Protein 4Z0G (pdb70)

Secondary structure (DSSP, 8-state):
-PPPGGGHHHHGGGSSS-SSB-HHHHH---S--GGGEEEPP----S-GGG-B--EESSSS-EESS-EEE---TTT-SHHHHHHHHHTTSEEEE--SS-HHHHHHHHHHHHH-----TT--B-TTT-PBP-EEEE-SSTHHHHHHHHHHHTT--EEEE--SS--SHHHHHHHHHHHHH-TTSEEEEEEE-SHHHHHHHHHHT-SEEEE-SS-STTB-HHHHHS----HHHHHHHHHHHHGGGT--EEEES---SHHHHHHHHHTT-SEEEESTTTTTBTTSSS--EE---EEEEEE-TTSHHHHT-----SB-EEEEE--B-HHHHHHHHHHHHHHHHHHHT-SBHHHHHHHHHTT-S-EEE--HHHHHHHS--S-S--------/--PPPGGGHHHHGGGSSS-SSB-HHHHH----S--GGGEEEPP----S-GGG-B--EESSSS-EESS-EEE---TTT-SHHHHHHHHHTTSEEEE--SS-HHHHHHHHHHHHT-----TT--B-TTT-PBP-EEEE-SSTHHHHHHHHHHHTT--EEEE--SS--SHHHHHHHHHHHHH-TTSEEEEEEE-SHHHHHHHHHHT-SEEEE-SS-STTB-HHHHH-----HHHHHHHHHHHHGGGT--EEEES---SHHHHHHHHHTT-SEEEESTTTTTBTTSSS--EE---EEEEEE-TTSHHHHTT--------SB-EEEEE--B-HHHHHHHHHHHHHHHHHHHT-SBHHHHHHHHHTT-S-EEE--HHHHHHHS--S-S--------

Organism: Eremothecium gossypii (strain ATCC 10895 / CBS 109.51 / FGSC 9923 / NRRL Y-1056) (NCBI:txid284811)

Foldseek 3Di:
DDDDPVCVVVVVVVDPDDPFAFPCRVCVVDQDALLFKAWAFDDFDDDLVLFFAWFDPFLPFIWRHQEEADQDQLFDFLLNQLVCQQLTHGYAHHDLDDLVRRLVRLLSQQPDDDHDPRGQADPPPRGGAYHYEDEQDPVVVVSVVSNVVSPHAEYEHDDLAQQDPSNLVSLLCCCVPPVRHAYETDADQAQVSLVSNVVSPHRAYEYWHQQAPFFQCCVPVVDTGHQLSSLLRNQVNCVVVVHAYEREHNDDDLSSQVSSLLSHHRHYYDQQNRRQEPSGDADWDCPVFTKGKGKDCQAPVNVVCVRDGGGHIDIDGHPYHVVPVVVLSVSVNSVVCSRRPHRYSVRSNVCSVVRNIHMHTADVVSSQVVDDDDDPDDDCDSDD/DDDDDPVCVVVVCVVDPADPFAFVCRVDVVVHQDALLFKAWAFDDFDDDLVLFFQWFDPFLPFIWRHQEEADQDQLFDFLLNQLVCQQLTHGYAHHDLDDLVRRLVRLLCQQPDDDHDPRGAADPPPRGGAYHYEDEQDPVVVVSVVSNVVSPHAEYEHDDLAQQDPSNLVSLLVCCVPPVRHAYETDDDQAQVSLVSNVVSPHRAYEYWHQQAPFFQCCVPVVDTGHQLNSLQRNQVRCVVVVHAYEREHNDDALSSQLSSLLSHHRHYYDQQNRRQEPSGQADWDDPVFTKAKGKDCQAPCNVVPHDRVVRDGGGHIDIDGHDYHVVPVVVLSVSVNSVVCSRNPHRYSVRSNVCSVVRNTHMHTADVVSSQVVDDDDDPDDDCDSDD

Solvent-accessible surface area: 36669 Å² total; per-residue (Å²): 186,218,173,95,91,92,61,60,150,94,46,118,92,97,138,112,103,117,128,18,43,15,3,91,78,1,26,104,96,69,46,7,47,5,72,46,0,78,26,47,105,49,150,85,110,17,76,18,92,83,3,77,1,32,7,103,1,0,87,165,20,75,2,46,0,0,0,0,0,4,2,16,13,13,0,0,58,7,68,0,0,14,33,1,0,34,44,0,1,0,0,0,0,0,50,35,22,71,17,113,95,0,2,78,23,0,75,87,0,10,142,74,156,94,95,42,134,73,13,6,62,16,42,92,81,81,61,4,15,0,0,0,0,0,13,27,105,121,74,12,93,115,35,0,34,33,0,46,146,9,30,14,31,0,0,0,0,39,38,61,77,0,52,42,103,132,1,41,64,7,0,99,53,0,55,143,63,37,87,136,9,10,0,0,0,0,14,0,7,43,110,114,16,0,35,31,0,22,166,13,22,0,7,0,0,17,0,4,17,18,28,22,72,24,36,50,4,78,150,60,82,98,61,32,64,52,5,0,16,0,0,36,33,0,2,94,39,0,56,125,108,30,1,4,1,0,0,17,13,26,9,96,68,25,32,14,0,5,18,0,4,0,3,3,4,28,0,0,1,3,12,12,4,0,0,0,0,74,10,7,21,60,85,46,63,136,185,106,65,102,20,4,51,10,40,1,58,22,2,64,68,2,75,124,145,186,89,86,25,54,5,66,65,31,60,34,110,46,59,31,26,0,123,76,14,3,45,45,0,39,77,17,0,16,102,25,0,30,79,18,20,3,120,22,11,96,16,0,52,103,72,0,83,85,14,44,9,21,0,78,75,40,87,105,81,35,53,131,128,55,39,76,91,141,108,192,86,129,95,147,194,98,74,164,200,142,171,174,93,90,94,61,60,149,95,44,119,93,99,137,111,103,119,130,18,42,19,9,64,79,1,25,119,131,66,59,47,8,47,5,72,45,0,80,25,47,104,51,152,85,91,13,66,16,89,99,4,78,1,36,7,101,1,0,85,171,20,87,3,44,0,0,0,0,0,4,2,16,14,0,0,0,28,1,61,0,0,8,30,1,0,34,45,0,1,0,0,0,0,4,48,52,31,71,17,115,96,0,3,78,20,0,82,125,0,8,132,76,142,92,100,36,138,70,11,5,83,10,94,124,75,140,62,6,11,0,0,0,0,0,14,26,102,105,75,13,97,113,38,0,32,36,0,46,149,9,29,14,26,0,0,0,0,40,38,63,80,0,50,42,101,134,2,34,81,9,0,87,57,0,54,140,61,38,91,142,8,8,0,0,0,0,14,0,7,43,110,113,15,0,35,35,0,21,151,7,22,0,7,1,0,17,0,4,16,18,27,22,72,24,35,51,4,77,147,58,84,98,60,32,64,52,5,0,16,0,0,25,34,0,2,93,39,0,52,126,107,29,1,3,0,0,0,19,13,27,9,97,68,26,32,14,0,5,18,0,5,0,3,4,4,25,1,0,1,2,11,12,5,0,0,0,0,76,10,7,14,16,111,43,60,140,182,109,61,104,20,4,30,8,7,1,57,22,2,65,50,2,77,112,71,54,116,25,136,189,93,88,26,57,5,66,64,31,61,31,106,45,60,30,27,0,122,75,17,4,48,44,0,40,76,16,0,16,102,26,0,30,80,18,23,4,90,19,11,72,35,0,51,27,63,1,94,70,17,41,10,22,0,79,80,40,86,106,81,36,52,132,126,55,40,76,94,143,109,192,84,129,94,151,194,101,77,161

Nearest PDB structures (foldseek):
  4z0g-assembly1_A  TM=1.003E+00  e=1.564E-85  Eremothecium gossypii ATCC 10895
  9dmu-assembly1_A  TM=9.846E-01  e=2.620E-64  Homo sapiens
  7rgl-assembly1_E  TM=9.554E-01  e=1.093E-62  Homo sapiens
  4r7j-assembly1_A  TM=9.693E-01  e=3.031E-46  Campylobacter jejuni subsp. jejuni NCTC 11168 = ATCC 700819
  6gjv-assembly1_D  TM=9.287E-01  e=3.054E-40  Pseudomonas aeruginosa PAO1

B-factor: mean 22.47, std 10.2, range [9.64, 72.27]

Radius of gyration: 30.36 Å; Cα contacts (8 Å, |Δi|>4): 1731; chains: 2; bounding box: 83×105×78 Å

Structure (mmCIF, N/CA/C/O backbone):
data_4Z0G
#
_entry.id   4Z0G
#
_cell.length_a   117.480
_cell.length_b   117.480
_cell.length_c   56.525
_cell.angle_alpha   90.00
_cell.angle_beta   90.00
_cell.angle_gamma   90.00
#
_symmetry.space_group_name_H-M   'P 4'
#
loop_
_entity.id
_entity.type
_entity.pdbx_description
1 polymer "Inosine-5'-monophosphate dehydrogenase,Inosine-5'-monophosphate dehydrogenase"
2 non-polymer "GUANOSINE-5'-MONOPHOSPHATE"
3 non-polymer 'POTASSIUM ION'
4 non-polymer GLYCEROL
5 water water
#
loop_
_atom_site.group_PDB
_atom_site.id
_atom_site.type_symbol
_atom_site.label_atom_id
_atom_site.label_alt_id
_atom_site.label_comp_id
_atom_site.label_asym_id
_atom_site.label_entity_id
_atom_site.label_seq_id
_atom_site.pdbx_PDB_ins_code
_atom_site.Cartn_x
_atom_site.Cartn_y
_atom_site.Cartn_z
_atom_site.occupancy
_atom_site.B_iso_or_equiv
_atom_site.auth_seq_id
_atom_site.auth_comp_id
_atom_site.auth_asym_id
_atom_site.auth_atom_id
_atom_site.pdbx_PDB_model_num
ATOM 1 N N . THR A 1 5 ? 27.277 39.979 -9.022 1.00 49.60 2 THR A N 1
ATOM 2 C CA . THR A 1 5 ? 26.074 40.757 -9.298 1.00 46.78 2 THR A CA 1
ATOM 3 C C . THR A 1 5 ? 26.466 42.103 -9.918 1.00 40.97 2 THR A C 1
ATOM 4 O O . THR A 1 5 ? 27.525 42.644 -9.616 1.00 43.58 2 THR A O 1
ATOM 14 N N . TYR A 1 6 ? 25.623 42.638 -10.790 1.00 34.67 3 TYR A N 1
ATOM 15 C CA . TYR A 1 6 ? 25.916 43.920 -11.416 1.00 31.00 3 TYR A CA 1
ATOM 16 C C . TYR A 1 6 ? 25.279 45.073 -10.648 1.00 28.88 3 TYR A C 1
ATOM 17 O O . TYR A 1 6 ? 24.287 44.903 -9.969 1.00 30.49 3 TYR A O 1
ATOM 35 N N . ARG A 1 7 ? 25.890 46.251 -10.729 1.00 27.72 4 ARG A N 1
ATOM 36 C CA . ARG A 1 7 ? 25.312 47.457 -10.138 1.00 26.72 4 ARG A CA 1
ATOM 37 C C . ARG A 1 7 ? 24.067 47.905 -10.900 1.00 25.40 4 ARG A C 1
ATOM 38 O O . ARG A 1 7 ? 23.972 47.742 -12.118 1.00 24.73 4 ARG A O 1
ATOM 59 N N . ASP A 1 8 ? 23.136 48.505 -10.165 1.00 27.59 5 ASP A N 1
ATOM 60 C CA . ASP A 1 8 ? 21.913 49.053 -10.733 1.00 27.19 5 ASP A CA 1
ATOM 61 C C . ASP A 1 8 ? 22.237 50.314 -11.536 1.00 23.00 5 ASP A C 1
ATOM 62 O O . ASP A 1 8 ? 22.925 51.209 -11.043 1.00 23.31 5 ASP A O 1
ATOM 71 N N . ALA A 1 9 ? 21.757 50.386 -12.775 1.00 23.19 6 ALA A N 1
ATOM 72 C CA . ALA A 1 9 ? 21.978 51.555 -13.644 1.00 20.94 6 ALA A CA 1
ATOM 73 C C . ALA A 1 9 ? 21.545 52.872 -12.969 1.00 22.17 6 ALA A C 1
ATOM 74 O O . ALA A 1 9 ? 22.122 53.939 -13.209 1.00 21.07 6 ALA A O 1
ATOM 81 N N . ALA A 1 10 ? 20.536 52.792 -12.112 1.00 22.11 7 ALA A N 1
ATOM 82 C CA . ALA A 1 10 ? 20.018 53.978 -11.433 1.00 23.57 7 ALA A CA 1
ATOM 83 C C . ALA A 1 10 ? 21.066 54.642 -10.543 1.00 24.34 7 ALA A C 1
ATOM 84 O O . ALA A 1 10 ? 20.934 55.819 -10.212 1.00 25.93 7 ALA A O 1
ATOM 91 N N . THR A 1 11 ? 22.094 53.880 -10.162 1.00 24.72 8 THR A N 1
ATOM 92 C CA . THR A 1 11 ? 23.162 54.368 -9.290 1.00 23.31 8 THR A CA 1
ATOM 93 C C . THR A 1 11 ? 24.386 54.885 -10.051 1.00 21.66 8 THR A C 1
ATOM 94 O O . THR A 1 11 ? 25.377 55.275 -9.435 1.00 22.99 8 THR A O 1
ATOM 105 N N . ALA A 1 12 ? 24.346 54.884 -11.374 1.00 19.05 9 ALA A N 1
ATOM 106 C CA . ALA A 1 12 ? 25.569 55.117 -12.156 1.00 18.33 9 ALA A CA 1
ATOM 107 C C . ALA A 1 12 ? 26.174 56.507 -11.934 1.00 19.77 9 ALA A C 1
ATOM 108 O O . ALA A 1 12 ? 27.391 56.644 -11.860 1.00 19.59 9 ALA A O 1
ATOM 115 N N . LEU A 1 13 ? 25.355 57.546 -11.847 1.00 20.72 10 LEU A N 1
ATOM 116 C CA . LEU A 1 13 ? 25.899 58.886 -11.628 1.00 20.64 10 LEU A CA 1
ATOM 117 C C . LEU A 1 13 ? 26.456 59.000 -10.213 1.00 22.54 10 LEU A C 1
ATOM 118 O O . LEU A 1 13 ? 27.532 59.555 -9.995 1.00 23.23 10 LEU A O 1
ATOM 134 N N . GLU A 1 14 ? 25.746 58.429 -9.253 1.00 22.61 11 GLU A N 1
ATOM 135 C CA . GLU A 1 14 ? 26.225 58.416 -7.879 1.00 24.70 11 GLU A CA 1
ATOM 136 C C . GLU A 1 14 ? 27.560 57.695 -7.750 1.00 24.35 11 GLU A C 1
ATOM 137 O O . GLU A 1 14 ? 28.421 58.102 -6.955 1.00 25.50 11 GLU A O 1
ATOM 144 N N . HIS A 1 15 ? 27.742 56.630 -8.529 1.00 23.49 12 HIS A N 1
ATOM 145 C CA . HIS A 1 15 ? 28.964 55.841 -8.451 1.00 23.19 12 HIS A CA 1
ATOM 146 C C . HIS A 1 15 ? 30.206 56.634 -8.885 1.00 23.26 12 HIS A C 1
ATOM 147 O O . HIS A 1 15 ? 31.333 56.299 -8.507 1.00 23.74 12 HIS A O 1
ATOM 161 N N . LEU A 1 16 ? 30.014 57.692 -9.662 1.00 22.72 13 LEU A N 1
ATOM 162 C CA . LEU A 1 16 ? 31.160 58.504 -10.071 1.00 23.76 13 LEU A CA 1
ATOM 163 C C . LEU A 1 16 ? 31.901 59.068 -8.862 1.00 25.90 13 LEU A C 1
ATOM 164 O O . LEU A 1 16 ? 33.111 59.270 -8.925 1.00 27.03 13 LEU A O 1
ATOM 180 N N . ALA A 1 17 ? 31.181 59.310 -7.766 1.00 28.09 14 ALA A N 1
ATOM 181 C CA . ALA A 1 17 ? 31.758 59.922 -6.573 1.00 30.18 14 ALA A CA 1
ATOM 182 C C . ALA A 1 17 ? 32.736 59.000 -5.845 1.00 29.95 14 ALA A C 1
ATOM 183 O O . ALA A 1 17 ? 33.432 59.441 -4.935 1.00 32.21 14 ALA A O 1
ATOM 190 N N . THR A 1 18 ? 32.790 57.729 -6.225 1.00 30.46 15 THR A N 1
ATOM 191 C CA . THR A 1 18 ? 33.700 56.790 -5.570 1.00 31.01 15 THR A CA 1
ATOM 192 C C . THR A 1 18 ? 35.121 56.911 -6.111 1.00 31.77 15 THR A C 1
ATOM 193 O O . THR A 1 18 ? 36.053 56.391 -5.503 1.00 33.17 15 THR A O 1
ATOM 204 N N . TYR A 1 19 ? 35.285 57.585 -7.252 1.00 28.60 16 TYR A N 1
ATOM 205 C CA . TYR A 1 19 ? 36.609 57.790 -7.829 1.00 26.13 16 TYR A CA 1
ATOM 206 C C . TYR A 1 19 ? 37.288 59.014 -7.228 1.00 26.67 16 TYR A C 1
ATOM 207 O O . TYR A 1 19 ? 36.642 59.992 -6.875 1.00 29.10 16 TYR A O 1
ATOM 225 N N . ALA A 1 20 ? 38.609 58.957 -7.137 1.00 27.78 17 ALA A N 1
ATOM 226 C CA . ALA A 1 20 ? 39.389 60.026 -6.526 1.00 29.39 17 ALA A CA 1
ATOM 227 C C . ALA A 1 20 ? 39.348 61.314 -7.358 1.00 28.22 17 ALA A C 1
ATOM 228 O O . ALA A 1 20 ? 39.398 62.424 -6.811 1.00 29.92 17 ALA A O 1
ATOM 235 N N . GLU A 1 21 ? 39.262 61.172 -8.676 1.00 25.23 18 GLU A N 1
ATOM 236 C CA . GLU A 1 21 ? 39.161 62.337 -9.567 1.00 24.97 18 GLU A CA 1
ATOM 237 C C . GLU A 1 21 ? 38.446 61.999 -10.854 1.00 20.78 18 GLU A C 1
ATOM 238 O O . GLU A 1 21 ? 38.177 60.816 -11.132 1.00 22.28 18 GLU A O 1
ATOM 250 N N . LYS A 1 22 ? 38.101 63.042 -11.605 1.00 20.77 19 LYS A N 1
ATOM 251 C CA . LYS A 1 22 ? 37.472 62.872 -12.909 1.00 18.44 19 LYS A CA 1
ATOM 252 C C . LYS A 1 22 ? 38.399 62.096 -13.816 1.00 16.35 19 LYS A C 1
ATOM 253 O O . LYS A 1 22 ? 39.630 62.139 -13.674 1.00 18.17 19 LYS A O 1
ATOM 272 N N . ASP A 1 23 ? 37.816 61.421 -14.791 1.00 15.71 20 ASP A N 1
ATOM 273 C CA . ASP A 1 23 ? 38.576 60.691 -15.792 1.00 15.03 20 ASP A CA 1
ATOM 274 C C . ASP A 1 23 ? 39.422 61.706 -16.584 1.00 13.78 20 ASP A C 1
ATOM 275 O O . ASP A 1 23 ? 39.037 62.867 -16.755 1.00 17.76 20 ASP A O 1
ATOM 284 N N . GLY A 1 24 ? 40.592 61.288 -17.035 1.00 15.13 21 GLY A N 1
ATOM 285 C CA . GLY A 1 24 ? 41.519 62.172 -17.714 1.00 14.22 21 GLY A CA 1
ATOM 286 C C . GLY A 1 24 ? 42.308 63.046 -16.772 1.00 14.43 21 GLY A C 1
ATOM 287 O O . GLY A 1 24 ? 42.262 62.883 -15.552 1.00 16.47 21 GLY A O 1
ATOM 291 N N . LEU A 1 25 ? 43.025 64.004 -17.349 1.00 15.59 22 LEU A N 1
ATOM 292 C CA . LEU A 1 25 ? 43.954 64.852 -16.619 1.00 15.58 22 LEU A CA 1
ATOM 293 C C . LEU A 1 25 ? 43.432 66.276 -16.522 1.00 14.80 22 LEU A C 1
ATOM 294 O O . LEU A 1 25 ? 42.839 66.771 -17.452 1.00 15.00 22 LEU A O 1
ATOM 310 N N . SER A 1 26 ? 43.703 66.950 -15.412 1.00 15.71 23 SER A N 1
ATOM 311 C CA . SER A 1 26 ? 43.563 68.400 -15.379 1.00 15.24 23 SER A CA 1
ATOM 312 C C . SER A 1 26 ? 44.656 69.044 -16.212 1.00 14.89 23 SER A C 1
ATOM 313 O O . SER A 1 26 ? 45.662 68.406 -16.519 1.00 15.77 23 SER A O 1
ATOM 321 N N . VAL A 1 27 ? 44.476 70.313 -16.556 1.00 14.97 24 VAL A N 1
ATOM 322 C CA . VAL A 1 27 ? 45.505 70.994 -17.327 1.00 16.52 24 VAL A CA 1
ATOM 323 C C . VAL A 1 27 ? 46.837 71.039 -16.565 1.00 15.91 24 VAL A C 1
ATOM 324 O O . VAL A 1 27 ? 47.903 70.933 -17.169 1.00 16.83 24 VAL A O 1
ATOM 337 N N . GLU A 1 28 ? 46.787 71.153 -15.246 1.00 18.42 25 GLU A N 1
ATOM 338 C CA . GLU A 1 28 ? 48.028 71.146 -14.457 1.00 20.31 25 GLU A CA 1
ATOM 339 C C . GLU A 1 28 ? 48.746 69.797 -14.512 1.00 19.47 25 GLU A C 1
ATOM 340 O O . GLU A 1 28 ? 49.977 69.738 -14.625 1.00 21.53 25 GLU A O 1
ATOM 352 N N . GLN A 1 29 ? 47.980 68.714 -14.437 1.00 18.51 26 GLN A N 1
ATOM 353 C CA . GLN A 1 29 ? 48.570 67.384 -14.572 1.00 21.04 26 GLN A CA 1
ATOM 354 C C . GLN A 1 29 ? 49.185 67.194 -15.961 1.00 19.92 26 GLN A C 1
ATOM 355 O O . GLN A 1 29 ? 50.271 66.622 -16.103 1.00 23.99 26 GLN A O 1
ATOM 369 N N . LEU A 1 30 ? 48.501 67.698 -16.979 1.00 17.35 27 LEU A N 1
ATOM 370 C CA . LEU A 1 30 ? 48.977 67.605 -18.350 1.00 17.72 27 LEU A CA 1
ATOM 371 C C . LEU A 1 30 ? 50.311 68.346 -18.527 1.00 19.03 27 LEU A C 1
ATOM 372 O O . LEU A 1 30 ? 51.259 67.833 -19.156 1.00 21.71 27 LEU A O 1
ATOM 388 N N . MET A 1 31 ? 50.388 69.551 -17.967 1.00 19.82 28 MET A N 1
ATOM 389 C CA . MET A 1 31 ? 51.489 70.464 -18.282 1.00 24.32 28 MET A CA 1
ATOM 390 C C . MET A 1 31 ? 52.644 70.388 -17.299 1.00 32.03 28 MET A C 1
ATOM 391 O O . MET A 1 31 ? 53.594 71.176 -17.385 1.00 36.26 28 MET A O 1
ATOM 405 N N . ASP A 1 32 ? 52.601 69.401 -16.409 1.00 34.83 29 ASP A N 1
ATOM 406 C CA . ASP A 1 32 ? 53.717 69.128 -15.506 1.00 40.88 29 ASP A CA 1
ATOM 407 C C . ASP A 1 32 ? 54.843 68.390 -16.235 1.00 45.12 29 ASP A C 1
ATOM 408 O O . ASP A 1 32 ? 55.969 68.882 -16.327 1.00 49.20 29 ASP A O 1
ATOM 412 N N . ARG A 1 36 ? 56.595 64.257 -19.348 1.00 49.30 33 ARG A N 1
ATOM 413 C CA . ARG A 1 36 ? 56.067 64.625 -20.655 1.00 48.48 33 ARG A CA 1
ATOM 414 C C . ARG A 1 36 ? 56.273 66.117 -20.932 1.00 46.24 33 ARG A C 1
ATOM 415 O O . ARG A 1 36 ? 55.390 66.793 -21.479 1.00 48.65 33 ARG A O 1
ATOM 418 N N . GLY A 1 37 ? 57.444 66.632 -20.569 1.00 40.58 34 GLY A N 1
ATOM 419 C CA . GLY A 1 37 ? 57.731 68.039 -20.766 1.00 35.49 34 GLY A CA 1
ATOM 420 C C . GLY A 1 37 ? 58.002 68.353 -22.224 1.00 30.86 34 GLY A C 1
ATOM 421 O O . GLY A 1 37 ? 58.249 67.456 -23.029 1.00 32.29 34 GLY A O 1
ATOM 425 N N . GLY A 1 38 ? 57.963 69.634 -22.555 1.00 24.74 35 GLY A N 1
ATOM 426 C CA . GLY A 1 38 ? 58.150 70.092 -23.923 1.00 21.85 35 GLY A CA 1
ATOM 427 C C . GLY A 1 38 ? 57.065 69.790 -24.933 1.00 16.87 35 GLY A C 1
ATOM 428 O O . GLY A 1 38 ? 57.341 69.660 -26.124 1.00 18.35 35 GLY A O 1
ATOM 432 N N . LEU A 1 39 ? 55.829 69.709 -24.480 1.00 17.29 36 LEU A N 1
ATOM 433 C CA . LEU A 1 39 ? 54.746 69.354 -25.377 1.00 16.55 36 LEU A CA 1
ATOM 434 C C . LEU A 1 39 ? 54.215 70.518 -26.207 1.00 13.27 36 LEU A C 1
ATOM 435 O O . LEU A 1 39 ? 54.366 71.706 -25.856 1.00 15.16 36 LEU A O 1
ATOM 451 N N . THR A 1 40 ? 53.582 70.167 -27.323 1.00 12.74 37 THR A N 1
ATOM 452 C CA . THR A 1 40 ? 52.807 71.134 -28.035 1.00 13.22 37 THR A CA 1
ATOM 453 C C . THR A 1 40 ? 51.465 70.535 -28.455 1.00 12.04 37 THR A C 1
ATOM 454 O O . THR A 1 40 ? 51.064 69.494 -27.948 1.00 12.43 37 THR A O 1
ATOM 465 N N . TYR A 1 41 ? 50.729 71.248 -29.306 1.00 11.65 38 TYR A N 1
ATOM 466 C CA . TYR A 1 41 ? 49.314 70.968 -29.497 1.00 12.15 38 TYR A CA 1
ATOM 467 C C . TYR A 1 41 ? 49.037 69.515 -29.896 1.00 12.25 38 TYR A C 1
ATOM 468 O O . TYR A 1 41 ? 48.090 68.888 -29.384 1.00 12.85 38 TYR A O 1
ATOM 486 N N . ASN A 1 42 ? 49.819 68.967 -30.834 1.00 12.17 39 ASN A N 1
ATOM 487 C CA . ASN A 1 42 ? 49.524 67.627 -31.336 1.00 12.68 39 ASN A CA 1
ATOM 488 C C . ASN A 1 42 ? 49.737 66.532 -30.296 1.00 12.01 39 ASN A C 1
ATOM 489 O O . ASN A 1 42 ? 49.286 65.428 -30.501 1.00 13.62 39 ASN A O 1
ATOM 500 N N . ASP A 1 43 ? 50.380 66.848 -29.171 1.00 12.61 40 ASP A N 1
ATOM 501 C CA . ASP A 1 43 ? 50.668 65.871 -28.120 1.00 13.46 40 ASP A CA 1
ATOM 502 C C . ASP A 1 43 ? 49.509 65.546 -27.190 1.00 13.05 40 ASP A C 1
ATOM 503 O O . ASP A 1 43 ? 49.645 64.664 -26.363 1.00 13.49 40 ASP A O 1
ATOM 512 N N . PHE A 1 44 ? 48.386 66.249 -27.297 1.00 12.15 41 PHE A N 1
ATOM 513 C CA . PHE A 1 44 ? 47.279 65.987 -26.386 1.00 11.79 41 PHE A CA 1
ATOM 514 C C . PHE A 1 44 ? 45.935 66.294 -27.022 1.00 11.55 41 PHE A C 1
ATOM 515 O O . PHE A 1 44 ? 45.863 66.872 -28.096 1.00 13.17 41 PHE A O 1
ATOM 532 N N . LEU A 1 45 ? 44.886 65.852 -26.340 1.00 12.11 42 LEU A N 1
ATOM 533 C CA . LEU A 1 45 ? 43.502 66.099 -26.738 1.00 14.37 42 LEU A CA 1
ATOM 534 C C . LEU A 1 45 ? 42.736 66.639 -25.545 1.00 11.89 42 LEU A C 1
ATOM 535 O O . LEU A 1 45 ? 43.111 66.428 -24.388 1.00 11.93 42 LEU A O 1
ATOM 551 N N . VAL A 1 46 ? 41.615 67.277 -25.834 1.00 11.96 43 VAL A N 1
ATOM 552 C CA . VAL A 1 46 ? 40.615 67.636 -24.843 1.00 11.73 43 VAL A CA 1
ATOM 553 C C . VAL A 1 46 ? 39.543 66.541 -24.852 1.00 12.18 43 VAL A C 1
ATOM 554 O O . VAL A 1 46 ? 39.066 66.125 -25.911 1.00 13.44 43 VAL A O 1
ATOM 567 N N . LEU A 1 47 ? 39.160 66.081 -23.667 1.00 11.00 44 LEU A N 1
ATOM 568 C CA . LEU A 1 47 ? 38.110 65.082 -23.564 1.00 11.32 44 LEU A CA 1
ATOM 569 C C . LEU A 1 47 ? 36.715 65.728 -23.685 1.00 11.25 44 LEU A C 1
ATOM 570 O O . LEU A 1 47 ? 36.483 66.850 -23.223 1.00 12.32 44 LEU A O 1
ATOM 586 N N . PRO A 1 48 ? 35.775 65.008 -24.305 1.00 11.68 45 PRO A N 1
ATOM 587 C CA . PRO A 1 48 ? 34.417 65.535 -24.421 1.00 12.02 45 PRO A CA 1
ATOM 588 C C . PRO A 1 48 ? 33.695 65.590 -23.082 1.00 12.44 45 PRO A C 1
ATOM 589 O O . PRO A 1 48 ? 34.000 64.824 -22.173 1.00 14.15 45 PRO A O 1
ATOM 600 N N . GLY A 1 49 ? 32.724 66.503 -23.002 1.00 12.00 46 GLY A N 1
ATOM 601 C CA . GLY A 1 49 ? 31.915 66.709 -21.811 1.00 13.37 46 GLY A CA 1
ATOM 602 C C . GLY A 1 49 ? 30.453 66.331 -22.017 1.00 13.74 46 GLY A C 1
ATOM 603 O O . GLY A 1 49 ? 30.135 65.302 -22.617 1.00 13.85 46 GLY A O 1
ATOM 607 N N . LYS A 1 50 ? 29.570 67.200 -21.534 1.00 13.68 47 LYS A N 1
ATOM 608 C CA . LYS A 1 50 ? 28.126 67.049 -21.650 1.00 14.21 47 LYS A CA 1
ATOM 609 C C . LYS A 1 50 ? 27.563 68.118 -22.568 1.00 13.50 47 LYS A C 1
ATOM 610 O O . LYS A 1 50 ? 27.774 69.328 -22.363 1.00 15.87 47 LYS A O 1
ATOM 629 N N . ILE A 1 51 ? 26.808 67.678 -23.566 1.00 13.68 48 ILE A N 1
ATOM 630 C CA . ILE A 1 51 ? 26.155 68.589 -24.496 1.00 13.52 48 ILE A CA 1
ATOM 631 C C . ILE A 1 51 ? 24.720 68.849 -24.043 1.00 14.11 48 ILE A C 1
ATOM 632 O O . ILE A 1 51 ? 23.914 67.933 -23.980 1.00 14.93 48 ILE A O 1
ATOM 648 N N . ASP A 1 52 ? 24.390 70.112 -23.783 1.00 15.44 49 ASP A N 1
ATOM 649 C CA . ASP A 1 52 ? 23.019 70.474 -23.411 1.00 16.69 49 ASP A CA 1
ATOM 650 C C . ASP A 1 52 ? 22.620 71.810 -24.000 1.00 16.56 49 ASP A C 1
ATOM 651 O O . ASP A 1 52 ? 21.789 72.534 -23.452 1.00 19.40 49 ASP A O 1
ATOM 660 N N . PHE A 1 53 ? 23.183 72.091 -25.164 1.00 15.93 50 PHE A N 1
ATOM 661 C CA . PHE A 1 53 ? 22.923 73.330 -25.881 1.00 15.86 50 PHE A CA 1
ATOM 662 C C . PHE A 1 53 ? 23.370 73.106 -27.315 1.00 15.33 50 PHE A C 1
ATOM 663 O O . PHE A 1 53 ? 24.225 72.247 -27.584 1.00 15.46 50 PHE A O 1
ATOM 680 N N . PRO A 1 54 ? 22.855 73.921 -28.247 1.00 15.71 51 PRO A N 1
ATOM 681 C CA . PRO A 1 54 ? 23.270 73.857 -29.651 1.00 16.07 51 PRO A CA 1
ATOM 682 C C . PRO A 1 54 ? 24.579 74.595 -29.889 1.00 15.77 51 PRO A C 1
ATOM 683 O O . PRO A 1 54 ? 24.905 75.518 -29.145 1.00 16.13 51 PRO A O 1
ATOM 694 N N . SER A 1 55 ? 25.330 74.212 -30.912 1.00 15.25 52 SER A N 1
ATOM 695 C CA . SER A 1 55 ? 26.606 74.888 -31.152 1.00 16.03 52 SER A CA 1
ATOM 696 C C . SER A 1 55 ? 26.417 76.358 -31.466 1.00 15.59 52 SER A C 1
ATOM 697 O O . SER A 1 55 ? 27.326 77.163 -31.222 1.00 15.58 52 SER A O 1
ATOM 705 N N . SER A 1 56 ? 25.260 76.725 -32.009 1.00 16.64 53 SER A N 1
ATOM 706 C CA . SER A 1 56 ? 25.002 78.124 -32.354 1.00 18.62 53 SER A CA 1
ATOM 707 C C . SER A 1 56 ? 24.951 79.049 -31.138 1.00 17.00 53 SER A C 1
ATOM 708 O O . SER A 1 56 ? 25.022 80.283 -31.267 1.00 19.57 53 SER A O 1
ATOM 716 N N . GLU A 1 57 ? 24.777 78.449 -29.967 1.00 16.26 54 GLU A N 1
ATOM 717 C CA . GLU A 1 57 ? 24.762 79.163 -28.705 1.00 16.06 54 GLU A CA 1
ATOM 718 C C . GLU A 1 57 ? 26.161 79.623 -28.284 1.00 15.49 54 GLU A C 1
ATOM 719 O O . GLU A 1 57 ? 26.308 80.506 -27.457 1.00 16.61 54 GLU A O 1
ATOM 731 N N . VAL A 1 58 ? 27.206 79.006 -28.833 1.00 13.95 55 VAL A N 1
ATOM 732 C CA . VAL A 1 58 ? 28.544 79.260 -28.326 1.00 13.30 55 VAL A CA 1
ATOM 733 C C . VAL A 1 58 ? 29.011 80.657 -28.729 1.00 13.82 55 VAL A C 1
ATOM 734 O O . VAL A 1 58 ? 28.978 81.014 -29.897 1.00 15.28 55 VAL A O 1
ATOM 747 N N . VAL A 1 59 ? 29.459 81.426 -27.744 1.00 13.93 56 VAL A N 1
ATOM 748 C CA . VAL A 1 59 ? 29.979 82.780 -27.936 1.00 13.52 56 VAL A CA 1
ATOM 749 C C . VAL A 1 59 ? 31.497 82.724 -27.966 1.00 12.92 56 VAL A C 1
ATOM 750 O O . VAL A 1 59 ? 32.127 82.098 -27.112 1.00 13.91 56 VAL A O 1
ATOM 763 N N . LEU A 1 60 ? 32.095 83.397 -28.948 1.00 11.75 57 LEU A N 1
ATOM 764 C CA . LEU A 1 60 ? 33.546 83.356 -29.158 1.00 11.67 57 LEU A CA 1
ATOM 765 C C . LEU A 1 60 ? 34.236 84.685 -28.892 1.00 12.42 57 LEU A C 1
ATOM 766 O O . LEU A 1 60 ? 35.364 84.910 -29.326 1.00 13.49 57 LEU A O 1
ATOM 782 N N . SER A 1 61 ? 33.582 85.545 -28.135 1.00 12.62 58 SER A N 1
ATOM 783 C CA A SER A 1 61 ? 34.169 86.811 -27.724 0.69 13.78 58 SER A CA 1
ATOM 784 C CA B SER A 1 61 ? 34.157 86.813 -27.728 0.31 13.73 58 SER A CA 1
ATOM 785 C C . SER A 1 61 ? 35.491 86.577 -27.021 1.00 13.09 58 SER A C 1
ATOM 786 O O . SER A 1 61 ? 35.593 85.694 -26.163 1.00 14.29 58 SER A O 1
ATOM 799 N N . SER A 1 62 ? 36.488 87.397 -27.369 1.00 12.97 59 SER A N 1
ATOM 800 C CA . SER A 1 62 ? 37.860 87.168 -26.974 1.00 16.25 59 SER A CA 1
ATOM 801 C C . SER A 1 62 ? 38.572 88.490 -26.754 1.00 14.54 59 SER A C 1
ATOM 802 O O . SER A 1 62 ? 38.441 89.401 -27.553 1.00 16.83 59 SER A O 1
ATOM 810 N N . ARG A 1 63 ? 39.359 88.555 -25.704 1.00 13.17 60 ARG A N 1
ATOM 811 C CA . ARG A 1 63 ? 40.153 89.751 -25.438 1.00 12.68 60 ARG A CA 1
ATOM 812 C C . ARG A 1 63 ? 41.431 89.796 -26.256 1.00 12.16 60 ARG A C 1
ATOM 813 O O . ARG A 1 63 ? 42.242 88.883 -26.173 1.00 13.55 60 ARG A O 1
ATOM 834 N N . LEU A 1 64 ? 41.597 90.857 -27.035 1.00 12.12 61 LEU A N 1
ATOM 835 C CA . LEU A 1 64 ? 42.835 91.089 -27.780 1.00 12.01 61 LEU A CA 1
ATOM 836 C C . LEU A 1 64 ? 43.885 91.763 -26.910 1.00 12.60 61 LEU A C 1
ATOM 837 O O . LEU A 1 64 ? 45.043 91.368 -26.901 1.00 13.62 61 LEU A O 1
ATOM 853 N N . THR A 1 65 ? 43.442 92.813 -26.212 1.00 12.67 62 THR A N 1
ATOM 854 C CA . THR A 1 65 ? 44.285 93.569 -25.306 1.00 12.23 62 THR A CA 1
ATOM 855 C C . THR A 1 65 ? 43.440 93.956 -24.105 1.00 12.64 62 THR A C 1
ATOM 856 O O . THR A 1 65 ? 42.243 93.659 -24.053 1.00 14.12 62 THR A O 1
ATOM 867 N N . LYS A 1 66 ? 44.038 94.638 -23.131 1.00 13.69 63 LYS A N 1
ATOM 868 C CA . LYS A 1 66 ? 43.313 95.076 -21.949 1.00 14.16 63 LYS A CA 1
ATOM 869 C C . LYS A 1 66 ? 41.990 95.764 -22.301 1.00 15.23 63 LYS A C 1
ATOM 870 O O . LYS A 1 66 ? 40.991 95.525 -21.638 1.00 17.22 63 LYS A O 1
ATOM 889 N N . LYS A 1 67 ? 41.984 96.623 -23.320 1.00 15.02 64 LYS A N 1
ATOM 890 C CA . LYS A 1 67 ? 40.789 97.405 -23.660 1.00 15.59 64 LYS A CA 1
ATOM 891 C C . LYS A 1 67 ? 40.084 97.039 -24.953 1.00 17.66 64 LYS A C 1
ATOM 892 O O . LYS A 1 67 ? 39.043 97.617 -25.240 1.00 22.07 64 LYS A O 1
ATOM 911 N N . ILE A 1 68 ? 40.609 96.083 -25.717 1.00 14.34 65 ILE A N 1
ATOM 912 C CA . ILE A 1 68 ? 39.981 95.682 -26.980 1.00 14.15 65 ILE A CA 1
ATOM 913 C C . ILE A 1 68 ? 39.511 94.234 -26.910 1.00 13.62 65 ILE A C 1
ATOM 914 O O . ILE A 1 68 ? 40.298 93.332 -26.651 1.00 14.72 65 ILE A O 1
ATOM 930 N N . THR A 1 69 ? 38.231 94.031 -27.192 1.00 13.80 66 THR A N 1
ATOM 931 C CA . THR A 1 69 ? 37.624 92.712 -27.291 1.00 14.24 66 THR A CA 1
ATOM 932 C C . THR A 1 69 ? 37.083 92.498 -28.691 1.00 14.65 66 THR A C 1
ATOM 933 O O . THR A 1 69 ? 36.528 93.410 -29.296 1.00 18.29 66 THR A O 1
ATOM 944 N N . LEU A 1 70 ? 37.278 91.289 -29.194 1.00 13.59 67 LEU A N 1
ATOM 945 C CA . LEU A 1 70 ? 36.825 90.888 -30.515 1.00 13.31 67 LEU A CA 1
ATOM 946 C C . LEU A 1 70 ? 35.698 89.869 -30.394 1.00 12.39 67 LEU A C 1
ATOM 947 O O . LEU A 1 70 ? 35.571 89.200 -29.375 1.00 14.63 67 LEU A O 1
ATOM 963 N N . ASN A 1 71 ? 34.919 89.721 -31.453 1.00 12.83 68 ASN A N 1
ATOM 964 C CA . ASN A 1 71 ? 33.882 88.699 -31.501 1.00 13.52 68 ASN A CA 1
ATOM 965 C C . ASN A 1 71 ? 34.388 87.315 -31.895 1.00 12.94 68 ASN A C 1
ATOM 966 O O . ASN A 1 71 ? 33.671 86.340 -31.750 1.00 14.08 68 ASN A O 1
ATOM 977 N N . ALA A 1 72 ? 35.618 87.235 -32.352 1.00 14.34 69 ALA A N 1
ATOM 978 C CA . ALA A 1 72 ? 36.232 85.973 -32.734 1.00 16.13 69 ALA A CA 1
ATOM 979 C C . ALA A 1 72 ? 37.714 86.043 -32.413 1.00 13.90 69 ALA A C 1
ATOM 980 O O . ALA A 1 72 ? 38.317 87.109 -32.529 1.00 17.84 69 ALA A O 1
ATOM 987 N N . PRO A 1 73 ? 38.332 84.925 -32.006 1.00 12.74 70 PRO A N 1
ATOM 988 C CA . PRO A 1 73 ? 39.718 84.966 -31.510 1.00 12.69 70 PRO A CA 1
ATOM 989 C C . PRO A 1 73 ? 40.757 84.880 -32.610 1.00 12.38 70 PRO A C 1
ATOM 990 O O . PRO A 1 73 ? 41.740 84.174 -32.410 1.00 17.40 70 PRO A O 1
ATOM 1001 N N . PHE A 1 74 ? 40.525 85.487 -33.760 1.00 12.48 71 PHE A N 1
ATOM 1002 C CA . PHE A 1 74 ? 41.340 85.321 -34.955 1.00 12.31 71 PHE A CA 1
ATOM 1003 C C . PHE A 1 74 ? 42.070 86.604 -35.326 1.00 11.90 71 PHE A C 1
ATOM 1004 O O . PHE A 1 74 ? 41.435 87.630 -35.571 1.00 12.79 71 PHE A O 1
ATOM 1021 N N . VAL A 1 75 ? 43.397 86.508 -35.397 1.00 11.27 72 VAL A N 1
ATOM 1022 C CA . VAL A 1 75 ? 44.268 87.632 -35.701 1.00 11.99 72 VAL A CA 1
ATOM 1023 C C . VAL A 1 75 ? 45.164 87.238 -36.877 1.00 11.67 72 VAL A C 1
ATOM 1024 O O . VAL A 1 75 ? 45.831 86.206 -36.828 1.00 13.14 72 VAL A O 1
ATOM 1037 N N . SER A 1 76 ? 45.181 88.024 -37.946 1.00 11.25 73 SER A N 1
ATOM 1038 C CA . SER A 1 76 ? 46.078 87.747 -39.065 1.00 11.97 73 SER A CA 1
ATOM 1039 C C . SER A 1 76 ? 47.474 88.323 -38.801 1.00 11.99 73 SER A C 1
ATOM 1040 O O . SER A 1 76 ? 47.633 89.414 -38.275 1.00 13.36 73 SER A O 1
ATOM 1048 N N . SER A 1 77 ? 48.485 87.547 -39.159 1.00 11.75 74 SER A N 1
ATOM 1049 C CA . SER A 1 77 ? 49.862 87.886 -38.832 1.00 11.81 74 SER A CA 1
ATOM 1050 C C . SER A 1 77 ? 50.400 89.074 -39.622 1.00 11.31 74 SER A C 1
ATOM 1051 O O . SER A 1 77 ? 50.127 89.197 -40.815 1.00 11.63 74 SER A O 1
ATOM 1059 N N . PRO A 1 78 ? 51.285 89.882 -39.009 1.00 11.76 75 PRO A N 1
ATOM 1060 C CA . PRO A 1 78 ? 51.927 90.997 -39.718 1.00 12.59 75 PRO A CA 1
ATOM 1061 C C . PRO A 1 78 ? 53.098 90.488 -40.546 1.00 13.32 75 PRO A C 1
ATOM 1062 O O . PRO A 1 78 ? 54.266 90.631 -40.179 1.00 16.78 75 PRO A O 1
ATOM 1073 N N . MET A 1 79 ? 52.748 89.908 -41.684 1.00 12.75 76 MET A N 1
ATOM 1074 C CA . MET A 1 79 ? 53.684 89.386 -42.652 1.00 12.22 76 MET A CA 1
ATOM 1075 C C . MET A 1 79 ? 53.330 89.899 -44.033 1.00 13.07 76 MET A C 1
ATOM 1076 O O . MET A 1 79 ? 52.129 90.115 -44.340 1.00 14.48 76 MET A O 1
ATOM 1090 N N . ASP A 1 80 ? 54.339 90.103 -44.882 1.00 13.73 77 ASP A N 1
ATOM 1091 C CA . ASP A 1 80 ? 54.126 90.728 -46.160 1.00 15.62 77 ASP A CA 1
ATOM 1092 C C . ASP A 1 80 ? 53.507 89.809 -47.197 1.00 14.90 77 ASP A C 1
ATOM 1093 O O . ASP A 1 80 ? 53.223 90.226 -48.303 1.00 16.49 77 ASP A O 1
ATOM 1102 N N . THR A 1 81 ? 53.250 88.560 -46.821 1.00 14.06 78 THR A N 1
ATOM 1103 C CA . THR A 1 81 ? 52.499 87.629 -47.653 1.00 14.43 78 THR A CA 1
ATOM 1104 C C . THR A 1 81 ? 51.170 87.223 -46.987 1.00 14.89 78 THR A C 1
ATOM 1105 O O . THR A 1 81 ? 50.481 86.301 -47.447 1.00 16.68 78 THR A O 1
ATOM 1116 N N . VAL A 1 82 ? 50.795 87.943 -45.922 1.00 14.08 79 VAL A N 1
ATOM 1117 C CA . VAL A 1 82 ? 49.561 87.673 -45.186 1.00 13.33 79 VAL A CA 1
ATOM 1118 C C . VAL A 1 82 ? 48.649 88.905 -45.063 1.00 13.03 79 VAL A C 1
ATOM 1119 O O . VAL A 1 82 ? 47.497 88.827 -45.464 1.00 14.77 79 VAL A O 1
ATOM 1132 N N . THR A 1 83 ? 49.132 90.016 -44.496 1.00 12.99 80 THR A N 1
ATOM 1133 C CA . THR A 1 83 ? 48.232 91.112 -44.115 1.00 13.68 80 THR A CA 1
ATOM 1134 C C . THR A 1 83 ? 48.645 92.471 -44.655 1.00 13.50 80 THR A C 1
ATOM 1135 O O . THR A 1 83 ? 49.566 93.121 -44.142 1.00 14.51 80 THR A O 1
ATOM 1146 N N . GLU A 1 84 ? 47.909 92.906 -45.670 1.00 14.88 81 GLU A N 1
ATOM 1147 C CA . GLU A 1 84 ? 47.832 94.320 -46.037 1.00 14.17 81 GLU A CA 1
ATOM 1148 C C . GLU A 1 84 ? 46.371 94.783 -45.835 1.00 15.15 81 GLU A C 1
ATOM 1149 O O . GLU A 1 84 ? 45.633 94.200 -45.036 1.00 15.38 81 GLU A O 1
ATOM 1161 N N . ALA A 1 85 ? 45.951 95.856 -46.491 1.00 15.59 82 ALA A N 1
ATOM 1162 C CA . ALA A 1 85 ? 44.656 96.429 -46.144 1.00 16.45 82 ALA A CA 1
ATOM 1163 C C . ALA A 1 85 ? 43.487 95.498 -46.438 1.00 15.57 82 ALA A C 1
ATOM 1164 O O . ALA A 1 85 ? 42.541 95.431 -45.659 1.00 15.98 82 ALA A O 1
ATOM 1171 N N . ASP A 1 86 ? 43.547 94.771 -47.550 1.00 16.01 83 ASP A N 1
ATOM 1172 C CA . ASP A 1 86 ? 42.435 93.867 -47.914 1.00 15.95 83 ASP A CA 1
ATOM 1173 C C . ASP A 1 86 ? 42.203 92.817 -46.826 1.00 14.78 83 ASP A C 1
ATOM 1174 O O . ASP A 1 86 ? 41.065 92.589 -46.381 1.00 15.67 83 ASP A O 1
ATOM 1183 N N . MET A 1 87 ? 43.288 92.203 -46.365 1.00 14.31 84 MET A N 1
ATOM 1184 C CA . MET A 1 87 ? 43.172 91.240 -45.287 1.00 14.28 84 MET A CA 1
ATOM 1185 C C . MET A 1 87 ? 42.636 91.885 -44.018 1.00 12.97 84 MET A C 1
ATOM 1186 O O . MET A 1 87 ? 41.774 91.329 -43.349 1.00 13.76 84 MET A O 1
ATOM 1200 N N . ALA A 1 88 ? 43.161 93.048 -43.654 1.00 13.31 85 ALA A N 1
ATOM 1201 C CA . ALA A 1 88 ? 42.754 93.651 -42.405 1.00 13.62 85 ALA A CA 1
ATOM 1202 C C . ALA A 1 88 ? 41.275 94.068 -42.440 1.00 13.98 85 ALA A C 1
ATOM 1203 O O . ALA A 1 88 ? 40.567 93.910 -41.442 1.00 14.45 85 ALA A O 1
ATOM 1210 N N . ILE A 1 89 ? 40.814 94.567 -43.579 1.00 13.50 86 ILE A N 1
ATOM 1211 C CA . ILE A 1 89 ? 39.414 94.956 -43.728 1.00 15.07 86 ILE A CA 1
ATOM 1212 C C . ILE A 1 89 ? 38.536 93.732 -43.529 1.00 14.66 86 ILE A C 1
ATOM 1213 O O . ILE A 1 89 ? 37.577 93.747 -42.749 1.00 15.16 86 ILE A O 1
ATOM 1229 N N . HIS A 1 90 ? 38.871 92.659 -44.232 1.00 14.91 87 HIS A N 1
ATOM 1230 C CA . HIS A 1 90 ? 38.005 91.501 -44.186 1.00 14.87 87 HIS A CA 1
ATOM 1231 C C . HIS A 1 90 ? 38.072 90.753 -42.865 1.00 14.61 87 HIS A C 1
ATOM 1232 O O . HIS A 1 90 ? 37.045 90.233 -42.417 1.00 16.44 87 HIS A O 1
ATOM 1246 N N . MET A 1 91 ? 39.239 90.714 -42.237 1.00 13.58 88 MET A N 1
ATOM 1247 C CA . MET A 1 91 ? 39.313 90.129 -40.912 1.00 13.75 88 MET A CA 1
ATOM 1248 C C . MET A 1 91 ? 38.407 90.886 -39.938 1.00 13.03 88 MET A C 1
ATOM 1249 O O . MET A 1 91 ? 37.704 90.277 -39.131 1.00 14.35 88 MET A O 1
ATOM 1263 N N . ALA A 1 92 ? 38.430 92.213 -39.992 1.00 13.83 89 ALA A N 1
ATOM 1264 C CA . ALA A 1 92 ? 37.610 92.991 -39.079 1.00 13.99 89 ALA A CA 1
ATOM 1265 C C . ALA A 1 92 ? 36.126 92.784 -39.392 1.00 14.40 89 ALA A C 1
ATOM 1266 O O . ALA A 1 92 ? 35.317 92.652 -38.481 1.00 14.70 89 ALA A O 1
ATOM 1273 N N . LEU A 1 93 ? 35.751 92.750 -40.667 1.00 14.08 90 LEU A N 1
ATOM 1274 C CA . LEU A 1 93 ? 34.332 92.533 -41.011 1.00 14.68 90 LEU A CA 1
ATOM 1275 C C . LEU A 1 93 ? 33.818 91.201 -40.461 1.00 15.75 90 LEU A C 1
ATOM 1276 O O . LEU A 1 93 ? 32.628 91.077 -40.170 1.00 17.92 90 LEU A O 1
ATOM 1292 N N . LEU A 1 94 ? 34.706 90.225 -40.346 1.00 14.25 91 LEU A N 1
ATOM 1293 C CA . LEU A 1 94 ? 34.346 88.876 -39.910 1.00 14.92 91 LEU A CA 1
ATOM 1294 C C . LEU A 1 94 ? 34.523 88.645 -38.407 1.00 15.98 91 LEU A C 1
ATOM 1295 O O . LEU A 1 94 ? 34.331 87.527 -37.920 1.00 19.78 91 LEU A O 1
ATOM 1311 N N . GLY A 1 95 ? 34.883 89.693 -37.667 1.00 14.15 92 GLY A N 1
ATOM 1312 C CA . GLY A 1 95 ? 34.916 89.610 -36.224 1.00 13.70 92 GLY A CA 1
ATOM 1313 C C . GLY A 1 95 ? 36.262 89.440 -35.570 1.00 12.00 92 GLY A C 1
ATOM 1314 O O . GLY A 1 95 ? 36.326 89.369 -34.347 1.00 13.86 92 GLY A O 1
ATOM 1318 N N . GLY A 1 96 ? 37.319 89.422 -36.365 1.00 12.67 93 GLY A N 1
ATOM 1319 C CA . GLY A 1 96 ? 38.676 89.349 -35.848 1.00 13.03 93 GLY A CA 1
ATOM 1320 C C . GLY A 1 96 ? 39.409 90.655 -36.120 1.00 11.89 93 GLY A C 1
ATOM 1321 O O . GLY A 1 96 ? 38.811 91.741 -36.086 1.00 13.06 93 GLY A O 1
ATOM 1325 N N . ILE A 1 97 ? 40.699 90.577 -36.405 1.00 12.17 94 ILE A N 1
ATOM 1326 C CA . ILE A 1 97 ? 41.488 91.765 -36.712 1.00 11.92 94 ILE A CA 1
ATOM 1327 C C . ILE A 1 97 ? 42.703 91.380 -37.539 1.00 10.85 94 ILE A C 1
ATOM 1328 O O . ILE A 1 97 ? 43.181 90.252 -37.449 1.00 12.72 94 ILE A O 1
ATOM 1344 N N . GLY A 1 98 ? 43.180 92.334 -38.330 1.00 12.00 95 GLY A N 1
ATOM 1345 C CA . GLY A 1 98 ? 44.443 92.197 -39.028 1.00 12.51 95 GLY A CA 1
ATOM 1346 C C . GLY A 1 98 ? 45.521 93.094 -38.476 1.00 11.66 95 GLY A C 1
ATOM 1347 O O . GLY A 1 98 ? 45.245 94.216 -38.049 1.00 13.35 95 GLY A O 1
ATOM 1351 N N . ILE A 1 99 ? 46.747 92.576 -38.463 1.00 12.42 96 ILE A N 1
ATOM 1352 C CA . ILE A 1 99 ? 47.921 93.384 -38.101 1.00 12.91 96 ILE A CA 1
ATOM 1353 C C . ILE A 1 99 ? 48.729 93.642 -39.375 1.00 12.75 96 ILE A C 1
ATOM 1354 O O . ILE A 1 99 ? 49.380 92.739 -39.904 1.00 12.82 96 ILE A O 1
ATOM 1370 N N . ILE A 1 100 ? 48.686 94.874 -39.881 1.00 13.66 97 ILE A N 1
ATOM 1371 C CA . ILE A 1 100 ? 49.411 95.236 -41.109 1.00 14.31 97 ILE A CA 1
ATOM 1372 C C . ILE A 1 100 ? 50.937 95.176 -40.914 1.00 12.83 97 ILE A C 1
ATOM 1373 O O . ILE A 1 100 ? 51.458 95.683 -39.919 1.00 14.07 97 ILE A O 1
ATOM 1389 N N . HIS A 1 101 ? 51.630 94.553 -41.869 1.00 14.05 98 HIS A N 1
ATOM 1390 C CA . HIS A 1 101 ? 53.088 94.391 -41.765 1.00 15.09 98 HIS A CA 1
ATOM 1391 C C . HIS A 1 101 ? 53.839 95.707 -41.963 1.00 14.41 98 HIS A C 1
ATOM 1392 O O . HIS A 1 101 ? 53.269 96.699 -42.443 1.00 15.75 98 HIS A O 1
ATOM 1406 N N . HIS A 1 102 ? 55.118 95.721 -41.586 1.00 16.08 99 HIS A N 1
ATOM 1407 C CA . HIS A 1 102 ? 55.948 96.921 -41.738 1.00 15.84 99 HIS A CA 1
ATOM 1408 C C . HIS A 1 102 ? 57.132 96.766 -42.695 1.00 16.90 99 HIS A C 1
ATOM 1409 O O . HIS A 1 102 ? 58.080 97.551 -42.632 1.00 18.20 99 HIS A O 1
ATOM 1423 N N . ASN A 1 103 ? 57.063 95.807 -43.608 1.00 17.09 100 ASN A N 1
ATOM 1424 C CA . ASN A 1 103 ? 58.108 95.669 -44.625 1.00 16.85 100 ASN A CA 1
ATOM 1425 C C . ASN A 1 103 ? 57.758 96.550 -45.807 1.00 18.36 100 ASN A C 1
ATOM 1426 O O . ASN A 1 103 ? 57.498 96.096 -46.911 1.00 21.40 100 ASN A O 1
ATOM 1437 N N . CYS A 1 104 ? 57.771 97.846 -45.535 1.00 18.95 101 CYS A N 1
ATOM 1438 C CA . CYS A 1 104 ? 57.304 98.853 -46.469 1.00 18.92 101 CYS A CA 1
ATOM 1439 C C . CYS A 1 104 ? 57.669 100.184 -45.839 1.00 18.58 101 CYS A C 1
ATOM 1440 O O . CYS A 1 104 ? 58.066 100.222 -44.670 1.00 20.60 101 CYS A O 1
ATOM 1448 N N . THR A 1 105 ? 57.570 101.280 -46.583 1.00 19.59 102 THR A N 1
ATOM 1449 C CA . THR A 1 105 ? 57.871 102.575 -45.985 1.00 20.47 102 THR A CA 1
ATOM 1450 C C . THR A 1 105 ? 56.780 102.966 -44.990 1.00 19.92 102 THR A C 1
ATOM 1451 O O . THR A 1 105 ? 55.656 102.446 -45.051 1.00 19.90 102 THR A O 1
ATOM 1462 N N . ALA A 1 106 ? 57.102 103.902 -44.097 1.00 20.62 103 ALA A N 1
ATOM 1463 C CA . ALA A 1 106 ? 56.119 104.401 -43.142 1.00 19.98 103 ALA A CA 1
ATOM 1464 C C . ALA A 1 106 ? 54.913 105.018 -43.853 1.00 18.62 103 ALA A C 1
ATOM 1465 O O . ALA A 1 106 ? 53.772 104.813 -43.433 1.00 19.40 103 ALA A O 1
ATOM 1472 N N . GLU A 1 107 ? 55.157 105.749 -44.928 1.00 20.29 104 GLU A N 1
ATOM 1473 C CA . GLU A 1 107 ? 54.064 106.330 -45.714 1.00 20.98 104 GLU A CA 1
ATOM 1474 C C . GLU A 1 107 ? 53.178 105.235 -46.324 1.00 20.18 104 GLU A C 1
ATOM 1475 O O . GLU A 1 107 ? 51.951 105.340 -46.319 1.00 20.61 104 GLU A O 1
ATOM 1487 N N . GLU A 1 108 ? 53.791 104.186 -46.864 1.00 19.62 105 GLU A N 1
ATOM 1488 C CA . GLU A 1 108 ? 53.004 103.082 -47.412 1.00 19.20 105 GLU A CA 1
ATOM 1489 C C . GLU A 1 108 ? 52.178 102.398 -46.323 1.00 17.66 105 GLU A C 1
ATOM 1490 O O . GLU A 1 108 ? 51.017 102.051 -46.522 1.00 19.10 105 GLU A O 1
ATOM 1502 N N . GLN A 1 109 ? 52.779 102.172 -45.167 1.00 17.28 106 GLN A N 1
ATOM 1503 C CA . GLN A 1 109 ? 52.069 101.494 -44.100 1.00 16.37 106 GLN A CA 1
ATOM 1504 C C . GLN A 1 109 ? 50.908 102.352 -43.585 1.00 16.37 106 GLN A C 1
ATOM 1505 O O . GLN A 1 109 ? 49.825 101.834 -43.287 1.00 16.89 106 GLN A O 1
ATOM 1519 N N . ALA A 1 110 ? 51.136 103.659 -43.441 1.00 16.42 107 ALA A N 1
ATOM 1520 C CA . ALA A 1 110 ? 50.088 104.551 -42.978 1.00 18.54 107 ALA A CA 1
ATOM 1521 C C . ALA A 1 110 ? 48.936 104.578 -43.977 1.00 17.54 107 ALA A C 1
ATOM 1522 O O . ALA A 1 110 ? 47.770 104.648 -43.568 1.00 18.58 107 ALA A O 1
ATOM 1529 N N . GLU A 1 111 ? 49.241 104.556 -45.278 1.00 17.31 108 GLU A N 1
ATOM 1530 C CA . GLU A 1 111 ? 48.184 104.490 -46.289 1.00 19.10 108 GLU A CA 1
ATOM 1531 C C . GLU A 1 111 ? 47.339 103.212 -46.150 1.00 18.14 108 GLU A C 1
ATOM 1532 O O . GLU A 1 111 ? 46.110 103.263 -46.272 1.00 19.74 108 GLU A O 1
ATOM 1544 N N . MET A 1 112 ? 47.970 102.081 -45.854 1.00 17.56 109 MET A N 1
ATOM 1545 C CA . MET A 1 112 ? 47.212 100.847 -45.627 1.00 16.49 109 MET A CA 1
ATOM 1546 C C . MET A 1 112 ? 46.283 100.970 -44.434 1.00 16.47 109 MET A C 1
ATOM 1547 O O . MET A 1 112 ? 45.129 100.568 -44.508 1.00 17.51 109 MET A O 1
ATOM 1561 N N . VAL A 1 113 ? 46.772 101.542 -43.344 1.00 15.76 110 VAL A N 1
ATOM 1562 C CA . VAL A 1 113 ? 45.947 101.733 -42.158 1.00 16.47 110 VAL A CA 1
ATOM 1563 C C . VAL A 1 113 ? 44.767 102.657 -42.491 1.00 16.41 110 VAL A C 1
ATOM 1564 O O . VAL A 1 113 ? 43.615 102.382 -42.148 1.00 17.15 110 VAL A O 1
ATOM 1577 N N . ARG A 1 114 ? 45.059 103.751 -43.175 1.00 17.58 111 ARG A N 1
ATOM 1578 C CA . ARG A 1 114 ? 44.015 104.682 -43.582 1.00 19.26 111 ARG A CA 1
ATOM 1579 C C . ARG A 1 114 ? 42.936 103.979 -44.401 1.00 18.64 111 ARG A C 1
ATOM 1580 O O . ARG A 1 114 ? 41.744 104.235 -44.214 1.00 19.95 111 ARG A O 1
ATOM 1601 N N . ARG A 1 115 ? 43.344 103.101 -45.320 1.00 18.29 112 ARG A N 1
ATOM 1602 C CA . ARG A 1 115 ? 42.368 102.387 -46.143 1.00 19.30 112 ARG A CA 1
ATOM 1603 C C . ARG A 1 115 ? 41.428 101.546 -45.294 1.00 17.38 112 ARG A C 1
ATOM 1604 O O . ARG A 1 115 ? 40.224 101.468 -45.566 1.00 20.03 112 ARG A O 1
ATOM 1617 N N . VAL A 1 116 ? 41.944 100.911 -44.258 1.00 16.15 113 VAL A N 1
ATOM 1618 C CA . VAL A 1 116 ? 41.090 100.116 -43.372 1.00 16.35 113 VAL A CA 1
ATOM 1619 C C . VAL A 1 116 ? 40.148 101.030 -42.600 1.00 16.63 113 VAL A C 1
ATOM 1620 O O . VAL A 1 116 ? 38.958 100.768 -42.504 1.00 17.42 113 VAL A O 1
ATOM 1633 N N . LYS A 1 117 ? 40.686 102.130 -42.085 1.00 16.82 114 LYS A N 1
ATOM 1634 C CA . LYS A 1 117 ? 39.912 103.011 -41.213 1.00 19.43 114 LYS A CA 1
ATOM 1635 C C . LYS A 1 117 ? 38.823 103.760 -41.980 1.00 22.20 114 LYS A C 1
ATOM 1636 O O . LYS A 1 117 ? 37.822 104.148 -41.392 1.00 26.42 114 LYS A O 1
ATOM 1655 N N . LYS A 1 118 ? 39.004 103.932 -43.285 1.00 20.32 115 LYS A N 1
ATOM 1656 C CA . LYS A 1 118 ? 38.028 104.662 -44.093 1.00 22.43 115 LYS A CA 1
ATOM 1657 C C . LYS A 1 118 ? 37.030 103.767 -44.812 1.00 23.48 115 LYS A C 1
ATOM 1658 O O . LYS A 1 118 ? 36.107 104.257 -45.459 1.00 26.45 115 LYS A O 1
ATOM 1677 N N . TYR A 1 119 ? 37.196 102.459 -44.680 1.00 21.44 116 TYR A N 1
ATOM 1678 C CA . TYR A 1 119 ? 36.339 101.539 -45.396 1.00 23.85 116 TYR A CA 1
ATOM 1679 C C . TYR A 1 119 ? 34.891 101.691 -44.946 1.00 30.36 116 TYR A C 1
ATOM 1680 O O . TYR A 1 119 ? 34.614 101.891 -43.766 1.00 30.83 116 TYR A O 1
ATOM 1698 N N . GLU A 1 120 ? 33.986 101.640 -45.919 1.00 34.47 117 GLU A N 1
ATOM 1699 C CA . GLU A 1 120 ? 32.549 101.585 -45.664 1.00 43.55 117 GLU A CA 1
ATOM 1700 C C . GLU A 1 120 ? 31.885 100.682 -46.704 1.00 47.74 117 GLU A C 1
ATOM 1701 O O . GLU A 1 120 ? 32.099 100.853 -47.903 1.00 47.78 117 GLU A O 1
ATOM 1713 N N . ASN A 1 121 ? 31.091 99.722 -46.242 1.00 51.27 118 ASN A N 1
ATOM 1714 C CA . ASN A 1 121 ? 30.331 98.848 -47.137 1.00 53.01 118 ASN A CA 1
ATOM 1715 C C . ASN A 1 121 ? 29.489 97.850 -46.354 1.00 52.62 118 ASN A C 1
ATOM 1716 O O . ASN A 1 121 ? 28.262 97.903 -46.393 1.00 53.49 118 ASN A O 1
ATOM 1720 N N . ASP A 1 125 ? 27.034 95.745 -42.929 1.00 48.12 234 ASP A N 1
ATOM 1721 C CA . ASP A 1 125 ? 28.029 94.851 -42.341 1.00 47.15 234 ASP A CA 1
ATOM 1722 C C . ASP A 1 125 ? 27.359 93.985 -41.292 1.00 45.14 234 ASP A C 1
ATOM 1723 O O . ASP A 1 125 ? 26.296 94.327 -40.791 1.00 46.83 234 ASP A O 1
ATOM 1731 N N . GLY A 1 126 ? 27.976 92.862 -40.958 1.00 42.81 235 GLY A N 1
ATOM 1732 C CA . GLY A 1 126 ? 27.400 91.960 -39.976 1.00 40.84 235 GLY A CA 1
ATOM 1733 C C . GLY A 1 126 ? 27.516 92.518 -38.572 1.00 36.95 235 GLY A C 1
ATOM 1734 O O . GLY A 1 126 ? 28.363 93.387 -38.309 1.00 35.37 235 GLY A O 1
ATOM 1738 N N . PRO A 1 127 ? 26.679 92.016 -37.649 1.00 35.97 236 PRO A N 1
ATOM 1739 C CA . PRO A 1 127 ? 26.695 92.550 -36.282 1.00 34.83 236 PRO A CA 1
ATOM 1740 C C . PRO A 1 127 ? 27.941 92.121 -35.492 1.00 31.92 236 PRO A C 1
ATOM 1741 O O . PRO A 1 127 ? 28.198 92.661 -34.413 1.00 33.42 236 PRO A O 1
ATOM 1752 N N . LEU A 1 128 ? 28.730 91.191 -36.024 1.00 28.18 237 LEU A N 1
ATOM 1753 C CA . LEU A 1 128 ? 29.961 90.791 -35.333 1.00 23.77 237 LEU A CA 1
ATOM 1754 C C . LEU A 1 128 ? 31.198 91.561 -35.779 1.00 20.28 237 LEU A C 1
ATOM 1755 O O . LEU A 1 128 ? 32.277 91.303 -35.278 1.00 19.48 237 LEU A O 1
ATOM 1771 N N . ALA A 1 129 ? 31.065 92.461 -36.735 1.00 17.80 238 ALA A N 1
ATOM 1772 C CA . ALA A 1 129 ? 32.214 93.225 -37.224 1.00 16.77 238 ALA A CA 1
ATOM 1773 C C . ALA A 1 129 ? 32.972 93.936 -36.102 1.00 15.18 238 ALA A C 1
ATOM 1774 O O . ALA A 1 129 ? 32.394 94.484 -35.171 1.00 18.03 238 ALA A O 1
ATOM 1781 N N . SER A 1 130 ? 34.299 93.914 -36.197 1.00 14.61 239 SER A N 1
ATOM 1782 C CA . SER A 1 130 ? 35.188 94.572 -35.242 1.00 14.85 239 SER A CA 1
ATOM 1783 C C . SER A 1 130 ? 35.303 96.053 -35.541 1.00 14.01 239 SER A C 1
ATOM 1784 O O . SER A 1 130 ? 35.977 96.437 -36.494 1.00 14.56 239 SER A O 1
ATOM 1792 N N . LYS A 1 131 ? 34.643 96.872 -34.720 1.00 14.97 240 LYS A N 1
ATOM 1793 C CA . LYS A 1 131 ? 34.554 98.299 -34.958 1.00 15.29 240 LYS A CA 1
ATOM 1794 C C . LYS A 1 131 ? 34.798 99.057 -33.686 1.00 17.30 240 LYS A C 1
ATOM 1795 O O . LYS A 1 131 ? 34.517 98.588 -32.578 1.00 18.30 240 LYS A O 1
ATOM 1814 N N . SER A 1 132 ? 35.299 100.270 -33.841 1.00 17.02 241 SER A N 1
ATOM 1815 C CA . SER A 1 132 ? 35.417 101.173 -32.700 1.00 18.30 241 SER A CA 1
ATOM 1816 C C . SER A 1 132 ? 34.050 101.557 -32.132 1.00 17.02 241 SER A C 1
ATOM 1817 O O . SER A 1 132 ? 33.052 101.636 -32.849 1.00 20.51 241 SER A O 1
ATOM 1825 N N . ALA A 1 133 ? 34.007 101.768 -30.826 1.00 17.88 242 ALA A N 1
ATOM 1826 C CA . ALA A 1 133 ? 32.756 102.070 -30.149 1.00 20.06 242 ALA A CA 1
ATOM 1827 C C . ALA A 1 133 ? 32.258 103.481 -30.411 1.00 18.77 242 ALA A C 1
ATOM 1828 O O . ALA A 1 133 ? 31.053 103.734 -30.314 1.00 21.12 242 ALA A O 1
ATOM 1835 N N . ASP A 1 134 ? 33.169 104.393 -30.750 1.00 20.37 243 ASP A N 1
ATOM 1836 C CA . ASP A 1 134 ? 32.798 105.796 -30.972 1.00 20.31 243 ASP A CA 1
ATOM 1837 C C . ASP A 1 134 ? 32.513 106.131 -32.434 1.00 20.85 243 ASP A C 1
ATOM 1838 O O . ASP A 1 134 ? 31.456 106.691 -32.742 1.00 24.55 243 ASP A O 1
ATOM 1847 N N . THR A 1 135 ? 33.435 105.776 -33.330 1.00 21.59 244 THR A N 1
ATOM 1848 C CA . THR A 1 135 ? 33.316 106.121 -34.745 1.00 22.62 244 THR A CA 1
ATOM 1849 C C . THR A 1 135 ? 32.686 105.002 -35.605 1.00 21.15 244 THR A C 1
ATOM 1850 O O . THR A 1 135 ? 32.288 105.252 -36.747 1.00 22.35 244 THR A O 1
ATOM 1861 N N . LYS A 1 136 ? 32.614 103.778 -35.069 1.00 19.94 245 LYS A N 1
ATOM 1862 C CA . LYS A 1 136 ? 32.141 102.611 -35.820 1.00 18.86 245 LYS A CA 1
ATOM 1863 C C . LYS A 1 136 ? 32.982 102.313 -37.066 1.00 18.30 245 LYS A C 1
ATOM 1864 O O . LYS A 1 136 ? 32.516 101.686 -38.006 1.00 21.51 245 LYS A O 1
ATOM 1883 N N . GLN A 1 137 ? 34.240 102.741 -37.059 1.00 17.03 246 GLN A N 1
ATOM 1884 C CA . GLN A 1 137 ? 35.198 102.366 -38.098 1.00 16.76 246 GLN A CA 1
ATOM 1885 C C . GLN A 1 137 ? 35.766 100.982 -37.781 1.00 15.65 246 GLN A C 1
ATOM 1886 O O . GLN A 1 137 ? 35.885 100.604 -36.616 1.00 15.95 246 GLN A O 1
ATOM 1900 N N . LEU A 1 138 ? 36.136 100.246 -38.817 1.00 15.18 247 LEU A N 1
ATOM 1901 C CA . LEU A 1 138 ? 36.803 98.956 -38.613 1.00 13.89 247 LEU A CA 1
ATOM 1902 C C . LEU A 1 138 ? 38.054 99.129 -37.793 1.00 14.98 247 LEU A C 1
ATOM 1903 O O . LEU A 1 138 ? 38.812 100.077 -37.997 1.00 16.06 247 LEU A O 1
ATOM 1919 N N . LEU A 1 139 ? 38.285 98.197 -36.869 1.00 13.54 248 LEU A N 1
ATOM 1920 C CA . LEU A 1 139 ? 39.523 98.190 -36.097 1.00 13.85 248 LEU A CA 1
ATOM 1921 C C . LEU A 1 139 ? 40.688 97.762 -36.981 1.00 13.72 248 LEU A C 1
ATOM 1922 O O . LEU A 1 139 ? 40.536 96.907 -37.853 1.00 15.34 248 LEU A O 1
ATOM 1938 N N . CYS A 1 140 ? 41.843 98.360 -36.720 1.00 14.77 249 CYS A N 1
ATOM 1939 C CA . CYS A 1 140 ? 43.055 98.051 -37.461 1.00 14.35 249 CYS A CA 1
ATOM 1940 C C . CYS A 1 140 ? 44.247 97.976 -36.528 1.00 13.67 249 CYS A C 1
ATOM 1941 O O . CYS A 1 140 ? 44.420 98.839 -35.652 1.00 15.38 249 CYS A O 1
ATOM 1949 N N . GLY A 1 141 ? 45.076 96.951 -36.726 1.00 12.62 250 GLY A N 1
ATOM 1950 C CA . GLY A 1 141 ? 46.371 96.867 -36.073 1.00 13.08 250 GLY A CA 1
ATOM 1951 C C . GLY A 1 141 ? 47.502 96.996 -37.065 1.00 11.63 250 GLY A C 1
ATOM 1952 O O . GLY A 1 141 ? 47.320 96.926 -38.283 1.00 12.98 250 GLY A O 1
ATOM 1956 N N . ALA A 1 142 ? 48.695 97.221 -36.524 1.00 12.62 251 ALA A N 1
ATOM 1957 C CA . ALA A 1 142 ? 49.902 97.341 -37.351 1.00 12.73 251 ALA A CA 1
ATOM 1958 C C . ALA A 1 142 ? 51.101 97.018 -36.515 1.00 12.57 251 ALA A C 1
ATOM 1959 O O . ALA A 1 142 ? 51.116 97.263 -35.306 1.00 13.67 251 ALA A O 1
ATOM 1966 N N . ALA A 1 143 ? 52.111 96.477 -37.177 1.00 13.00 252 ALA A N 1
ATOM 1967 C CA . ALA A 1 143 ? 53.371 96.125 -36.531 1.00 14.36 252 ALA A CA 1
ATOM 1968 C C . ALA A 1 143 ? 54.428 97.194 -36.774 1.00 13.89 252 ALA A C 1
ATOM 1969 O O . ALA A 1 143 ? 54.462 97.789 -37.851 1.00 16.06 252 ALA A O 1
ATOM 1976 N N . ILE A 1 144 ? 55.304 97.410 -35.807 1.00 13.15 253 ILE A N 1
ATOM 1977 C CA . ILE A 1 144 ? 56.496 98.235 -35.991 1.00 13.87 253 ILE A CA 1
ATOM 1978 C C . ILE A 1 144 ? 57.671 97.551 -35.313 1.00 14.96 253 ILE A C 1
ATOM 1979 O O . ILE A 1 144 ? 57.500 96.674 -34.484 1.00 14.70 253 ILE A O 1
ATOM 1995 N N . GLY A 1 145 ? 58.875 97.974 -35.671 1.00 16.64 254 GLY A N 1
ATOM 1996 C CA . GLY A 1 145 ? 60.063 97.620 -34.919 1.00 15.78 254 GLY A CA 1
ATOM 1997 C C . GLY A 1 145 ? 60.273 98.529 -33.713 1.00 15.70 254 GLY A C 1
ATOM 1998 O O . GLY A 1 145 ? 59.415 99.335 -33.379 1.00 17.57 254 GLY A O 1
ATOM 2002 N N . THR A 1 146 ? 61.429 98.418 -33.067 1.00 17.08 255 THR A N 1
ATOM 2003 C CA . THR A 1 146 ? 61.643 99.149 -31.833 1.00 18.94 255 THR A CA 1
ATOM 2004 C C . THR A 1 146 ? 62.920 99.970 -31.848 1.00 21.68 255 THR A C 1
ATOM 2005 O O . THR A 1 146 ? 63.526 100.194 -30.809 1.00 25.19 255 THR A O 1
ATOM 2016 N N . ILE A 1 147 ? 63.301 100.443 -33.026 1.00 21.85 256 ILE A N 1
ATOM 2017 C CA . ILE A 1 147 ? 64.401 101.396 -33.121 1.00 22.75 256 ILE A CA 1
ATOM 2018 C C . ILE A 1 147 ? 63.865 102.819 -33.237 1.00 23.35 256 ILE A C 1
ATOM 2019 O O . ILE A 1 147 ? 62.656 103.054 -33.330 1.00 21.47 256 ILE A O 1
ATOM 2035 N N . ASP A 1 148 ? 64.768 103.784 -33.198 1.00 26.10 257 ASP A N 1
ATOM 2036 C CA . ASP A 1 148 ? 64.340 105.162 -33.049 1.00 27.13 257 ASP A CA 1
ATOM 2037 C C . ASP A 1 148 ? 63.477 105.633 -34.210 1.00 24.63 257 ASP A C 1
ATOM 2038 O O . ASP A 1 148 ? 62.548 106.391 -33.990 1.00 23.85 257 ASP A O 1
ATOM 2047 N N . ALA A 1 149 ? 63.779 105.187 -35.429 1.00 24.91 258 ALA A N 1
ATOM 2048 C CA . ALA A 1 149 ? 63.007 105.581 -36.618 1.00 24.74 258 ALA A CA 1
ATOM 2049 C C . ALA A 1 149 ? 61.557 105.145 -36.517 1.00 22.48 258 ALA A C 1
ATOM 2050 O O . ALA A 1 149 ? 60.676 105.736 -37.147 1.00 23.32 258 ALA A O 1
ATOM 2057 N N . ASP A 1 150 ? 61.308 104.096 -35.743 1.00 21.18 259 ASP A N 1
ATOM 2058 C CA . ASP A 1 150 ? 59.942 103.612 -35.590 1.00 20.66 259 ASP A CA 1
ATOM 2059 C C . ASP A 1 150 ? 59.035 104.549 -34.804 1.00 19.87 259 ASP A C 1
ATOM 2060 O O . ASP A 1 150 ? 57.808 104.443 -34.882 1.00 19.81 259 ASP A O 1
ATOM 2069 N N . ARG A 1 151 ? 59.626 105.493 -34.074 1.00 20.31 260 ARG A N 1
ATOM 2070 C CA . ARG A 1 151 ? 58.808 106.487 -33.388 1.00 21.95 260 ARG A CA 1
ATOM 2071 C C . ARG A 1 151 ? 58.033 107.322 -34.390 1.00 21.54 260 ARG A C 1
ATOM 2072 O O . ARG A 1 151 ? 56.839 107.546 -34.215 1.00 21.70 260 ARG A O 1
ATOM 2093 N N . GLN A 1 152 ? 58.709 107.812 -35.428 1.00 21.63 261 GLN A N 1
ATOM 2094 C CA . GLN A 1 152 ? 58.030 108.610 -36.438 1.00 20.44 261 GLN A CA 1
ATOM 2095 C C . GLN A 1 152 ? 57.069 107.751 -37.253 1.00 21.10 261 GLN A C 1
ATOM 2096 O O . GLN A 1 152 ? 55.977 108.214 -37.597 1.00 21.59 261 GLN A O 1
ATOM 2110 N N . ARG A 1 153 ? 57.458 106.512 -37.556 1.00 20.04 262 ARG A N 1
ATOM 2111 C CA . ARG A 1 153 ? 56.543 105.602 -38.221 1.00 18.93 262 ARG A CA 1
ATOM 2112 C C . ARG A 1 153 ? 55.257 105.471 -37.403 1.00 17.85 262 ARG A C 1
ATOM 2113 O O . ARG A 1 153 ? 54.155 105.616 -37.944 1.00 18.27 262 ARG A O 1
ATOM 2134 N N . LEU A 1 154 ? 55.387 105.246 -36.104 1.00 17.02 263 LEU A N 1
ATOM 2135 C CA . LEU A 1 154 ? 54.194 105.063 -35.276 1.00 17.82 263 LEU A CA 1
ATOM 2136 C C . LEU A 1 154 ? 53.346 106.325 -35.262 1.00 19.15 263 LEU A C 1
ATOM 2137 O O . LEU A 1 154 ? 52.117 106.253 -35.330 1.00 17.86 263 LEU A O 1
ATOM 2153 N N . ALA A 1 155 ? 53.980 107.491 -35.179 1.00 20.53 264 ALA A N 1
ATOM 2154 C CA . ALA A 1 155 ? 53.194 108.722 -35.185 1.00 21.02 264 ALA A CA 1
ATOM 2155 C C . ALA A 1 155 ? 52.354 108.822 -36.462 1.00 19.59 264 ALA A C 1
ATOM 2156 O O . ALA A 1 155 ? 51.203 109.256 -36.428 1.00 21.20 264 ALA A O 1
ATOM 2163 N N . MET A 1 156 ? 52.917 108.414 -37.593 1.00 19.93 265 MET A N 1
ATOM 2164 C CA . MET A 1 156 ? 52.158 108.415 -38.850 1.00 20.42 265 MET A CA 1
ATOM 2165 C C . MET A 1 156 ? 50.999 107.415 -38.806 1.00 19.44 265 MET A C 1
ATOM 2166 O O . MET A 1 156 ? 49.919 107.704 -39.304 1.00 19.89 265 MET A O 1
ATOM 2180 N N . LEU A 1 157 ? 51.222 106.240 -38.221 1.00 18.19 266 LEU A N 1
ATOM 2181 C CA . LEU A 1 157 ? 50.147 105.263 -38.133 1.00 16.85 266 LEU A CA 1
ATOM 2182 C C . LEU A 1 157 ? 49.027 105.731 -37.221 1.00 16.62 266 LEU A C 1
ATOM 2183 O O . LEU A 1 157 ? 47.852 105.485 -37.488 1.00 16.49 266 LEU A O 1
ATOM 2199 N N . VAL A 1 158 ? 49.389 106.389 -36.132 1.00 17.02 267 VAL A N 1
ATOM 2200 C CA . VAL A 1 158 ? 48.409 106.924 -35.207 1.00 16.92 267 VAL A CA 1
ATOM 2201 C C . VAL A 1 158 ? 47.575 107.987 -35.915 1.00 18.63 267 VAL A C 1
ATOM 2202 O O . VAL A 1 158 ? 46.355 108.001 -35.787 1.00 19.23 267 VAL A O 1
ATOM 2215 N N . GLU A 1 159 ? 48.223 108.883 -36.664 1.00 19.44 268 GLU A N 1
ATOM 2216 C CA . GLU A 1 159 ? 47.495 109.882 -37.441 1.00 21.19 268 GLU A CA 1
ATOM 2217 C C . GLU A 1 159 ? 46.506 109.255 -38.433 1.00 20.82 268 GLU A C 1
ATOM 2218 O O . GLU A 1 159 ? 45.433 109.818 -38.707 1.00 23.06 268 GLU A O 1
ATOM 2230 N N . ALA A 1 160 ? 46.864 108.079 -38.944 1.00 19.17 269 ALA A N 1
ATOM 2231 C CA . ALA A 1 160 ? 46.014 107.334 -39.868 1.00 19.72 269 ALA A CA 1
ATOM 2232 C C . ALA A 1 160 ? 44.847 106.601 -39.179 1.00 18.96 269 ALA A C 1
ATOM 2233 O O . ALA A 1 160 ? 43.988 106.056 -39.855 1.00 20.43 269 ALA A O 1
ATOM 2240 N N . GLY A 1 161 ? 44.834 106.568 -37.847 1.00 18.39 270 GLY A N 1
ATOM 2241 C CA . GLY A 1 161 ? 43.737 106.001 -37.082 1.00 18.02 270 GLY A CA 1
ATOM 2242 C C . GLY A 1 161 ? 44.007 104.633 -36.463 1.00 16.40 270 GLY A C 1
ATOM 2243 O O . GLY A 1 161 ? 43.052 103.932 -36.092 1.00 17.82 270 GLY A O 1
ATOM 2247 N N . LEU A 1 162 ? 45.275 104.260 -36.322 1.00 15.53 271 LEU A N 1
ATOM 2248 C CA . LEU A 1 162 ? 45.621 102.962 -35.751 1.00 15.14 271 LEU A CA 1
ATOM 2249 C C . LEU A 1 162 ? 44.963 102.716 -34.387 1.00 14.65 271 LEU A C 1
ATOM 2250 O O . LEU A 1 162 ? 44.982 103.580 -33.522 1.00 16.95 271 LEU A O 1
ATOM 2266 N N . ASP A 1 163 ? 44.460 101.496 -34.165 1.00 15.16 272 ASP A N 1
ATOM 2267 C CA . ASP A 1 163 ? 43.861 101.121 -32.885 1.00 15.83 272 ASP A CA 1
ATOM 2268 C C . ASP A 1 163 ? 44.792 100.342 -31.968 1.00 15.47 272 ASP A C 1
ATOM 2269 O O . ASP A 1 163 ? 44.701 100.453 -30.754 1.00 17.72 272 ASP A O 1
ATOM 2278 N N . VAL A 1 164 ? 45.681 99.544 -32.542 1.00 14.00 273 VAL A N 1
ATOM 2279 C CA . VAL A 1 164 ? 46.579 98.711 -31.749 1.00 14.01 273 VAL A CA 1
ATOM 2280 C C . VAL A 1 164 ? 47.875 98.523 -32.508 1.00 13.01 273 VAL A C 1
ATOM 2281 O O . VAL A 1 164 ? 47.866 98.349 -33.719 1.00 13.69 273 VAL A O 1
ATOM 2294 N N . VAL A 1 165 ? 48.978 98.641 -31.778 1.00 13.72 274 VAL A N 1
ATOM 2295 C CA . VAL A 1 165 ? 50.306 98.442 -32.336 1.00 12.76 274 VAL A CA 1
ATOM 2296 C C . VAL A 1 165 ? 50.898 97.164 -31.760 1.00 12.20 274 VAL A C 1
ATOM 2297 O O . VAL A 1 165 ? 50.742 96.878 -30.567 1.00 13.31 274 VAL A O 1
ATOM 2310 N N . VAL A 1 166 ? 51.554 96.408 -32.626 1.00 11.93 275 VAL A N 1
ATOM 2311 C CA . VAL A 1 166 ? 52.299 95.219 -32.267 1.00 12.11 275 VAL A CA 1
ATOM 2312 C C . VAL A 1 166 ? 53.771 95.511 -32.422 1.00 12.75 275 VAL A C 1
ATOM 2313 O O . VAL A 1 166 ? 54.206 95.883 -33.510 1.00 14.00 275 VAL A O 1
ATOM 2326 N N . LEU A 1 167 ? 54.522 95.364 -31.342 1.00 12.31 276 LEU A N 1
ATOM 2327 C CA . LEU A 1 167 ? 55.976 95.519 -31.396 1.00 12.23 276 LEU A CA 1
ATOM 2328 C C . LEU A 1 167 ? 56.537 94.184 -31.867 1.00 13.54 276 LEU A C 1
ATOM 2329 O O . LEU A 1 167 ? 56.390 93.176 -31.184 1.00 15.50 276 LEU A O 1
ATOM 2345 N N . ASP A 1 168 ? 57.133 94.201 -33.047 1.00 14.12 277 ASP A N 1
ATOM 2346 C CA . ASP A 1 168 ? 57.425 93.014 -33.838 1.00 13.98 277 ASP A CA 1
ATOM 2347 C C . ASP A 1 168 ? 58.878 92.564 -33.638 1.00 13.68 277 ASP A C 1
ATOM 2348 O O . ASP A 1 168 ? 59.807 93.251 -34.071 1.00 16.41 277 ASP A O 1
ATOM 2357 N N . SER A 1 169 ? 59.057 91.423 -32.993 1.00 12.98 278 SER A N 1
ATOM 2358 C CA . SER A 1 169 ? 60.384 90.874 -32.722 1.00 12.80 278 SER A CA 1
ATOM 2359 C C . SER A 1 169 ? 60.287 89.391 -32.458 1.00 13.76 278 SER A C 1
ATOM 2360 O O . SER A 1 169 ? 59.312 88.922 -31.863 1.00 13.53 278 SER A O 1
ATOM 2368 N N . SER A 1 170 ? 61.313 88.644 -32.862 1.00 13.51 279 SER A N 1
ATOM 2369 C CA . SER A 1 170 ? 61.378 87.237 -32.487 1.00 14.40 279 SER A CA 1
ATOM 2370 C C . SER A 1 170 ? 61.719 87.061 -30.999 1.00 13.19 279 SER A C 1
ATOM 2371 O O . SER A 1 170 ? 61.524 85.976 -30.446 1.00 15.68 279 SER A O 1
ATOM 2379 N N . GLN A 1 171 ? 62.284 88.084 -30.360 1.00 12.25 280 GLN A N 1
ATOM 2380 C CA . GLN A 1 171 ? 62.718 88.000 -28.969 1.00 11.41 280 GLN A CA 1
ATOM 2381 C C . GLN A 1 171 ? 62.476 89.378 -28.349 1.00 11.91 280 GLN A C 1
ATOM 2382 O O . GLN A 1 171 ? 63.337 90.257 -28.373 1.00 13.09 280 GLN A O 1
ATOM 2396 N N . GLY A 1 172 ? 61.265 89.578 -27.854 1.00 12.12 281 GLY A N 1
ATOM 2397 C CA . GLY A 1 172 ? 60.831 90.899 -27.447 1.00 12.78 281 GLY A CA 1
ATOM 2398 C C . GLY A 1 172 ? 61.319 91.387 -26.104 1.00 11.92 281 GLY A C 1
ATOM 2399 O O . GLY A 1 172 ? 61.069 92.544 -25.757 1.00 12.89 281 GLY A O 1
ATOM 2403 N N . ASN A 1 173 ? 61.986 90.530 -25.329 1.00 11.46 282 ASN A N 1
ATOM 2404 C CA . ASN A 1 173 ? 62.487 90.927 -24.020 1.00 11.88 282 ASN A CA 1
ATOM 2405 C C . ASN A 1 173 ? 63.817 91.637 -24.144 1.00 11.97 282 ASN A C 1
ATOM 2406 O O . ASN A 1 173 ? 64.868 91.077 -23.827 1.00 12.91 282 ASN A O 1
ATOM 2417 N N . SER A 1 174 ? 63.750 92.861 -24.656 1.00 11.88 283 SER A N 1
ATOM 2418 C CA . SER A 1 174 ? 64.944 93.653 -24.892 1.00 12.47 283 SER A CA 1
ATOM 2419 C C . SER A 1 174 ? 64.756 95.042 -24.343 1.00 11.99 283 SER A C 1
ATOM 2420 O O . SER A 1 174 ? 63.634 95.548 -24.232 1.00 13.08 283 SER A O 1
ATOM 2428 N N . VAL A 1 175 ? 65.866 95.680 -24.038 1.00 13.73 284 VAL A N 1
ATOM 2429 C CA . VAL A 1 175 ? 65.823 97.061 -23.589 1.00 13.35 284 VAL A CA 1
ATOM 2430 C C . VAL A 1 175 ? 65.221 97.968 -24.645 1.00 13.73 284 VAL A C 1
ATOM 2431 O O . VAL A 1 175 ? 64.464 98.882 -24.311 1.00 14.71 284 VAL A O 1
ATOM 2444 N N . PHE A 1 176 ? 65.507 97.725 -25.917 1.00 14.29 285 PHE A N 1
ATOM 2445 C CA . PHE A 1 176 ? 64.916 98.559 -26.962 1.00 15.95 285 PHE A CA 1
ATOM 2446 C C . PHE A 1 176 ? 63.396 98.456 -26.931 1.00 14.59 285 PHE A C 1
ATOM 2447 O O . PHE A 1 176 ? 62.690 99.461 -27.042 1.00 15.84 285 PHE A O 1
ATOM 2464 N N . GLN A 1 177 ? 62.861 97.248 -26.784 1.00 13.66 286 GLN A N 1
ATOM 2465 C CA . GLN A 1 177 ? 61.416 97.091 -26.779 1.00 14.29 286 GLN A CA 1
ATOM 2466 C C . GLN A 1 177 ? 60.798 97.659 -25.507 1.00 13.47 286 GLN A C 1
ATOM 2467 O O . GLN A 1 177 ? 59.766 98.341 -25.557 1.00 13.92 286 GLN A O 1
ATOM 2481 N N . ILE A 1 178 ? 61.436 97.439 -24.367 1.00 13.54 287 ILE A N 1
ATOM 2482 C CA . ILE A 1 178 ? 60.975 98.033 -23.121 1.00 14.43 287 ILE A CA 1
ATOM 2483 C C . ILE A 1 178 ? 60.902 99.555 -23.242 1.00 14.90 287 ILE A C 1
ATOM 2484 O O . ILE A 1 178 ? 59.900 100.167 -22.859 1.00 15.45 287 ILE A O 1
ATOM 2500 N N . ASN A 1 179 ? 61.957 100.173 -23.774 1.00 14.74 288 ASN A N 1
ATOM 2501 C CA . ASN A 1 179 ? 61.963 101.627 -23.939 1.00 16.55 288 ASN A CA 1
ATOM 2502 C C . ASN A 1 179 ? 60.864 102.069 -24.887 1.00 15.98 288 ASN A C 1
ATOM 2503 O O . ASN A 1 179 ? 60.237 103.109 -24.666 1.00 16.97 288 ASN A O 1
ATOM 2514 N N . MET A 1 180 ? 60.619 101.299 -25.948 1.00 14.35 289 MET A N 1
ATOM 2515 C CA . MET A 1 180 ? 59.552 101.656 -26.884 1.00 15.14 289 MET A CA 1
ATOM 2516 C C . MET A 1 180 ? 58.165 101.570 -26.200 1.00 14.08 289 MET A C 1
ATOM 2517 O O . MET A 1 180 ? 57.346 102.458 -26.380 1.00 14.50 289 MET A O 1
ATOM 2531 N N . ILE A 1 181 ? 57.919 100.522 -25.414 1.00 14.06 290 ILE A N 1
ATOM 2532 C CA . ILE A 1 181 ? 56.640 100.417 -24.694 1.00 14.43 290 ILE A CA 1
ATOM 2533 C C . ILE A 1 181 ? 56.453 101.651 -23.802 1.00 15.20 290 ILE A C 1
ATOM 2534 O O . ILE A 1 181 ? 55.386 102.276 -23.804 1.00 16.40 290 ILE A O 1
ATOM 2550 N N . LYS A 1 182 ? 57.466 102.000 -23.028 1.00 16.74 291 LYS A N 1
ATOM 2551 C CA . LYS A 1 182 ? 57.355 103.125 -22.111 1.00 16.98 291 LYS A CA 1
ATOM 2552 C C . LYS A 1 182 ? 57.081 104.416 -22.875 1.00 17.82 291 LYS A C 1
ATOM 2553 O O . LYS A 1 182 ? 56.258 105.236 -22.459 1.00 19.45 291 LYS A O 1
ATOM 2572 N N . TRP A 1 183 ? 57.768 104.597 -24.000 1.00 17.21 292 TRP A N 1
ATOM 2573 C CA . TRP A 1 183 ? 57.588 105.806 -24.803 1.00 17.85 292 TRP A CA 1
ATOM 2574 C C . TRP A 1 183 ? 56.167 105.872 -25.370 1.00 16.35 292 TRP A C 1
ATOM 2575 O O . TRP A 1 183 ? 55.529 106.928 -25.336 1.00 18.60 292 TRP A O 1
ATOM 2596 N N . ILE A 1 184 ? 55.656 104.752 -25.866 1.00 16.06 293 ILE A N 1
ATOM 2597 C CA . ILE A 1 184 ? 54.315 104.753 -26.419 1.00 15.18 293 ILE A CA 1
ATOM 2598 C C . ILE A 1 184 ? 53.276 105.049 -25.329 1.00 16.89 293 ILE A C 1
ATOM 2599 O O . ILE A 1 184 ? 52.345 105.834 -25.538 1.00 18.35 293 ILE A O 1
ATOM 2615 N N . LYS A 1 185 ? 53.402 104.407 -24.168 1.00 17.75 294 LYS A N 1
ATOM 2616 C CA . LYS A 1 185 ? 52.393 104.598 -23.127 1.00 20.27 294 LYS A CA 1
ATOM 2617 C C . LYS A 1 185 ? 52.359 106.057 -22.655 1.00 21.80 294 LYS A C 1
ATOM 2618 O O . LYS A 1 185 ? 51.308 106.535 -22.252 1.00 23.74 294 LYS A O 1
ATOM 2637 N N . GLU A 1 186 ? 53.494 106.755 -22.720 1.00 22.18 295 GLU A N 1
ATOM 2638 C CA . GLU A 1 186 ? 53.593 108.167 -22.343 1.00 25.02 295 GLU A CA 1
ATOM 2639 C C . GLU A 1 186 ? 53.046 109.077 -23.430 1.00 24.52 295 GLU A C 1
ATOM 2640 O O . GLU A 1 186 ? 52.334 110.038 -23.135 1.00 28.58 295 GLU A O 1
ATOM 2652 N N . THR A 1 187 ? 53.378 108.759 -24.681 1.00 22.09 296 THR A N 1
ATOM 2653 C CA . THR A 1 187 ? 53.169 109.657 -25.824 1.00 21.84 296 THR A CA 1
ATOM 2654 C C . THR A 1 187 ? 51.794 109.505 -26.452 1.00 20.46 296 THR A C 1
ATOM 2655 O O . THR A 1 187 ? 51.157 110.496 -26.847 1.00 22.32 296 THR A O 1
ATOM 2666 N N . PHE A 1 188 ? 51.344 108.256 -26.544 1.00 20.69 297 PHE A N 1
ATOM 2667 C CA . PHE A 1 188 ? 50.037 107.924 -27.113 1.00 20.02 297 PHE A CA 1
ATOM 2668 C C . PHE A 1 188 ? 49.278 107.075 -26.105 1.00 21.01 297 PHE A C 1
ATOM 2669 O O . PHE A 1 188 ? 49.107 105.869 -26.301 1.00 20.77 297 PHE A O 1
ATOM 2686 N N . PRO A 1 189 ? 48.839 107.685 -25.004 1.00 23.87 298 PRO A N 1
ATOM 2687 C CA . PRO A 1 189 ? 48.256 106.877 -23.930 1.00 28.04 298 PRO A CA 1
ATOM 2688 C C . PRO A 1 189 ? 47.013 106.086 -24.315 1.00 30.16 298 PRO A C 1
ATOM 2689 O O . PRO A 1 189 ? 46.708 105.097 -23.638 1.00 33.50 298 PRO A O 1
ATOM 2700 N N . ASP A 1 190 ? 46.322 106.473 -25.384 1.00 29.02 299 ASP A N 1
ATOM 2701 C CA . ASP A 1 190 ? 45.110 105.751 -25.778 1.00 31.45 299 ASP A CA 1
ATOM 2702 C C . ASP A 1 190 ? 45.337 104.631 -26.777 1.00 28.19 299 ASP A C 1
ATOM 2703 O O . ASP A 1 190 ? 44.399 103.928 -27.155 1.00 31.31 299 ASP A O 1
ATOM 2712 N N . LEU A 1 191 ? 46.588 104.439 -27.177 1.00 22.83 300 LEU A N 1
ATOM 2713 C CA . LEU A 1 191 ? 46.925 103.388 -28.121 1.00 18.61 300 LEU A CA 1
ATOM 2714 C C . LEU A 1 191 ? 47.231 102.104 -27.364 1.00 17.23 300 LEU A C 1
ATOM 2715 O O . LEU A 1 191 ? 48.057 102.085 -26.459 1.00 20.87 300 LEU A O 1
ATOM 2731 N N . GLN A 1 192 ? 46.609 101.011 -27.764 1.00 16.39 301 GLN A N 1
ATOM 2732 C CA . GLN A 1 192 ? 46.891 99.732 -27.118 1.00 14.55 301 GLN A CA 1
ATOM 2733 C C . GLN A 1 192 ? 48.165 99.129 -27.704 1.00 13.60 301 GLN A C 1
ATOM 2734 O O . GLN A 1 192 ? 48.376 99.201 -28.928 1.00 15.61 301 GLN A O 1
ATOM 2748 N N . VAL A 1 193 ? 49.014 98.563 -26.841 1.00 14.22 302 VAL A N 1
ATOM 2749 C CA . VAL A 1 193 ? 50.307 98.033 -27.258 1.00 13.26 302 VAL A CA 1
ATOM 2750 C C . VAL A 1 193 ? 50.388 96.527 -26.965 1.00 12.91 302 VAL A C 1
ATOM 2751 O O . VAL A 1 193 ? 50.231 96.105 -25.827 1.00 14.06 302 VAL A O 1
ATOM 2764 N N . ILE A 1 194 ? 50.675 95.753 -28.000 1.00 11.85 303 ILE A N 1
ATOM 2765 C CA . ILE A 1 194 ? 50.959 94.333 -27.850 1.00 12.71 303 ILE A CA 1
ATOM 2766 C C . ILE A 1 194 ? 52.462 94.151 -27.995 1.00 12.01 303 ILE A C 1
ATOM 2767 O O . ILE A 1 194 ? 53.049 94.578 -28.992 1.00 12.99 303 ILE A O 1
ATOM 2783 N N . ALA A 1 195 ? 53.068 93.542 -26.981 1.00 11.76 304 ALA A N 1
ATOM 2784 C CA . ALA A 1 195 ? 54.508 93.351 -26.901 1.00 11.82 304 ALA A CA 1
ATOM 2785 C C . ALA A 1 195 ? 54.858 91.880 -27.141 1.00 11.71 304 ALA A C 1
ATOM 2786 O O . ALA A 1 195 ? 54.039 90.988 -26.907 1.00 13.13 304 ALA A O 1
ATOM 2793 N N . GLY A 1 196 ? 56.094 91.634 -27.554 1.00 12.49 305 GLY A N 1
ATOM 2794 C CA . GLY A 1 196 ? 56.572 90.289 -27.764 1.00 11.97 305 GLY A CA 1
ATOM 2795 C C . GLY A 1 196 ? 57.557 90.228 -28.907 1.00 11.58 305 GLY A C 1
ATOM 2796 O O . GLY A 1 196 ? 58.060 91.266 -29.350 1.00 12.00 305 GLY A O 1
ATOM 2800 N N . ASN A 1 197 ? 57.895 89.031 -29.387 1.00 10.97 306 ASN A N 1
ATOM 2801 C CA . ASN A 1 197 ? 57.334 87.765 -28.927 1.00 11.30 306 ASN A CA 1
ATOM 2802 C C . ASN A 1 197 ? 58.033 87.231 -27.688 1.00 10.97 306 ASN A C 1
ATOM 2803 O O . ASN A 1 197 ? 59.246 87.425 -27.519 1.00 12.41 306 ASN A O 1
ATOM 2814 N N . VAL A 1 198 ? 57.289 86.515 -26.860 1.00 10.42 307 VAL A N 1
ATOM 2815 C CA . VAL A 1 198 ? 57.802 85.909 -25.652 1.00 10.10 307 VAL A CA 1
ATOM 2816 C C . VAL A 1 198 ? 57.409 84.438 -25.572 1.00 10.88 307 VAL A C 1
ATOM 2817 O O . VAL A 1 198 ? 56.402 84.019 -26.156 1.00 11.14 307 VAL A O 1
ATOM 2830 N N . VAL A 1 199 ? 58.197 83.664 -24.819 1.00 10.38 308 VAL A N 1
ATOM 2831 C CA . VAL A 1 199 ? 57.857 82.273 -24.496 1.00 10.56 308 VAL A CA 1
ATOM 2832 C C . VAL A 1 199 ? 58.080 81.893 -23.037 1.00 10.50 308 VAL A C 1
ATOM 2833 O O . VAL A 1 199 ? 57.737 80.783 -22.675 1.00 11.10 308 VAL A O 1
ATOM 2846 N N . THR A 1 200 ? 58.682 82.752 -22.216 1.00 11.04 309 THR A N 1
ATOM 2847 C CA . THR A 1 200 ? 58.884 82.466 -20.798 1.00 11.03 309 THR A CA 1
ATOM 2848 C C . THR A 1 200 ? 58.165 83.440 -19.874 1.00 11.36 309 THR A C 1
ATOM 2849 O O . THR A 1 200 ? 57.863 84.594 -20.222 1.00 11.57 309 THR A O 1
ATOM 2860 N N . ARG A 1 201 ? 57.920 82.968 -18.662 1.00 12.60 310 ARG A N 1
ATOM 2861 C CA . ARG A 1 201 ? 57.356 83.781 -17.608 1.00 13.67 310 ARG A CA 1
ATOM 2862 C C . ARG A 1 201 ? 58.195 85.044 -17.345 1.00 12.79 310 ARG A C 1
ATOM 2863 O O . ARG A 1 201 ? 57.643 86.124 -17.109 1.00 14.43 310 ARG A O 1
ATOM 2884 N N . GLU A 1 202 ? 59.518 84.912 -17.372 1.00 13.62 311 GLU A N 1
ATOM 2885 C CA . GLU A 1 202 ? 60.379 86.044 -17.070 1.00 13.82 311 GLU A CA 1
ATOM 2886 C C . GLU A 1 202 ? 60.292 87.116 -18.149 1.00 12.75 311 GLU A C 1
ATOM 2887 O O . GLU A 1 202 ? 60.269 88.326 -17.845 1.00 13.18 311 GLU A O 1
ATOM 2899 N N . GLN A 1 203 ? 60.279 86.712 -19.405 1.00 11.32 312 GLN A N 1
ATOM 2900 C CA . GLN A 1 203 ? 60.065 87.646 -20.518 1.00 11.32 312 GLN A CA 1
ATOM 2901 C C . GLN A 1 203 ? 58.716 88.367 -20.366 1.00 11.82 312 GLN A C 1
ATOM 2902 O O . GLN A 1 203 ? 58.613 89.596 -20.537 1.00 12.98 312 GLN A O 1
ATOM 2916 N N . ALA A 1 204 ? 57.685 87.609 -20.038 1.00 12.12 313 ALA A N 1
ATOM 2917 C CA . ALA A 1 204 ? 56.357 88.180 -19.880 1.00 12.42 313 ALA A CA 1
ATOM 2918 C C . ALA A 1 204 ? 56.330 89.210 -18.754 1.00 12.65 313 ALA A C 1
ATOM 2919 O O . ALA A 1 204 ? 55.750 90.265 -18.896 1.00 13.53 313 ALA A O 1
ATOM 2926 N N . ALA A 1 205 ? 56.982 88.905 -17.643 1.00 12.80 314 ALA A N 1
ATOM 2927 C CA . ALA A 1 205 ? 56.993 89.822 -16.507 1.00 13.91 314 ALA A CA 1
ATOM 2928 C C . ALA A 1 205 ? 57.647 91.134 -16.885 1.00 14.92 314 ALA A C 1
ATOM 2929 O O . ALA A 1 205 ? 57.185 92.203 -16.515 1.00 14.74 314 ALA A O 1
ATOM 2936 N N . SER A 1 206 ? 58.731 91.037 -17.633 1.00 14.57 315 SER A N 1
ATOM 2937 C CA . SER A 1 206 ? 59.461 92.219 -18.046 1.00 15.22 315 SER A CA 1
ATOM 2938 C C . SER A 1 206 ? 58.611 93.146 -18.922 1.00 14.06 315 SER A C 1
ATOM 2939 O O . SER A 1 206 ? 58.572 94.347 -18.709 1.00 16.33 315 SER A O 1
ATOM 2947 N N . LEU A 1 207 ? 57.926 92.583 -19.909 1.00 12.92 316 LEU A N 1
ATOM 2948 C CA . LEU A 1 207 ? 57.072 93.363 -20.805 1.00 13.28 316 LEU A CA 1
ATOM 2949 C C . LEU A 1 207 ? 55.799 93.899 -20.133 1.00 13.89 316 LEU A C 1
ATOM 2950 O O . LEU A 1 207 ? 55.377 95.010 -20.410 1.00 14.13 316 LEU A O 1
ATOM 2966 N N . ILE A 1 208 ? 55.196 93.095 -19.263 1.00 13.65 317 ILE A N 1
ATOM 2967 C CA . ILE A 1 208 ? 54.035 93.542 -18.506 1.00 13.63 317 ILE A CA 1
ATOM 2968 C C . ILE A 1 208 ? 54.414 94.735 -17.611 1.00 14.43 317 ILE A C 1
ATOM 2969 O O . ILE A 1 208 ? 53.727 95.754 -17.566 1.00 15.49 317 ILE A O 1
ATOM 2985 N N . HIS A 1 209 ? 55.534 94.615 -16.928 1.00 14.40 318 HIS A N 1
ATOM 2986 C CA . HIS A 1 209 ? 56.012 95.673 -16.071 1.00 15.23 318 HIS A CA 1
ATOM 2987 C C . HIS A 1 209 ? 56.279 96.956 -16.854 1.00 16.18 318 HI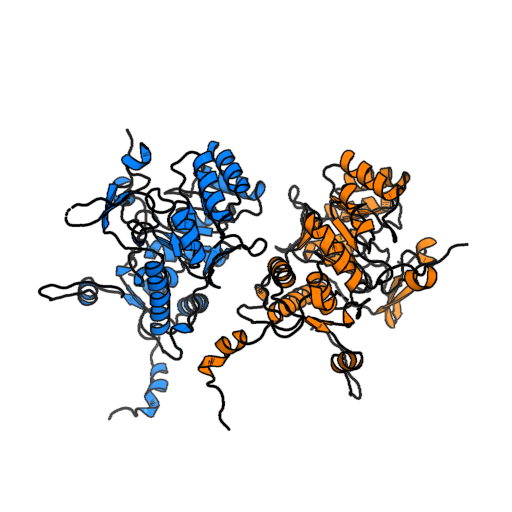S A C 1
ATOM 2988 O O . HIS A 1 209 ? 56.057 98.049 -16.333 1.00 17.32 318 HIS A O 1
ATOM 3002 N N . ALA A 1 210 ? 56.739 96.829 -18.100 1.00 15.88 319 ALA A N 1
ATOM 3003 C CA . ALA A 1 210 ? 56.985 97.989 -18.953 1.00 16.03 319 ALA A CA 1
ATOM 3004 C C . ALA A 1 210 ? 55.708 98.702 -19.373 1.00 15.89 319 ALA A C 1
ATOM 3005 O O . ALA A 1 210 ? 55.770 99.882 -19.762 1.00 17.91 319 ALA A O 1
ATOM 3012 N N . GLY A 1 211 ? 54.576 97.987 -19.329 1.00 16.06 320 GLY A N 1
ATOM 3013 C CA . GLY A 1 211 ? 53.286 98.564 -19.651 1.00 16.31 320 GLY A CA 1
ATOM 3014 C C . GLY A 1 211 ? 52.488 97.910 -20.779 1.00 15.13 320 GLY A C 1
ATOM 3015 O O . GLY A 1 211 ? 51.518 98.512 -21.252 1.00 17.09 320 GLY A O 1
ATOM 3019 N N . ALA A 1 212 ? 52.866 96.719 -21.237 1.00 13.84 321 ALA A N 1
ATOM 3020 C CA . ALA A 1 212 ? 52.167 96.078 -22.345 1.00 14.40 321 ALA A CA 1
ATOM 3021 C C . ALA A 1 212 ? 50.683 95.872 -22.036 1.00 12.78 321 ALA A C 1
ATOM 3022 O O . ALA A 1 212 ? 50.335 95.513 -20.916 1.00 14.14 321 ALA A O 1
ATOM 3029 N N . ASP A 1 213 ? 49.841 96.057 -23.048 1.00 13.34 322 ASP A N 1
ATOM 3030 C CA . ASP A 1 213 ? 48.412 95.786 -22.956 1.00 12.12 322 ASP A CA 1
ATOM 3031 C C . ASP A 1 213 ? 48.033 94.390 -23.440 1.00 13.13 322 ASP A C 1
ATOM 3032 O O . ASP A 1 213 ? 46.885 93.965 -23.284 1.00 13.65 322 ASP A O 1
ATOM 3041 N N . GLY A 1 214 ? 49.002 93.697 -24.019 1.00 12.09 323 GLY A N 1
ATOM 3042 C CA . GLY A 1 214 ? 48.824 92.337 -24.493 1.00 11.74 323 GLY A CA 1
ATOM 3043 C C . GLY A 1 214 ? 50.182 91.770 -24.805 1.00 11.12 323 GLY A C 1
ATOM 3044 O O . GLY A 1 214 ? 51.145 92.537 -24.976 1.00 11.92 323 GLY A O 1
ATOM 3048 N N . LEU A 1 215 ? 50.261 90.448 -24.924 1.00 11.66 324 LEU A N 1
ATOM 3049 C CA . LEU A 1 215 ? 51.503 89.762 -25.277 1.00 10.91 324 LEU A CA 1
ATOM 3050 C C . LEU A 1 215 ? 51.283 88.846 -26.453 1.00 10.98 324 LEU A C 1
ATOM 3051 O O . LEU A 1 215 ? 50.244 88.205 -26.562 1.00 13.43 324 LEU A O 1
ATOM 3067 N N . ARG A 1 216 ? 52.301 88.755 -27.286 1.00 10.63 325 ARG A N 1
ATOM 3068 C CA . ARG A 1 216 ? 52.361 87.848 -28.424 1.00 10.69 325 ARG A CA 1
ATOM 3069 C C . ARG A 1 216 ? 53.312 86.711 -28.062 1.00 10.69 325 ARG A C 1
ATOM 3070 O O . ARG A 1 216 ? 54.483 86.951 -27.800 1.00 11.19 325 ARG A O 1
ATOM 3091 N N . ILE A 1 217 ? 52.787 85.483 -28.029 1.00 10.12 326 ILE A N 1
ATOM 3092 C CA . ILE A 1 217 ? 53.542 84.309 -27.575 1.00 9.89 326 ILE A CA 1
ATOM 3093 C C . ILE A 1 217 ? 53.974 83.445 -28.740 1.00 9.79 326 ILE A C 1
ATOM 3094 O O . ILE A 1 217 ? 53.134 82.995 -29.541 1.00 10.85 326 ILE A O 1
ATOM 3110 N N . GLY A 1 218 ? 55.264 83.117 -28.776 1.00 10.51 327 GLY A N 1
ATOM 3111 C CA . GLY A 1 218 ? 55.753 82.118 -29.708 1.00 10.72 327 GLY A CA 1
ATOM 3112 C C . GLY A 1 218 ? 57.175 82.395 -30.136 1.00 11.18 327 GLY A C 1
ATOM 3113 O O . GLY A 1 218 ? 57.534 83.542 -30.386 1.00 12.59 327 GLY A O 1
ATOM 3117 N N . MET A 1 219 ? 57.969 81.343 -30.258 1.00 11.27 328 MET A N 1
ATOM 3118 C CA . MET A 1 219 ? 59.334 81.480 -30.765 1.00 11.29 328 MET A CA 1
ATOM 3119 C C . MET A 1 219 ? 59.744 80.163 -31.397 1.00 11.46 328 MET A C 1
ATOM 3120 O O . MET A 1 219 ? 60.030 79.170 -30.718 1.00 12.83 328 MET A O 1
ATOM 3134 N N . GLY A 1 220 ? 59.726 80.186 -32.717 1.00 13.08 329 GLY A N 1
ATOM 3135 C CA . GLY A 1 220 ? 60.170 79.091 -33.534 1.00 14.35 329 GLY A CA 1
ATOM 3136 C C . GLY A 1 220 ? 59.086 78.173 -34.041 1.00 14.06 329 GLY A C 1
ATOM 3137 O O . GLY A 1 220 ? 59.385 77.293 -34.819 1.00 15.88 329 GLY A O 1
ATOM 3141 N N . SER A 1 221 ? 57.835 78.379 -33.643 1.00 12.25 330 SER A N 1
ATOM 3142 C CA . SER A 1 221 ? 56.756 77.480 -34.019 1.00 12.00 330 SER A CA 1
ATOM 3143 C C . SER A 1 221 ? 56.191 77.752 -35.405 1.00 12.14 330 SER A C 1
ATOM 3144 O O . SER A 1 221 ? 55.462 76.921 -35.956 1.00 13.61 330 SER A O 1
ATOM 3152 N N . GLY A 1 222 ? 56.454 78.931 -35.973 1.00 11.98 331 GLY A N 1
ATOM 3153 C CA . GLY A 1 222 ? 55.885 79.287 -37.255 1.00 12.32 331 GLY A CA 1
ATOM 3154 C C . GLY A 1 222 ? 56.229 78.306 -38.353 1.00 12.66 331 GLY A C 1
ATOM 3155 O O . GLY A 1 222 ? 57.350 77.781 -38.420 1.00 13.64 331 GLY A O 1
ATOM 3159 N N . SER A 1 223 ? 55.282 78.084 -39.247 1.00 12.28 332 SER A N 1
ATOM 3160 C CA . SER A 1 223 ? 55.445 77.124 -40.330 1.00 13.25 332 SER A CA 1
ATOM 3161 C C . SER A 1 223 ? 56.675 77.415 -41.231 1.00 13.11 332 SER A C 1
ATOM 3162 O O . SER A 1 223 ? 57.288 76.487 -41.736 1.00 14.80 332 SER A O 1
ATOM 3170 N N . ILE A 1 224 ? 57.006 78.693 -41.403 1.00 12.94 333 ILE A N 1
ATOM 3171 C CA . ILE A 1 224 ? 58.121 79.161 -42.224 1.00 13.81 333 ILE A CA 1
ATOM 3172 C C . ILE A 1 224 ? 59.377 79.520 -41.417 1.00 13.77 333 ILE A C 1
ATOM 3173 O O . ILE A 1 224 ? 60.326 80.040 -41.987 1.00 15.37 333 ILE A O 1
ATOM 3189 N N . CYS A 1 225 ? 59.373 79.230 -40.115 1.00 13.56 334 CYS A N 1
ATOM 3190 C CA . CYS A 1 225 ? 60.413 79.698 -39.182 1.00 14.51 334 CYS A CA 1
ATOM 3191 C C . CYS A 1 225 ? 61.463 78.622 -38.903 1.00 14.30 334 CYS A C 1
ATOM 3192 O O . CYS A 1 225 ? 61.112 77.463 -38.641 1.00 15.58 334 CYS A O 1
ATOM 3200 N N . ILE A 1 226 ? 62.727 79.029 -38.939 1.00 13.77 335 ILE A N 1
ATOM 3201 C CA . ILE A 1 226 ? 63.838 78.127 -38.606 1.00 15.07 335 ILE A CA 1
ATOM 3202 C C . ILE A 1 226 ? 64.673 78.624 -37.421 1.00 14.13 335 ILE A C 1
ATOM 3203 O O . ILE A 1 226 ? 65.786 78.141 -37.205 1.00 13.47 335 ILE A O 1
ATOM 3219 N N . THR A 1 227 ? 64.129 79.561 -36.655 1.00 14.00 336 THR A N 1
ATOM 3220 C CA . THR A 1 227 ? 64.805 80.099 -35.475 1.00 13.77 336 THR A CA 1
ATOM 3221 C C . THR A 1 227 ? 65.304 79.018 -34.511 1.00 12.95 336 THR A C 1
ATOM 3222 O O . THR A 1 227 ? 66.400 79.111 -33.988 1.00 14.64 336 THR A O 1
ATOM 3233 N N . GLN A 1 228 ? 64.520 77.979 -34.247 1.00 14.02 337 GLN A N 1
ATOM 3234 C CA . GLN A 1 228 ? 64.973 76.953 -33.316 1.00 15.19 337 GLN A CA 1
ATOM 3235 C C . GLN A 1 228 ? 66.216 76.251 -33.845 1.00 14.30 337 GLN A C 1
ATOM 3236 O O . GLN A 1 228 ? 67.137 75.999 -33.066 1.00 16.56 337 GLN A O 1
ATOM 3250 N N . GLU A 1 229 ? 66.252 75.957 -35.147 1.00 14.55 338 GLU A N 1
ATOM 3251 C CA . GLU A 1 229 ? 67.413 75.297 -35.774 1.00 16.10 338 GLU A CA 1
ATOM 3252 C C . GLU A 1 229 ? 68.652 76.177 -35.753 1.00 16.35 338 GLU A C 1
ATOM 3253 O O . GLU A 1 229 ? 69.745 75.709 -35.455 1.00 18.65 338 GLU A O 1
ATOM 3265 N N . VAL A 1 230 ? 68.493 77.445 -36.111 1.00 14.57 339 VAL A N 1
ATOM 3266 C CA . VAL A 1 230 ? 69.650 78.299 -36.287 1.00 16.04 339 VAL A CA 1
ATOM 3267 C C . VAL A 1 230 ? 70.082 78.998 -35.010 1.00 15.26 339 VAL A C 1
ATOM 3268 O O . VAL A 1 230 ? 71.265 79.315 -34.877 1.00 19.76 339 VAL A O 1
ATOM 3281 N N . MET A 1 231 ? 69.159 79.262 -34.096 1.00 14.86 340 MET A N 1
ATOM 3282 C CA . MET A 1 231 ? 69.495 79.964 -32.860 1.00 13.93 340 MET A CA 1
ATOM 3283 C C . MET A 1 231 ? 69.514 79.046 -31.647 1.00 12.36 340 MET A C 1
ATOM 3284 O O . MET A 1 231 ? 69.959 79.476 -30.579 1.00 14.09 340 MET A O 1
ATOM 3298 N N . ALA A 1 232 ? 69.005 77.809 -31.775 1.00 13.64 341 ALA A N 1
ATOM 3299 C CA . ALA A 1 232 ? 68.872 76.893 -30.641 1.00 12.80 341 ALA A CA 1
ATOM 3300 C C . ALA A 1 232 ? 67.934 77.406 -29.578 1.00 11.50 341 ALA A C 1
ATOM 3301 O O . ALA A 1 232 ? 67.913 76.874 -28.469 1.00 14.41 341 ALA A O 1
ATOM 3308 N N . CYS A 1 233 ? 67.136 78.418 -29.905 1.00 12.57 342 CYS A N 1
ATOM 3309 C CA . CYS A 1 233 ? 66.387 79.175 -28.910 1.00 12.29 342 CYS A CA 1
ATOM 3310 C C . CYS A 1 233 ? 64.928 79.283 -29.300 1.00 12.46 342 CYS A C 1
ATOM 3311 O O . CYS A 1 233 ? 64.615 79.632 -30.431 1.00 14.79 342 CYS A O 1
ATOM 3319 N N . GLY A 1 234 ? 64.057 78.931 -28.365 1.00 12.70 343 GLY A N 1
ATOM 3320 C CA . GLY A 1 234 ? 62.629 79.007 -28.593 1.00 12.48 343 GLY A CA 1
ATOM 3321 C C . GLY A 1 234 ? 61.949 78.129 -27.582 1.00 12.63 343 GLY A C 1
ATOM 3322 O O . GLY A 1 234 ? 62.510 77.816 -26.557 1.00 13.62 343 GLY A O 1
ATOM 3326 N N . ARG A 1 235 ? 60.712 77.754 -27.858 1.00 12.23 344 ARG A N 1
ATOM 3327 C CA . ARG A 1 235 ? 59.995 76.858 -26.962 1.00 11.86 344 ARG A CA 1
ATOM 3328 C C . ARG A 1 235 ? 58.881 76.167 -27.708 1.00 12.15 344 ARG A C 1
ATOM 3329 O O . ARG A 1 235 ? 58.278 76.760 -28.580 1.00 13.14 344 ARG A O 1
ATOM 3350 N N . PRO A 1 236 ? 58.548 74.914 -27.337 1.00 12.97 345 PRO A N 1
ATOM 3351 C CA . PRO A 1 236 ? 57.344 74.297 -27.902 1.00 12.40 345 PRO A CA 1
ATOM 3352 C C . PRO A 1 236 ? 56.112 75.143 -27.622 1.00 11.45 345 PRO A C 1
ATOM 3353 O O . PRO A 1 236 ? 55.973 75.652 -26.515 1.00 12.22 345 PRO A O 1
ATOM 3364 N N . GLN A 1 237 ? 55.243 75.267 -28.606 1.00 11.79 346 GLN A N 1
ATOM 3365 C CA . GLN A 1 237 ? 54.225 76.310 -28.535 1.00 11.54 346 GLN A CA 1
ATOM 3366 C C . GLN A 1 237 ? 53.222 76.097 -27.414 1.00 11.88 346 GLN A C 1
ATOM 3367 O O . GLN A 1 237 ? 52.896 77.017 -26.678 1.00 12.28 346 GLN A O 1
ATOM 3381 N N . GLY A 1 238 ? 52.724 74.876 -27.252 1.00 11.73 347 GLY A N 1
ATOM 3382 C CA . GLY A 1 238 ? 51.742 74.641 -26.192 1.00 13.06 347 GLY A CA 1
ATOM 3383 C C . GLY A 1 238 ? 52.315 74.944 -24.814 1.00 12.70 347 GLY A C 1
ATOM 3384 O O . GLY A 1 238 ? 51.678 75.573 -23.982 1.00 12.81 347 GLY A O 1
ATOM 3388 N N . THR A 1 239 ? 53.555 74.508 -24.585 1.00 11.85 348 THR A N 1
ATOM 3389 C CA . THR A 1 239 ? 54.214 74.786 -23.336 1.00 11.93 348 THR A CA 1
ATOM 3390 C C . THR A 1 239 ? 54.427 76.292 -23.118 1.00 11.83 348 THR A C 1
ATOM 3391 O O . THR A 1 239 ? 54.239 76.789 -22.014 1.00 12.83 348 THR A O 1
ATOM 3402 N N . ALA A 1 240 ? 54.827 76.992 -24.167 1.00 11.68 349 ALA A N 1
ATOM 3403 C CA . ALA A 1 240 ? 54.979 78.453 -24.067 1.00 11.83 349 ALA A CA 1
ATOM 3404 C C . ALA A 1 240 ? 53.666 79.127 -23.717 1.00 10.96 349 ALA A C 1
ATOM 3405 O O . ALA A 1 240 ? 53.609 79.978 -22.842 1.00 11.66 349 ALA A O 1
ATOM 3412 N N . VAL A 1 241 ? 52.581 78.719 -24.376 1.00 10.86 350 VAL A N 1
ATOM 3413 C CA . VAL A 1 241 ? 51.293 79.343 -24.102 1.00 10.12 350 VAL A CA 1
ATOM 3414 C C . VAL A 1 241 ? 50.901 79.131 -22.646 1.00 10.34 350 VAL A C 1
ATOM 3415 O O . VAL A 1 241 ? 50.483 80.069 -21.955 1.00 11.79 350 VAL A O 1
ATOM 3428 N N . TYR A 1 242 ? 50.974 77.884 -22.189 1.00 10.89 351 TYR A N 1
ATOM 3429 C CA . TYR A 1 242 ? 50.611 77.608 -20.814 1.00 11.75 351 TYR A CA 1
ATOM 3430 C C . TYR A 1 242 ? 51.425 78.423 -19.818 1.00 11.89 351 TYR A C 1
ATOM 3431 O O . TYR A 1 242 ? 50.879 79.070 -18.927 1.00 12.82 351 TYR A O 1
ATOM 3449 N N . ASN A 1 243 ? 52.743 78.372 -19.946 1.00 11.73 352 ASN A N 1
ATOM 3450 C CA . ASN A 1 243 ? 53.561 78.984 -18.928 1.00 12.91 352 ASN A CA 1
ATOM 3451 C C . ASN A 1 243 ? 53.515 80.506 -18.956 1.00 12.36 352 ASN A C 1
ATOM 3452 O O . ASN A 1 243 ? 53.538 81.145 -17.891 1.00 15.24 352 ASN A O 1
ATOM 3463 N N . VAL A 1 244 ? 53.429 81.096 -20.139 1.00 12.37 353 VAL A N 1
ATOM 3464 C CA . VAL A 1 244 ? 53.298 82.551 -20.193 1.00 12.66 353 VAL A CA 1
ATOM 3465 C C . VAL A 1 244 ? 51.945 82.992 -19.650 1.00 12.99 353 VAL A C 1
ATOM 3466 O O . VAL A 1 244 ? 51.873 83.915 -18.833 1.00 13.16 353 VAL A O 1
ATOM 3479 N N . THR A 1 245 ? 50.870 82.342 -20.089 1.00 12.19 354 THR A N 1
ATOM 3480 C CA . THR A 1 245 ? 49.563 82.818 -19.716 1.00 12.45 354 THR A CA 1
ATOM 3481 C C . THR A 1 245 ? 49.221 82.544 -18.260 1.00 13.13 354 THR A C 1
ATOM 3482 O O . THR A 1 245 ? 48.466 83.295 -17.662 1.00 14.15 354 THR A O 1
ATOM 3493 N N . GLN A 1 246 ? 49.751 81.468 -17.689 1.00 13.37 355 GLN A N 1
ATOM 3494 C CA . GLN A 1 246 ? 49.554 81.218 -16.275 1.00 14.21 355 GLN A CA 1
ATOM 3495 C C . GLN A 1 246 ? 49.975 82.440 -15.446 1.00 14.94 355 GLN A C 1
ATOM 3496 O O . GLN A 1 246 ? 49.369 82.754 -14.414 1.00 16.89 355 GLN A O 1
ATOM 3510 N N . PHE A 1 247 ? 51.037 83.110 -15.893 1.00 14.41 356 PHE A N 1
ATOM 3511 C CA . PHE A 1 247 ? 51.522 84.336 -15.281 1.00 14.77 356 PHE A CA 1
ATOM 3512 C C . PHE A 1 247 ? 50.700 85.561 -15.764 1.00 13.27 356 PHE A C 1
ATOM 3513 O O . PHE A 1 247 ? 50.128 86.298 -14.953 1.00 15.14 356 PHE A O 1
ATOM 3530 N N . ALA A 1 248 ? 50.645 85.756 -17.073 1.00 13.43 357 ALA A N 1
ATOM 3531 C CA . ALA A 1 248 ? 50.057 86.981 -17.651 1.00 12.99 357 ALA A CA 1
ATOM 3532 C C . ALA A 1 248 ? 48.587 87.156 -17.287 1.00 13.97 357 ALA A C 1
ATOM 3533 O O . ALA A 1 248 ? 48.120 88.295 -17.076 1.00 14.70 357 ALA A O 1
ATOM 3540 N N . ASN A 1 249 ? 47.851 86.048 -17.233 1.00 15.01 358 ASN A N 1
ATOM 3541 C CA . ASN A 1 249 ? 46.415 86.128 -16.999 1.00 18.45 358 ASN A CA 1
ATOM 3542 C C . ASN A 1 249 ? 46.144 86.694 -15.594 1.00 20.23 358 ASN A C 1
ATOM 3543 O O . ASN A 1 249 ? 45.115 87.320 -15.371 1.00 21.62 358 ASN A O 1
ATOM 3554 N N . GLN A 1 250 ? 47.103 86.564 -14.677 1.00 17.89 359 GLN A N 1
ATOM 3555 C CA . GLN A 1 250 ? 46.966 87.083 -13.320 1.00 18.85 359 GLN A CA 1
ATOM 3556 C C . GLN A 1 250 ? 46.963 88.608 -13.291 1.00 17.61 359 GLN A C 1
ATOM 3557 O O . GLN A 1 250 ? 46.450 89.201 -12.344 1.00 21.82 359 GLN A O 1
ATOM 3571 N N . PHE A 1 251 ? 47.531 89.200 -14.335 1.00 16.56 360 PHE A N 1
ATOM 3572 C CA . PHE A 1 251 ? 47.649 90.660 -14.512 1.00 17.81 360 PHE A CA 1
ATOM 3573 C C . PHE A 1 251 ? 46.583 91.207 -15.456 1.00 18.21 360 PHE A C 1
ATOM 3574 O O . PHE A 1 251 ? 46.585 92.394 -15.779 1.00 18.73 360 PHE A O 1
ATOM 3591 N N . GLY A 1 252 ? 45.680 90.338 -15.907 1.00 18.04 361 GLY A N 1
ATOM 3592 C CA . GLY A 1 252 ? 44.666 90.718 -16.869 1.00 18.21 361 GLY A CA 1
ATOM 3593 C C . GLY A 1 252 ? 45.237 91.134 -18.209 1.00 15.16 361 GLY A C 1
ATOM 3594 O O . GLY A 1 252 ? 44.675 91.974 -18.907 1.00 17.57 361 GLY A O 1
ATOM 3598 N N . VAL A 1 253 ? 46.376 90.548 -18.572 1.00 13.90 362 VAL A N 1
ATOM 3599 C CA . VAL A 1 253 ? 47.043 90.840 -19.849 1.00 12.45 362 VAL A CA 1
ATOM 3600 C C . VAL A 1 253 ? 46.756 89.713 -20.841 1.00 12.78 362 VAL A C 1
ATOM 3601 O O . VAL A 1 253 ? 47.297 88.615 -20.699 1.00 14.24 362 VAL A O 1
ATOM 3614 N N . PRO A 1 254 ? 45.887 89.967 -21.831 1.00 11.69 363 PRO A N 1
ATOM 3615 C CA . PRO A 1 254 ? 45.557 88.903 -22.776 1.00 11.86 363 PRO A CA 1
ATOM 3616 C C . PRO A 1 254 ? 46.735 88.555 -23.669 1.00 11.58 363 PRO A C 1
ATOM 3617 O O . PRO A 1 254 ? 47.542 89.435 -24.027 1.00 12.35 363 PRO A O 1
ATOM 3628 N N . CYS A 1 255 ? 46.806 87.283 -24.056 1.00 11.69 364 CYS A N 1
ATOM 3629 C CA . CYS A 1 255 ? 47.886 86.798 -24.870 1.00 10.96 364 CYS A CA 1
ATOM 3630 C C . CYS A 1 255 ? 47.409 86.187 -26.170 1.00 10.47 364 CYS A C 1
ATOM 3631 O O . CYS A 1 255 ? 46.461 85.394 -26.198 1.00 12.14 364 CYS A O 1
ATOM 3639 N N . ILE A 1 256 ? 48.153 86.478 -27.222 1.00 11.08 365 ILE A N 1
ATOM 3640 C CA . ILE A 1 256 ? 47.971 85.918 -28.547 1.00 10.66 365 ILE A CA 1
ATOM 3641 C C . ILE A 1 256 ? 48.885 84.688 -28.687 1.00 10.90 365 ILE A C 1
ATOM 3642 O O . ILE A 1 256 ? 50.087 84.802 -28.530 1.00 12.29 365 ILE A O 1
ATOM 3658 N N . ALA A 1 257 ? 48.310 83.532 -29.033 1.00 10.62 366 ALA A N 1
ATOM 3659 C CA . ALA A 1 257 ? 49.104 82.337 -29.339 1.00 10.39 366 ALA A CA 1
ATOM 3660 C C . ALA A 1 257 ? 49.476 82.399 -30.807 1.00 10.10 366 ALA A C 1
ATOM 3661 O O . ALA A 1 257 ? 48.652 82.170 -31.689 1.00 11.87 366 ALA A O 1
ATOM 3668 N N . ASP A 1 258 ? 50.741 82.722 -31.058 1.00 10.41 367 ASP A N 1
ATOM 3669 C CA . ASP A 1 258 ? 51.225 83.029 -32.394 1.00 10.81 367 ASP A CA 1
ATOM 3670 C C . ASP A 1 258 ? 52.195 81.971 -32.911 1.00 11.32 367 ASP A C 1
ATOM 3671 O O . ASP A 1 258 ? 53.297 81.833 -32.389 1.00 12.66 367 ASP A O 1
ATOM 3680 N N . GLY A 1 259 ? 51.780 81.248 -33.947 1.00 12.67 368 GLY A N 1
ATOM 3681 C CA . GLY A 1 259 ? 52.639 80.313 -34.646 1.00 12.65 368 GLY A CA 1
ATOM 3682 C C . GLY A 1 259 ? 52.201 78.875 -34.398 1.00 11.54 368 GLY A C 1
ATOM 3683 O O . GLY A 1 259 ? 51.758 78.510 -33.303 1.00 13.57 368 GLY A O 1
ATOM 3687 N N . GLY A 1 260 ? 52.364 78.045 -35.411 1.00 12.89 369 GLY A N 1
ATOM 3688 C CA . GLY A 1 260 ? 52.098 76.635 -35.222 1.00 13.21 369 GLY A CA 1
ATOM 3689 C C . GLY A 1 260 ? 50.644 76.228 -35.304 1.00 13.49 369 GLY A C 1
ATOM 3690 O O . GLY A 1 260 ? 50.339 75.063 -35.061 1.00 16.94 369 GLY A O 1
ATOM 3694 N N . VAL A 1 261 ? 49.743 77.155 -35.636 1.00 13.90 370 VAL A N 1
ATOM 3695 C CA . VAL A 1 261 ? 48.318 76.841 -35.788 1.00 12.71 370 VAL A CA 1
ATOM 3696 C C . VAL A 1 261 ? 48.044 76.439 -37.230 1.00 12.56 370 VAL A C 1
ATOM 3697 O O . VAL A 1 261 ? 48.430 77.143 -38.154 1.00 14.40 370 VAL A O 1
ATOM 3710 N N . GLN A 1 262 ? 47.437 75.271 -37.433 1.00 13.89 371 GLN A N 1
ATOM 3711 C CA . GLN A 1 262 ? 47.131 74.775 -38.767 1.00 14.91 371 GLN A CA 1
ATOM 3712 C C . GLN A 1 262 ? 45.672 74.382 -38.967 1.00 14.72 371 GLN A C 1
ATOM 3713 O O . GLN A 1 262 ? 45.248 74.188 -40.101 1.00 17.69 371 GLN A O 1
ATOM 3727 N N . ASN A 1 263 ? 44.916 74.271 -37.886 1.00 12.94 372 ASN A N 1
ATOM 3728 C CA . ASN A 1 263 ? 43.563 73.760 -37.968 1.00 12.96 372 ASN A CA 1
ATOM 3729 C C . ASN A 1 263 ? 42.764 74.224 -36.761 1.00 11.76 372 ASN A C 1
ATOM 3730 O O . ASN A 1 263 ? 43.281 74.835 -35.829 1.00 12.92 372 ASN A O 1
ATOM 3741 N N . ILE A 1 264 ? 41.468 73.943 -36.797 1.00 12.63 373 ILE A N 1
ATOM 3742 C CA . ILE A 1 264 ? 40.587 74.382 -35.719 1.00 13.08 373 ILE A CA 1
ATOM 3743 C C . ILE A 1 264 ? 41.026 73.809 -34.374 1.00 12.94 373 ILE A C 1
ATOM 3744 O O . ILE A 1 264 ? 40.963 74.496 -33.363 1.00 14.23 373 ILE A O 1
ATOM 3760 N N . GLY A 1 265 ? 41.483 72.555 -34.347 1.00 12.90 374 GLY A N 1
ATOM 3761 C CA . GLY A 1 265 ? 41.830 71.946 -33.084 1.00 13.86 374 GLY A CA 1
ATOM 3762 C C . GLY A 1 265 ? 43.012 72.637 -32.420 1.00 11.87 374 GLY A C 1
ATOM 3763 O O . GLY A 1 265 ? 43.064 72.715 -31.193 1.00 13.10 374 GLY A O 1
ATOM 3767 N N . HIS A 1 266 ? 43.949 73.173 -33.203 1.00 12.16 375 HIS A N 1
ATOM 3768 C CA . HIS A 1 266 ? 45.031 73.952 -32.615 1.00 12.06 375 HIS A CA 1
ATOM 3769 C C . HIS A 1 266 ? 44.517 75.220 -31.947 1.00 12.09 375 HIS A C 1
ATOM 3770 O O . HIS A 1 266 ? 45.054 75.648 -30.941 1.00 12.71 375 HIS A O 1
ATOM 3784 N N . ILE A 1 267 ? 43.471 75.814 -32.519 1.00 12.42 376 ILE A N 1
ATOM 3785 C CA . ILE A 1 267 ? 42.864 77.004 -31.945 1.00 13.47 376 ILE A CA 1
ATOM 3786 C C . ILE A 1 267 ? 42.233 76.661 -30.614 1.00 12.63 376 ILE A C 1
ATOM 3787 O O . ILE A 1 267 ? 42.469 77.326 -29.620 1.00 12.64 376 ILE A O 1
ATOM 3803 N N . THR A 1 268 ? 41.440 75.588 -30.593 1.00 12.22 377 THR A N 1
ATOM 3804 C CA . THR A 1 268 ? 40.838 75.129 -29.345 1.00 12.18 377 THR A CA 1
ATOM 3805 C C . THR A 1 268 ? 41.898 74.887 -28.283 1.00 11.33 377 THR A C 1
ATOM 3806 O O . THR A 1 268 ? 41.744 75.282 -27.143 1.00 12.30 377 THR A O 1
ATOM 3817 N N . LYS A 1 269 ? 42.952 74.174 -28.661 1.00 11.18 378 LYS A N 1
ATOM 3818 C CA . LYS A 1 269 ? 44.006 73.828 -27.710 1.00 11.00 378 LYS A CA 1
ATOM 3819 C C . LYS A 1 269 ? 44.777 75.038 -27.199 1.00 10.82 378 LYS A C 1
ATOM 3820 O O . LYS A 1 269 ? 45.115 75.105 -26.023 1.00 11.33 378 LYS A O 1
ATOM 3839 N N . ALA A 1 270 ? 45.026 75.998 -28.075 1.00 11.14 379 ALA A N 1
ATOM 3840 C CA . ALA A 1 270 ? 45.705 77.212 -27.665 1.00 11.10 379 ALA A CA 1
ATOM 3841 C C . ALA A 1 270 ? 44.905 77.949 -26.608 1.00 11.16 379 ALA A C 1
ATOM 3842 O O . ALA A 1 270 ? 45.433 78.410 -25.593 1.00 11.71 379 ALA A O 1
ATOM 3849 N N . ILE A 1 271 ? 43.599 78.047 -26.829 1.00 11.21 380 ILE A N 1
ATOM 3850 C CA . ILE A 1 271 ? 42.713 78.709 -25.861 1.00 12.18 380 ILE A CA 1
ATOM 3851 C C . ILE A 1 271 ? 42.622 77.896 -24.562 1.00 12.13 380 ILE A C 1
ATOM 3852 O O . ILE A 1 271 ? 42.698 78.457 -23.470 1.00 12.60 380 ILE A O 1
ATOM 3868 N N . ALA A 1 272 ? 42.518 76.572 -24.659 1.00 11.67 381 ALA A N 1
ATOM 3869 C CA . ALA A 1 272 ? 42.494 75.746 -23.477 1.00 11.47 381 ALA A CA 1
ATOM 3870 C C . ALA A 1 272 ? 43.707 76.009 -22.602 1.00 11.67 381 ALA A C 1
ATOM 3871 O O . ALA A 1 272 ? 43.593 76.028 -21.374 1.00 13.76 381 ALA A O 1
ATOM 3878 N N . LEU A 1 273 ? 44.867 76.157 -23.241 1.00 11.33 382 LEU A N 1
ATOM 3879 C CA . LEU A 1 273 ? 46.109 76.347 -22.500 1.00 12.03 382 LEU A CA 1
ATOM 3880 C C . LEU A 1 273 ? 46.306 77.771 -21.983 1.00 12.27 382 LEU A C 1
ATOM 3881 O O . LEU A 1 273 ? 47.306 78.041 -21.329 1.00 14.75 382 LEU A O 1
ATOM 3897 N N . GLY A 1 274 ? 45.384 78.677 -22.294 1.00 11.93 383 GLY A N 1
ATOM 3898 C CA . GLY A 1 274 ? 45.379 80.009 -21.698 1.00 11.72 383 GLY A CA 1
ATOM 3899 C C . GLY A 1 274 ? 45.361 81.181 -22.656 1.00 11.67 383 GLY A C 1
ATOM 3900 O O . GLY A 1 274 ? 45.197 82.316 -22.199 1.00 12.76 383 GLY A O 1
ATOM 3904 N N . ALA A 1 275 ? 45.553 80.945 -23.954 1.00 11.30 384 ALA A N 1
ATOM 3905 C CA . ALA A 1 275 ? 45.536 82.037 -24.919 1.00 11.79 384 ALA A CA 1
ATOM 3906 C C . ALA A 1 275 ? 44.174 82.690 -24.955 1.00 12.32 384 ALA A C 1
ATOM 3907 O O . ALA A 1 275 ? 43.146 82.041 -24.767 1.00 13.49 384 ALA A O 1
ATOM 3914 N N . SER A 1 276 ? 44.185 83.980 -25.236 1.00 10.99 385 SER A N 1
ATOM 3915 C CA . SER A 1 276 ? 42.955 84.736 -25.460 1.00 11.75 385 SER A CA 1
ATOM 3916 C C . SER A 1 276 ? 42.566 84.820 -26.940 1.00 11.96 385 SER A C 1
ATOM 3917 O O . SER A 1 276 ? 41.388 84.846 -27.262 1.00 14.03 385 SER A O 1
ATOM 3925 N N . THR A 1 277 ? 43.565 84.947 -27.810 1.00 11.67 386 THR A N 1
ATOM 3926 C CA . THR A 1 277 ? 43.385 84.933 -29.255 1.00 11.82 386 THR A CA 1
ATOM 3927 C C . THR A 1 277 ? 44.481 84.074 -29.889 1.00 10.42 386 THR A C 1
ATOM 3928 O O . THR A 1 277 ? 45.438 83.704 -29.203 1.00 11.72 386 THR A O 1
ATOM 3939 N N . VAL A 1 278 ? 44.341 83.805 -31.181 1.00 10.75 387 VAL A N 1
ATOM 3940 C CA . VAL A 1 278 ? 45.316 83.043 -31.935 1.00 11.83 387 VAL A CA 1
ATOM 3941 C C . VAL A 1 278 ? 45.684 83.853 -33.172 1.00 12.33 387 VAL A C 1
ATOM 3942 O O . VAL A 1 278 ? 44.850 84.529 -33.774 1.00 15.82 387 VAL A O 1
ATOM 3955 N N . MET A 1 279 ? 46.956 83.815 -33.512 1.00 11.00 388 MET A N 1
ATOM 3956 C CA . MET A 1 279 ? 47.459 84.473 -34.702 1.00 10.90 388 MET A CA 1
ATOM 3957 C C . MET A 1 279 ? 47.847 83.446 -35.741 1.00 11.63 388 MET A C 1
ATOM 3958 O O . MET A 1 279 ? 48.482 82.443 -35.388 1.00 13.22 388 MET A O 1
ATOM 3972 N N . MET A 1 280 ? 47.483 83.723 -36.986 1.00 11.97 389 MET A N 1
ATOM 3973 C CA . MET A 1 280 ? 47.726 82.846 -38.122 1.00 11.94 389 MET A CA 1
ATOM 3974 C C . MET A 1 280 ? 48.430 83.558 -39.251 1.00 12.23 389 MET A C 1
ATOM 3975 O O . MET A 1 280 ? 48.021 84.642 -39.659 1.00 12.88 389 MET A O 1
ATOM 3989 N N . GLY A 1 281 ? 49.503 82.939 -39.735 1.00 12.23 390 GLY A N 1
ATOM 3990 C CA . GLY A 1 281 ? 50.164 83.315 -40.964 1.00 12.90 390 GLY A CA 1
ATOM 3991 C C . GLY A 1 281 ? 49.835 82.312 -42.048 1.00 13.13 390 GLY A C 1
ATOM 3992 O O . GLY A 1 281 ? 49.059 82.604 -42.958 1.00 13.73 390 GLY A O 1
ATOM 3996 N N . GLY A 1 282 ? 50.402 81.113 -41.947 1.00 12.95 391 GLY A N 1
ATOM 3997 C CA . GLY A 1 282 ? 50.266 80.113 -42.989 1.00 14.17 391 GLY A CA 1
ATOM 3998 C C . GLY A 1 282 ? 48.827 79.771 -43.335 1.00 14.69 391 GLY A C 1
ATOM 3999 O O . GLY A 1 282 ? 48.514 79.592 -44.499 1.00 16.53 391 GLY A O 1
ATOM 4003 N N . MET A 1 283 ? 47.931 79.696 -42.347 1.00 14.37 392 MET A N 1
ATOM 4004 C CA . MET A 1 283 ? 46.544 79.353 -42.637 1.00 15.28 392 MET A CA 1
ATOM 4005 C C . MET A 1 283 ? 45.852 80.394 -43.502 1.00 16.18 392 MET A C 1
ATOM 4006 O O . MET A 1 283 ? 44.874 80.085 -44.186 1.00 19.08 392 MET A O 1
ATOM 4020 N N . LEU A 1 284 ? 46.337 81.631 -43.455 1.00 14.85 393 LEU A N 1
ATOM 4021 C CA . LEU A 1 284 ? 45.703 82.737 -44.175 1.00 15.01 393 LEU A CA 1
ATOM 4022 C C . LEU A 1 284 ? 46.462 83.134 -45.420 1.00 15.68 393 LEU A C 1
ATOM 4023 O O . LEU A 1 284 ? 45.943 83.866 -46.277 1.00 18.11 393 LEU A O 1
ATOM 4039 N N . ALA A 1 285 ? 47.689 82.667 -45.539 1.00 15.90 394 ALA A N 1
ATOM 4040 C CA . ALA A 1 285 ? 48.446 82.882 -46.751 1.00 18.42 394 ALA A CA 1
ATOM 4041 C C . ALA A 1 285 ? 47.750 82.066 -47.845 1.00 22.62 394 ALA A C 1
ATOM 4042 O O . ALA A 1 285 ? 47.103 81.052 -47.586 1.00 27.09 394 ALA A O 1
ATOM 4049 N N . GLY A 1 286 ? 47.847 82.494 -49.070 1.00 24.72 395 GLY A N 1
ATOM 4050 C CA . GLY A 1 286 ? 47.161 81.727 -50.097 1.00 24.13 395 GLY A CA 1
ATOM 4051 C C . GLY A 1 286 ? 45.658 81.984 -50.211 1.00 21.22 395 GLY A C 1
ATOM 4052 O O . GLY A 1 286 ? 45.010 81.410 -51.075 1.00 21.30 395 GLY A O 1
ATOM 4056 N N . THR A 1 287 ? 45.091 82.845 -49.359 1.00 21.04 396 THR A N 1
ATOM 4057 C CA . THR A 1 287 ? 43.697 83.269 -49.516 1.00 18.94 396 THR A CA 1
ATOM 4058 C C . THR A 1 287 ? 43.631 84.445 -50.461 1.00 17.07 396 THR A C 1
ATOM 4059 O O . THR A 1 287 ? 44.621 85.132 -50.712 1.00 19.75 396 THR A O 1
ATOM 4070 N N . THR A 1 288 ? 42.433 84.700 -50.975 1.00 17.53 397 THR A N 1
ATOM 4071 C CA . THR A 1 288 ? 42.230 85.757 -51.941 1.00 18.85 397 THR A CA 1
ATOM 4072 C C . THR A 1 288 ? 42.657 87.118 -51.407 1.00 18.26 397 THR A C 1
ATOM 4073 O O . THR A 1 288 ? 43.206 87.936 -52.147 1.00 21.11 397 THR A O 1
ATOM 4084 N N . GLU A 1 289 ? 42.415 87.340 -50.125 1.00 17.49 398 GLU A N 1
ATOM 4085 C CA . GLU A 1 289 ? 42.649 88.643 -49.525 1.00 17.20 398 GLU A CA 1
ATOM 4086 C C . GLU A 1 289 ? 44.085 88.884 -49.075 1.00 17.95 398 GLU A C 1
ATOM 4087 O O . GLU A 1 289 ? 44.425 89.989 -48.662 1.00 19.46 398 GLU A O 1
ATOM 4099 N N . SER A 1 290 ? 44.932 87.858 -49.135 1.00 16.26 399 SER A N 1
ATOM 4100 C CA . SER A 1 290 ? 46.340 88.050 -48.792 1.00 16.75 399 SER A CA 1
ATOM 4101 C C . SER A 1 290 ? 47.008 88.803 -49.944 1.00 15.76 399 SER A C 1
ATOM 4102 O O . SER A 1 290 ? 46.532 88.796 -51.094 1.00 18.86 399 SER A O 1
ATOM 4110 N N . PRO A 1 291 ? 48.139 89.461 -49.660 1.00 16.41 400 PRO A N 1
ATOM 4111 C CA . PRO A 1 291 ? 48.887 90.119 -50.729 1.00 20.94 400 PRO A CA 1
ATOM 4112 C C . PRO A 1 291 ? 49.512 89.107 -51.693 1.00 26.20 400 PRO A C 1
ATOM 4113 O O . PRO A 1 291 ? 49.511 87.898 -51.450 1.00 31.49 400 PRO A O 1
ATOM 4124 N N . GLY A 1 292 ? 50.062 89.593 -52.777 1.00 28.11 401 GLY A N 1
ATOM 4125 C CA . GLY A 1 292 ? 50.769 88.707 -53.670 1.00 27.93 401 GLY A CA 1
ATOM 4126 C C . GLY A 1 292 ? 49.820 88.045 -54.649 1.00 27.88 401 GLY A C 1
ATOM 4127 O O . GLY A 1 292 ? 48.625 87.857 -54.378 1.00 30.66 401 GLY A O 1
ATOM 4131 N N . GLU A 1 293 ? 50.361 87.698 -55.804 1.00 26.69 402 GLU A N 1
ATOM 4132 C CA . GLU A 1 293 ? 49.561 87.149 -56.883 1.00 27.92 402 GLU A CA 1
ATOM 4133 C C . GLU A 1 293 ? 49.656 85.632 -56.856 1.00 25.02 402 GLU A C 1
ATOM 4134 O O . GLU A 1 293 ? 50.621 85.054 -56.347 1.00 26.02 402 GLU A O 1
ATOM 4138 N N . TYR A 1 294 ? 48.614 84.994 -57.371 1.00 25.33 403 TYR A N 1
ATOM 4139 C CA . TYR A 1 294 ? 48.643 83.564 -57.597 1.00 24.83 403 TYR A CA 1
ATOM 4140 C C . TYR A 1 294 ? 49.527 83.222 -58.803 1.00 25.78 403 TYR A C 1
ATOM 4141 O O . TYR A 1 294 ? 49.612 83.980 -59.761 1.00 27.46 403 TYR A O 1
ATOM 4159 N N . PHE A 1 295 ? 50.185 82.069 -58.734 1.00 24.37 404 PHE A N 1
ATOM 4160 C CA . PHE A 1 295 ? 50.952 81.525 -59.851 1.00 24.72 404 PHE A CA 1
ATOM 4161 C C . PHE A 1 295 ? 50.737 80.010 -59.867 1.00 27.25 404 PHE A C 1
ATOM 4162 O O . PHE A 1 29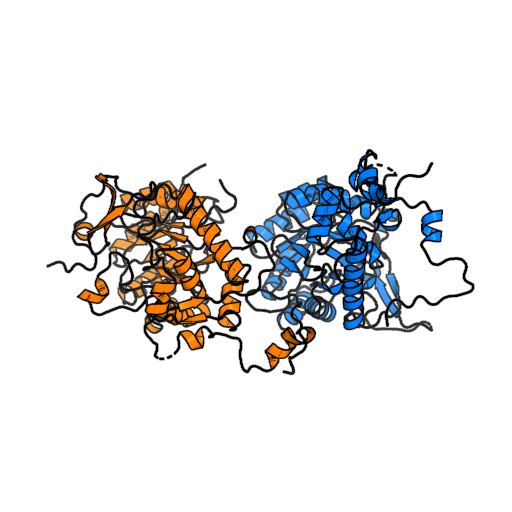5 ? 50.190 79.457 -58.919 1.00 27.54 404 PHE A O 1
ATOM 4179 N N . PHE A 1 296 ? 51.142 79.339 -60.943 1.00 30.32 405 PHE A N 1
ATOM 4180 C CA . PHE A 1 296 ? 50.814 77.918 -61.114 1.00 32.22 405 PHE A CA 1
ATOM 4181 C C . PHE A 1 296 ? 52.015 76.987 -61.147 1.00 35.22 405 PHE A C 1
ATOM 4182 O O . PHE A 1 296 ? 53.040 77.349 -61.741 1.00 38.44 405 PHE A O 1
ATOM 4199 N N . ARG A 1 297 ? 51.858 75.789 -60.555 1.00 37.42 406 ARG A N 1
ATOM 4200 C CA . ARG A 1 297 ? 52.851 74.688 -60.647 1.00 41.24 406 ARG A CA 1
ATOM 4201 C C . ARG A 1 297 ? 52.416 73.201 -60.380 1.00 47.07 406 ARG A C 1
ATOM 4202 O O . ARG A 1 297 ? 52.946 72.629 -59.436 1.00 51.83 406 ARG A O 1
ATOM 4223 N N . GLY A 1 299 ? 50.648 71.144 -61.261 1.00 51.08 408 GLY A N 1
ATOM 4224 C CA . GLY A 1 299 ? 49.613 71.969 -61.868 1.00 51.09 408 GLY A CA 1
ATOM 4225 C C . GLY A 1 299 ? 48.677 72.590 -60.814 1.00 49.08 408 GLY A C 1
ATOM 4226 O O . GLY A 1 299 ? 47.495 72.619 -60.962 1.00 49.67 408 GLY A O 1
ATOM 4230 N N . LYS A 1 300 ? 49.251 73.081 -59.730 1.00 44.98 409 LYS A N 1
ATOM 4231 C CA . LYS A 1 300 ? 48.516 73.695 -58.626 1.00 38.87 409 LYS A CA 1
ATOM 4232 C C . LYS A 1 300 ? 48.606 75.227 -58.623 1.00 32.18 409 LYS A C 1
ATOM 4233 O O . LYS A 1 300 ? 49.588 75.803 -59.039 1.00 31.14 409 LYS A O 1
ATOM 4241 N N . ARG A 1 301 ? 47.555 75.871 -58.135 1.00 29.49 410 ARG A N 1
ATOM 4242 C CA . ARG A 1 301 ? 47.538 77.318 -57.992 1.00 26.32 410 ARG A CA 1
ATOM 4243 C C . ARG A 1 301 ? 48.080 77.652 -56.611 1.00 24.04 410 ARG A C 1
ATOM 4244 O O . ARG A 1 301 ? 47.580 77.150 -55.602 1.00 24.11 410 ARG A O 1
ATOM 4265 N N . LEU A 1 302 ? 49.101 78.505 -56.581 1.00 22.14 411 LEU A N 1
ATOM 4266 C CA . LEU A 1 302 ? 49.906 78.745 -55.397 1.00 21.25 411 LEU A CA 1
ATOM 4267 C C . LEU A 1 302 ? 50.047 80.229 -55.105 1.00 19.73 411 LEU A C 1
ATOM 4268 O O . LEU A 1 302 ? 49.876 81.045 -56.010 1.00 20.50 411 LEU A O 1
ATOM 4284 N N . LYS A 1 303 ? 50.417 80.543 -53.861 1.00 19.92 412 LYS A N 1
ATOM 4285 C CA . LYS A 1 303 ? 50.983 81.843 -53.518 1.00 18.28 412 LYS A CA 1
ATOM 4286 C C . LYS A 1 303 ? 52.267 81.652 -52.753 1.00 17.52 412 LYS A C 1
ATOM 4287 O O . LYS A 1 303 ? 52.469 80.653 -52.047 1.00 18.68 412 LYS A O 1
ATOM 4306 N N . THR A 1 304 ? 53.133 82.646 -52.864 1.00 18.43 413 THR A N 1
ATOM 4307 C CA . THR A 1 304 ? 54.303 82.691 -52.011 1.00 17.23 413 THR A CA 1
ATOM 4308 C C . THR A 1 304 ? 53.899 82.968 -50.561 1.00 16.13 413 THR A C 1
ATOM 4309 O O . THR A 1 304 ? 53.022 83.799 -50.294 1.00 17.45 413 THR A O 1
ATOM 4320 N N . TYR A 1 305 ? 54.538 82.267 -49.632 1.00 15.59 414 TYR A N 1
ATOM 4321 C CA . TYR A 1 305 ? 54.421 82.512 -48.201 1.00 14.47 414 TYR A CA 1
ATOM 4322 C C . TYR A 1 305 ? 55.845 82.436 -47.670 1.00 14.84 414 TYR A C 1
ATOM 4323 O O . TYR A 1 305 ? 56.543 81.458 -47.937 1.00 16.97 414 TYR A O 1
ATOM 4341 N N . ARG A 1 306 ? 56.299 83.485 -46.990 1.00 15.05 415 ARG A N 1
ATOM 4342 C CA . ARG A 1 306 ? 57.709 83.570 -46.592 1.00 14.64 415 ARG A CA 1
ATOM 4343 C C . ARG A 1 306 ? 57.866 84.158 -45.203 1.00 13.73 415 ARG A C 1
ATOM 4344 O O . ARG A 1 306 ? 57.107 85.023 -44.780 1.00 14.88 415 ARG A O 1
ATOM 4365 N N . GLY A 1 307 ? 58.846 83.667 -44.478 1.00 14.29 416 GLY A N 1
ATOM 4366 C CA . GLY A 1 307 ? 59.187 84.247 -43.200 1.00 13.68 416 GLY A CA 1
ATOM 4367 C C . GLY A 1 307 ? 59.695 85.662 -43.353 1.00 15.10 416 GLY A C 1
ATOM 4368 O O . GLY A 1 307 ? 60.344 86.013 -44.365 1.00 16.28 416 GLY A O 1
ATOM 4372 N N . MET A 1 308 ? 59.410 86.488 -42.354 1.00 14.18 417 MET A N 1
ATOM 4373 C CA . MET A 1 308 ? 59.919 87.857 -42.352 1.00 14.72 417 MET A CA 1
ATOM 4374 C C . MET A 1 308 ? 61.421 87.925 -42.106 1.00 15.93 417 MET A C 1
ATOM 4375 O O . MET A 1 308 ? 62.047 88.956 -42.374 1.00 18.78 417 MET A O 1
ATOM 4389 N N . GLY A 1 309 ? 61.995 86.817 -41.629 1.00 15.33 418 GLY A N 1
ATOM 4390 C CA . GLY A 1 309 ? 63.426 86.643 -41.493 1.00 16.63 418 GLY A CA 1
ATOM 4391 C C . GLY A 1 309 ? 64.042 85.825 -42.606 1.00 16.33 418 GLY A C 1
ATOM 4392 O O . GLY A 1 309 ? 65.202 85.405 -42.499 1.00 17.48 418 GLY A O 1
ATOM 4396 N N . SER A 1 310 ? 63.305 85.604 -43.692 1.00 16.15 419 SER A N 1
ATOM 4397 C CA . SER A 1 310 ? 63.888 85.004 -44.890 1.00 16.48 419 SER A CA 1
ATOM 4398 C C . SER A 1 310 ? 64.789 86.005 -45.580 1.00 17.51 419 SER A C 1
ATOM 4399 O O . SER A 1 310 ? 64.619 87.226 -45.453 1.00 17.94 419 SER A O 1
ATOM 4407 N N . ILE A 1 311 ? 65.758 85.495 -46.324 1.00 18.39 420 ILE A N 1
ATOM 4408 C CA . ILE A 1 311 ? 66.605 86.378 -47.103 1.00 19.23 420 ILE A CA 1
ATOM 4409 C C . ILE A 1 311 ? 65.760 87.258 -48.036 1.00 19.35 420 ILE A C 1
ATOM 4410 O O . ILE A 1 311 ? 65.983 88.479 -48.121 1.00 20.76 420 ILE A O 1
ATOM 4426 N N . ASP A 1 312 ? 64.768 86.670 -48.708 1.00 19.24 421 ASP A N 1
ATOM 4427 C CA . ASP A 1 312 ? 63.932 87.441 -49.631 1.00 20.61 421 ASP A CA 1
ATOM 4428 C C . ASP A 1 312 ? 63.220 88.603 -48.931 1.00 19.48 421 ASP A C 1
ATOM 4429 O O . ASP A 1 312 ? 63.194 89.726 -49.456 1.00 21.18 421 ASP A O 1
ATOM 4438 N N . ALA A 1 313 ? 62.610 88.345 -47.774 1.00 18.75 422 ALA A N 1
ATOM 4439 C CA . ALA A 1 313 ? 61.894 89.417 -47.080 1.00 18.87 422 ALA A CA 1
ATOM 4440 C C . ALA A 1 313 ? 62.878 90.481 -46.590 1.00 19.08 422 ALA A C 1
ATOM 4441 O O . ALA A 1 313 ? 62.583 91.671 -46.649 1.00 20.81 422 ALA A O 1
ATOM 4448 N N . MET A 1 314 ? 64.036 90.070 -46.087 1.00 20.31 423 MET A N 1
ATOM 4449 C CA . MET A 1 314 ? 65.010 91.023 -45.531 1.00 22.30 423 MET A CA 1
ATOM 4450 C C . MET A 1 314 ? 65.612 91.897 -46.622 1.00 25.50 423 MET A C 1
ATOM 4451 O O . MET A 1 314 ? 65.971 93.056 -46.376 1.00 29.48 423 MET A O 1
ATOM 4465 N N . GLN A 1 315 ? 65.678 91.363 -47.838 1.00 25.60 424 GLN A N 1
ATOM 4466 C CA . GLN A 1 315 ? 66.291 92.074 -48.957 1.00 28.35 424 GLN A CA 1
ATOM 4467 C C . GLN A 1 315 ? 65.296 92.904 -49.745 1.00 31.52 424 GLN A C 1
ATOM 4468 O O . GLN A 1 315 ? 65.669 93.533 -50.734 1.00 34.19 424 GLN A O 1
ATOM 4482 N N . LYS A 1 316 ? 64.035 92.926 -49.334 1.00 31.72 425 LYS A N 1
ATOM 4483 C CA . LYS A 1 316 ? 63.065 93.714 -50.089 1.00 37.50 425 LYS A CA 1
ATOM 4484 C C . LYS A 1 316 ? 63.431 95.202 -50.087 1.00 42.40 425 LYS A C 1
ATOM 4485 O O . LYS A 1 316 ? 64.008 95.716 -49.123 1.00 43.31 425 LYS A O 1
ATOM 4504 N N . VAL A 1 335 ? 77.343 89.119 -43.116 1.00 34.75 444 VAL A N 1
ATOM 4505 C CA . VAL A 1 335 ? 76.424 88.269 -43.842 1.00 33.70 444 VAL A CA 1
ATOM 4506 C C . VAL A 1 335 ? 75.068 88.282 -43.126 1.00 30.02 444 VAL A C 1
ATOM 4507 O O . VAL A 1 335 ? 74.999 88.473 -41.914 1.00 31.97 444 VAL A O 1
ATOM 4519 N N . LEU A 1 336 ? 73.990 88.113 -43.883 1.00 26.61 445 LEU A N 1
ATOM 4520 C CA . LEU A 1 336 ? 72.644 88.018 -43.315 1.00 26.57 445 LEU A CA 1
ATOM 4521 C C . LEU A 1 336 ? 72.398 86.600 -42.862 1.00 24.38 445 LEU A C 1
ATOM 4522 O O . LEU A 1 336 ? 72.614 85.685 -43.634 1.00 28.05 445 LEU A O 1
ATOM 4538 N N . VAL A 1 337 ? 71.932 86.419 -41.626 1.00 20.86 446 VAL A N 1
ATOM 4539 C CA . VAL A 1 337 ? 71.574 85.109 -41.079 1.00 20.31 446 VAL A CA 1
ATOM 4540 C C . VAL A 1 337 ? 70.057 84.932 -41.153 1.00 19.53 446 VAL A C 1
ATOM 4541 O O . VAL A 1 337 ? 69.306 85.567 -40.411 1.00 21.05 446 VAL A O 1
ATOM 4554 N N . ALA A 1 338 ? 69.583 84.070 -42.044 1.00 16.51 447 ALA A N 1
ATOM 4555 C CA . ALA A 1 338 ? 68.147 83.866 -42.186 1.00 16.66 447 ALA A CA 1
ATOM 4556 C C . ALA A 1 338 ? 67.569 83.160 -40.963 1.00 15.04 447 ALA A C 1
ATOM 4557 O O . ALA A 1 338 ? 68.188 82.252 -40.401 1.00 16.72 447 ALA A O 1
ATOM 4564 N N . GLN A 1 339 ? 66.363 83.569 -40.578 1.00 15.60 448 GLN A N 1
ATOM 4565 C CA . GLN A 1 339 ? 65.608 82.874 -39.541 1.00 15.20 448 GLN A CA 1
ATOM 4566 C C . GLN A 1 339 ? 64.261 82.378 -40.040 1.00 13.68 448 GLN A C 1
ATOM 4567 O O . GLN A 1 339 ? 63.457 81.881 -39.266 1.00 14.54 448 GLN A O 1
ATOM 4581 N N . GLY A 1 340 ? 64.064 82.456 -41.347 1.00 14.08 449 GLY A N 1
ATOM 4582 C CA . GLY A 1 340 ? 62.862 81.946 -41.979 1.00 13.57 449 GLY A CA 1
ATOM 4583 C C . GLY A 1 340 ? 63.150 81.581 -43.423 1.00 14.13 449 GLY A C 1
ATOM 4584 O O . GLY A 1 340 ? 64.226 81.894 -43.945 1.00 16.16 449 GLY A O 1
ATOM 4588 N N . VAL A 1 341 ? 62.198 80.908 -44.054 1.00 14.03 450 VAL A N 1
ATOM 4589 C CA . VAL A 1 341 ? 62.344 80.469 -45.432 1.00 14.86 450 VAL A CA 1
ATOM 4590 C C . VAL A 1 341 ? 61.302 81.101 -46.353 1.00 15.45 450 VAL A C 1
ATOM 4591 O O . VAL A 1 341 ? 60.277 81.617 -45.909 1.00 16.70 450 VAL A O 1
ATOM 4604 N N . THR A 1 342 ? 61.553 81.030 -47.658 1.00 17.88 451 THR A N 1
ATOM 4605 C CA . THR A 1 342 ? 60.554 81.374 -48.661 1.00 17.66 451 THR A CA 1
ATOM 4606 C C . THR A 1 342 ? 59.960 80.073 -49.174 1.00 18.14 451 THR A C 1
ATOM 4607 O O . THR A 1 342 ? 60.683 79.147 -49.538 1.00 19.49 451 THR A O 1
ATOM 4618 N N . GLY A 1 343 ? 58.641 79.994 -49.201 1.00 19.40 452 GLY A N 1
ATOM 4619 C CA . GLY A 1 343 ? 57.965 78.828 -49.732 1.00 19.91 452 GLY A CA 1
ATOM 4620 C C . GLY A 1 343 ? 56.699 79.186 -50.459 1.00 18.50 452 GLY A C 1
ATOM 4621 O O . GLY A 1 343 ? 56.483 80.329 -50.863 1.00 18.29 452 GLY A O 1
ATOM 4625 N N . SER A 1 344 ? 55.860 78.184 -50.640 1.00 18.96 453 SER A N 1
ATOM 4626 C CA . SER A 1 344 ? 54.581 78.369 -51.304 1.00 18.72 453 SER A CA 1
ATOM 4627 C C . SER A 1 344 ? 53.530 77.576 -50.556 1.00 17.93 453 SER A C 1
ATOM 4628 O O . SER A 1 344 ? 53.832 76.594 -49.876 1.00 18.70 453 SER A O 1
ATOM 4636 N N . VAL A 1 345 ? 52.299 78.045 -50.688 1.00 17.68 454 VAL A N 1
ATOM 4637 C CA . VAL A 1 345 ? 51.122 77.376 -50.182 1.00 17.56 454 VAL A CA 1
ATOM 4638 C C . VAL A 1 345 ? 50.052 77.345 -51.271 1.00 18.48 454 VAL A C 1
ATOM 4639 O O . VAL A 1 345 ? 50.026 78.189 -52.178 1.00 18.59 454 VAL A O 1
ATOM 4652 N N . ILE A 1 346 ? 49.186 76.344 -51.204 1.00 20.08 455 ILE A N 1
ATOM 4653 C CA . ILE A 1 346 ? 48.118 76.202 -52.182 1.00 21.18 455 ILE A CA 1
ATOM 4654 C C . ILE A 1 346 ? 47.006 77.218 -51.926 1.00 21.07 455 ILE A C 1
ATOM 4655 O O . ILE A 1 346 ? 46.761 77.645 -50.795 1.00 21.73 455 ILE A O 1
ATOM 4671 N N . ASP A 1 347 ? 46.359 77.620 -53.009 1.00 20.58 456 ASP A N 1
ATOM 4672 C CA . ASP A 1 347 ? 45.193 78.495 -52.959 1.00 21.30 456 ASP A CA 1
ATOM 4673 C C . ASP A 1 347 ? 44.148 77.949 -51.991 1.00 21.17 456 ASP A C 1
ATOM 4674 O O . ASP A 1 347 ? 43.721 76.797 -52.114 1.00 25.50 456 ASP A O 1
ATOM 4683 N N . LYS A 1 348 ? 43.731 78.796 -51.054 1.00 22.25 457 LYS A N 1
ATOM 4684 C CA . LYS A 1 348 ? 42.742 78.457 -50.032 1.00 22.79 457 LYS A CA 1
ATOM 4685 C C . LYS A 1 348 ? 41.369 79.090 -50.277 1.00 21.95 457 LYS A C 1
ATOM 4686 O O . LYS A 1 348 ? 40.453 78.891 -49.482 1.00 23.10 457 LYS A O 1
ATOM 4705 N N . GLY A 1 349 ? 41.226 79.871 -51.347 1.00 20.21 458 GLY A N 1
ATOM 4706 C CA . GLY A 1 349 ? 39.998 80.618 -51.576 1.00 18.83 458 GLY A CA 1
ATOM 4707 C C . GLY A 1 349 ? 39.885 81.862 -50.671 1.00 18.12 458 GLY A C 1
ATOM 4708 O O . GLY A 1 349 ? 40.867 82.336 -50.100 1.00 20.33 458 GLY A O 1
ATOM 4712 N N . SER A 1 350 ? 38.674 82.393 -50.534 1.00 17.82 459 SER A N 1
ATOM 4713 C CA . SER A 1 350 ? 38.448 83.641 -49.793 1.00 18.27 459 SER A CA 1
ATOM 4714 C C . SER A 1 350 ? 38.280 83.438 -48.295 1.00 17.11 459 SER A C 1
ATOM 4715 O O . SER A 1 350 ? 37.665 82.454 -47.851 1.00 17.03 459 SER A O 1
ATOM 4723 N N . ILE A 1 351 ? 38.770 84.395 -47.508 1.00 16.28 460 ILE A N 1
ATOM 4724 C CA . ILE A 1 351 ? 38.536 84.316 -46.073 1.00 17.02 460 ILE A CA 1
ATOM 4725 C C . ILE A 1 351 ? 37.066 84.543 -45.754 1.00 15.73 460 ILE A C 1
ATOM 4726 O O . ILE A 1 351 ? 36.652 84.231 -44.657 1.00 16.33 460 ILE A O 1
ATOM 4742 N N . LYS A 1 352 ? 36.272 85.023 -46.706 1.00 16.16 461 LYS A N 1
ATOM 4743 C CA . LYS A 1 352 ? 34.839 85.150 -46.498 1.00 16.68 461 LYS A CA 1
ATOM 4744 C C . LYS A 1 352 ? 34.155 83.799 -46.300 1.00 18.18 461 LYS A C 1
ATOM 4745 O O . LYS A 1 352 ? 33.045 83.743 -45.780 1.00 18.96 461 LYS A O 1
ATOM 4764 N N . LYS A 1 353 ? 34.807 82.724 -46.754 1.00 16.84 462 LYS A N 1
ATOM 4765 C CA . LYS A 1 353 ? 34.376 81.359 -46.449 1.00 17.73 462 LYS A CA 1
ATOM 4766 C C . LYS A 1 353 ? 35.228 80.719 -45.350 1.00 16.56 462 LYS A C 1
ATOM 4767 O O . LYS A 1 353 ? 34.713 80.003 -44.483 1.00 17.48 462 LYS A O 1
ATOM 4774 N N . TYR A 1 354 ? 36.526 80.996 -45.370 1.00 16.27 463 TYR A N 1
ATOM 4775 C CA . TYR A 1 354 ? 37.446 80.310 -44.463 1.00 16.12 463 TYR A CA 1
ATOM 4776 C C . TYR A 1 354 ? 37.263 80.725 -42.996 1.00 15.01 463 TYR A C 1
ATOM 4777 O O . TYR A 1 354 ? 37.261 79.893 -42.098 1.00 15.32 463 TYR A O 1
ATOM 4795 N N . ILE A 1 355 ? 37.087 82.016 -42.738 1.00 15.00 464 ILE A N 1
ATOM 4796 C CA . ILE A 1 355 ? 36.916 82.450 -41.371 1.00 15.27 464 ILE A CA 1
ATOM 4797 C C . ILE A 1 355 ? 35.585 81.919 -40.795 1.00 13.55 464 ILE A C 1
ATOM 4798 O O . ILE A 1 355 ? 35.579 81.448 -39.675 1.00 14.00 464 ILE A O 1
ATOM 4814 N N . PRO A 1 356 ? 34.465 81.993 -41.541 1.00 15.07 465 PRO A N 1
ATOM 4815 C CA . PRO A 1 356 ? 33.245 81.363 -41.020 1.00 15.95 465 PRO A CA 1
ATOM 4816 C C . PRO A 1 356 ? 33.405 79.865 -40.764 1.00 14.49 465 PRO A C 1
ATOM 4817 O O . PRO A 1 356 ? 32.832 79.386 -39.803 1.00 14.87 465 PRO A O 1
ATOM 4828 N N . TYR A 1 357 ? 34.200 79.160 -41.561 1.00 13.99 466 TYR A N 1
ATOM 4829 C CA . TYR A 1 357 ? 34.530 77.764 -41.266 1.00 14.18 466 TYR A CA 1
ATOM 4830 C C . TYR A 1 357 ? 35.216 77.630 -39.899 1.00 13.26 466 TYR A C 1
ATOM 4831 O O . TYR A 1 357 ? 34.825 76.796 -39.070 1.00 13.85 466 TYR A O 1
ATOM 4849 N N . LEU A 1 358 ? 36.236 78.452 -39.656 1.00 12.75 467 LEU A N 1
ATOM 4850 C CA . LEU A 1 358 ? 36.922 78.406 -38.373 1.00 12.35 467 LEU A CA 1
ATOM 4851 C C . LEU A 1 358 ? 35.982 78.730 -37.225 1.00 11.81 467 LEU A C 1
ATOM 4852 O O . LEU A 1 358 ? 36.031 78.118 -36.162 1.00 12.67 467 LEU A O 1
ATOM 4868 N N . TYR A 1 359 ? 35.140 79.751 -37.417 1.00 12.54 468 TYR A N 1
ATOM 4869 C CA . TYR A 1 359 ? 34.222 80.179 -36.368 1.00 11.92 468 TYR A CA 1
ATOM 4870 C C . TYR A 1 359 ? 33.215 79.061 -36.040 1.00 11.91 468 TYR A C 1
ATOM 4871 O O . TYR A 1 359 ? 33.013 78.702 -34.870 1.00 13.38 468 TYR A O 1
ATOM 4889 N N . ASN A 1 360 ? 32.572 78.533 -37.066 1.00 12.99 469 ASN A N 1
ATOM 4890 C CA . ASN A 1 360 ? 31.607 77.464 -36.856 1.00 13.50 469 ASN A CA 1
ATOM 4891 C C . ASN A 1 360 ? 32.277 76.230 -36.278 1.00 13.39 469 ASN A C 1
ATOM 4892 O O . ASN A 1 360 ? 31.716 75.551 -35.408 1.00 13.48 469 ASN A O 1
ATOM 4903 N N . GLY A 1 361 ? 33.478 75.931 -36.754 1.00 13.19 470 GLY A N 1
ATOM 4904 C CA . GLY A 1 361 ? 34.201 74.781 -36.243 1.00 13.83 470 GLY A CA 1
ATOM 4905 C C . GLY A 1 361 ? 34.521 74.927 -34.766 1.00 11.32 470 GLY A C 1
ATOM 4906 O O . GLY A 1 361 ? 34.380 73.990 -33.977 1.00 12.72 470 GLY A O 1
ATOM 4910 N N . LEU A 1 362 ? 34.962 76.127 -34.377 1.00 12.04 471 LEU A N 1
ATOM 4911 C CA . LEU A 1 362 ? 35.277 76.367 -32.978 1.00 12.06 471 LEU A CA 1
ATOM 4912 C C . LEU A 1 362 ? 34.019 76.285 -32.107 1.00 10.86 471 LEU A C 1
ATOM 4913 O O . LEU A 1 362 ? 34.070 75.812 -30.961 1.00 12.27 471 LEU A O 1
ATOM 4929 N N . GLN A 1 363 ? 32.871 76.744 -32.640 1.00 11.23 472 GLN A N 1
ATOM 4930 C CA . GLN A 1 363 ? 31.624 76.561 -31.909 1.00 12.20 472 GLN A CA 1
ATOM 4931 C C . GLN A 1 363 ? 31.335 75.075 -31.668 1.00 11.18 472 GLN A C 1
ATOM 4932 O O . GLN A 1 363 ? 30.933 74.676 -30.584 1.00 12.39 472 GLN A O 1
ATOM 4946 N N . HIS A 1 364 ? 31.513 74.262 -32.708 1.00 11.87 473 HIS A N 1
ATOM 4947 C CA . HIS A 1 364 ? 31.303 72.830 -32.563 1.00 12.68 473 HIS A CA 1
ATOM 4948 C C . HIS A 1 364 ? 32.270 72.158 -31.600 1.00 11.81 473 HIS A C 1
ATOM 4949 O O . HIS A 1 364 ? 31.894 71.262 -30.850 1.00 13.20 473 HIS A O 1
ATOM 4963 N N . SER A 1 365 ? 33.512 72.630 -31.599 1.00 12.03 474 SER A N 1
ATOM 4964 C CA . SER A 1 365 ? 34.502 72.107 -30.687 1.00 12.13 474 SER A CA 1
ATOM 4965 C C . SER A 1 365 ? 34.123 72.401 -29.229 1.00 11.36 474 SER A C 1
ATOM 4966 O O . SER A 1 365 ? 34.131 71.523 -28.356 1.00 12.33 474 SER A O 1
ATOM 4974 N N . CYS A 1 366 ? 33.733 73.648 -28.964 1.00 11.52 475 CYS A N 1
ATOM 4975 C CA . CYS A 1 366 ? 33.267 74.028 -27.637 1.00 12.13 475 CYS A CA 1
ATOM 4976 C C . CYS A 1 366 ? 32.047 73.214 -27.222 1.00 11.83 475 CYS A C 1
ATOM 4977 O O . CYS A 1 366 ? 31.930 72.811 -26.064 1.00 12.37 475 CYS A O 1
ATOM 4985 N N . GLN A 1 367 ? 31.129 72.993 -28.151 1.00 12.28 476 GLN A N 1
ATOM 4986 C CA . GLN A 1 367 ? 29.947 72.180 -27.858 1.00 11.64 476 GLN A CA 1
ATOM 4987 C C . GLN A 1 367 ? 30.358 70.770 -27.423 1.00 12.08 476 GLN A C 1
ATOM 4988 O O . GLN A 1 367 ? 29.884 70.282 -26.401 1.00 12.30 476 GLN A O 1
ATOM 5002 N N . ASP A 1 368 ? 31.269 70.134 -28.164 1.00 11.74 477 ASP A N 1
ATOM 5003 C CA . ASP A 1 368 ? 31.708 68.791 -27.803 1.00 11.06 477 ASP A CA 1
ATOM 5004 C C . ASP A 1 368 ? 32.310 68.753 -26.390 1.00 10.70 477 ASP A C 1
ATOM 5005 O O . ASP A 1 368 ? 32.141 67.768 -25.654 1.00 11.56 477 ASP A O 1
ATOM 5014 N N . ILE A 1 369 ? 33.060 69.801 -26.043 1.00 11.11 478 ILE A N 1
ATOM 5015 C CA . ILE A 1 369 ? 33.704 69.892 -24.758 1.00 12.03 478 ILE A CA 1
ATOM 5016 C C . ILE A 1 369 ? 32.712 70.234 -23.657 1.00 12.32 478 ILE A C 1
ATOM 5017 O O . ILE A 1 369 ? 32.950 69.936 -22.491 1.00 14.41 478 ILE A O 1
ATOM 5033 N N . GLY A 1 370 ? 31.601 70.850 -24.034 1.00 12.46 479 GLY A N 1
ATOM 5034 C CA . GLY A 1 370 ? 30.560 71.191 -23.088 1.00 13.50 479 GLY A CA 1
ATOM 5035 C C . GLY A 1 370 ? 30.570 72.598 -22.540 1.00 13.19 479 GLY A C 1
ATOM 5036 O O . GLY A 1 370 ? 30.072 72.821 -21.429 1.00 15.38 479 GLY A O 1
ATOM 5040 N N . VAL A 1 371 ? 31.140 73.542 -23.292 1.00 12.27 480 VAL A N 1
ATOM 5041 C CA . VAL A 1 371 ? 31.238 74.923 -22.831 1.00 13.24 480 VAL A CA 1
ATOM 5042 C C . VAL A 1 371 ? 30.577 75.865 -23.837 1.00 12.09 480 VAL A C 1
ATOM 5043 O O . VAL A 1 371 ? 30.614 75.652 -25.050 1.00 13.07 480 VAL A O 1
ATOM 5056 N N . ARG A 1 372 ? 29.952 76.917 -23.299 1.00 12.51 481 ARG A N 1
ATOM 5057 C CA . ARG A 1 372 ? 29.068 77.793 -24.068 1.00 12.91 481 ARG A CA 1
ATOM 5058 C C . ARG A 1 372 ? 29.723 79.100 -24.479 1.00 12.12 481 ARG A C 1
ATOM 5059 O O . ARG A 1 372 ? 29.112 79.912 -25.173 1.00 13.91 481 ARG A O 1
ATOM 5080 N N . SER A 1 373 ? 30.972 79.308 -24.074 1.00 13.06 482 SER A N 1
ATOM 5081 C CA . SER A 1 373 ? 31.708 80.524 -24.442 1.00 13.09 482 SER A CA 1
ATOM 5082 C C . SER A 1 373 ? 33.181 80.265 -24.183 1.00 13.18 482 SER A C 1
ATOM 5083 O O . SER A 1 373 ? 33.541 79.318 -23.468 1.00 12.79 482 SER A O 1
ATOM 5091 N N . LEU A 1 374 ? 34.042 81.114 -24.743 1.00 13.50 483 LEU A N 1
ATOM 5092 C CA . LEU A 1 374 ? 35.464 80.999 -24.483 1.00 13.33 483 LEU A CA 1
ATOM 5093 C C . LEU A 1 374 ? 35.791 81.414 -23.043 1.00 14.62 483 LEU A C 1
ATOM 5094 O O . LEU A 1 374 ? 36.718 80.872 -22.433 1.00 14.37 483 LEU A O 1
ATOM 5110 N N . VAL A 1 375 ? 35.044 82.371 -22.500 1.00 14.34 484 VAL A N 1
ATOM 5111 C CA . VAL A 1 375 ? 35.162 82.719 -21.090 1.00 15.78 484 VAL A CA 1
ATOM 5112 C C . VAL A 1 375 ? 34.877 81.492 -20.214 1.00 14.93 484 VAL A C 1
ATOM 5113 O O . VAL A 1 375 ? 35.619 81.197 -19.278 1.00 16.55 484 VAL A O 1
ATOM 5126 N N . GLU A 1 376 ? 33.785 80.790 -20.499 1.00 14.43 485 GLU A N 1
ATOM 5127 C CA . GLU A 1 376 ? 33.464 79.598 -19.737 1.00 14.52 485 GLU A CA 1
ATOM 5128 C C . GLU A 1 376 ? 34.548 78.523 -19.925 1.00 13.89 485 GLU A C 1
ATOM 5129 O O . GLU A 1 376 ? 34.903 77.818 -18.977 1.00 15.05 485 GLU A O 1
ATOM 5141 N N . PHE A 1 377 ? 35.059 78.378 -21.143 1.00 12.47 486 PHE A N 1
ATOM 5142 C CA . PHE A 1 377 ? 36.107 77.395 -21.419 1.00 13.04 486 PHE A CA 1
ATOM 5143 C C . PHE A 1 377 ? 37.314 77.651 -20.503 1.00 13.51 486 PHE A C 1
ATOM 5144 O O . PHE A 1 377 ? 37.830 76.733 -19.843 1.00 14.58 486 PHE A O 1
ATOM 5161 N N . ARG A 1 378 ? 37.728 78.909 -20.400 1.00 14.53 487 ARG A N 1
ATOM 5162 C CA . ARG A 1 378 ? 38.828 79.286 -19.522 1.00 15.51 487 ARG A CA 1
ATOM 5163 C C . ARG A 1 378 ? 38.528 78.913 -18.072 1.00 16.02 487 ARG A C 1
ATOM 5164 O O . ARG A 1 378 ? 39.373 78.328 -17.387 1.00 17.28 487 ARG A O 1
ATOM 5185 N N . GLU A 1 379 ? 37.342 79.300 -17.600 1.00 15.56 488 GLU A N 1
ATOM 5186 C CA . GLU A 1 379 ? 36.955 79.034 -16.222 1.00 16.68 488 GLU A CA 1
ATOM 5187 C C . GLU A 1 379 ? 36.960 77.530 -15.923 1.00 16.29 488 GLU A C 1
ATOM 5188 O O . GLU A 1 379 ? 37.455 77.107 -14.880 1.00 18.53 488 GLU A O 1
ATOM 5200 N N . LYS A 1 380 ? 36.437 76.730 -16.845 1.00 15.30 489 LYS A N 1
ATOM 5201 C CA . LYS A 1 380 ? 36.290 75.296 -16.595 1.00 13.94 489 LYS A CA 1
ATOM 5202 C C . LYS A 1 380 ? 37.590 74.515 -16.776 1.00 13.50 489 LYS A C 1
ATOM 5203 O O . LYS A 1 380 ? 37.771 73.474 -16.151 1.00 15.03 489 LYS A O 1
ATOM 5222 N N . VAL A 1 381 ? 38.505 75.030 -17.596 1.00 12.64 490 VAL A N 1
ATOM 5223 C CA . VAL A 1 381 ? 39.842 74.475 -17.621 1.00 13.79 490 VAL A CA 1
ATOM 5224 C C . VAL A 1 381 ? 40.520 74.764 -16.279 1.00 15.65 490 VAL A C 1
ATOM 5225 O O . VAL A 1 381 ? 41.114 73.874 -15.668 1.00 16.20 490 VAL A O 1
ATOM 5238 N N . ASP A 1 382 ? 40.433 76.007 -15.818 1.00 17.35 491 ASP A N 1
ATOM 5239 C CA . ASP A 1 382 ? 41.166 76.389 -14.613 1.00 19.43 491 ASP A CA 1
ATOM 5240 C C . ASP A 1 382 ? 40.631 75.687 -13.368 1.00 21.41 491 ASP A C 1
ATOM 5241 O O . ASP A 1 382 ? 41.371 75.452 -12.418 1.00 23.59 491 ASP A O 1
ATOM 5250 N N . SER A 1 383 ? 39.351 75.339 -13.370 1.00 19.91 492 SER A N 1
ATOM 5251 C CA . SER A 1 383 ? 38.772 74.659 -12.209 1.00 20.58 492 SER A CA 1
ATOM 5252 C C . SER A 1 383 ? 39.008 73.148 -12.219 1.00 19.05 492 SER A C 1
ATOM 5253 O O . SER A 1 383 ? 38.647 72.463 -11.258 1.00 22.07 492 SER A O 1
ATOM 5261 N N . GLY A 1 384 ? 39.548 72.632 -13.318 1.00 18.24 493 GLY A N 1
ATOM 5262 C CA . GLY A 1 384 ? 39.747 71.208 -13.476 1.00 17.66 493 GLY A CA 1
ATOM 5263 C C . GLY A 1 384 ? 38.531 70.446 -13.978 1.00 16.59 493 GLY A C 1
ATOM 5264 O O . GLY A 1 384 ? 38.550 69.215 -14.005 1.00 18.14 493 GLY A O 1
ATOM 5268 N N . SER A 1 385 ? 37.484 71.148 -14.404 1.00 16.32 494 SER A N 1
ATOM 5269 C CA . SER A 1 385 ? 36.314 70.464 -14.955 1.00 16.53 494 SER A CA 1
ATOM 5270 C C . SER A 1 385 ? 36.610 69.904 -16.366 1.00 15.18 494 SER A C 1
ATOM 5271 O O . SER A 1 385 ? 36.229 68.770 -16.699 1.00 16.88 494 SER A O 1
ATOM 5279 N N . VAL A 1 386 ? 37.231 70.714 -17.212 1.00 13.96 495 VAL A N 1
ATOM 5280 C CA . VAL A 1 386 ? 37.682 70.259 -18.513 1.00 12.34 495 VAL A CA 1
ATOM 5281 C C . VAL A 1 386 ? 38.905 69.361 -18.315 1.00 13.90 495 VAL A C 1
ATOM 5282 O O . VAL A 1 386 ? 39.833 69.708 -17.574 1.00 14.73 495 VAL A O 1
ATOM 5295 N N . ARG A 1 387 ? 38.882 68.212 -18.975 1.00 13.18 496 ARG A N 1
ATOM 5296 C CA . ARG A 1 387 ? 39.915 67.194 -18.811 1.00 12.61 496 ARG A CA 1
ATOM 5297 C C . ARG A 1 387 ? 40.634 66.959 -20.132 1.00 11.75 496 ARG A C 1
ATOM 5298 O O . ARG A 1 387 ? 40.098 67.205 -21.204 1.00 12.21 496 ARG A O 1
ATOM 5319 N N . PHE A 1 388 ? 41.848 66.411 -20.035 1.00 12.83 497 PHE A N 1
ATOM 5320 C CA . PHE A 1 388 ? 42.762 66.251 -21.160 1.00 12.16 497 PHE A CA 1
ATOM 5321 C C . PHE A 1 388 ? 43.355 64.851 -21.161 1.00 13.19 497 PHE A C 1
ATOM 5322 O O . PHE A 1 388 ? 43.288 64.140 -20.169 1.00 14.38 497 PHE A O 1
ATOM 5339 N N . GLU A 1 389 ? 43.950 64.472 -22.278 1.00 14.32 498 GLU A N 1
ATOM 5340 C CA . GLU A 1 389 ? 44.674 63.212 -22.386 1.00 14.11 498 GLU A CA 1
ATOM 5341 C C . GLU A 1 389 ? 45.877 63.402 -23.284 1.00 13.47 498 GLU A C 1
ATOM 5342 O O . GLU A 1 389 ? 45.796 64.091 -24.285 1.00 14.17 498 GLU A O 1
ATOM 5354 N N . PHE A 1 390 ? 46.969 62.733 -22.961 1.00 13.90 499 PHE A N 1
ATOM 5355 C CA . PHE A 1 390 ? 48.149 62.744 -23.801 1.00 14.95 499 PHE A CA 1
ATOM 5356 C C . PHE A 1 390 ? 47.879 61.831 -24.990 1.00 14.43 499 PHE A C 1
ATOM 5357 O O . PHE A 1 390 ? 46.957 61.023 -24.967 1.00 16.31 499 PHE A O 1
ATOM 5374 N N . ARG A 1 391 ? 48.679 61.976 -26.033 1.00 14.66 500 ARG A N 1
ATOM 5375 C CA . ARG A 1 391 ? 48.604 61.098 -27.186 1.00 15.12 500 ARG A CA 1
ATOM 5376 C C . ARG A 1 391 ? 49.994 60.567 -27.497 1.00 15.00 500 ARG A C 1
ATOM 5377 O O . ARG A 1 391 ? 50.907 61.337 -27.740 1.00 17.81 500 ARG A O 1
ATOM 5398 N N . THR A 1 392 ? 50.144 59.255 -27.532 1.00 15.14 501 THR A N 1
ATOM 5399 C CA . THR A 1 392 ? 51.407 58.653 -27.915 1.00 15.83 501 THR A CA 1
ATOM 5400 C C . THR A 1 392 ? 51.515 58.824 -29.422 1.00 16.01 501 THR A C 1
ATOM 5401 O O . THR A 1 392 ? 50.530 59.125 -30.084 1.00 15.21 501 THR A O 1
ATOM 5412 N N . PRO A 1 393 ? 52.700 58.650 -29.985 1.00 17.20 502 PRO A N 1
ATOM 5413 C CA . PRO A 1 393 ? 52.783 58.722 -31.451 1.00 17.32 502 PRO A CA 1
ATOM 5414 C C . PRO A 1 393 ? 51.791 57.805 -32.164 1.00 16.44 502 PRO A C 1
ATOM 5415 O O . PRO A 1 393 ? 51.183 58.217 -33.154 1.00 16.60 502 PRO A O 1
ATOM 5426 N N . SER A 1 394 ? 51.577 56.597 -31.649 1.00 16.88 503 SER A N 1
ATOM 5427 C CA . SER A 1 394 ? 50.583 55.709 -32.240 1.00 16.07 503 SER A CA 1
ATOM 5428 C C . SER A 1 394 ? 49.191 56.284 -32.148 1.00 15.79 503 SER A C 1
ATOM 5429 O O . SER A 1 394 ? 48.400 56.131 -33.079 1.00 15.47 503 SER A O 1
ATOM 5437 N N . ALA A 1 395 ? 48.880 56.918 -31.020 1.00 13.54 504 ALA A N 1
ATOM 5438 C CA . ALA A 1 395 ? 47.573 57.567 -30.865 1.00 13.54 504 ALA A CA 1
ATOM 5439 C C . ALA A 1 395 ? 47.416 58.734 -31.844 1.00 13.61 504 ALA A C 1
ATOM 5440 O O . ALA A 1 395 ? 46.312 58.979 -32.352 1.00 14.01 504 ALA A O 1
ATOM 5447 N N . GLN A 1 396 ? 48.497 59.457 -32.118 1.00 14.16 505 GLN A N 1
ATOM 5448 C CA . GLN A 1 396 ? 48.413 60.511 -33.125 1.00 14.13 505 GLN A CA 1
ATOM 5449 C C . GLN A 1 396 ? 48.148 59.945 -34.517 1.00 13.86 505 GLN A C 1
ATOM 5450 O O . GLN A 1 396 ? 47.355 60.485 -35.280 1.00 15.04 505 GLN A O 1
ATOM 5464 N N . LEU A 1 397 ? 48.777 58.825 -34.856 1.00 14.39 506 LEU A N 1
ATOM 5465 C CA . LEU A 1 397 ? 48.529 58.220 -36.158 1.00 14.33 506 LEU A CA 1
ATOM 5466 C C . LEU A 1 397 ? 47.102 57.708 -36.264 1.00 15.29 506 LEU A C 1
ATOM 5467 O O . LEU A 1 397 ? 46.447 57.891 -37.277 1.00 16.26 506 LEU A O 1
ATOM 5483 N N . GLU A 1 398 ? 46.604 57.107 -35.193 1.00 13.25 507 GLU A N 1
ATOM 5484 C CA . GLU A 1 398 ? 45.219 56.621 -35.148 1.00 13.28 507 GLU A CA 1
ATOM 5485 C C . GLU A 1 398 ? 44.227 57.790 -35.263 1.00 12.98 507 GLU A C 1
ATOM 5486 O O . GLU A 1 398 ? 43.159 57.657 -35.863 1.00 13.39 507 GLU A O 1
ATOM 5498 N N . GLY A 1 399 ? 44.591 58.925 -34.684 1.00 13.66 508 GLY A N 1
ATOM 5499 C CA . GLY A 1 399 ? 43.729 60.093 -34.690 1.00 13.73 508 GLY A CA 1
ATOM 5500 C C . GLY A 1 399 ? 43.662 60.762 -36.038 1.00 14.06 508 GLY A C 1
ATOM 5501 O O . GLY A 1 399 ? 42.638 61.329 -36.392 1.00 16.66 508 GLY A O 1
ATOM 5505 N N . GLY A 1 400 ? 44.734 60.664 -36.811 1.00 13.39 509 GLY A N 1
ATOM 5506 C CA . GLY A 1 400 ? 44.718 61.142 -38.171 1.00 14.45 509 GLY A CA 1
ATOM 5507 C C . GLY A 1 400 ? 44.003 60.188 -39.114 1.00 14.15 509 GLY A C 1
ATOM 5508 O O . GLY A 1 400 ? 43.496 59.140 -38.700 1.00 14.88 509 GLY A O 1
ATOM 5512 N N . VAL A 1 401 ? 43.958 60.554 -40.388 1.00 15.39 510 VAL A N 1
ATOM 5513 C CA . VAL A 1 401 ? 43.482 59.655 -41.422 1.00 14.87 510 VAL A CA 1
ATOM 5514 C C . VAL A 1 401 ? 44.498 58.528 -41.540 1.00 14.66 510 VAL A C 1
ATOM 5515 O O . VAL A 1 401 ? 45.708 58.781 -41.536 1.00 16.55 510 VAL A O 1
ATOM 5528 N N . HIS A 1 402 ? 44.041 57.285 -41.625 1.00 14.84 511 HIS A N 1
ATOM 5529 C CA . HIS A 1 402 ? 44.979 56.157 -41.702 1.00 14.54 511 HIS A CA 1
ATOM 5530 C C . HIS A 1 402 ? 44.404 55.002 -42.497 1.00 14.43 511 HIS A C 1
ATOM 5531 O O . HIS A 1 402 ? 43.189 54.821 -42.563 1.00 16.91 511 HIS A O 1
ATOM 5545 N N . ASN A 1 403 ? 45.285 54.235 -43.112 1.00 15.63 512 ASN A N 1
ATOM 5546 C CA . ASN A 1 403 ? 44.940 52.977 -43.780 1.00 16.14 512 ASN A CA 1
ATOM 5547 C C . ASN A 1 403 ? 43.893 53.094 -44.878 1.00 18.54 512 ASN A C 1
ATOM 5548 O O . ASN A 1 403 ? 42.948 52.301 -44.961 1.00 19.64 512 ASN A O 1
ATOM 5559 N N . LEU A 1 404 ? 44.076 54.083 -45.731 1.00 17.69 513 LEU A N 1
ATOM 5560 C CA . LEU A 1 404 ? 43.282 54.223 -46.940 1.00 16.90 513 LEU A CA 1
ATOM 5561 C C . LEU A 1 404 ? 44.204 54.131 -48.160 1.00 18.80 513 LEU A C 1
ATOM 5562 O O . LEU A 1 404 ? 45.372 54.509 -48.100 1.00 20.30 513 LEU A O 1
ATOM 5578 N N . HIS A 1 405 ? 43.671 53.663 -49.273 1.00 18.27 514 HIS A N 1
ATOM 5579 C CA . HIS A 1 405 ? 44.416 53.674 -50.521 1.00 19.71 514 HIS A CA 1
ATOM 5580 C C . HIS A 1 405 ? 44.685 55.112 -50.977 1.00 20.86 514 HIS A C 1
ATOM 5581 O O . HIS A 1 405 ? 45.795 55.443 -51.423 1.00 22.25 514 HIS A O 1
ATOM 5595 N N . SER A 1 406 ? 43.662 55.960 -50.870 1.00 19.22 515 SER A N 1
ATOM 5596 C CA . SER A 1 406 ? 43.754 57.366 -51.226 1.00 20.82 515 SER A CA 1
ATOM 5597 C C . SER A 1 406 ? 42.654 58.095 -50.487 1.00 18.92 515 SER A C 1
ATOM 5598 O O . SER A 1 406 ? 41.701 57.472 -50.011 1.00 19.51 515 SER A O 1
ATOM 5606 N N . TYR A 1 407 ? 42.774 59.411 -50.378 1.00 20.16 516 TYR A N 1
ATOM 5607 C CA . TYR A 1 407 ? 41.679 60.216 -49.857 1.00 19.46 516 TYR A CA 1
ATOM 5608 C C . TYR A 1 407 ? 41.809 61.659 -50.270 1.00 21.40 516 TYR A C 1
ATOM 5609 O O . TYR A 1 407 ? 42.892 62.114 -50.682 1.00 22.63 516 TYR A O 1
ATOM 5627 N N . GLU A 1 408 ? 40.681 62.357 -50.157 1.00 21.88 517 GLU A N 1
ATOM 5628 C CA . GLU A 1 408 ? 40.583 63.797 -50.345 1.00 26.26 517 GLU A CA 1
ATOM 5629 C C . GLU A 1 408 ? 40.190 64.431 -49.008 1.00 28.78 517 GLU A C 1
ATOM 5630 O O . GLU A 1 408 ? 39.252 63.980 -48.358 1.00 31.06 517 GLU A O 1
ATOM 5634 N N . LYS A 1 409 ? 40.895 65.472 -48.588 1.00 30.81 518 LYS A N 1
ATOM 5635 C CA . LYS A 1 409 ? 40.602 66.090 -47.294 1.00 31.65 518 LYS A CA 1
ATOM 5636 C C . LYS A 1 409 ? 39.874 67.411 -47.488 1.00 28.29 518 LYS A C 1
ATOM 5637 O O . LYS A 1 409 ? 40.444 68.493 -47.352 1.00 30.78 518 LYS A O 1
ATOM 5656 N N . ARG A 1 410 ? 38.596 67.310 -47.802 1.00 23.88 519 ARG A N 1
ATOM 5657 C CA . ARG A 1 410 ? 37.761 68.472 -48.030 1.00 24.33 519 ARG A CA 1
ATOM 5658 C C . ARG A 1 410 ? 37.194 68.915 -46.693 1.00 21.26 519 ARG A C 1
ATOM 5659 O O . ARG A 1 410 ? 36.407 68.194 -46.081 1.00 22.31 519 ARG A O 1
ATOM 5680 N N . LEU A 1 411 ? 37.600 70.099 -46.239 1.00 20.21 520 LEU A N 1
ATOM 5681 C CA . LEU A 1 411 ? 37.329 70.521 -44.876 1.00 18.97 520 LEU A CA 1
ATOM 5682 C C . LEU A 1 411 ? 35.953 71.146 -44.693 1.00 18.14 520 LEU A C 1
ATOM 5683 O O . LEU A 1 411 ? 35.391 71.092 -43.609 1.00 19.14 520 LEU A O 1
ATOM 5699 N N . PHE A 1 412 ? 35.428 71.769 -45.736 1.00 20.77 521 PHE A N 1
ATOM 5700 C CA . PHE A 1 412 ? 34.140 72.450 -45.650 1.00 22.74 521 PHE A CA 1
ATOM 5701 C C . PHE A 1 412 ? 33.540 72.557 -47.045 1.00 26.62 521 PHE A C 1
ATOM 5702 O O . PHE A 1 412 ? 34.219 72.312 -48.024 1.00 27.99 521 PHE A O 1
ATOM 5719 N N . ASP A 1 413 ? 32.264 72.897 -47.137 1.00 30.94 522 ASP A N 1
ATOM 5720 C CA . ASP A 1 413 ? 31.586 72.856 -48.450 1.00 37.69 522 ASP A CA 1
ATOM 5721 C C . ASP A 1 413 ? 31.748 74.121 -49.286 1.00 42.30 522 ASP A C 1
ATOM 5722 O O . ASP A 1 413 ? 31.175 74.228 -50.383 1.00 45.59 522 ASP A O 1
ATOM 5731 N N . MET B 1 4 ? -7.123 79.525 -33.616 1.00 46.22 1 MET B N 1
ATOM 5732 C CA . MET B 1 4 ? -6.220 80.672 -33.932 1.00 45.98 1 MET B CA 1
ATOM 5733 C C . MET B 1 4 ? -4.906 80.174 -34.528 1.00 44.23 1 MET B C 1
A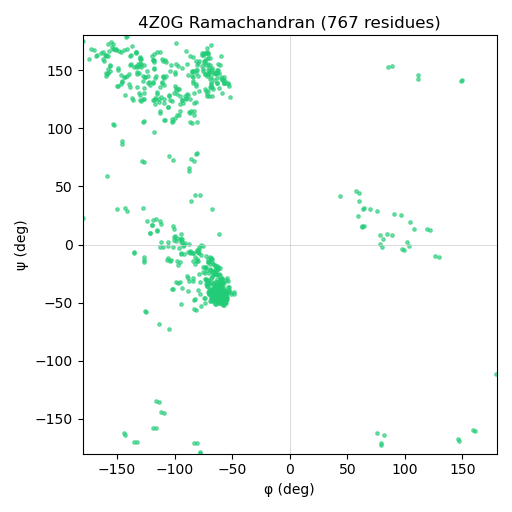TOM 5734 O O . MET B 1 4 ? -4.307 79.233 -34.020 1.00 45.38 1 MET B O 1
ATOM 5750 N N . THR B 1 5 ? -4.463 80.818 -35.603 1.00 42.16 2 THR B N 1
ATOM 5751 C CA . THR B 1 5 ? -3.187 80.487 -36.234 1.00 40.88 2 THR B CA 1
ATOM 5752 C C . THR B 1 5 ? -2.123 81.424 -35.686 1.00 36.39 2 THR B C 1
ATOM 5753 O O . THR B 1 5 ? -2.192 82.632 -35.907 1.00 40.00 2 THR B O 1
ATOM 5764 N N . TYR B 1 6 ? -1.143 80.886 -34.965 1.00 29.01 3 TYR B N 1
ATOM 5765 C CA . TYR B 1 6 ? -0.094 81.718 -34.392 1.00 26.59 3 TYR B CA 1
ATOM 5766 C C . TYR B 1 6 ? 1.198 81.605 -35.197 1.00 24.61 3 TYR B C 1
ATOM 5767 O O . TYR B 1 6 ? 1.427 80.634 -35.889 1.00 26.44 3 TYR B O 1
ATOM 5785 N N . ARG B 1 7 ? 2.021 82.641 -35.132 1.00 23.45 4 ARG B N 1
ATOM 5786 C CA . ARG B 1 7 ? 3.324 82.619 -35.787 1.00 22.49 4 ARG B CA 1
ATOM 5787 C C . ARG B 1 7 ? 4.262 81.675 -35.063 1.00 20.95 4 ARG B C 1
ATOM 5788 O O . ARG B 1 7 ? 4.170 81.515 -33.853 1.00 21.07 4 ARG B O 1
ATOM 5809 N N . ASP B 1 8 ? 5.187 81.093 -35.818 1.00 23.60 5 ASP B N 1
ATOM 5810 C CA . ASP B 1 8 ? 6.211 80.207 -35.278 1.00 24.55 5 ASP B CA 1
ATOM 5811 C C . ASP B 1 8 ? 7.220 81.006 -34.449 1.00 21.29 5 ASP B C 1
ATOM 5812 O O . ASP B 1 8 ? 7.775 82.001 -34.915 1.00 22.45 5 ASP B O 1
ATOM 5821 N N . ALA B 1 9 ? 7.467 80.569 -33.218 1.00 20.33 6 ALA B N 1
ATOM 5822 C CA . ALA B 1 9 ? 8.450 81.220 -32.340 1.00 19.96 6 ALA B CA 1
ATOM 5823 C C . ALA B 1 9 ? 9.835 81.318 -32.976 1.00 19.58 6 ALA B C 1
ATOM 5824 O O . ALA B 1 9 ? 10.584 82.251 -32.699 1.00 20.68 6 ALA B O 1
ATOM 5831 N N . ALA B 1 10 ? 10.182 80.363 -33.836 1.00 20.89 7 ALA B N 1
ATOM 5832 C CA . ALA B 1 10 ? 11.486 80.386 -34.476 1.00 21.70 7 ALA B CA 1
ATOM 5833 C C . ALA B 1 10 ? 11.694 81.609 -35.371 1.00 22.64 7 ALA B C 1
ATOM 5834 O O . ALA B 1 10 ? 12.845 81.964 -35.679 1.00 24.38 7 ALA B O 1
ATOM 5841 N N . THR B 1 11 ? 10.596 82.262 -35.752 1.00 21.17 8 THR B N 1
ATOM 5842 C CA . THR B 1 11 ? 10.634 83.449 -36.603 1.00 22.77 8 THR B CA 1
ATOM 5843 C C . THR B 1 11 ? 10.548 84.769 -35.835 1.00 19.58 8 THR B C 1
ATOM 5844 O O . THR B 1 11 ? 10.437 85.824 -36.460 1.00 20.79 8 THR B O 1
ATOM 5855 N N . ALA B 1 12 ? 10.569 84.731 -34.508 1.00 17.45 9 ALA B N 1
ATOM 5856 C CA . ALA B 1 12 ? 10.250 85.948 -33.745 1.00 17.68 9 ALA B CA 1
ATOM 5857 C C . ALA B 1 12 ? 11.257 87.076 -33.956 1.00 18.46 9 ALA B C 1
ATOM 5858 O O . ALA B 1 12 ? 10.876 88.256 -34.022 1.00 19.35 9 ALA B O 1
ATOM 5865 N N . LEU B 1 13 ? 12.539 86.748 -34.050 1.00 18.50 10 LEU B N 1
ATOM 5866 C CA . LEU B 1 13 ? 13.522 87.790 -34.295 1.00 20.00 10 LEU B CA 1
ATOM 5867 C C . LEU B 1 13 ? 13.404 88.359 -35.703 1.00 21.15 10 LEU B C 1
ATOM 5868 O O . LEU B 1 13 ? 13.486 89.579 -35.898 1.00 22.64 10 LEU B O 1
ATOM 5884 N N . GLU B 1 14 ? 13.181 87.487 -36.680 1.00 22.55 11 GLU B N 1
ATOM 5885 C CA . GLU B 1 14 ? 12.949 87.944 -38.042 1.00 24.28 11 GLU B CA 1
ATOM 5886 C C . GLU B 1 14 ? 11.741 88.870 -38.130 1.00 24.95 11 GLU B C 1
ATOM 5887 O O . GLU B 1 14 ? 11.751 89.838 -38.908 1.00 24.67 11 GLU B O 1
ATOM 5896 N N . HIS B 1 15 ? 10.720 88.594 -37.328 1.00 23.29 12 HIS B N 1
ATOM 5897 C CA . HIS B 1 15 ? 9.497 89.371 -37.404 1.00 23.63 12 HIS B CA 1
ATOM 5898 C C . HIS B 1 15 ? 9.687 90.828 -36.969 1.00 22.67 12 HIS B C 1
ATOM 5899 O O . HIS B 1 15 ? 8.909 91.686 -37.360 1.00 23.84 12 HIS B O 1
ATOM 5913 N N . LEU B 1 16 ? 10.704 91.112 -36.160 1.00 21.02 13 LEU B N 1
ATOM 5914 C CA . LEU B 1 16 ? 10.994 92.507 -35.796 1.00 21.97 13 LEU B CA 1
ATOM 5915 C C . LEU B 1 16 ? 11.186 93.407 -37.018 1.00 23.24 13 LEU B C 1
ATOM 5916 O O . LEU B 1 16 ? 10.902 94.606 -36.952 1.00 24.95 13 LEU B O 1
ATOM 5932 N N . ALA B 1 17 ? 11.647 92.831 -38.127 1.00 26.02 14 ALA B N 1
ATOM 5933 C CA . ALA B 1 17 ? 11.934 93.583 -39.342 1.00 29.43 14 ALA B CA 1
ATOM 5934 C C . ALA B 1 17 ? 10.675 94.087 -40.043 1.00 29.32 14 ALA B C 1
ATOM 5935 O O . ALA B 1 17 ? 10.766 94.929 -40.932 1.00 32.10 14 ALA B O 1
ATOM 5942 N N . THR B 1 18 ? 9.503 93.600 -39.650 1.00 29.14 15 THR B N 1
ATOM 5943 C CA . THR B 1 18 ? 8.268 94.059 -40.282 1.00 30.28 15 THR B CA 1
ATOM 5944 C C . THR B 1 18 ? 7.829 95.411 -39.735 1.00 28.87 15 THR B C 1
ATOM 5945 O O . THR B 1 18 ? 6.956 96.057 -40.319 1.00 31.28 15 THR B O 1
ATOM 5956 N N . TYR B 1 19 ? 8.419 95.830 -38.619 1.00 25.57 16 TYR B N 1
ATOM 5957 C CA . TYR B 1 19 ? 8.071 97.110 -38.006 1.00 24.83 16 TYR B CA 1
ATOM 5958 C C . TYR B 1 19 ? 8.919 98.237 -38.583 1.00 25.82 16 TYR B C 1
ATOM 5959 O O . TYR B 1 19 ? 10.083 98.038 -38.903 1.00 27.43 16 TYR B O 1
ATOM 5977 N N . ALA B 1 20 ? 8.330 99.423 -38.701 1.00 26.50 17 ALA B N 1
ATOM 5978 C CA . ALA B 1 20 ? 9.018 100.570 -39.306 1.00 27.23 17 ALA B CA 1
ATOM 5979 C C . ALA B 1 20 ? 10.194 101.055 -38.463 1.00 27.10 17 ALA B C 1
ATOM 5980 O O . ALA B 1 20 ? 11.200 101.533 -39.001 1.00 29.26 17 ALA B O 1
ATOM 5987 N N . GLU B 1 21 ? 10.057 100.959 -37.145 1.00 25.30 18 GLU B N 1
ATOM 5988 C CA . GLU B 1 21 ? 11.143 101.376 -36.249 1.00 25.65 18 GLU B CA 1
ATOM 5989 C C . GLU B 1 21 ? 11.163 100.554 -34.975 1.00 20.51 18 GLU B C 1
ATOM 5990 O O . GLU B 1 21 ? 10.218 99.801 -34.694 1.00 21.53 18 GLU B O 1
ATOM 6002 N N . LYS B 1 22 ? 12.259 100.660 -34.227 1.00 20.56 19 LYS B N 1
ATOM 6003 C CA . LYS B 1 22 ? 12.369 99.973 -32.955 1.00 19.54 19 LYS B CA 1
ATOM 6004 C C . LYS B 1 22 ? 11.303 100.500 -32.009 1.00 16.62 19 LYS B C 1
ATOM 6005 O O . LYS B 1 22 ? 10.815 101.622 -32.148 1.00 18.40 19 LYS B O 1
ATOM 6024 N N . ASP B 1 23 ? 10.935 99.676 -31.043 1.00 15.00 20 ASP B N 1
ATOM 6025 C CA . ASP B 1 23 ? 9.969 100.062 -30.034 1.00 14.43 20 ASP B CA 1
ATOM 6026 C C . ASP B 1 23 ? 10.527 101.260 -29.238 1.00 13.87 20 ASP B C 1
ATOM 6027 O O . ASP B 1 23 ? 11.744 101.422 -29.095 1.00 15.62 20 ASP B O 1
ATOM 6036 N N . GLY B 1 24 ? 9.647 102.132 -28.783 1.00 14.84 21 GLY B N 1
ATOM 6037 C CA . GLY B 1 24 ? 10.076 103.325 -28.091 1.00 14.26 21 GLY B CA 1
ATOM 6038 C C . GLY B 1 24 ? 10.548 104.423 -29.020 1.00 13.84 21 GLY B C 1
ATOM 6039 O O . GLY B 1 24 ? 10.433 104.324 -30.245 1.00 16.82 21 GLY B O 1
ATOM 6043 N N . LEU B 1 25 ? 11.090 105.473 -28.433 1.00 14.53 22 LEU B N 1
ATOM 6044 C CA . LEU B 1 25 ? 11.485 106.683 -29.137 1.00 14.80 22 LEU B CA 1
ATOM 6045 C C . LEU B 1 25 ? 12.996 106.808 -29.251 1.00 14.29 22 LEU B C 1
ATOM 6046 O O . LEU B 1 25 ? 13.715 106.436 -28.341 1.00 14.43 22 LEU B O 1
ATOM 6062 N N . SER B 1 26 ? 13.465 107.364 -30.363 1.00 14.19 23 SER B N 1
ATOM 6063 C CA . SER B 1 26 ? 14.857 107.797 -30.416 1.00 15.57 23 SER B CA 1
ATOM 6064 C C . SER B 1 26 ? 14.988 109.043 -29.554 1.00 14.00 23 SER B C 1
ATOM 6065 O O . SER B 1 26 ? 13.995 109.718 -29.226 1.00 15.33 23 SER B O 1
ATOM 6073 N N . VAL B 1 27 ? 16.219 109.416 -29.227 1.00 15.72 24 VAL B N 1
ATOM 6074 C CA . VAL B 1 27 ? 16.416 110.622 -28.437 1.00 15.47 24 VAL B CA 1
ATOM 6075 C C . VAL B 1 27 ? 15.900 111.860 -29.184 1.00 16.11 24 VAL B C 1
ATOM 6076 O O . VAL B 1 27 ? 15.395 112.788 -28.563 1.00 16.44 24 VAL B O 1
ATOM 6089 N N . GLU B 1 28 ? 16.006 111.888 -30.509 1.00 17.93 25 GLU B N 1
ATOM 6090 C CA . GLU B 1 28 ? 15.504 113.041 -31.273 1.00 19.64 25 GLU B CA 1
ATOM 6091 C C . GLU B 1 28 ? 13.981 113.123 -31.197 1.00 18.71 25 GLU B C 1
ATOM 6092 O O . GLU B 1 28 ? 13.412 114.215 -31.057 1.00 21.22 25 GLU B O 1
ATOM 6101 N N . GLN B 1 29 ? 13.309 111.979 -31.295 1.00 18.56 26 GLN B N 1
ATOM 6102 C CA . GLN B 1 29 ? 11.854 111.958 -31.138 1.00 19.58 26 GLN B CA 1
ATOM 6103 C C . GLN B 1 29 ? 11.449 112.412 -29.731 1.00 18.54 26 GLN B C 1
ATOM 6104 O O . GLN B 1 29 ? 10.487 113.163 -29.554 1.00 20.89 26 GLN B O 1
ATOM 6118 N N . LEU B 1 30 ? 12.193 111.974 -28.727 1.00 16.92 27 LEU B N 1
ATOM 6119 C CA . LEU B 1 30 ? 11.910 112.353 -27.357 1.00 16.84 27 LEU B CA 1
ATOM 6120 C C . LEU B 1 30 ? 12.055 113.864 -27.144 1.00 18.19 27 LEU B C 1
ATOM 6121 O O . LEU B 1 30 ? 11.208 114.503 -26.488 1.00 20.72 27 LEU B O 1
ATOM 6137 N N . MET B 1 31 ? 13.147 114.425 -27.639 1.00 19.04 28 MET B N 1
ATOM 6138 C CA . MET B 1 31 ? 13.454 115.829 -27.409 1.00 23.89 28 MET B CA 1
ATOM 6139 C C . MET B 1 31 ? 13.000 116.833 -28.466 1.00 31.73 28 MET B C 1
ATOM 6140 O O . MET B 1 31 ? 13.315 118.009 -28.348 1.00 34.70 28 MET B O 1
ATOM 6154 N N . ASP B 1 32 ? 12.269 116.395 -29.482 1.00 35.10 29 ASP B N 1
ATOM 6155 C CA . ASP B 1 32 ? 11.814 117.315 -30.524 1.00 43.01 29 ASP B CA 1
ATOM 6156 C C . ASP B 1 32 ? 10.302 117.395 -30.595 1.00 46.02 29 ASP B C 1
ATOM 6157 O O . ASP B 1 32 ? 9.759 118.140 -31.411 1.00 48.65 29 ASP B O 1
ATOM 6166 N N . THR B 1 35 ? 6.303 120.274 -28.970 1.00 56.22 32 THR B N 1
ATOM 6167 C CA . THR B 1 35 ? 5.966 119.555 -27.752 1.00 55.96 32 THR B CA 1
ATOM 6168 C C . THR B 1 35 ? 5.595 118.108 -28.044 1.00 55.81 32 THR B C 1
ATOM 6169 O O . THR B 1 35 ? 5.290 117.747 -29.180 1.00 56.82 32 THR B O 1
ATOM 6173 N N . ARG B 1 36 ? 5.638 117.284 -27.002 1.00 53.56 33 ARG B N 1
ATOM 6174 C CA . ARG B 1 36 ? 5.998 117.774 -25.669 1.00 51.19 33 ARG B CA 1
ATOM 6175 C C . ARG B 1 36 ? 7.400 118.360 -25.624 1.00 48.04 33 ARG B C 1
ATOM 6176 O O . ARG B 1 36 ? 8.350 117.784 -26.141 1.00 51.09 33 ARG B O 1
ATOM 6180 N N . GLY B 1 37 ? 7.508 119.514 -24.984 1.00 39.85 34 GLY B N 1
ATOM 6181 C CA . GLY B 1 37 ? 8.756 120.235 -24.866 1.00 34.08 34 GLY B CA 1
ATOM 6182 C C . GLY B 1 37 ? 8.957 120.690 -23.442 1.00 29.47 34 GLY B C 1
ATOM 6183 O O . GLY B 1 37 ? 8.037 120.636 -22.644 1.00 31.73 34 GLY B O 1
ATOM 6187 N N . GLY B 1 38 ? 10.170 121.104 -23.117 1.00 22.92 35 GLY B N 1
ATOM 6188 C CA . GLY B 1 38 ? 10.477 121.571 -21.780 1.00 20.23 35 GLY B CA 1
ATOM 6189 C C . GLY B 1 38 ? 10.615 120.462 -20.761 1.00 16.29 35 GLY B C 1
ATOM 6190 O O . GLY B 1 38 ? 10.363 120.657 -19.583 1.00 17.35 35 GLY B O 1
ATOM 6194 N N . LEU B 1 39 ? 11.026 119.293 -21.222 1.00 16.31 36 LEU B N 1
ATOM 6195 C CA . LEU B 1 39 ? 11.195 118.159 -20.319 1.00 16.11 36 LEU B CA 1
ATOM 6196 C C . LEU B 1 39 ? 12.492 118.188 -19.519 1.00 13.78 36 LEU B C 1
ATOM 6197 O O . LEU B 1 39 ? 13.508 118.790 -19.924 1.00 15.45 36 LEU B O 1
ATOM 6213 N N . THR B 1 40 ? 12.457 117.499 -18.387 1.00 13.04 37 THR B N 1
ATOM 6214 C CA . THR B 1 40 ? 13.658 117.182 -17.682 1.00 13.85 37 THR B CA 1
ATOM 6215 C C . THR B 1 40 ? 13.699 115.712 -17.267 1.00 12.53 37 THR B C 1
ATOM 6216 O O . THR B 1 40 ? 12.897 114.930 -17.746 1.00 12.69 37 THR B O 1
ATOM 6227 N N . TYR B 1 41 ? 14.667 115.344 -16.434 1.00 12.11 38 TYR B N 1
ATOM 6228 C CA . TYR B 1 41 ? 14.991 113.941 -16.214 1.00 11.83 38 TYR B CA 1
ATOM 6229 C C . TYR B 1 41 ? 13.805 113.090 -15.794 1.00 12.28 38 TYR B C 1
ATOM 6230 O O . TYR B 1 41 ? 13.601 111.986 -16.340 1.00 13.24 38 TYR B O 1
ATOM 6248 N N . ASN B 1 42 ? 12.989 113.572 -14.857 1.00 12.46 39 ASN B N 1
ATOM 6249 C CA . ASN B 1 42 ? 11.886 112.747 -14.373 1.00 11.99 39 ASN B CA 1
ATOM 6250 C C . ASN B 1 42 ? 10.784 112.507 -15.396 1.00 12.71 39 ASN B C 1
ATOM 6251 O O . ASN B 1 42 ? 9.977 111.623 -15.187 1.00 13.24 39 ASN B O 1
ATOM 6262 N N . ASP B 1 43 ? 10.788 113.224 -16.509 1.00 11.88 40 ASP B N 1
ATOM 6263 C CA . ASP B 1 43 ? 9.774 113.075 -17.533 1.00 11.77 40 ASP B CA 1
ATOM 6264 C C . ASP B 1 43 ? 9.967 111.901 -18.486 1.00 11.12 40 ASP B C 1
ATOM 6265 O O . ASP B 1 43 ? 9.129 111.704 -19.369 1.00 13.14 40 ASP B O 1
ATOM 6274 N N . PHE B 1 44 ? 11.071 111.163 -18.389 1.00 11.98 41 PHE B N 1
ATOM 6275 C CA . PHE B 1 44 ? 11.297 110.081 -19.331 1.00 12.11 41 PHE B CA 1
ATOM 6276 C C . PHE B 1 44 ? 12.123 108.958 -18.714 1.00 12.00 41 PHE B C 1
ATOM 6277 O O . PHE B 1 44 ? 12.685 109.104 -17.639 1.00 13.35 41 PHE B O 1
ATOM 6294 N N . LEU B 1 45 ? 12.153 107.827 -19.411 1.00 11.89 42 LEU B N 1
ATOM 6295 C CA . LEU B 1 45 ? 12.931 106.659 -19.040 1.00 13.19 42 LEU B CA 1
ATOM 6296 C C . LEU B 1 45 ? 13.733 106.207 -20.239 1.00 10.19 42 LEU B C 1
ATOM 6297 O O . LEU B 1 45 ? 13.377 106.470 -21.409 1.00 11.62 42 LEU B O 1
ATOM 6313 N N . VAL B 1 46 ? 14.786 105.437 -19.951 1.00 11.29 43 VAL B N 1
ATOM 6314 C CA . VAL B 1 46 ? 15.538 104.710 -20.976 1.00 12.52 43 VAL B CA 1
ATOM 6315 C C . VAL B 1 46 ? 14.997 103.286 -20.989 1.00 12.17 43 VAL B C 1
ATOM 6316 O O . VAL B 1 46 ? 14.825 102.657 -19.933 1.00 13.64 43 VAL B O 1
ATOM 6329 N N . LEU B 1 47 ? 14.734 102.762 -22.175 1.00 11.00 44 LEU B N 1
ATOM 6330 C CA . LEU B 1 47 ? 14.241 101.393 -22.270 1.00 11.67 44 LEU B CA 1
ATOM 6331 C C . LEU B 1 47 ? 15.401 100.394 -22.180 1.00 10.80 44 LEU B C 1
ATOM 6332 O O . LEU B 1 47 ? 16.509 100.652 -22.661 1.00 13.01 44 LEU B O 1
ATOM 6348 N N . PRO B 1 48 ? 15.134 99.210 -21.592 1.00 10.88 45 PRO B N 1
ATOM 6349 C CA . PRO B 1 48 ? 16.192 98.206 -21.453 1.00 11.19 45 PRO B CA 1
ATOM 6350 C C . PRO B 1 48 ? 16.555 97.600 -22.803 1.00 12.40 45 PRO B C 1
ATOM 6351 O O . PRO B 1 48 ? 15.739 97.565 -23.725 1.00 14.80 45 PRO B O 1
ATOM 6362 N N . GLY B 1 49 ? 17.781 97.089 -22.891 1.00 11.56 46 GLY B N 1
ATOM 6363 C CA . GLY B 1 49 ? 18.269 96.453 -24.101 1.00 13.13 46 GLY B CA 1
ATOM 6364 C C . GLY B 1 49 ? 18.577 94.978 -23.886 1.00 13.04 46 GLY B C 1
ATOM 6365 O O . GLY B 1 49 ? 17.780 94.256 -23.300 1.00 13.33 46 GLY B O 1
ATOM 6369 N N . LYS B 1 50 ? 19.723 94.551 -24.387 1.00 14.51 47 LYS B N 1
ATOM 6370 C CA . LYS B 1 50 ? 20.187 93.157 -24.301 1.00 14.83 47 LYS B CA 1
ATOM 6371 C C . LYS B 1 50 ? 21.429 93.072 -23.424 1.00 13.35 47 LYS B C 1
ATOM 6372 O O . LYS B 1 50 ? 22.414 93.794 -23.634 1.00 15.84 47 LYS B O 1
ATOM 6391 N N . ILE B 1 51 ? 21.361 92.214 -22.409 1.00 12.79 48 ILE B N 1
ATOM 6392 C CA . ILE B 1 51 ? 22.482 91.996 -21.499 1.00 13.68 48 ILE B CA 1
ATOM 6393 C C . ILE B 1 51 ? 23.328 90.824 -21.988 1.00 13.58 48 ILE B C 1
ATOM 6394 O O . ILE B 1 51 ? 22.845 89.706 -22.083 1.00 14.48 48 ILE B O 1
ATOM 6410 N N . ASP B 1 52 ? 24.613 91.075 -22.246 1.00 14.14 49 ASP B N 1
ATOM 6411 C CA . ASP B 1 52 ? 25.529 90.011 -22.651 1.00 15.47 49 ASP B CA 1
ATOM 6412 C C . ASP B 1 52 ? 26.908 90.191 -22.024 1.00 17.66 49 ASP B C 1
ATOM 6413 O O . ASP B 1 52 ? 27.909 89.715 -22.536 1.00 20.40 49 ASP B O 1
ATOM 6422 N N . PHE B 1 53 ? 26.919 90.806 -20.850 1.00 16.30 50 PHE B N 1
ATOM 6423 C CA . PHE B 1 53 ? 28.155 91.074 -20.113 1.00 16.17 50 PHE B CA 1
ATOM 6424 C C . PHE B 1 53 ? 27.776 91.350 -18.660 1.00 16.22 50 PHE B C 1
ATOM 6425 O O . PHE B 1 53 ? 26.642 91.749 -18.377 1.00 15.44 50 PHE B O 1
ATOM 6442 N N . PRO B 1 54 ? 28.733 91.179 -17.740 1.00 17.67 51 PRO B N 1
ATOM 6443 C CA . PRO B 1 54 ? 28.496 91.509 -16.330 1.00 17.82 51 PRO B CA 1
ATOM 6444 C C . PRO B 1 54 ? 28.637 93.006 -16.064 1.00 16.53 51 PRO B C 1
ATOM 6445 O O . PRO B 1 54 ? 29.391 93.694 -16.770 1.00 16.37 51 PRO B O 1
ATOM 6456 N N . SER B 1 55 ? 27.908 93.523 -15.081 1.00 16.53 52 SER B N 1
ATOM 6457 C CA . SER B 1 55 ? 27.969 94.948 -14.787 1.00 16.08 52 SER B CA 1
ATOM 6458 C C . SER B 1 55 ? 29.388 95.375 -14.407 1.00 16.25 52 SER B C 1
ATOM 6459 O O . SER B 1 55 ? 29.764 96.501 -14.657 1.00 16.55 52 SER B O 1
ATOM 6467 N N . SER B 1 56 ? 30.178 94.476 -13.821 1.00 17.56 53 SER B N 1
ATOM 6468 C CA . SER B 1 56 ? 31.502 94.846 -13.363 1.00 19.38 53 SER B CA 1
ATOM 6469 C C . SER B 1 56 ? 32.444 95.189 -14.518 1.00 20.51 53 SER B C 1
ATOM 6470 O O . SER B 1 56 ? 33.491 95.820 -14.306 1.00 22.54 53 SER B O 1
ATOM 6478 N N . GLU B 1 57 ? 32.085 94.796 -15.737 1.00 19.16 54 GLU B N 1
ATOM 6479 C CA . GLU B 1 57 ? 32.909 95.117 -16.908 1.00 20.15 54 GLU B CA 1
ATOM 6480 C C . GLU B 1 57 ? 32.581 96.481 -17.507 1.00 16.84 54 GLU B C 1
ATOM 6481 O O . GLU B 1 57 ? 33.279 96.941 -18.432 1.00 19.03 54 GLU B O 1
ATOM 6493 N N . VAL B 1 58 ? 31.530 97.136 -17.017 1.00 14.59 55 VAL B N 1
ATOM 6494 C CA . VAL B 1 58 ? 31.162 98.429 -17.595 1.00 14.70 55 VAL B CA 1
ATOM 6495 C C . VAL B 1 58 ? 32.231 99.481 -17.280 1.00 14.78 55 VAL B C 1
ATOM 6496 O O . VAL B 1 58 ? 32.605 99.685 -16.121 1.00 17.28 55 VAL B O 1
ATOM 6509 N N . VAL B 1 59 ? 32.701 100.155 -18.320 1.00 14.21 56 VAL B N 1
ATOM 6510 C CA . VAL B 1 59 ? 33.711 101.199 -18.207 1.00 15.40 56 VAL B CA 1
ATOM 6511 C C . VAL B 1 59 ? 33.039 102.562 -18.130 1.00 13.76 56 VAL B C 1
ATOM 6512 O O . VAL B 1 59 ? 32.209 102.905 -18.989 1.00 14.82 56 VAL B O 1
ATOM 6525 N N . LEU B 1 60 ? 33.407 103.350 -17.111 1.00 13.62 57 LEU B N 1
ATOM 6526 C CA . LEU B 1 60 ? 32.773 104.635 -16.848 1.00 12.98 57 LEU B CA 1
ATOM 6527 C C . LEU B 1 60 ? 33.720 105.799 -17.097 1.00 13.40 57 LEU B C 1
ATOM 6528 O O . LEU B 1 60 ? 33.445 106.912 -16.665 1.00 15.14 57 LEU B O 1
ATOM 6544 N N . SER B 1 61 ? 34.798 105.542 -17.841 1.00 14.27 58 SER B N 1
ATOM 6545 C CA A SER B 1 61 ? 35.702 106.611 -18.254 0.69 15.31 58 SER B CA 1
ATOM 6546 C CA B SER B 1 61 ? 35.708 106.594 -18.252 0.31 14.75 58 SER B CA 1
ATOM 6547 C C . SER B 1 61 ? 34.949 107.705 -18.968 1.00 14.65 58 SER B C 1
ATOM 6548 O O . SER B 1 61 ? 34.142 107.443 -19.849 1.00 15.54 58 SER B O 1
ATOM 6561 N N . SER B 1 62 ? 35.253 108.950 -18.602 1.00 14.71 59 SER B N 1
ATOM 6562 C CA . SER B 1 62 ? 34.487 110.104 -19.023 1.00 17.99 59 SER B CA 1
ATOM 6563 C C . SER B 1 62 ? 35.390 111.318 -19.230 1.00 16.02 59 SER B C 1
ATOM 6564 O O . SER B 1 62 ? 36.262 111.576 -18.443 1.00 16.74 59 SER B O 1
ATOM 6572 N N . ARG B 1 63 ? 35.113 112.094 -20.257 1.00 14.46 60 ARG B N 1
ATOM 6573 C CA . ARG B 1 63 ? 35.888 113.300 -20.527 1.00 14.60 60 ARG B CA 1
ATOM 6574 C C . ARG B 1 63 ? 35.386 114.460 -19.681 1.00 12.82 60 ARG B C 1
ATOM 6575 O O . ARG B 1 63 ? 34.227 114.830 -19.768 1.00 14.02 60 ARG B O 1
ATOM 6596 N N . LEU B 1 64 ? 36.273 115.025 -18.872 1.00 13.78 61 LEU B N 1
ATOM 6597 C CA . LEU B 1 64 ? 35.963 116.251 -18.139 1.00 12.57 61 LEU B CA 1
ATOM 6598 C C . LEU B 1 64 ? 36.160 117.473 -19.021 1.00 12.97 61 LEU B C 1
ATOM 6599 O O . LEU B 1 64 ? 35.331 118.388 -19.042 1.00 14.46 61 LEU B O 1
ATOM 6615 N N . THR B 1 65 ? 37.289 117.508 -19.707 1.00 13.08 62 THR B N 1
ATOM 6616 C CA . THR B 1 65 ? 37.622 118.585 -20.616 1.00 13.51 62 THR B CA 1
ATOM 6617 C C . THR B 1 65 ? 38.306 117.978 -21.825 1.00 13.66 62 THR B C 1
ATOM 6618 O O . THR B 1 65 ? 38.573 116.773 -21.845 1.00 15.78 62 THR B O 1
ATOM 6629 N N . LYS B 1 66 ? 38.682 118.803 -22.803 1.00 13.90 63 LYS B N 1
ATOM 6630 C CA . LYS B 1 66 ? 39.390 118.305 -23.980 1.00 15.26 63 LYS B CA 1
ATOM 6631 C C . LYS B 1 66 ? 40.561 117.387 -23.638 1.00 17.01 63 LYS B C 1
ATOM 6632 O O . LYS B 1 66 ? 40.744 116.390 -24.308 1.00 18.84 63 LYS B O 1
ATOM 6651 N N . LYS B 1 67 ? 41.333 117.723 -22.605 1.00 15.31 64 LYS B N 1
ATOM 6652 C CA . LYS B 1 67 ? 42.560 116.989 -22.305 1.00 15.67 64 LYS B CA 1
ATOM 6653 C C . LYS B 1 67 ? 42.525 116.197 -21.008 1.00 17.19 64 LYS B C 1
ATOM 6654 O O . LYS B 1 67 ? 43.468 115.479 -20.726 1.00 22.47 64 LYS B O 1
ATOM 6673 N N . ILE B 1 68 ? 41.440 116.263 -20.249 1.00 16.38 65 ILE B N 1
ATOM 6674 C CA . ILE B 1 68 ? 41.346 115.535 -18.990 1.00 15.91 65 ILE B CA 1
ATOM 6675 C C . ILE B 1 68 ? 40.218 114.503 -19.050 1.00 15.58 65 ILE B C 1
ATOM 6676 O O . ILE B 1 68 ? 39.063 114.844 -19.331 1.00 15.83 65 ILE B O 1
ATOM 6692 N N . THR B 1 69 ? 40.555 113.257 -18.749 1.00 16.37 66 THR B N 1
ATOM 6693 C CA . THR B 1 69 ? 39.599 112.165 -18.671 1.00 15.57 66 THR B CA 1
ATOM 6694 C C . THR B 1 69 ? 39.619 111.609 -17.264 1.00 15.95 66 THR B C 1
ATOM 6695 O O . THR B 1 69 ? 40.694 111.445 -16.678 1.00 20.19 66 THR B O 1
ATOM 6706 N N . LEU B 1 70 ? 38.438 111.303 -16.737 1.00 15.27 67 LEU B N 1
ATOM 6707 C CA . LEU B 1 70 ? 38.256 110.739 -15.407 1.00 15.66 67 LEU B CA 1
ATOM 6708 C C . LEU B 1 70 ? 37.800 109.300 -15.539 1.00 15.72 67 LEU B C 1
ATOM 6709 O O . LEU B 1 70 ? 37.192 108.914 -16.553 1.00 16.62 67 LEU B O 1
ATOM 6725 N N . ASN B 1 71 ? 38.027 108.518 -14.492 1.00 14.07 68 ASN B N 1
ATOM 6726 C CA . ASN B 1 71 ? 37.515 107.142 -14.449 1.00 15.01 68 ASN B CA 1
ATOM 6727 C C . ASN B 1 71 ? 36.064 107.021 -14.050 1.00 15.27 68 ASN B C 1
ATOM 6728 O O . ASN B 1 71 ? 35.463 105.977 -14.202 1.00 15.89 68 ASN B O 1
ATOM 6739 N N . ALA B 1 72 ? 35.502 108.104 -13.546 1.00 16.66 69 ALA B N 1
ATOM 6740 C CA . ALA B 1 72 ? 34.102 108.128 -13.117 1.00 18.77 69 ALA B CA 1
ATOM 6741 C C . ALA B 1 72 ? 33.552 109.517 -13.422 1.00 16.68 69 ALA B C 1
ATOM 6742 O O . ALA B 1 72 ? 34.261 110.504 -13.232 1.00 19.83 69 ALA B O 1
ATOM 6749 N N . PRO B 1 73 ? 32.301 109.601 -13.907 1.00 14.88 70 PRO B N 1
ATOM 6750 C CA . PRO B 1 73 ? 31.787 110.888 -14.392 1.00 14.40 70 PRO B CA 1
ATOM 6751 C C . PRO B 1 73 ? 31.259 111.805 -13.300 1.00 12.98 70 PRO B C 1
ATOM 6752 O O . PRO B 1 73 ? 30.187 112.372 -13.499 1.00 16.04 70 PRO B O 1
ATOM 6763 N N . PHE B 1 74 ? 31.951 111.903 -12.173 1.00 12.69 71 PHE B N 1
ATOM 6764 C CA . PHE B 1 74 ? 31.430 112.559 -10.988 1.00 12.80 71 PHE B CA 1
ATOM 6765 C C . PHE B 1 74 ? 32.291 113.758 -10.605 1.00 13.86 71 PHE B C 1
ATOM 6766 O O . PHE B 1 74 ? 33.500 113.607 -10.388 1.00 13.74 71 PHE B O 1
ATOM 6783 N N . VAL B 1 75 ? 31.650 114.924 -10.504 1.00 12.13 72 VAL B N 1
ATOM 6784 C CA . VAL B 1 75 ? 32.325 116.199 -10.205 1.00 11.71 72 VAL B CA 1
ATOM 6785 C C . VAL B 1 75 ? 31.622 116.841 -9.021 1.00 12.91 72 VAL B C 1
ATOM 6786 O O . VAL B 1 75 ? 30.395 117.022 -9.059 1.00 13.28 72 VAL B O 1
ATOM 6799 N N . SER B 1 76 ? 32.351 117.179 -7.969 1.00 12.42 73 SER B N 1
ATOM 6800 C CA . SER B 1 76 ? 31.724 117.891 -6.862 1.00 12.76 73 SER B CA 1
ATOM 6801 C C . SER B 1 76 ? 31.667 119.401 -7.125 1.00 11.85 73 SER B C 1
ATOM 6802 O O . SER B 1 76 ? 32.595 120.001 -7.665 1.00 13.85 73 SER B O 1
ATOM 6810 N N . SER B 1 77 ? 30.557 120.006 -6.735 1.00 11.53 74 SER B N 1
ATOM 6811 C CA . SER B 1 77 ? 30.276 121.390 -7.089 1.00 11.96 74 SER B CA 1
ATOM 6812 C C . SER B 1 77 ? 31.145 122.369 -6.300 1.00 11.32 74 SER B C 1
ATOM 6813 O O . SER B 1 77 ? 31.393 122.163 -5.106 1.00 12.48 74 SER B O 1
ATOM 6821 N N . PRO B 1 78 ? 31.517 123.510 -6.926 1.00 11.53 75 PRO B N 1
ATOM 6822 C CA . PRO B 1 78 ? 32.263 124.555 -6.216 1.00 12.26 75 PRO B CA 1
ATOM 6823 C C . PRO B 1 78 ? 31.328 125.418 -5.369 1.00 12.83 75 PRO B C 1
ATOM 6824 O O . PRO B 1 78 ? 30.944 126.531 -5.721 1.00 16.20 75 PRO B O 1
ATOM 6835 N N . MET B 1 79 ? 30.970 124.866 -4.221 1.00 12.00 76 MET B N 1
ATOM 6836 C CA . MET B 1 79 ? 30.101 125.511 -3.260 1.00 13.53 76 MET B CA 1
ATOM 6837 C C . MET B 1 79 ? 30.708 125.400 -1.876 1.00 14.89 76 MET B C 1
ATOM 6838 O O . MET B 1 79 ? 31.390 124.407 -1.560 1.00 14.51 76 MET B O 1
ATOM 6852 N N . ASP B 1 80 ? 30.484 126.416 -1.049 1.00 14.08 77 ASP B N 1
ATOM 6853 C CA . ASP B 1 80 ? 31.147 126.481 0.250 1.00 14.94 77 ASP B CA 1
ATOM 6854 C C . ASP B 1 80 ? 30.577 125.531 1.299 1.00 14.69 77 ASP B C 1
ATOM 6855 O O . ASP B 1 80 ? 31.098 125.454 2.398 1.00 17.12 77 ASP B O 1
ATOM 6864 N N . THR B 1 81 ? 29.533 124.776 0.934 1.00 15.06 78 THR B N 1
ATOM 6865 C CA . THR B 1 81 ? 29.016 123.711 1.769 1.00 15.27 78 THR B CA 1
ATOM 6866 C C . THR B 1 81 ? 29.199 122.358 1.089 1.00 15.11 78 THR B C 1
ATOM 6867 O O . THR B 1 81 ? 28.642 121.359 1.553 1.00 16.50 78 THR B O 1
ATOM 6878 N N . VAL B 1 82 ? 29.999 122.317 0.018 1.00 13.88 79 VAL B N 1
ATOM 6879 C CA . VAL B 1 82 ? 30.249 121.076 -0.719 1.00 13.88 79 VAL B CA 1
ATOM 6880 C C . VAL B 1 82 ? 31.744 120.737 -0.845 1.00 13.94 79 VAL B C 1
ATOM 6881 O O . VAL B 1 82 ? 32.149 119.649 -0.423 1.00 14.50 79 VAL B O 1
ATOM 6894 N N . THR B 1 83 ? 32.541 121.639 -1.433 1.00 13.58 80 THR B N 1
ATOM 6895 C CA . THR B 1 83 ? 33.904 121.274 -1.811 1.00 13.51 80 THR B CA 1
ATOM 6896 C C . THR B 1 83 ? 35.001 122.204 -1.282 1.00 13.92 80 THR B C 1
ATOM 6897 O O . THR B 1 83 ? 35.208 123.317 -1.784 1.00 15.14 80 THR B O 1
ATOM 6908 N N . GLU B 1 84 ? 35.732 121.713 -0.286 1.00 15.42 81 GLU B N 1
ATOM 6909 C CA . GLU B 1 84 ? 37.056 122.224 0.066 1.00 15.83 81 GLU B CA 1
ATOM 6910 C C . GLU B 1 84 ? 38.067 121.075 -0.113 1.00 15.22 81 GLU B C 1
ATOM 6911 O O . GLU B 1 84 ? 37.821 120.159 -0.900 1.00 16.02 81 GLU B O 1
ATOM 6923 N N . ALA B 1 85 ? 39.233 121.116 0.532 1.00 16.83 82 ALA B N 1
ATOM 6924 C CA . ALA B 1 85 ? 40.291 120.158 0.200 1.00 17.10 82 ALA B CA 1
ATOM 6925 C C . ALA B 1 85 ? 39.892 118.702 0.484 1.00 16.66 82 ALA B C 1
ATOM 6926 O O . ALA B 1 85 ? 40.227 117.804 -0.297 1.00 17.42 82 ALA B O 1
ATOM 6933 N N . ASP B 1 86 ? 39.197 118.455 1.596 1.00 16.71 83 ASP B N 1
ATOM 6934 C CA . ASP B 1 86 ? 38.851 117.081 1.993 1.00 17.32 83 ASP B CA 1
ATOM 6935 C C . ASP B 1 86 ? 37.986 116.452 0.895 1.00 16.20 83 ASP B C 1
ATOM 6936 O O . ASP B 1 86 ? 38.232 115.313 0.462 1.00 17.48 83 ASP B O 1
ATOM 6945 N N . MET B 1 87 ? 36.986 117.193 0.424 1.00 15.76 84 MET B N 1
ATOM 6946 C CA . MET B 1 87 ? 36.140 116.683 -0.643 1.00 16.04 84 MET B CA 1
ATOM 6947 C C . MET B 1 87 ? 36.924 116.466 -1.938 1.00 15.42 84 MET B C 1
ATOM 6948 O O . MET B 1 87 ? 36.798 115.437 -2.578 1.00 16.35 84 MET B O 1
ATOM 6962 N N . ALA B 1 88 ? 37.762 117.417 -2.320 1.00 15.44 85 ALA B N 1
ATOM 6963 C CA . ALA B 1 88 ? 38.494 117.284 -3.564 1.00 14.78 85 ALA B CA 1
ATOM 6964 C C . ALA B 1 88 ? 39.488 116.123 -3.533 1.00 15.78 85 ALA B C 1
ATOM 6965 O O . ALA B 1 88 ? 39.616 115.384 -4.513 1.00 15.91 85 ALA B O 1
ATOM 6972 N N . ILE B 1 89 ? 40.173 115.950 -2.412 1.00 16.03 86 ILE B N 1
ATOM 6973 C CA . ILE B 1 89 ? 41.077 114.810 -2.255 1.00 16.69 86 ILE B CA 1
ATOM 6974 C C . ILE B 1 89 ? 40.305 113.494 -2.432 1.00 16.01 86 ILE B C 1
ATOM 6975 O O . ILE B 1 89 ? 40.690 112.635 -3.217 1.00 16.63 86 ILE B O 1
ATOM 6991 N N . HIS B 1 90 ? 39.201 113.340 -1.721 1.00 16.20 87 HIS B N 1
ATOM 6992 C CA . HIS B 1 90 ? 38.486 112.083 -1.756 1.00 16.09 87 HIS B CA 1
ATOM 6993 C C . HIS B 1 90 ? 37.776 111.822 -3.066 1.00 15.24 87 HIS B C 1
ATOM 6994 O O . HIS B 1 90 ? 37.717 110.675 -3.503 1.00 18.02 87 HIS B O 1
ATOM 7008 N N . MET B 1 91 ? 37.272 112.866 -3.711 1.00 14.97 88 MET B N 1
ATOM 7009 C CA . MET B 1 91 ? 36.689 112.693 -5.046 1.00 15.11 88 MET B CA 1
ATOM 7010 C C . MET B 1 91 ? 37.739 112.177 -6.030 1.00 15.62 88 MET B C 1
ATOM 7011 O O . MET B 1 91 ? 37.469 111.260 -6.819 1.00 15.66 88 MET B O 1
ATOM 7025 N N . ALA B 1 92 ? 38.948 112.750 -5.980 1.00 15.15 89 ALA B N 1
ATOM 7026 C CA . ALA B 1 92 ? 39.998 112.316 -6.887 1.00 14.71 89 ALA B CA 1
ATOM 7027 C C . ALA B 1 92 ? 40.427 110.873 -6.585 1.00 15.04 89 ALA B C 1
ATOM 7028 O O . ALA B 1 92 ? 40.617 110.076 -7.509 1.00 16.22 89 ALA B O 1
ATOM 7035 N N . LEU B 1 93 ? 40.564 110.520 -5.308 1.00 15.60 90 LEU B N 1
ATOM 7036 C CA . LEU B 1 93 ? 40.948 109.154 -4.949 1.00 17.05 90 LEU B CA 1
ATOM 7037 C C . LEU B 1 93 ? 39.946 108.130 -5.477 1.00 17.00 90 LEU B C 1
ATOM 7038 O O . LEU B 1 93 ? 40.321 107.006 -5.766 1.00 19.82 90 LEU B O 1
ATOM 7054 N N . LEU B 1 94 ? 38.685 108.536 -5.612 1.00 16.42 91 LEU B N 1
ATOM 7055 C CA . LEU B 1 94 ? 37.616 107.654 -6.029 1.00 18.44 91 LEU B CA 1
ATOM 7056 C C . LEU B 1 94 ? 37.320 107.697 -7.533 1.00 17.97 91 LEU B C 1
ATOM 7057 O O . LEU B 1 94 ? 36.381 107.051 -7.990 1.00 20.91 91 LEU B O 1
ATOM 7073 N N . GLY B 1 95 ? 38.111 108.450 -8.301 1.00 15.71 92 GLY B N 1
ATOM 7074 C CA . GLY B 1 95 ? 37.999 108.451 -9.736 1.00 15.53 92 GLY B CA 1
ATOM 7075 C C . GLY B 1 95 ? 37.309 109.637 -10.385 1.00 14.92 92 GLY B C 1
ATOM 7076 O O . GLY B 1 95 ? 37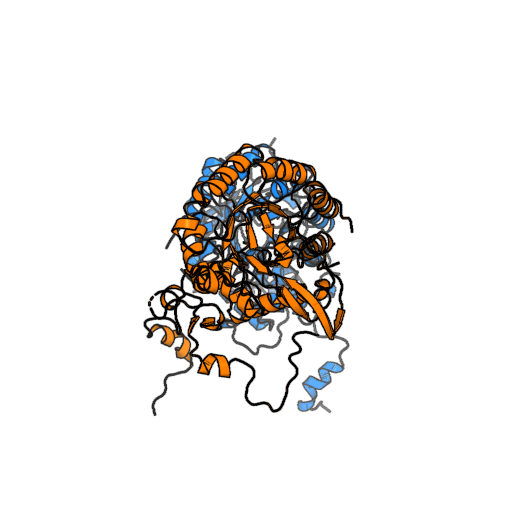.219 109.673 -11.611 1.00 15.73 92 GLY B O 1
ATOM 7080 N N . GLY B 1 96 ? 36.833 110.584 -9.574 1.00 14.49 93 GLY B N 1
ATOM 7081 C CA . GLY B 1 96 ? 36.213 111.808 -10.060 1.00 14.03 93 GLY B CA 1
ATOM 7082 C C . GLY B 1 96 ? 37.108 113.006 -9.814 1.00 13.83 93 GLY B C 1
ATOM 7083 O O . GLY B 1 96 ? 38.343 112.909 -9.854 1.00 14.66 93 GLY B O 1
ATOM 7087 N N . ILE B 1 97 ? 36.494 114.149 -9.523 1.00 13.18 94 ILE B N 1
ATOM 7088 C CA . ILE B 1 97 ? 37.265 115.355 -9.232 1.00 13.27 94 ILE B CA 1
ATOM 7089 C C . ILE B 1 97 ? 36.416 116.279 -8.388 1.00 12.41 94 ILE B C 1
ATOM 7090 O O . ILE B 1 97 ? 35.182 116.266 -8.481 1.00 12.81 94 ILE B O 1
ATOM 7106 N N . GLY B 1 98 ? 37.095 117.124 -7.612 1.00 13.65 95 GLY B N 1
ATOM 7107 C CA . GLY B 1 98 ? 36.445 118.215 -6.909 1.00 12.91 95 GLY B CA 1
ATOM 7108 C C . GLY B 1 98 ? 36.821 119.560 -7.472 1.00 12.74 95 GLY B C 1
ATOM 7109 O O . GLY B 1 98 ? 37.964 119.773 -7.911 1.00 14.60 95 GLY B O 1
ATOM 7113 N N . ILE B 1 99 ? 35.851 120.473 -7.468 1.00 13.15 96 ILE B N 1
ATOM 7114 C CA . ILE B 1 99 ? 36.089 121.870 -7.842 1.00 12.87 96 ILE B CA 1
ATOM 7115 C C . ILE B 1 99 ? 35.990 122.726 -6.580 1.00 13.20 96 ILE B C 1
ATOM 7116 O O . ILE B 1 99 ? 34.905 122.939 -6.048 1.00 13.46 96 ILE B O 1
ATOM 7132 N N . ILE B 1 100 ? 37.132 123.213 -6.090 1.00 13.07 97 ILE B N 1
ATOM 7133 C CA . ILE B 1 100 ? 37.143 123.993 -4.870 1.00 13.65 97 ILE B CA 1
ATOM 7134 C C . ILE B 1 100 ? 36.473 125.368 -5.076 1.00 12.28 97 ILE B C 1
ATOM 7135 O O . ILE B 1 100 ? 36.744 126.063 -6.067 1.00 13.88 97 ILE B O 1
ATOM 7151 N N . HIS B 1 101 ? 35.638 125.762 -4.120 1.00 13.82 98 HIS B N 1
ATOM 7152 C CA . HIS B 1 101 ? 34.906 127.022 -4.205 1.00 14.25 98 HIS B CA 1
ATOM 7153 C C . HIS B 1 101 ? 35.798 128.233 -3.999 1.00 14.38 98 HIS B C 1
ATOM 7154 O O . HIS B 1 101 ? 36.929 128.118 -3.521 1.00 15.04 98 HIS B O 1
ATOM 7168 N N . HIS B 1 102 ? 35.271 129.406 -4.345 1.00 15.22 99 HIS B N 1
ATOM 7169 C CA . HIS B 1 102 ? 36.030 130.651 -4.222 1.00 15.14 99 HIS B CA 1
ATOM 7170 C C . HIS B 1 102 ? 35.402 131.667 -3.270 1.00 15.78 99 HIS B C 1
ATOM 7171 O O . HIS B 1 102 ? 35.719 132.840 -3.353 1.00 18.09 99 HIS B O 1
ATOM 7185 N N . ASN B 1 103 ? 34.549 131.228 -2.358 1.00 16.18 100 ASN B N 1
ATOM 7186 C CA . ASN B 1 103 ? 33.981 132.121 -1.352 1.00 17.21 100 ASN B CA 1
ATOM 7187 C C . ASN B 1 103 ? 34.941 132.166 -0.165 1.00 17.60 100 ASN B C 1
ATOM 7188 O O . ASN B 1 103 ? 34.633 131.763 0.961 1.00 21.21 100 ASN B O 1
ATOM 7199 N N . CYS B 1 104 ? 36.133 132.667 -0.463 1.00 17.77 101 CYS B N 1
ATOM 7200 C CA . CYS B 1 104 ? 37.260 132.676 0.453 1.00 19.06 101 CYS B CA 1
ATOM 7201 C C . CYS B 1 104 ? 38.333 133.543 -0.186 1.00 18.57 101 CYS B C 1
ATOM 7202 O O . CYS B 1 104 ? 38.228 133.909 -1.355 1.00 19.86 101 CYS B O 1
ATOM 7210 N N . THR B 1 105 ? 39.355 133.911 0.572 1.00 20.09 102 THR B N 1
ATOM 7211 C CA . THR B 1 105 ? 40.431 134.692 -0.030 1.00 20.39 102 THR B CA 1
ATOM 7212 C C . THR B 1 105 ? 41.232 133.863 -1.011 1.00 20.35 102 THR B C 1
ATOM 7213 O O . THR B 1 105 ? 41.205 132.637 -0.975 1.00 18.94 102 THR B O 1
ATOM 7224 N N . ALA B 1 106 ? 41.956 134.536 -1.896 1.00 20.28 103 ALA B N 1
ATOM 7225 C CA . ALA B 1 106 ? 42.786 133.845 -2.860 1.00 19.74 103 ALA B CA 1
ATOM 7226 C C . ALA B 1 106 ? 43.850 133.006 -2.151 1.00 18.26 103 ALA B C 1
ATOM 7227 O O . ALA B 1 106 ? 44.143 131.872 -2.563 1.00 19.05 103 ALA B O 1
ATOM 7234 N N . GLU B 1 107 ? 44.398 133.535 -1.061 1.00 18.74 104 GLU B N 1
ATOM 7235 C CA . GLU B 1 107 ? 45.373 132.779 -0.292 1.00 20.61 104 GLU B CA 1
ATOM 7236 C C . GLU B 1 107 ? 44.777 131.501 0.323 1.00 20.22 104 GLU B C 1
ATOM 7237 O O . GLU B 1 107 ? 45.406 130.423 0.287 1.00 20.93 104 GLU B O 1
ATOM 7249 N N . GLU B 1 108 ? 43.574 131.607 0.879 1.00 19.38 105 GLU B N 1
ATOM 7250 C CA . GLU B 1 108 ? 42.896 130.444 1.440 1.00 18.76 105 GLU B CA 1
ATOM 7251 C C . GLU B 1 108 ? 42.607 129.427 0.339 1.00 18.28 105 GLU B C 1
ATOM 7252 O O . GLU B 1 108 ? 42.810 128.221 0.524 1.00 19.02 105 GLU B O 1
ATOM 7264 N N . GLN B 1 109 ? 42.129 129.882 -0.810 1.00 16.97 106 GLN B N 1
ATOM 7265 C CA . GLN B 1 109 ? 41.830 128.956 -1.901 1.00 16.52 106 GLN B CA 1
ATOM 7266 C C . GLN B 1 109 ? 43.082 128.245 -2.414 1.00 16.51 106 GLN B C 1
ATOM 7267 O O . GLN B 1 109 ? 43.062 127.054 -2.701 1.00 16.68 106 GLN B O 1
ATOM 7281 N N . ALA B 1 110 ? 44.173 128.989 -2.530 1.00 16.85 107 ALA B N 1
ATOM 7282 C CA . ALA B 1 110 ? 45.434 128.430 -2.998 1.00 17.86 107 ALA B CA 1
ATOM 7283 C C . ALA B 1 110 ? 45.939 127.366 -2.026 1.00 18.88 107 ALA B C 1
ATOM 7284 O O . ALA B 1 110 ? 46.479 126.357 -2.440 1.00 20.04 107 ALA B O 1
ATOM 7291 N N . GLU B 1 111 ? 45.768 127.610 -0.734 1.00 18.07 108 GLU B N 1
ATOM 7292 C CA . GLU B 1 111 ? 46.187 126.644 0.276 1.00 19.10 108 GLU B CA 1
ATOM 7293 C C . GLU B 1 111 ? 45.371 125.363 0.126 1.00 18.62 108 GLU B C 1
ATOM 7294 O O . GLU B 1 111 ? 45.900 124.273 0.272 1.00 19.77 108 GLU B O 1
ATOM 7306 N N . MET B 1 112 ? 44.081 125.496 -0.168 1.00 18.30 109 MET B N 1
ATOM 7307 C CA . MET B 1 112 ? 43.252 124.312 -0.368 1.00 19.13 109 MET B CA 1
ATOM 7308 C C . MET B 1 112 ? 43.731 123.511 -1.567 1.00 17.18 109 MET B C 1
ATOM 7309 O O . MET B 1 112 ? 43.816 122.296 -1.499 1.00 17.62 109 MET B O 1
ATOM 7323 N N . VAL B 1 113 ? 44.056 124.181 -2.663 1.00 16.58 110 VAL B N 1
ATOM 7324 C CA . VAL B 1 113 ? 44.549 123.491 -3.842 1.00 17.95 110 VAL B CA 1
ATOM 7325 C C . VAL B 1 113 ? 45.871 122.791 -3.528 1.00 18.10 110 VAL B C 1
ATOM 7326 O O . VAL B 1 113 ? 46.100 121.661 -3.927 1.00 18.53 110 VAL B O 1
ATOM 7339 N N . ARG B 1 114 ? 46.728 123.477 -2.787 1.00 19.12 111 ARG B N 1
ATOM 7340 C CA . ARG B 1 114 ? 48.032 122.934 -2.433 1.00 21.69 111 ARG B CA 1
ATOM 7341 C C . ARG B 1 114 ? 47.874 121.653 -1.623 1.00 20.05 111 ARG B C 1
ATOM 7342 O O . ARG B 1 114 ? 48.597 120.695 -1.831 1.00 21.46 111 ARG B O 1
ATOM 7363 N N . ARG B 1 115 ? 46.911 121.643 -0.714 1.00 19.11 112 ARG B N 1
ATOM 7364 C CA . ARG B 1 115 ? 46.654 120.469 0.117 1.00 20.63 112 ARG B CA 1
ATOM 7365 C C . ARG B 1 115 ? 46.261 119.269 -0.738 1.00 19.56 112 ARG B C 1
ATOM 7366 O O . ARG B 1 115 ? 46.668 118.154 -0.458 1.00 22.50 112 ARG B O 1
ATOM 7387 N N . VAL B 1 116 ? 45.462 119.495 -1.776 1.00 18.38 113 VAL B N 1
ATOM 7388 C CA . VAL B 1 116 ? 45.068 118.405 -2.663 1.00 18.98 113 VAL B CA 1
ATOM 7389 C C . VAL B 1 116 ? 46.279 117.931 -3.450 1.00 18.84 113 VAL B C 1
ATOM 7390 O O . VAL B 1 116 ? 46.541 116.725 -3.572 1.00 20.81 113 VAL B O 1
ATOM 7403 N N . LYS B 1 117 ? 47.040 118.889 -3.967 1.00 19.07 114 LYS B N 1
ATOM 7404 C CA . LYS B 1 117 ? 48.130 118.563 -4.880 1.00 21.33 114 LYS B CA 1
ATOM 7405 C C . LYS B 1 117 ? 49.304 117.892 -4.169 1.00 24.34 114 LYS B C 1
ATOM 7406 O O . LYS B 1 117 ? 50.091 117.194 -4.799 1.00 28.09 114 LYS B O 1
ATOM 7425 N N . LYS B 1 118 ? 49.410 118.089 -2.862 1.00 24.55 115 LYS B N 1
ATOM 7426 C CA . LYS B 1 118 ? 50.528 117.534 -2.107 1.00 28.22 115 LYS B CA 1
ATOM 7427 C C . LYS B 1 118 ? 50.103 116.335 -1.267 1.00 28.30 115 LYS B C 1
ATOM 7428 O O . LYS B 1 118 ? 50.919 115.747 -0.564 1.00 30.59 115 LYS B O 1
ATOM 7447 N N . TYR B 1 119 ? 48.835 115.944 -1.376 1.00 27.22 116 TYR B N 1
ATOM 7448 C CA . TYR B 1 119 ? 48.324 114.825 -0.602 1.00 28.55 116 TYR B CA 1
ATOM 7449 C C . TYR B 1 119 ? 49.041 113.542 -0.990 1.00 33.38 116 TYR B C 1
ATOM 7450 O O . TYR B 1 119 ? 49.302 113.302 -2.168 1.00 33.00 116 TYR B O 1
ATOM 7468 N N . GLU B 1 120 ? 49.353 112.730 0.014 1.00 38.78 117 GLU B N 1
ATOM 7469 C CA . GLU B 1 120 ? 50.028 111.448 -0.185 1.00 46.07 117 GLU B CA 1
ATOM 7470 C C . GLU B 1 120 ? 49.360 110.316 0.597 1.00 48.84 117 GLU B C 1
ATOM 7471 O O . GLU B 1 120 ? 49.026 110.472 1.775 1.00 47.82 117 GLU B O 1
ATOM 7483 N N . ASN B 1 121 ? 49.192 109.175 -0.068 1.00 51.49 118 ASN B N 1
ATOM 7484 C CA . ASN B 1 121 ? 48.668 107.958 0.556 1.00 53.33 118 ASN B CA 1
ATOM 7485 C C . ASN B 1 121 ? 48.568 106.823 -0.459 1.00 55.72 118 ASN B C 1
ATOM 7486 O O . ASN B 1 121 ? 49.573 106.402 -1.037 1.00 57.74 118 ASN B O 1
ATOM 7490 N N . ASP B 1 125 ? 46.993 103.903 -3.050 1.00 57.48 234 ASP B N 1
ATOM 7491 C CA . ASP B 1 125 ? 45.785 104.435 -3.672 1.00 57.02 234 ASP B CA 1
ATOM 7492 C C . ASP B 1 125 ? 45.169 103.403 -4.606 1.00 54.70 234 ASP B C 1
ATOM 7493 O O . ASP B 1 125 ? 45.735 102.334 -4.832 1.00 55.44 234 ASP B O 1
ATOM 7501 N N . GLY B 1 126 ? 44.003 103.731 -5.149 1.00 51.92 235 GLY B N 1
ATOM 7502 C CA . GLY B 1 126 ? 43.299 102.829 -6.039 1.00 48.60 235 GLY B CA 1
ATOM 7503 C C . GLY B 1 126 ? 43.731 103.046 -7.473 1.00 44.20 235 GLY B C 1
ATOM 7504 O O . GLY B 1 126 ? 44.172 104.149 -7.833 1.00 43.23 235 GLY B O 1
ATOM 7508 N N . PRO B 1 127 ? 43.582 102.012 -8.312 1.00 39.72 236 PRO B N 1
ATOM 7509 C CA . PRO B 1 127 ? 43.981 102.156 -9.714 1.00 38.04 236 PRO B CA 1
ATOM 7510 C C . PRO B 1 127 ? 43.132 103.186 -10.455 1.00 34.93 236 PRO B C 1
ATOM 7511 O O . PRO B 1 127 ? 43.559 103.682 -11.497 1.00 36.26 236 PRO B O 1
ATOM 7522 N N . LEU B 1 128 ? 41.962 103.535 -9.925 1.00 31.48 237 LEU B N 1
ATOM 7523 C CA . LEU B 1 128 ? 41.111 104.496 -10.625 1.00 26.85 237 LEU B CA 1
ATOM 7524 C C . LEU B 1 128 ? 41.315 105.942 -10.176 1.00 23.99 237 LEU B C 1
ATOM 7525 O O . LEU B 1 128 ? 40.637 106.829 -10.676 1.00 24.40 237 LEU B O 1
ATOM 7541 N N . ALA B 1 129 ? 42.241 106.184 -9.259 1.00 21.37 238 ALA B N 1
ATOM 7542 C CA . ALA B 1 129 ? 42.464 107.554 -8.772 1.00 19.87 238 ALA B CA 1
ATOM 7543 C C . ALA B 1 129 ? 42.782 108.523 -9.903 1.00 19.60 238 ALA B C 1
ATOM 7544 O O . ALA B 1 129 ? 43.527 108.215 -10.827 1.00 21.73 238 ALA B O 1
ATOM 7551 N N . SER B 1 130 ? 42.228 109.717 -9.793 1.00 17.32 239 SER B N 1
ATOM 7552 C CA . SER B 1 130 ? 42.425 110.781 -10.774 1.00 16.49 239 SER B CA 1
ATOM 7553 C C . SER B 1 130 ? 43.716 111.527 -10.501 1.00 17.17 239 SER B C 1
ATOM 7554 O O . SER B 1 130 ? 43.813 112.248 -9.519 1.00 17.34 239 SER B O 1
ATOM 7562 N N . LYS B 1 131 ? 44.680 111.366 -11.396 1.00 19.02 240 LYS B N 1
ATOM 7563 C CA . LYS B 1 131 ? 46.017 111.910 -11.197 1.00 20.80 240 LYS B CA 1
ATOM 7564 C C . LYS B 1 131 ? 46.509 112.643 -12.432 1.00 22.64 240 LYS B C 1
ATOM 7565 O O . LYS B 1 131 ? 46.163 112.294 -13.550 1.00 23.66 240 LYS B O 1
ATOM 7584 N N . SER B 1 132 ? 47.314 113.673 -12.217 1.00 24.78 241 SER B N 1
ATOM 7585 C CA . SER B 1 132 ? 47.958 114.382 -13.309 1.00 29.16 241 SER B CA 1
ATOM 7586 C C . SER B 1 132 ? 48.905 113.448 -14.046 1.00 33.97 241 SER B C 1
ATOM 7587 O O . SER B 1 132 ? 49.580 112.604 -13.443 1.00 33.18 241 SER B O 1
ATOM 7595 N N . ALA B 1 133 ? 48.969 113.618 -15.359 1.00 38.68 242 ALA B N 1
ATOM 7596 C CA . ALA B 1 133 ? 49.766 112.740 -16.190 1.00 43.48 242 ALA B CA 1
ATOM 7597 C C . ALA B 1 133 ? 51.245 112.862 -15.834 1.00 45.01 242 ALA B C 1
ATOM 7598 O O . ALA B 1 133 ? 51.942 111.859 -15.651 1.00 46.01 242 ALA B O 1
ATOM 7605 N N . ASP B 1 134 ? 51.710 114.098 -15.708 1.00 44.39 243 ASP B N 1
ATOM 7606 C CA . ASP B 1 134 ? 53.138 114.342 -15.501 1.00 45.18 243 ASP B CA 1
ATOM 7607 C C . ASP B 1 134 ? 53.627 113.994 -14.091 1.00 43.45 243 ASP B C 1
ATOM 7608 O O . ASP B 1 134 ? 54.601 113.264 -13.933 1.00 45.08 243 ASP B O 1
ATOM 7617 N N . THR B 1 135 ? 52.936 114.490 -13.073 1.00 39.76 244 THR B N 1
ATOM 7618 C CA . THR B 1 135 ? 53.434 114.419 -11.699 1.00 36.34 244 THR B CA 1
ATOM 7619 C C . THR B 1 135 ? 52.899 113.255 -10.862 1.00 34.25 244 THR B C 1
ATOM 7620 O O . THR B 1 135 ? 53.448 112.944 -9.811 1.00 34.69 244 THR B O 1
ATOM 7631 N N . LYS B 1 136 ? 51.796 112.660 -11.306 1.00 31.11 245 LYS B N 1
ATOM 7632 C CA . LYS B 1 136 ? 51.077 111.628 -10.541 1.00 31.92 245 LYS B CA 1
ATOM 7633 C C . LYS B 1 136 ? 50.461 112.121 -9.227 1.00 29.71 245 LYS B C 1
ATOM 7634 O O . LYS B 1 136 ? 50.083 111.314 -8.370 1.00 30.70 245 LYS B O 1
ATOM 7653 N N . GLN B 1 137 ? 50.351 113.436 -9.071 1.00 25.09 246 GLN B N 1
ATOM 7654 C CA . GLN B 1 137 ? 49.602 114.002 -7.953 1.00 21.91 246 GLN B CA 1
ATOM 7655 C C . GLN B 1 137 ? 48.104 113.943 -8.266 1.00 19.80 246 GLN B C 1
ATOM 7656 O O . GLN B 1 137 ? 47.722 113.880 -9.418 1.00 21.16 246 GLN B O 1
ATOM 7670 N N . LEU B 1 138 ? 47.261 113.983 -7.243 1.00 18.92 247 LEU B N 1
ATOM 7671 C CA . LEU B 1 138 ? 45.820 114.012 -7.457 1.00 17.04 247 LEU B CA 1
ATOM 7672 C C . LEU B 1 138 ? 45.421 115.233 -8.283 1.00 16.13 247 LEU B C 1
ATOM 7673 O O . LEU B 1 138 ? 45.980 116.317 -8.139 1.00 18.70 247 LEU B O 1
ATOM 7689 N N . LEU B 1 139 ? 44.444 115.050 -9.168 1.00 15.20 248 LEU B N 1
ATOM 7690 C CA . LEU B 1 139 ? 43.907 116.167 -9.917 1.00 16.94 248 LEU B CA 1
ATOM 7691 C C . LEU B 1 139 ? 43.091 117.064 -9.009 1.00 16.30 248 LEU B C 1
ATOM 7692 O O . LEU B 1 139 ? 42.410 116.590 -8.095 1.00 17.28 248 LEU B O 1
ATOM 7708 N N . CYS B 1 140 ? 43.128 118.363 -9.299 1.00 16.68 249 CYS B N 1
ATOM 7709 C CA . CYS B 1 140 ? 42.359 119.345 -8.553 1.00 15.84 249 CYS B CA 1
ATOM 7710 C C . CYS B 1 140 ? 41.780 120.375 -9.492 1.00 14.13 249 CYS B C 1
ATOM 7711 O O . CYS B 1 140 ? 42.476 120.873 -10.386 1.00 15.44 249 CYS B O 1
ATOM 7719 N N . GLY B 1 141 ? 40.517 120.734 -9.240 1.00 14.03 250 GLY B N 1
ATOM 7720 C CA . GLY B 1 141 ? 39.896 121.871 -9.894 1.00 13.62 250 GLY B CA 1
ATOM 7721 C C . GLY B 1 141 ? 39.544 122.964 -8.919 1.00 13.15 250 GLY B C 1
ATOM 7722 O O . GLY B 1 141 ? 39.563 122.747 -7.699 1.00 14.34 250 GLY B O 1
ATOM 7726 N N . ALA B 1 142 ? 39.245 124.149 -9.453 1.00 13.41 251 ALA B N 1
ATOM 7727 C CA . ALA B 1 142 ? 38.861 125.273 -8.611 1.00 12.93 251 ALA B CA 1
ATOM 7728 C C . ALA B 1 142 ? 38.078 126.242 -9.451 1.00 12.25 251 ALA B C 1
ATOM 7729 O O . ALA B 1 142 ? 38.310 126.351 -10.663 1.00 12.96 251 ALA B O 1
ATOM 7736 N N . ALA B 1 143 ? 37.168 126.961 -8.789 1.00 12.16 252 ALA B N 1
ATOM 7737 C CA . ALA B 1 143 ? 36.352 127.978 -9.438 1.00 11.93 252 ALA B CA 1
ATOM 7738 C C . ALA B 1 143 ? 36.897 129.380 -9.198 1.00 11.79 252 ALA B C 1
ATOM 7739 O O . ALA B 1 143 ? 37.443 129.655 -8.131 1.00 13.68 252 ALA B O 1
ATOM 7746 N N . ILE B 1 144 ? 36.702 130.260 -10.176 1.00 12.58 253 ILE B N 1
ATOM 7747 C CA . ILE B 1 144 ? 37.001 131.682 -10.005 1.00 13.05 253 ILE B CA 1
ATOM 7748 C C . ILE B 1 144 ? 35.875 132.472 -10.674 1.00 13.17 253 ILE B C 1
ATOM 7749 O O . ILE B 1 144 ? 35.127 131.940 -11.486 1.00 13.38 253 ILE B O 1
ATOM 7765 N N . GLY B 1 145 ? 35.755 133.746 -10.324 1.00 14.49 254 GLY B N 1
ATOM 7766 C CA . GLY B 1 145 ? 34.939 134.676 -11.085 1.00 14.27 254 GLY B CA 1
ATOM 7767 C C . GLY B 1 145 ? 35.673 135.182 -12.319 1.00 14.82 254 GLY B C 1
ATOM 7768 O O . GLY B 1 145 ? 36.777 134.725 -12.645 1.00 16.44 254 GLY B O 1
ATOM 7772 N N . THR B 1 146 ? 35.102 136.180 -12.991 1.00 15.80 255 THR B N 1
ATOM 7773 C CA . THR B 1 146 ? 35.660 136.626 -14.258 1.00 16.51 255 THR B CA 1
ATOM 7774 C C . THR B 1 146 ? 36.000 138.100 -14.279 1.00 19.01 255 THR B C 1
ATOM 7775 O O . THR B 1 146 ? 36.169 138.665 -15.338 1.00 24.88 255 THR B O 1
ATOM 7786 N N . ILE B 1 147 ? 36.155 138.709 -13.122 1.00 17.18 256 ILE B N 1
ATOM 7787 C CA . ILE B 1 147 ? 36.652 140.077 -13.098 1.00 18.08 256 ILE B CA 1
ATOM 7788 C C . ILE B 1 147 ? 38.189 140.107 -13.015 1.00 17.74 256 ILE B C 1
ATOM 7789 O O . ILE B 1 147 ? 38.840 139.098 -12.789 1.00 16.59 256 ILE B O 1
ATOM 7805 N N . ASP B 1 148 ? 38.773 141.270 -13.255 1.00 18.17 257 ASP B N 1
ATOM 7806 C CA . ASP B 1 148 ? 40.223 141.340 -13.369 1.00 18.53 257 ASP B CA 1
ATOM 7807 C C . ASP B 1 148 ? 40.953 140.883 -12.101 1.00 18.25 257 ASP B C 1
ATOM 7808 O O . ASP B 1 148 ? 42.019 140.298 -12.184 1.00 18.61 257 ASP B O 1
ATOM 7817 N N . ALA B 1 149 ? 40.375 141.109 -10.927 1.00 18.96 258 ALA B N 1
ATOM 7818 C CA . ALA B 1 149 ? 40.997 140.661 -9.683 1.00 19.63 258 ALA B CA 1
ATOM 7819 C C . ALA B 1 149 ? 41.185 139.139 -9.645 1.00 18.89 258 ALA B C 1
ATOM 7820 O O . ALA B 1 149 ? 42.078 138.620 -8.956 1.00 20.22 258 ALA B O 1
ATOM 7827 N N . ASP B 1 150 ? 40.353 138.410 -10.383 1.00 16.49 259 ASP B N 1
ATOM 7828 C CA . ASP B 1 150 ? 40.500 136.958 -10.450 1.00 17.37 259 ASP B CA 1
ATOM 7829 C C . ASP B 1 150 ? 41.740 136.503 -11.210 1.00 16.81 259 ASP B C 1
ATOM 7830 O O . ASP B 1 150 ? 42.108 135.346 -11.101 1.00 18.03 259 ASP B O 1
ATOM 7839 N N . ARG B 1 151 ? 42.388 137.388 -11.969 1.00 17.04 260 ARG B N 1
ATOM 7840 C CA . ARG B 1 151 ? 43.642 137.034 -12.619 1.00 17.40 260 ARG B CA 1
ATOM 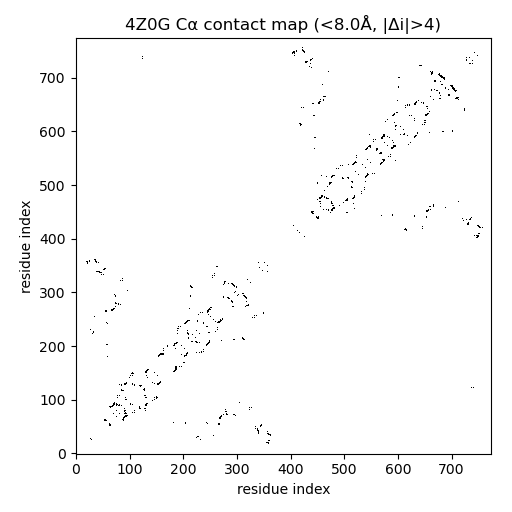7841 C C . ARG B 1 151 ? 44.709 136.666 -11.603 1.00 17.31 260 ARG B C 1
ATOM 7842 O O . ARG B 1 151 ? 45.402 135.666 -11.756 1.00 18.46 260 ARG B O 1
ATOM 7863 N N . GLN B 1 152 ? 44.873 137.503 -10.581 1.00 17.72 261 GLN B N 1
ATOM 7864 C CA . GLN B 1 152 ? 45.863 137.253 -9.532 1.00 20.99 261 GLN B CA 1
ATOM 7865 C C . GLN B 1 152 ? 45.484 136.010 -8.745 1.00 18.85 261 GLN B C 1
ATOM 7866 O O . GLN B 1 152 ? 46.339 135.201 -8.420 1.00 19.73 261 GLN B O 1
ATOM 7880 N N . ARG B 1 153 ? 44.195 135.864 -8.451 1.00 17.45 262 ARG B N 1
ATOM 7881 C CA . ARG B 1 153 ? 43.734 134.662 -7.776 1.00 17.91 262 ARG B CA 1
ATOM 7882 C C . ARG B 1 153 ? 44.141 133.432 -8.583 1.00 16.67 262 ARG B C 1
ATOM 7883 O O . ARG B 1 153 ? 44.727 132.472 -8.044 1.00 16.84 262 ARG B O 1
ATOM 7904 N N . LEU B 1 154 ? 43.851 133.457 -9.877 1.00 15.91 263 LEU B N 1
ATOM 7905 C CA . LEU B 1 154 ? 44.169 132.301 -10.714 1.00 15.75 263 LEU B CA 1
ATOM 7906 C C . LEU B 1 154 ? 45.672 132.016 -10.729 1.00 15.56 263 LEU B C 1
ATOM 7907 O O . LEU B 1 154 ? 46.090 130.860 -10.637 1.00 16.63 263 LEU B O 1
ATOM 7923 N N . ALA B 1 155 ? 46.492 133.057 -10.840 1.00 16.93 264 ALA B N 1
ATOM 7924 C CA . ALA B 1 155 ? 47.926 132.875 -10.827 1.00 18.10 264 ALA B CA 1
ATOM 7925 C C . ALA B 1 155 ? 48.365 132.119 -9.569 1.00 17.76 264 ALA B C 1
ATOM 7926 O O . ALA B 1 155 ? 49.232 131.252 -9.616 1.00 19.41 264 ALA B O 1
ATOM 7933 N N . MET B 1 156 ? 47.787 132.471 -8.432 1.00 18.02 265 MET B N 1
ATOM 7934 C CA . MET B 1 156 ? 48.102 131.789 -7.183 1.00 19.47 265 MET B CA 1
ATOM 7935 C C . MET B 1 156 ? 47.661 130.322 -7.209 1.00 17.52 265 MET B C 1
ATOM 7936 O O . MET B 1 156 ? 48.380 129.448 -6.727 1.00 18.95 265 MET B O 1
ATOM 7950 N N . LEU B 1 157 ? 46.494 130.052 -7.789 1.00 16.42 266 LEU B N 1
ATOM 7951 C CA . LEU B 1 157 ? 46.010 128.679 -7.871 1.00 16.35 266 LEU B CA 1
ATOM 7952 C C . LEU B 1 157 ? 46.893 127.851 -8.803 1.00 16.05 266 LEU B C 1
ATOM 7953 O O . LEU B 1 157 ? 47.174 126.672 -8.544 1.00 16.66 266 LEU B O 1
ATOM 7969 N N . VAL B 1 158 ? 47.326 128.463 -9.897 1.00 16.70 267 VAL B N 1
ATOM 7970 C CA . VAL B 1 158 ? 48.208 127.783 -10.846 1.00 17.30 267 VAL B CA 1
ATOM 7971 C C . VAL B 1 158 ? 49.550 127.427 -10.200 1.00 17.45 267 VAL B C 1
ATOM 7972 O O . VAL B 1 158 ? 50.064 126.306 -10.387 1.00 19.55 267 VAL B O 1
ATOM 7985 N N . GLU B 1 159 ? 50.108 128.369 -9.445 1.00 18.92 268 GLU B N 1
ATOM 7986 C CA . GLU B 1 159 ? 51.355 128.115 -8.735 1.00 21.39 268 GLU B CA 1
ATOM 7987 C C . GLU B 1 159 ? 51.203 126.968 -7.738 1.00 20.66 268 GLU B C 1
ATOM 7988 O O . GLU B 1 159 ? 52.150 126.238 -7.483 1.00 23.60 268 GLU B O 1
ATOM 8000 N N . ALA B 1 160 ? 50.000 126.785 -7.202 1.00 19.72 269 ALA B N 1
ATOM 8001 C CA . ALA B 1 160 ? 49.711 125.708 -6.262 1.00 19.95 269 ALA B CA 1
ATOM 8002 C C . ALA B 1 160 ? 49.471 124.358 -6.940 1.00 20.42 269 ALA B C 1
ATOM 8003 O O . ALA B 1 160 ? 49.319 123.365 -6.250 1.00 21.99 269 ALA B O 1
ATOM 8010 N N . GLY B 1 161 ? 49.427 124.332 -8.273 1.00 18.15 270 GLY B N 1
ATOM 8011 C CA . GLY B 1 161 ? 49.327 123.095 -9.029 1.00 19.23 270 GLY B CA 1
ATOM 8012 C C . GLY B 1 161 ? 47.985 122.833 -9.698 1.00 17.48 270 GLY B C 1
ATOM 8013 O O . GLY B 1 161 ? 47.733 121.718 -10.145 1.00 19.32 270 GLY B O 1
ATOM 8017 N N . LEU B 1 162 ? 47.123 123.838 -9.774 1.00 17.38 271 LEU B N 1
ATOM 8018 C CA . LEU B 1 162 ? 45.772 123.651 -10.312 1.00 16.21 271 LEU B CA 1
ATOM 8019 C C . LEU B 1 162 ? 45.790 122.986 -11.700 1.00 15.51 271 LEU B C 1
ATOM 8020 O O . LEU B 1 162 ? 46.552 123.383 -12.573 1.00 18.24 271 LEU B O 1
ATOM 8036 N N . ASP B 1 163 ? 44.895 122.018 -11.912 1.00 14.56 272 ASP B N 1
ATOM 8037 C CA . ASP B 1 163 ? 44.776 121.344 -13.205 1.00 15.51 272 ASP B CA 1
ATOM 8038 C C . ASP B 1 163 ? 43.675 121.900 -14.105 1.00 15.51 272 ASP B C 1
ATOM 8039 O O . ASP B 1 163 ? 43.798 121.868 -15.340 1.00 16.37 272 ASP B O 1
ATOM 8048 N N . VAL B 1 164 ? 42.584 122.371 -13.502 1.00 14.34 273 VAL B N 1
ATOM 8049 C CA . VAL B 1 164 ? 41.448 122.829 -14.279 1.00 13.42 273 VAL B CA 1
ATOM 8050 C C . VAL B 1 164 ? 40.759 123.937 -13.510 1.00 11.78 273 VAL B C 1
ATOM 8051 O O . VAL B 1 164 ? 40.611 123.858 -12.293 1.00 13.25 273 VAL B O 1
ATOM 8064 N N . VAL B 1 165 ? 40.395 124.994 -14.236 1.00 12.87 274 VAL B N 1
ATOM 8065 C CA . VAL B 1 165 ? 39.657 126.106 -13.646 1.00 12.40 274 VAL B CA 1
ATOM 8066 C C . VAL B 1 165 ? 38.243 126.114 -14.197 1.00 12.77 274 VAL B C 1
ATOM 8067 O O . VAL B 1 165 ? 38.033 125.880 -15.393 1.00 13.30 274 VAL B O 1
ATOM 8080 N N . VAL B 1 166 ? 37.283 126.390 -13.321 1.00 12.18 275 VAL B N 1
ATOM 8081 C CA . VAL B 1 166 ? 35.898 126.592 -13.696 1.00 12.13 275 VAL B CA 1
ATOM 8082 C C . VAL B 1 166 ? 35.562 128.074 -13.532 1.00 10.93 275 VAL B C 1
ATOM 8083 O O . VAL B 1 166 ? 35.770 128.638 -12.460 1.00 13.44 275 VAL B O 1
ATOM 8096 N N . LEU B 1 167 ? 35.069 128.685 -14.594 1.00 11.98 276 LEU B N 1
ATOM 8097 C CA . LEU B 1 167 ? 34.611 130.079 -14.539 1.00 12.22 276 LEU B CA 1
ATOM 8098 C C . LEU B 1 167 ? 33.166 130.050 -14.052 1.00 12.84 276 LEU B C 1
ATOM 8099 O O . LEU B 1 167 ? 32.302 129.501 -14.713 1.00 15.22 276 LEU B O 1
ATOM 8115 N N . ASP B 1 168 ? 32.954 130.608 -12.867 1.00 12.35 277 ASP B N 1
ATOM 8116 C CA . ASP B 1 168 ? 31.753 130.417 -12.081 1.00 13.38 277 ASP B CA 1
ATOM 8117 C C . ASP B 1 168 ? 30.755 131.543 -12.293 1.00 12.88 277 ASP B C 1
ATOM 8118 O O . ASP B 1 168 ? 31.000 132.672 -11.869 1.00 15.98 277 ASP B O 1
ATOM 8127 N N . SER B 1 169 ? 29.637 131.230 -12.932 1.00 12.59 278 SER B N 1
ATOM 8128 C CA . SER B 1 169 ? 28.600 132.218 -13.204 1.00 13.28 278 SER B CA 1
ATOM 8129 C C . SER B 1 169 ? 27.281 131.528 -13.467 1.00 13.09 278 SER B C 1
ATOM 8130 O O . SER B 1 169 ? 27.246 130.451 -14.026 1.00 13.02 278 SER B O 1
ATOM 8138 N N . SER B 1 170 ? 26.190 132.166 -13.082 1.00 13.15 279 SER B N 1
ATOM 8139 C CA . SER B 1 170 ? 24.886 131.650 -13.455 1.00 14.12 279 SER B CA 1
ATOM 8140 C C . SER B 1 170 ? 24.557 131.876 -14.929 1.00 12.48 279 SER B C 1
ATOM 8141 O O . SER B 1 170 ? 23.651 131.239 -15.461 1.00 15.00 279 SER B O 1
ATOM 8149 N N . GLN B 1 171 ? 25.250 132.807 -15.584 1.00 11.79 280 GLN B N 1
ATOM 8150 C CA . GLN B 1 171 ? 24.985 133.150 -16.965 1.00 10.73 280 GLN B CA 1
ATOM 8151 C C . GLN B 1 171 ? 26.325 133.492 -17.605 1.00 11.52 280 GLN B C 1
ATOM 8152 O O . GLN B 1 171 ? 26.769 134.643 -17.595 1.00 12.85 280 GLN B O 1
ATOM 8166 N N . GLY B 1 172 ? 26.990 132.474 -18.142 1.00 12.06 281 GLY B N 1
ATOM 8167 C CA . GLY B 1 172 ? 28.369 132.627 -18.566 1.00 12.55 281 GLY B CA 1
ATOM 8168 C C . GLY B 1 172 ? 28.594 133.288 -19.898 1.00 12.27 281 GLY B C 1
ATOM 8169 O O . GLY B 1 172 ? 29.749 133.538 -20.252 1.00 12.59 281 GLY B O 1
ATOM 8173 N N . ASN B 1 173 ? 27.524 133.566 -20.648 1.00 10.84 282 ASN B N 1
ATOM 8174 C CA . ASN B 1 173 ? 27.670 134.182 -21.952 1.00 11.09 282 ASN B CA 1
ATOM 8175 C C . ASN B 1 173 ? 27.739 135.702 -21.821 1.00 11.69 282 ASN B C 1
ATOM 8176 O O . ASN B 1 173 ? 26.795 136.399 -22.149 1.00 12.94 282 ASN B O 1
ATOM 8187 N N . SER B 1 174 ? 28.871 136.175 -21.332 1.00 12.56 283 SER B N 1
ATOM 8188 C CA . SER B 1 174 ? 29.098 137.582 -21.095 1.00 11.54 283 SER B CA 1
ATOM 8189 C C . SER B 1 174 ? 30.432 137.977 -21.697 1.00 12.09 283 SER B C 1
ATOM 8190 O O . SER B 1 174 ? 31.352 137.168 -21.822 1.00 12.85 283 SER B O 1
ATOM 8198 N N . VAL B 1 175 ? 30.541 139.242 -22.056 1.00 13.01 284 VAL B N 1
ATOM 8199 C CA . VAL B 1 175 ? 31.813 139.774 -22.512 1.00 14.18 284 VAL B CA 1
ATOM 8200 C C . VAL B 1 175 ? 32.921 139.529 -21.477 1.00 13.48 284 VAL B C 1
ATOM 8201 O O . VAL B 1 175 ? 34.047 139.154 -21.847 1.00 14.68 284 VAL B O 1
ATOM 8214 N N . PHE B 1 176 ? 32.631 139.716 -20.190 1.00 13.69 285 PHE B N 1
ATOM 8215 C CA . PHE B 1 176 ? 33.678 139.527 -19.186 1.00 14.56 285 PHE B CA 1
ATOM 8216 C C . PHE B 1 176 ? 34.154 138.073 -19.191 1.00 13.62 285 PHE B C 1
ATOM 8217 O O . PHE B 1 176 ? 35.363 137.812 -19.097 1.00 14.30 285 PHE B O 1
ATOM 8234 N N . GLN B 1 177 ? 33.245 137.112 -19.277 1.00 12.55 286 GLN B N 1
ATOM 8235 C CA . GLN B 1 177 ? 33.679 135.725 -19.258 1.00 12.23 286 GLN B CA 1
ATOM 8236 C C . GLN B 1 177 ? 34.420 135.331 -20.542 1.00 12.03 286 GLN B C 1
ATOM 8237 O O . GLN B 1 177 ? 35.459 134.656 -20.495 1.00 12.72 286 GLN B O 1
ATOM 8251 N N . ILE B 1 178 ? 33.909 135.753 -21.691 1.00 12.63 287 ILE B N 1
ATOM 8252 C CA . ILE B 1 178 ? 34.565 135.516 -22.969 1.00 12.88 287 ILE B CA 1
ATOM 8253 C C . ILE B 1 178 ? 35.998 136.039 -22.930 1.00 14.28 287 ILE B C 1
ATOM 8254 O O . ILE B 1 178 ? 36.945 135.344 -23.296 1.00 14.94 287 ILE B O 1
ATOM 8270 N N . ASN B 1 179 ? 36.174 137.257 -22.439 1.00 14.06 288 ASN B N 1
ATOM 8271 C CA . ASN B 1 179 ? 37.509 137.826 -22.406 1.00 16.01 288 ASN B CA 1
ATOM 8272 C C . ASN B 1 179 ? 38.401 137.113 -21.397 1.00 14.32 288 ASN B C 1
ATOM 8273 O O . ASN B 1 179 ? 39.601 136.971 -21.636 1.00 15.46 288 ASN B O 1
ATOM 8284 N N . MET B 1 180 ? 37.832 136.646 -20.282 1.00 13.21 289 MET B N 1
ATOM 8285 C CA . MET B 1 180 ? 38.598 135.887 -19.317 1.00 12.75 289 MET B CA 1
ATOM 8286 C C . MET B 1 180 ? 39.053 134.549 -19.926 1.00 12.92 289 MET B C 1
ATOM 8287 O O . MET B 1 180 ? 40.202 134.144 -19.721 1.00 13.54 289 MET B O 1
ATOM 8301 N N . ILE B 1 181 ? 38.184 133.868 -20.669 1.00 12.01 290 ILE B N 1
ATOM 8302 C CA . ILE B 1 181 ? 38.607 132.609 -21.284 1.00 13.08 290 ILE B CA 1
ATOM 8303 C C . ILE B 1 181 ? 39.816 132.872 -22.193 1.00 13.94 290 ILE B C 1
ATOM 8304 O O . ILE B 1 181 ? 40.823 132.156 -22.156 1.00 14.27 290 ILE B O 1
ATOM 8320 N N . LYS B 1 182 ? 39.715 133.890 -23.034 1.00 14.58 291 LYS B N 1
ATOM 8321 C CA . LYS B 1 182 ? 40.790 134.195 -23.980 1.00 15.07 291 LYS B CA 1
ATOM 8322 C C . LYS B 1 182 ? 42.094 134.538 -23.234 1.00 14.84 291 LYS B C 1
ATOM 8323 O O . LYS B 1 182 ? 43.180 134.083 -23.602 1.00 16.28 291 LYS B O 1
ATOM 8342 N N . TRP B 1 183 ? 41.968 135.269 -22.135 1.00 13.73 292 TRP B N 1
ATOM 8343 C CA . TRP B 1 183 ? 43.135 135.671 -21.346 1.00 15.08 292 TRP B CA 1
ATOM 8344 C C . TRP B 1 183 ? 43.820 134.449 -20.734 1.00 13.51 292 TRP B C 1
ATOM 8345 O O . TRP B 1 183 ? 45.052 134.340 -20.735 1.00 14.64 292 TRP B O 1
ATOM 8366 N N . ILE B 1 184 ? 43.022 133.520 -20.224 1.00 14.12 293 ILE B N 1
ATOM 8367 C CA . ILE B 1 184 ? 43.583 132.321 -19.624 1.00 13.54 293 ILE B CA 1
ATOM 8368 C C . ILE B 1 184 ? 44.274 131.462 -20.682 1.00 13.40 293 ILE B C 1
ATOM 8369 O O . ILE B 1 184 ? 45.364 130.948 -20.445 1.00 15.37 293 ILE B O 1
ATOM 8385 N N . LYS B 1 185 ? 43.633 131.283 -21.834 1.00 14.81 294 LYS B N 1
ATOM 8386 C CA . LYS B 1 185 ? 44.189 130.397 -22.855 1.00 15.88 294 LYS B CA 1
ATOM 8387 C C . LYS B 1 185 ? 45.542 130.893 -23.323 1.00 17.63 294 LYS B C 1
ATOM 8388 O O . LYS B 1 185 ? 46.424 130.102 -23.672 1.00 20.25 294 LYS B O 1
ATOM 8407 N N . GLU B 1 186 ? 45.740 132.204 -23.350 1.00 15.99 295 GLU B N 1
ATOM 8408 C CA . GLU B 1 186 ? 47.074 132.680 -23.732 1.00 18.06 295 GLU B CA 1
ATOM 8409 C C . GLU B 1 186 ? 48.069 132.801 -22.571 1.00 16.02 295 GLU B C 1
ATOM 8410 O O . GLU B 1 186 ? 49.247 132.561 -22.764 1.00 19.24 295 GLU B O 1
ATOM 8422 N N . THR B 1 187 ? 47.601 133.110 -21.369 1.00 15.75 296 THR B N 1
ATOM 8423 C CA . THR B 1 187 ? 48.498 133.310 -20.233 1.00 15.93 296 THR B CA 1
ATOM 8424 C C . THR B 1 187 ? 48.958 131.986 -19.613 1.00 15.64 296 THR B C 1
ATOM 8425 O O . THR B 1 187 ? 50.124 131.830 -19.204 1.00 18.81 296 THR B O 1
ATOM 8436 N N . PHE B 1 188 ? 48.026 131.031 -19.544 1.00 15.64 297 PHE B N 1
ATOM 8437 C CA . PHE B 1 188 ? 48.288 129.727 -18.944 1.00 17.32 297 PHE B CA 1
ATOM 8438 C C . PHE B 1 188 ? 47.874 128.636 -19.918 1.00 18.95 297 PHE B C 1
ATOM 8439 O O . PHE B 1 188 ? 46.869 127.948 -19.709 1.00 18.97 297 PHE B O 1
ATOM 8456 N N . PRO B 1 189 ? 48.640 128.455 -20.995 1.00 21.26 298 PRO B N 1
ATOM 8457 C CA . PRO B 1 189 ? 48.164 127.529 -22.022 1.00 25.86 298 PRO B CA 1
ATOM 8458 C C . PRO B 1 189 ? 48.002 126.074 -21.570 1.00 26.14 298 PRO B C 1
ATOM 8459 O O . PRO B 1 189 ? 47.258 125.337 -22.212 1.00 30.70 298 PRO B O 1
ATOM 8470 N N . ASP B 1 190 ? 48.645 125.660 -20.479 1.00 26.88 299 ASP B N 1
ATOM 8471 C CA . ASP B 1 190 ? 48.520 124.258 -20.037 1.00 29.79 299 ASP B CA 1
ATOM 8472 C C . ASP B 1 190 ? 47.315 124.044 -19.136 1.00 27.06 299 ASP B C 1
ATOM 8473 O O . ASP B 1 190 ? 47.013 122.902 -18.769 1.00 29.50 299 ASP B O 1
ATOM 8482 N N . LEU B 1 191 ? 46.626 125.123 -18.781 1.00 22.67 300 LEU B N 1
ATOM 8483 C CA . LEU B 1 191 ? 45.486 125.029 -17.884 1.00 19.87 300 LEU B CA 1
ATOM 8484 C C . LEU B 1 191 ? 44.191 124.767 -18.664 1.00 17.59 300 LEU B C 1
ATOM 8485 O O . LEU B 1 191 ? 43.871 125.468 -19.609 1.00 19.85 300 LEU B O 1
ATOM 8501 N N . GLN B 1 192 ? 43.441 123.762 -18.255 1.00 15.95 301 GLN B N 1
ATOM 8502 C CA . GLN B 1 192 ? 42.152 123.473 -18.869 1.00 13.18 301 GLN B CA 1
ATOM 8503 C C . GLN B 1 192 ? 41.094 124.399 -18.269 1.00 12.94 301 GLN B C 1
ATOM 8504 O O . GLN B 1 192 ? 41.071 124.622 -17.058 1.00 14.66 301 GLN B O 1
ATOM 8518 N N . VAL B 1 193 ? 40.247 124.946 -19.130 1.00 12.55 302 VAL B N 1
ATOM 8519 C CA . VAL B 1 193 ? 39.203 125.911 -18.757 1.00 12.12 302 VAL B CA 1
ATOM 8520 C C . VAL B 1 193 ? 37.802 125.379 -19.025 1.00 11.30 302 VAL B C 1
ATOM 8521 O O . VAL B 1 193 ? 37.463 125.063 -20.161 1.00 13.47 302 VAL B O 1
ATOM 8534 N N . ILE B 1 194 ? 37.006 125.309 -17.968 1.00 12.05 303 ILE B N 1
ATOM 8535 C CA . ILE B 1 194 ? 35.570 124.990 -18.081 1.00 12.73 303 ILE B CA 1
ATOM 8536 C C . ILE B 1 194 ? 34.798 126.305 -17.934 1.00 11.43 303 ILE B C 1
ATOM 8537 O O . ILE B 1 194 ? 34.968 127.012 -16.933 1.00 13.80 303 ILE B O 1
ATOM 8553 N N . ALA B 1 195 ? 33.990 126.616 -18.944 1.00 11.39 304 ALA B N 1
ATOM 8554 C CA . ALA B 1 195 ? 33.228 127.851 -18.998 1.00 11.11 304 ALA B CA 1
ATOM 8555 C C . ALA B 1 195 ? 31.744 127.566 -18.774 1.00 11.34 304 ALA B C 1
ATOM 8556 O O . ALA B 1 195 ? 31.267 126.460 -18.988 1.00 12.78 304 ALA B O 1
ATOM 8563 N N . GLY B 1 196 ? 31.012 128.590 -18.374 1.00 11.60 305 GLY B N 1
ATOM 8564 C CA . GLY B 1 196 ? 29.591 128.449 -18.126 1.00 12.03 305 GLY B CA 1
ATOM 8565 C C . GLY B 1 196 ? 29.129 129.364 -17.007 1.00 10.86 305 GLY B C 1
ATOM 8566 O O . GLY B 1 196 ? 29.868 130.261 -16.573 1.00 11.47 305 GLY B O 1
ATOM 8570 N N . ASN B 1 197 ? 27.905 129.183 -16.531 1.00 10.63 306 ASN B N 1
ATOM 8571 C CA . ASN B 1 197 ? 26.963 128.147 -16.986 1.00 10.56 306 ASN B CA 1
ATOM 8572 C C . ASN B 1 197 ? 26.182 128.575 -18.208 1.00 11.09 306 ASN B C 1
ATOM 8573 O O . ASN B 1 197 ? 25.892 129.760 -18.391 1.00 11.43 306 ASN B O 1
ATOM 8584 N N . VAL B 1 198 ? 25.834 127.589 -19.030 1.00 10.50 307 VAL B N 1
ATOM 8585 C CA . VAL B 1 198 ? 25.060 127.796 -20.233 1.00 10.74 307 VAL B CA 1
ATOM 8586 C C . VAL B 1 198 ? 23.882 126.838 -20.289 1.00 11.58 307 VAL B C 1
ATOM 8587 O O . VAL B 1 198 ? 23.927 125.737 -19.693 1.00 11.34 307 VAL B O 1
ATOM 8600 N N . VAL B 1 199 ? 22.848 127.238 -21.033 1.00 10.34 308 VAL B N 1
ATOM 8601 C CA . VAL B 1 199 ? 21.723 126.354 -21.334 1.00 10.42 308 VAL B CA 1
ATOM 8602 C C . VAL B 1 199 ? 21.266 126.392 -22.790 1.00 10.65 308 VAL B C 1
ATOM 8603 O O . VAL B 1 199 ? 20.383 125.601 -23.143 1.00 11.69 308 VAL B O 1
ATOM 8616 N N . THR B 1 200 ? 21.807 127.282 -23.635 1.00 10.45 309 THR B N 1
ATOM 8617 C CA . THR B 1 200 ? 21.431 127.344 -25.031 1.00 11.28 309 THR B CA 1
ATOM 8618 C C . THR B 1 200 ? 22.596 127.076 -25.966 1.00 11.39 309 THR B C 1
ATOM 8619 O O . THR B 1 200 ? 23.774 127.283 -25.637 1.00 11.67 309 THR B O 1
ATOM 8630 N N . ARG B 1 201 ? 22.248 126.682 -27.176 1.00 12.58 310 ARG B N 1
ATOM 8631 C CA . ARG B 1 201 ? 23.218 126.495 -28.234 1.00 13.41 310 ARG B CA 1
ATOM 8632 C C . ARG B 1 201 ? 24.022 127.766 -28.524 1.00 12.53 310 ARG B C 1
ATOM 8633 O O . ARG B 1 201 ? 25.238 127.699 -28.771 1.00 13.69 310 ARG B O 1
ATOM 8654 N N . GLU B 1 202 ? 23.360 128.920 -28.507 1.00 12.79 311 GLU B N 1
ATOM 8655 C CA . GLU B 1 202 ? 24.035 130.159 -28.840 1.00 13.21 311 GLU B CA 1
ATOM 8656 C C . GLU B 1 202 ? 25.059 130.536 -27.759 1.00 13.18 311 GLU B C 1
ATOM 8657 O O . GLU B 1 202 ? 26.148 131.024 -28.073 1.00 13.64 311 GLU B O 1
ATOM 8669 N N . GLN B 1 203 ? 24.708 130.326 -26.493 1.00 11.74 312 GLN B N 1
ATOM 8670 C CA . GLN B 1 203 ? 25.656 130.566 -25.402 1.00 11.72 312 GLN B CA 1
ATOM 8671 C C . GLN B 1 203 ? 26.863 129.625 -25.558 1.00 11.42 312 GLN B C 1
ATOM 8672 O O . GLN B 1 203 ? 28.017 130.036 -25.378 1.00 13.37 312 GLN B O 1
ATOM 8686 N N . ALA B 1 204 ? 26.590 128.359 -25.845 1.00 11.64 313 ALA B N 1
ATOM 8687 C CA . ALA B 1 204 ? 27.657 127.374 -26.000 1.00 12.22 313 ALA B CA 1
ATOM 8688 C C . ALA B 1 204 ? 28.601 127.806 -27.129 1.00 12.38 313 ALA B C 1
ATOM 8689 O O . ALA B 1 204 ? 29.823 127.729 -26.981 1.00 14.16 313 ALA B O 1
ATOM 8696 N N . ALA B 1 205 ? 28.061 128.245 -28.260 1.00 13.05 314 ALA B N 1
ATOM 8697 C CA . ALA B 1 205 ? 28.895 128.653 -29.391 1.00 13.90 314 ALA B CA 1
ATOM 8698 C C . ALA B 1 205 ? 29.844 129.786 -29.008 1.00 13.71 314 ALA B C 1
ATOM 8699 O O . ALA B 1 205 ? 31.023 129.785 -29.378 1.00 14.75 314 ALA B O 1
ATOM 8706 N N . SER B 1 206 ? 29.329 130.762 -28.278 1.00 14.07 315 SER B N 1
ATOM 8707 C CA A SER B 1 206 ? 30.172 131.884 -27.824 0.46 15.32 315 SER B CA 1
ATOM 8708 C CA B SER B 1 206 ? 30.131 131.880 -27.848 0.54 15.23 315 SER B CA 1
ATOM 8709 C C . SER B 1 206 ? 31.352 131.421 -27.012 1.00 13.76 315 SER B C 1
ATOM 8710 O O . SER B 1 206 ? 32.471 131.855 -27.236 1.00 15.31 315 SER B O 1
ATOM 8723 N N . LEU B 1 207 ? 31.117 130.538 -26.060 1.00 13.15 316 LEU B N 1
ATOM 8724 C CA . LEU B 1 207 ? 32.184 130.145 -25.153 1.00 12.57 316 LEU B CA 1
ATOM 8725 C C . LEU B 1 207 ? 33.145 129.135 -25.800 1.00 12.76 316 LEU B C 1
ATOM 8726 O O . LEU B 1 207 ? 34.334 129.145 -25.510 1.00 13.82 316 LEU B O 1
ATOM 8742 N N . ILE B 1 208 ? 32.631 128.284 -26.677 1.00 12.61 317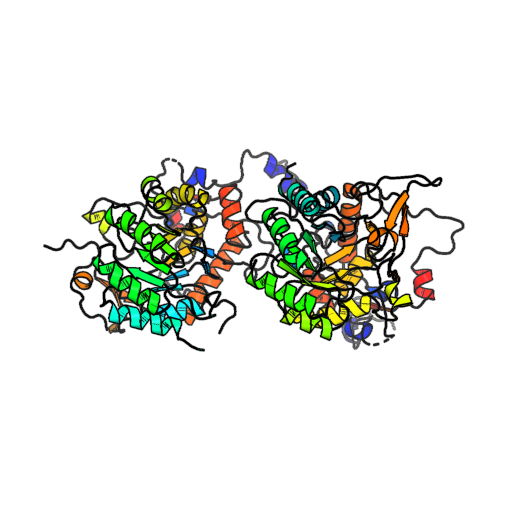 ILE B N 1
ATOM 8743 C CA . ILE B 1 208 ? 33.495 127.399 -27.454 1.00 13.24 317 ILE B CA 1
ATOM 8744 C C . ILE B 1 208 ? 34.419 128.236 -28.354 1.00 12.89 317 ILE B C 1
ATOM 8745 O O . ILE B 1 208 ? 35.626 128.013 -28.434 1.00 14.27 317 ILE B O 1
ATOM 8761 N N . HIS B 1 209 ? 33.844 129.218 -29.030 1.00 13.40 318 HIS B N 1
ATOM 8762 C CA . HIS B 1 209 ? 34.629 130.092 -29.900 1.00 14.74 318 HIS B CA 1
ATOM 8763 C C . HIS B 1 209 ? 35.713 130.841 -29.122 1.00 14.82 318 HIS B C 1
ATOM 8764 O O . HIS B 1 209 ? 36.822 131.060 -29.643 1.00 17.30 318 HIS B O 1
ATOM 8778 N N . ALA B 1 210 ? 35.419 131.195 -27.870 1.00 14.67 319 ALA B N 1
ATOM 8779 C CA . ALA B 1 210 ? 36.387 131.887 -27.010 1.00 15.82 319 ALA B CA 1
ATOM 8780 C C . ALA B 1 210 ? 37.563 130.996 -26.605 1.00 15.70 319 ALA B C 1
ATOM 8781 O O . ALA B 1 210 ? 38.595 131.506 -26.195 1.00 17.59 319 ALA B O 1
ATOM 8788 N N . GLY B 1 211 ? 37.393 129.675 -26.671 1.00 15.62 320 GLY B N 1
ATOM 8789 C CA . GLY B 1 211 ? 38.452 128.746 -26.350 1.00 16.23 320 GLY B CA 1
ATOM 8790 C C . GLY B 1 211 ? 38.187 127.796 -25.204 1.00 15.04 320 GLY B C 1
ATOM 8791 O O . GLY B 1 211 ? 39.116 127.126 -24.747 1.00 16.77 320 GLY B O 1
ATOM 8795 N N . ALA B 1 212 ? 36.939 127.671 -24.748 1.00 13.57 321 ALA B N 1
ATOM 8796 C CA . ALA B 1 212 ? 36.664 126.782 -23.625 1.00 13.07 321 ALA B CA 1
ATOM 8797 C C . ALA B 1 212 ? 37.070 125.336 -23.916 1.00 13.36 321 ALA B C 1
ATOM 8798 O O . ALA B 1 212 ? 36.848 124.839 -25.020 1.00 14.86 321 ALA B O 1
ATOM 8805 N N . ASP B 1 213 ? 37.606 124.658 -22.901 1.00 12.54 322 ASP B N 1
ATOM 8806 C CA . ASP B 1 213 ? 37.945 123.244 -23.000 1.00 12.88 322 ASP B CA 1
ATOM 8807 C C . ASP B 1 213 ? 36.821 122.324 -22.487 1.00 12.03 322 ASP B C 1
ATOM 8808 O O . ASP B 1 213 ? 36.908 121.099 -22.624 1.00 14.19 322 ASP B O 1
ATOM 8817 N N . GLY B 1 214 ? 35.792 122.914 -21.894 1.00 12.91 323 GLY B N 1
ATOM 8818 C CA . GLY B 1 214 ? 34.626 122.201 -21.411 1.00 11.81 323 GLY B CA 1
ATOM 8819 C C . GLY B 1 214 ? 33.563 123.221 -21.078 1.00 11.76 323 GLY B C 1
ATOM 8820 O O . GLY B 1 214 ? 33.865 124.414 -20.942 1.00 12.15 323 GLY B O 1
ATOM 8824 N N . LEU B 1 215 ? 32.309 122.760 -20.971 1.00 11.15 324 LEU B N 1
ATOM 8825 C CA . LEU B 1 215 ? 31.172 123.622 -20.616 1.00 10.19 324 LEU B CA 1
ATOM 8826 C C . LEU B 1 215 ? 30.435 123.065 -19.440 1.00 11.52 324 LEU B C 1
ATOM 8827 O O . LEU B 1 215 ? 30.279 121.859 -19.313 1.00 13.02 324 LEU B O 1
ATOM 8843 N N . ARG B 1 216 ? 29.949 123.961 -18.608 1.00 11.22 325 ARG B N 1
ATOM 8844 C CA . ARG B 1 216 ? 29.116 123.636 -17.465 1.00 10.71 325 ARG B CA 1
ATOM 8845 C C . ARG B 1 216 ? 27.673 124.042 -17.806 1.00 10.32 325 ARG B C 1
ATOM 8846 O O . ARG B 1 216 ? 27.394 125.205 -18.074 1.00 11.18 325 ARG B O 1
ATOM 8867 N N . ILE B 1 217 ? 26.770 123.058 -17.827 1.00 10.31 326 ILE B N 1
ATOM 8868 C CA . ILE B 1 217 ? 25.391 123.254 -18.266 1.00 9.91 326 ILE B CA 1
ATOM 8869 C C . ILE B 1 217 ? 24.430 123.293 -17.098 1.00 10.41 326 ILE B C 1
ATOM 8870 O O . ILE B 1 217 ? 24.364 122.358 -16.304 1.00 11.70 326 ILE B O 1
ATOM 8886 N N . GLY B 1 218 ? 23.604 124.336 -17.042 1.00 10.57 327 GLY B N 1
ATOM 8887 C CA . GLY B 1 218 ? 22.485 124.379 -16.134 1.00 10.53 327 GLY B CA 1
ATOM 8888 C C . GLY B 1 218 ? 22.161 125.790 -15.704 1.00 9.95 327 GLY B C 1
ATOM 8889 O O . GLY B 1 218 ? 23.067 126.599 -15.497 1.00 12.24 327 GLY B O 1
ATOM 8893 N N . MET B 1 219 ? 20.873 126.084 -15.587 1.00 11.19 328 MET B N 1
ATOM 8894 C CA . MET B 1 219 ? 20.443 127.387 -15.083 1.00 11.00 328 MET B CA 1
ATOM 8895 C C . MET B 1 219 ? 19.087 127.231 -14.429 1.00 12.53 328 MET B C 1
ATOM 8896 O O . MET B 1 219 ? 18.065 127.071 -15.099 1.00 13.28 328 MET B O 1
ATOM 8910 N N . GLY B 1 220 ? 19.129 127.207 -13.109 1.00 13.13 329 GLY B N 1
ATOM 8911 C CA . GLY B 1 220 ? 17.955 127.165 -12.265 1.00 14.91 329 GLY B CA 1
ATOM 8912 C C . GLY B 1 220 ? 17.563 125.818 -11.722 1.00 13.07 329 GLY B C 1
ATOM 8913 O O . GLY B 1 220 ? 16.646 125.729 -10.931 1.00 15.35 329 GLY B O 1
ATOM 8917 N N . SER B 1 221 ? 18.260 124.762 -12.124 1.00 12.04 330 SER B N 1
ATOM 8918 C CA . SER B 1 221 ? 17.879 123.410 -11.737 1.00 12.09 330 SER B CA 1
ATOM 8919 C C . SER B 1 221 ? 18.392 122.997 -10.384 1.00 11.59 330 SER B C 1
ATOM 8920 O O . SER B 1 221 ? 17.934 121.996 -9.848 1.00 13.84 330 SER B O 1
ATOM 8928 N N . GLY B 1 222 ? 19.344 123.729 -9.824 1.00 12.38 331 GLY B N 1
ATOM 8929 C CA . GLY B 1 222 ? 19.931 123.349 -8.555 1.00 13.30 331 GLY B CA 1
ATOM 8930 C C . GLY B 1 222 ? 18.912 123.270 -7.429 1.00 11.64 331 GLY B C 1
ATOM 8931 O O . GLY B 1 222 ? 17.970 124.078 -7.364 1.00 13.27 331 GLY B O 1
ATOM 8935 N N . SER B 1 223 ? 19.100 122.320 -6.530 1.00 12.65 332 SER B N 1
ATOM 8936 C CA . SER B 1 223 ? 18.148 122.072 -5.478 1.00 13.04 332 SER B CA 1
ATOM 8937 C C . SER B 1 223 ? 17.927 123.306 -4.576 1.00 12.73 332 SER B C 1
ATOM 8938 O O . SER B 1 223 ? 16.827 123.490 -4.047 1.00 14.65 332 SER B O 1
ATOM 8946 N N . ILE B 1 224 ? 18.967 124.131 -4.434 1.00 12.57 333 ILE B N 1
ATOM 8947 C CA . ILE B 1 224 ? 18.943 125.344 -3.601 1.00 14.91 333 ILE B CA 1
ATOM 8948 C C . ILE B 1 224 ? 18.737 126.644 -4.392 1.00 13.58 333 ILE B C 1
ATOM 8949 O O . ILE B 1 224 ? 18.845 127.724 -3.827 1.00 15.66 333 ILE B O 1
ATOM 8965 N N . CYS B 1 225 ? 18.471 126.528 -5.693 1.00 13.92 334 CYS B N 1
ATOM 8966 C CA . CYS B 1 225 ? 18.463 127.675 -6.605 1.00 14.83 334 CYS B CA 1
ATOM 8967 C C . CYS B 1 225 ? 17.052 128.166 -6.863 1.00 14.37 334 CYS B C 1
ATOM 8968 O O . CYS B 1 225 ? 16.154 127.362 -7.114 1.00 15.81 334 CYS B O 1
ATOM 8976 N N . ILE B 1 226 ? 16.868 129.484 -6.837 1.00 14.34 335 ILE B N 1
ATOM 8977 C CA . ILE B 1 226 ? 15.586 130.101 -7.184 1.00 14.05 335 ILE B CA 1
ATOM 8978 C C . ILE B 1 226 ? 15.687 131.061 -8.381 1.00 13.77 335 ILE B C 1
ATOM 8979 O O . ILE B 1 226 ? 14.804 131.881 -8.600 1.00 14.41 335 ILE B O 1
ATOM 8995 N N . THR B 1 227 ? 16.771 130.969 -9.147 1.00 13.73 336 THR B N 1
ATOM 8996 C CA . THR B 1 227 ? 16.966 131.818 -10.319 1.00 14.31 336 THR B CA 1
ATOM 8997 C C . THR B 1 227 ? 15.782 131.806 -11.277 1.00 13.61 336 THR B C 1
ATOM 8998 O O . THR B 1 227 ? 15.404 132.856 -11.795 1.00 13.92 336 THR B O 1
ATOM 9009 N N . GLN B 1 228 ? 15.174 130.645 -11.525 1.00 13.54 337 GLN B N 1
ATOM 9010 C CA . GLN B 1 228 ? 14.037 130.645 -12.459 1.00 13.92 337 GLN B CA 1
ATOM 9011 C C . GLN B 1 228 ? 12.877 131.496 -11.926 1.00 13.20 337 GLN B C 1
ATOM 9012 O O . GLN B 1 228 ? 12.251 132.228 -12.703 1.00 16.54 337 GLN B O 1
ATOM 9026 N N . GLU B 1 229 ? 12.599 131.421 -10.631 1.00 13.54 338 GLU B N 1
ATOM 9027 C CA . GLU B 1 229 ? 11.502 132.202 -10.027 1.00 16.19 338 GLU B CA 1
ATOM 9028 C C . GLU B 1 229 ? 11.792 133.697 -10.035 1.00 16.00 338 GLU B C 1
ATOM 9029 O O . GLU B 1 229 ? 10.920 134.502 -10.325 1.00 18.45 338 GLU B O 1
ATOM 9041 N N . VAL B 1 230 ? 13.008 134.081 -9.682 1.00 14.34 339 VAL B N 1
ATOM 9042 C CA . VAL B 1 230 ? 13.317 135.490 -9.502 1.00 14.82 339 VAL B CA 1
ATOM 9043 C C . VAL B 1 230 ? 13.799 136.176 -10.786 1.00 15.92 339 VAL B C 1
ATOM 9044 O O . VAL B 1 230 ? 13.628 137.374 -10.935 1.00 19.01 339 VAL B O 1
ATOM 9057 N N . MET B 1 231 ? 14.393 135.437 -11.705 1.00 14.72 340 MET B N 1
ATOM 9058 C CA . MET B 1 231 ? 14.876 136.002 -12.960 1.00 14.21 340 MET B CA 1
ATOM 9059 C C . MET B 1 231 ? 14.022 135.643 -14.163 1.00 12.45 340 MET B C 1
ATOM 9060 O O . MET B 1 231 ? 14.231 136.196 -15.239 1.00 14.02 340 MET B O 1
ATOM 9074 N N . ALA B 1 232 ? 13.121 134.667 -14.023 1.00 12.74 341 ALA B N 1
ATOM 9075 C CA . ALA B 1 232 ? 12.345 134.158 -15.148 1.00 12.89 341 ALA B CA 1
ATOM 9076 C C . ALA B 1 232 ? 13.182 133.527 -16.206 1.00 11.46 341 ALA B C 1
ATOM 9077 O O . ALA B 1 232 ? 12.699 133.287 -17.300 1.00 13.78 341 ALA B O 1
ATOM 9084 N N . CYS B 1 233 ? 14.436 133.212 -15.887 1.00 12.16 342 CYS B N 1
ATOM 9085 C CA . CYS B 1 233 ? 15.403 132.858 -16.896 1.00 12.35 342 CYS B CA 1
ATOM 9086 C C . CYS B 1 233 ? 16.120 131.583 -16.520 1.00 11.96 342 CYS B C 1
ATOM 9087 O O . CYS B 1 233 ? 16.615 131.462 -15.399 1.00 14.26 342 CYS B O 1
ATOM 9095 N N . GLY B 1 234 ? 16.169 130.645 -17.469 1.00 12.47 343 GLY B N 1
ATOM 9096 C CA . GLY B 1 234 ? 16.825 129.364 -17.256 1.00 13.45 343 GLY B CA 1
ATOM 9097 C C . GLY B 1 234 ? 16.289 128.379 -18.253 1.00 11.57 343 GLY B C 1
ATOM 9098 O O . GLY B 1 234 ? 15.738 128.736 -19.282 1.00 13.08 343 GLY B O 1
ATOM 9102 N N . ARG B 1 235 ? 16.441 127.099 -17.948 1.00 11.21 344 ARG B N 1
ATOM 9103 C CA . ARG B 1 235 ? 15.941 126.053 -18.832 1.00 11.83 344 ARG B CA 1
ATOM 9104 C C . ARG B 1 235 ? 15.788 124.760 -18.078 1.00 12.79 344 ARG B C 1
ATOM 9105 O O . ARG B 1 235 ? 16.564 124.472 -17.188 1.00 13.26 344 ARG B O 1
ATOM 9126 N N . PRO B 1 236 ? 14.754 123.949 -18.417 1.00 12.82 345 PRO B N 1
ATOM 9127 C CA . PRO B 1 236 ? 14.679 122.612 -17.816 1.00 11.99 345 PRO B CA 1
ATOM 9128 C C . PRO B 1 236 ? 15.956 121.821 -18.112 1.00 11.87 345 PRO B C 1
ATOM 9129 O O . PRO B 1 236 ? 16.462 121.887 -19.232 1.00 12.64 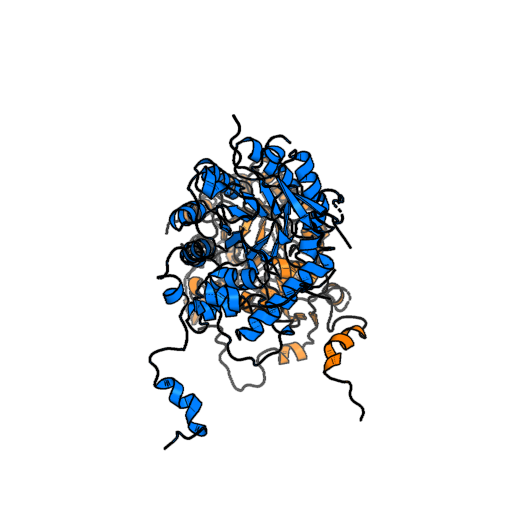345 PRO B O 1
ATOM 9140 N N . GLN B 1 237 ? 16.456 121.096 -17.127 1.00 11.38 346 GLN B N 1
ATOM 9141 C CA . GLN B 1 237 ? 17.811 120.599 -17.227 1.00 11.46 346 GLN B CA 1
ATOM 9142 C C . GLN B 1 237 ? 18.014 119.597 -18.346 1.00 11.03 346 GLN B C 1
ATOM 9143 O O . GLN B 1 237 ? 18.993 119.687 -19.092 1.00 11.80 346 GLN B O 1
ATOM 9157 N N . GLY B 1 238 ? 17.124 118.633 -18.482 1.00 11.84 347 GLY B N 1
ATOM 9158 C CA . GLY B 1 238 ? 17.325 117.660 -19.547 1.00 12.18 347 GLY B CA 1
ATOM 9159 C C . GLY B 1 238 ? 17.332 118.298 -20.924 1.00 12.33 347 GLY B C 1
ATOM 9160 O O . GLY B 1 238 ? 18.150 117.981 -21.791 1.00 12.81 347 GLY B O 1
ATOM 9164 N N . THR B 1 239 ? 16.405 119.234 -21.127 1.00 12.48 348 THR B N 1
ATOM 9165 C CA . THR B 1 239 ? 16.352 119.961 -22.379 1.00 12.66 348 THR B CA 1
ATOM 9166 C C . THR B 1 239 ? 17.640 120.775 -22.626 1.00 12.37 348 THR B C 1
ATOM 9167 O O . THR B 1 239 ? 18.161 120.808 -23.741 1.00 12.11 348 THR B O 1
ATOM 9178 N N . ALA B 1 240 ? 18.147 121.421 -21.592 1.00 11.88 349 ALA B N 1
ATOM 9179 C CA . ALA B 1 240 ? 19.401 122.179 -21.716 1.00 11.18 349 ALA B CA 1
ATOM 9180 C C . ALA B 1 240 ? 20.557 121.249 -22.079 1.00 11.81 349 ALA B C 1
ATOM 9181 O O . ALA B 1 240 ? 21.364 121.547 -22.958 1.00 11.98 349 ALA B O 1
ATOM 9188 N N . VAL B 1 241 ? 20.655 120.095 -21.419 1.00 11.08 350 VAL B N 1
ATOM 9189 C CA . VAL B 1 241 ? 21.754 119.176 -21.690 1.00 10.75 350 VAL B CA 1
ATOM 9190 C C . VAL B 1 241 ? 21.698 118.730 -23.151 1.00 11.60 350 VAL B C 1
ATOM 9191 O O . VAL B 1 241 ? 22.713 118.733 -23.859 1.00 12.07 350 VAL B O 1
ATOM 9204 N N . TYR B 1 242 ? 20.523 118.304 -23.597 1.00 10.89 351 TYR B N 1
ATOM 9205 C CA . TYR B 1 242 ? 20.390 117.830 -24.954 1.00 11.80 351 TYR B CA 1
ATOM 9206 C C . TYR B 1 242 ? 20.798 118.898 -25.974 1.00 11.66 351 TYR B C 1
ATOM 9207 O O . TYR B 1 242 ? 21.587 118.653 -26.882 1.00 12.93 351 TYR B O 1
ATOM 9225 N N . ASN B 1 243 ? 20.217 120.086 -25.848 1.00 11.11 352 ASN B N 1
ATOM 9226 C CA . ASN B 1 243 ? 20.425 121.090 -26.877 1.00 13.15 352 ASN B CA 1
ATOM 9227 C C . ASN B 1 243 ? 21.826 121.674 -26.867 1.00 12.65 352 ASN B C 1
ATOM 9228 O O . ASN B 1 243 ? 22.389 121.948 -27.929 1.00 15.64 352 ASN B O 1
ATOM 9239 N N . VAL B 1 244 ? 22.418 121.837 -25.689 1.00 12.07 353 VAL B N 1
ATOM 9240 C CA . VAL B 1 244 ? 23.788 122.330 -25.661 1.00 11.79 353 VAL B CA 1
ATOM 9241 C C . VAL B 1 244 ? 24.734 121.264 -26.211 1.00 12.66 353 VAL B C 1
ATOM 9242 O O . VAL B 1 244 ? 25.615 121.567 -27.023 1.00 13.30 353 VAL B O 1
ATOM 9255 N N . THR B 1 245 ? 24.603 120.020 -25.734 1.00 12.45 354 THR B N 1
ATOM 9256 C CA . THR B 1 245 ? 25.581 119.001 -26.109 1.00 13.11 354 THR B CA 1
ATOM 9257 C C . THR B 1 245 ? 25.448 118.575 -27.555 1.00 13.89 354 THR B C 1
ATOM 9258 O O . THR B 1 245 ? 26.432 118.199 -28.179 1.00 14.57 354 THR B O 1
ATOM 9269 N N . GLN B 1 246 ? 24.233 118.617 -28.095 1.00 13.73 355 GLN B N 1
ATOM 9270 C CA . GLN B 1 246 ? 24.052 118.322 -29.509 1.00 14.59 355 GLN B CA 1
ATOM 9271 C C . GLN B 1 246 ? 24.997 119.191 -30.356 1.00 15.14 355 GLN B C 1
ATOM 9272 O O . GLN B 1 246 ? 25.507 118.757 -31.382 1.00 17.56 355 GLN B O 1
ATOM 9286 N N . PHE B 1 247 ? 25.198 120.431 -29.916 1.00 14.29 356 PHE B N 1
ATOM 9287 C CA . PHE B 1 247 ? 26.110 121.355 -30.554 1.00 14.33 356 PHE B CA 1
ATOM 9288 C C . PHE B 1 247 ? 27.561 121.122 -30.092 1.00 12.97 356 PHE B C 1
ATOM 9289 O O . PHE B 1 247 ? 28.451 120.876 -30.920 1.00 15.21 356 PHE B O 1
ATOM 9306 N N . ALA B 1 248 ? 27.791 121.164 -28.787 1.00 12.58 357 ALA B N 1
ATOM 9307 C CA . ALA B 1 248 ? 29.160 121.165 -28.226 1.00 13.45 357 ALA B CA 1
ATOM 9308 C C . ALA B 1 248 ? 29.917 119.894 -28.571 1.00 13.68 357 ALA B C 1
ATOM 9309 O O . ALA B 1 248 ? 31.131 119.921 -28.797 1.00 14.97 357 ALA B O 1
ATOM 9316 N N . ASN B 1 249 ? 29.212 118.761 -28.597 1.00 14.37 358 ASN B N 1
ATOM 9317 C CA . ASN B 1 249 ? 29.869 117.480 -28.846 1.00 15.49 358 ASN B CA 1
ATOM 9318 C C . ASN B 1 249 ? 30.484 117.441 -30.246 1.00 16.47 358 ASN B C 1
ATOM 9319 O O . ASN B 1 249 ? 31.475 116.742 -30.473 1.00 19.53 358 ASN B O 1
ATOM 9330 N N . GLN B 1 250 ? 29.936 118.231 -31.168 1.00 16.81 359 GLN B N 1
ATOM 9331 C CA . GLN B 1 250 ? 30.468 118.329 -32.518 1.00 17.90 359 GLN B CA 1
ATOM 9332 C C . GLN B 1 250 ? 31.863 118.930 -32.548 1.00 16.86 359 GLN B C 1
ATOM 9333 O O . GLN B 1 250 ? 32.622 118.671 -33.478 1.00 20.20 359 GLN B O 1
ATOM 9347 N N . PHE B 1 251 ? 32.176 119.730 -31.532 1.00 16.54 360 PHE B N 1
ATOM 9348 C CA . PHE B 1 251 ? 33.459 120.417 -31.398 1.00 16.99 360 PHE B CA 1
ATOM 9349 C C . PHE B 1 251 ? 34.390 119.666 -30.451 1.00 16.17 360 PHE B C 1
ATOM 9350 O O . PHE B 1 251 ? 35.471 120.154 -30.128 1.00 18.46 360 PHE B O 1
ATOM 9367 N N . GLY B 1 252 ? 33.953 118.510 -29.962 1.00 17.02 361 GLY B N 1
ATOM 9368 C CA . GLY B 1 252 ? 34.732 117.761 -29.003 1.00 16.70 361 GLY B CA 1
ATOM 9369 C C . GLY B 1 252 ? 34.918 118.473 -27.674 1.00 15.46 361 GLY B C 1
ATOM 9370 O O . GLY B 1 252 ? 35.938 118.304 -27.000 1.00 17.06 361 GLY B O 1
ATOM 9374 N N . VAL B 1 253 ? 33.930 119.271 -27.296 1.00 14.01 362 VAL B N 1
ATOM 9375 C CA . VAL B 1 253 ? 33.946 120.008 -26.034 1.00 13.80 362 VAL B CA 1
ATOM 9376 C C . VAL B 1 253 ? 33.043 119.285 -25.041 1.00 12.81 362 VAL B C 1
ATOM 9377 O O . VAL B 1 253 ? 31.819 119.319 -25.159 1.00 14.37 362 VAL B O 1
ATOM 9390 N N . PRO B 1 254 ? 33.647 118.587 -24.067 1.00 12.68 363 PRO B N 1
ATOM 9391 C CA . PRO B 1 254 ? 32.837 117.846 -23.094 1.00 12.11 363 PRO B CA 1
ATOM 9392 C C . PRO B 1 254 ? 32.034 118.771 -22.205 1.00 11.79 363 PRO B C 1
ATOM 9393 O O . PRO B 1 254 ? 32.495 119.870 -21.872 1.00 13.10 363 PRO B O 1
ATOM 9404 N N . CYS B 1 255 ? 30.858 118.310 -21.803 1.00 12.30 364 CYS B N 1
ATOM 9405 C CA . CYS B 1 255 ? 29.968 119.117 -21.007 1.00 11.08 364 CYS B CA 1
ATOM 9406 C C . CYS B 1 255 ? 29.609 118.423 -19.699 1.00 10.45 364 CYS B C 1
ATOM 9407 O O . CYS B 1 255 ? 29.272 117.228 -19.669 1.00 12.63 364 CYS B O 1
ATOM 9415 N N . ILE B 1 256 ? 29.588 119.230 -18.647 1.00 11.27 365 ILE B N 1
ATOM 9416 C CA . ILE B 1 256 ? 29.158 118.837 -17.320 1.00 11.13 365 ILE B CA 1
ATOM 9417 C C . ILE B 1 256 ? 27.667 119.176 -17.174 1.00 11.34 365 ILE B C 1
ATOM 9418 O O . ILE B 1 256 ? 27.272 120.321 -17.331 1.00 12.64 365 ILE B O 1
ATOM 9434 N N . ALA B 1 257 ? 26.854 118.173 -16.832 1.00 11.14 366 ALA B N 1
ATOM 9435 C CA . ALA B 1 257 ? 25.444 118.400 -16.490 1.00 10.97 366 ALA B CA 1
ATOM 9436 C C . ALA B 1 257 ? 25.360 118.782 -15.023 1.00 11.29 366 ALA B C 1
ATOM 9437 O O . ALA B 1 257 ? 25.513 117.931 -14.143 1.00 12.24 366 ALA B O 1
ATOM 9444 N N . ASP B 1 258 ? 25.131 120.075 -14.766 1.00 11.08 367 ASP B N 1
ATOM 9445 C CA . ASP B 1 258 ? 25.224 120.640 -13.424 1.00 10.88 367 ASP B CA 1
ATOM 9446 C C . ASP B 1 258 ? 23.864 121.084 -12.914 1.00 11.70 367 ASP B C 1
ATOM 9447 O O . ASP B 1 258 ? 23.277 122.039 -13.440 1.00 13.02 367 ASP B O 1
ATOM 9456 N N . GLY B 1 259 ? 23.388 120.425 -11.861 1.00 12.62 368 GLY B N 1
ATOM 9457 C CA . GLY B 1 259 ? 22.147 120.818 -11.215 1.00 12.54 368 GLY B CA 1
ATOM 9458 C C . GLY B 1 259 ? 21.035 119.817 -11.406 1.00 11.81 368 GLY B C 1
ATOM 9459 O O . GLY B 1 259 ? 20.890 119.236 -12.480 1.00 12.87 368 GLY B O 1
ATOM 9463 N N . GLY B 1 260 ? 20.229 119.631 -10.387 1.00 12.23 369 GLY B N 1
ATOM 9464 C CA . GLY B 1 260 ? 19.043 118.795 -10.526 1.00 13.32 369 GLY B CA 1
ATOM 9465 C C . GLY B 1 260 ? 19.287 117.306 -10.474 1.00 13.64 369 GLY B C 1
ATOM 9466 O O . GLY B 1 260 ? 18.354 116.544 -10.731 1.00 16.62 369 GLY B O 1
ATOM 9470 N N . VAL B 1 261 ? 20.503 116.877 -10.147 1.00 13.20 370 VAL B N 1
ATOM 9471 C CA . VAL B 1 261 ? 20.794 115.449 -10.015 1.00 13.23 370 VAL B CA 1
ATOM 9472 C C . VAL B 1 261 ? 20.547 115.042 -8.560 1.00 13.55 370 VAL B C 1
ATOM 9473 O O . VAL B 1 261 ? 21.064 115.673 -7.623 1.00 14.70 370 VAL B O 1
ATOM 9486 N N . GLN B 1 262 ? 19.745 114.002 -8.356 1.00 13.75 371 GLN B N 1
ATOM 9487 C CA . GLN B 1 262 ? 19.443 113.511 -7.020 1.00 14.42 371 GLN B CA 1
ATOM 9488 C C . GLN B 1 262 ? 19.704 112.018 -6.817 1.00 14.67 371 GLN B C 1
ATOM 9489 O O . GLN B 1 262 ? 19.700 111.551 -5.701 1.00 16.67 371 GLN B O 1
ATOM 9503 N N . ASN B 1 263 ? 19.861 111.288 -7.906 1.00 13.26 372 ASN B N 1
ATOM 9504 C CA . ASN B 1 263 ? 20.004 109.848 -7.845 1.00 13.71 372 ASN B CA 1
ATOM 9505 C C . ASN B 1 263 ? 20.749 109.313 -9.051 1.00 13.13 372 ASN B C 1
ATOM 9506 O O . ASN B 1 263 ? 21.067 110.054 -9.965 1.00 13.56 372 ASN B O 1
ATOM 9517 N N . ILE B 1 264 ? 21.028 108.020 -9.037 1.00 12.88 373 ILE B N 1
ATOM 9518 C CA . ILE B 1 264 ? 21.762 107.382 -10.118 1.00 13.41 373 ILE B CA 1
ATOM 9519 C C . ILE B 1 264 ? 21.038 107.528 -11.451 1.00 12.71 373 ILE B C 1
ATOM 9520 O O . ILE B 1 264 ? 21.671 107.736 -12.471 1.00 13.91 373 ILE B O 1
ATOM 9536 N N . GLY B 1 265 ? 19.714 107.435 -11.442 1.00 13.15 374 GLY B N 1
ATOM 9537 C CA . GLY B 1 265 ? 18.941 107.547 -12.665 1.00 14.18 374 GLY B CA 1
ATOM 9538 C C . GLY B 1 265 ? 19.155 108.880 -13.361 1.00 11.75 374 GLY B C 1
ATOM 9539 O O . GLY B 1 265 ? 19.213 108.940 -14.576 1.00 12.49 374 GLY B O 1
ATOM 9543 N N . HIS B 1 266 ? 19.257 109.949 -12.586 1.00 12.11 375 HIS B N 1
ATOM 9544 C CA . HIS B 1 266 ? 19.512 111.270 -13.156 1.00 12.25 375 HIS B CA 1
ATOM 9545 C C . HIS B 1 266 ? 20.867 111.308 -13.830 1.00 11.60 375 HIS B C 1
ATOM 9546 O O . HIS B 1 266 ? 21.029 111.986 -14.843 1.00 12.48 375 HIS B O 1
ATOM 9560 N N . ILE B 1 267 ? 21.854 110.627 -13.253 1.00 12.34 376 ILE B N 1
ATOM 9561 C CA . ILE B 1 267 ? 23.186 110.560 -13.853 1.00 12.38 376 ILE B CA 1
ATOM 9562 C C . ILE B 1 267 ? 23.129 109.827 -15.194 1.00 12.49 376 ILE B C 1
ATOM 9563 O O . ILE B 1 267 ? 23.639 110.296 -16.196 1.00 12.86 376 ILE B O 1
ATOM 9579 N N . THR B 1 268 ? 22.474 108.663 -15.210 1.00 11.56 377 THR B N 1
ATOM 9580 C CA . THR B 1 268 ? 22.293 107.952 -16.455 1.00 12.07 377 THR B CA 1
ATOM 9581 C C . THR B 1 268 ? 21.607 108.798 -17.530 1.00 11.33 377 THR B C 1
ATOM 9582 O O . THR B 1 268 ? 22.026 108.821 -18.676 1.00 12.19 377 THR B O 1
ATOM 9593 N N . LYS B 1 269 ? 20.532 109.483 -17.145 1.00 11.40 378 LYS B N 1
ATOM 9594 C CA . LYS B 1 269 ? 19.777 110.276 -18.098 1.00 11.99 378 LYS B CA 1
ATOM 9595 C C . LYS B 1 269 ? 20.574 111.483 -18.606 1.00 9.64 378 LYS B C 1
ATOM 9596 O O . LYS B 1 269 ? 20.475 111.810 -19.775 1.00 10.83 378 LYS B O 1
ATOM 9615 N N . ALA B 1 270 ? 21.345 112.112 -17.731 1.00 11.13 379 ALA B N 1
ATOM 9616 C CA . ALA B 1 270 ? 22.174 113.238 -18.145 1.00 11.07 379 ALA B CA 1
ATOM 9617 C C . ALA B 1 270 ? 23.167 112.813 -19.222 1.00 10.73 379 ALA B C 1
ATOM 9618 O O . ALA B 1 270 ? 23.338 113.483 -20.256 1.00 11.83 379 ALA B O 1
ATOM 9625 N N . ILE B 1 271 ? 23.798 111.667 -18.999 1.00 11.73 380 ILE B N 1
ATOM 9626 C CA . ILE B 1 271 ? 24.755 111.145 -19.951 1.00 12.47 380 ILE B CA 1
ATOM 9627 C C . ILE B 1 271 ? 24.026 110.718 -21.236 1.00 11.75 380 ILE B C 1
ATOM 9628 O O . ILE B 1 271 ? 24.498 110.992 -22.342 1.00 12.64 380 ILE B O 1
ATOM 9644 N N . ALA B 1 272 ? 22.866 110.068 -21.119 1.00 11.74 381 ALA B N 1
ATOM 9645 C CA . ALA B 1 272 ? 22.111 109.685 -22.303 1.00 13.15 381 ALA B CA 1
ATOM 9646 C C . ALA B 1 272 ? 21.850 110.892 -23.191 1.00 12.22 381 ALA B C 1
ATOM 9647 O O . ALA B 1 272 ? 21.948 110.799 -24.418 1.00 13.76 381 ALA B O 1
ATOM 9654 N N . LEU B 1 273 ? 21.508 112.032 -22.575 1.00 11.40 382 LEU B N 1
ATOM 9655 C CA . LEU B 1 273 ? 21.157 113.229 -23.322 1.00 12.51 382 LEU B CA 1
ATOM 9656 C C . LEU B 1 273 ? 22.356 113.988 -23.855 1.00 13.11 382 LEU B C 1
ATOM 9657 O O . LEU B 1 273 ? 22.180 114.980 -24.539 1.00 15.69 382 LEU B O 1
ATOM 9673 N N . GLY B 1 274 ? 23.569 113.548 -23.527 1.00 12.13 383 GLY B N 1
ATOM 9674 C CA . GLY B 1 274 ? 24.756 114.090 -24.151 1.00 11.72 383 GLY B CA 1
ATOM 9675 C C . GLY B 1 274 ? 25.849 114.535 -23.211 1.00 11.56 383 GLY B C 1
ATOM 9676 O O . GLY B 1 274 ? 26.936 114.848 -23.685 1.00 12.53 383 GLY B O 1
ATOM 9680 N N . ALA B 1 275 ? 25.584 114.617 -21.916 1.00 11.76 384 ALA B N 1
ATOM 9681 C CA . ALA B 1 275 ? 26.620 115.039 -20.972 1.00 11.67 384 ALA B CA 1
ATOM 9682 C C . ALA B 1 275 ? 27.780 114.059 -20.942 1.00 11.51 384 ALA B C 1
ATOM 9683 O O . ALA B 1 275 ? 27.601 112.850 -21.094 1.00 13.24 384 ALA B O 1
ATOM 9690 N N . SER B 1 276 ? 28.964 114.583 -20.643 1.00 11.43 385 SER B N 1
ATOM 9691 C CA . SER B 1 276 ? 30.159 113.762 -20.459 1.00 12.04 385 SER B CA 1
ATOM 9692 C C . SER B 1 276 ? 30.399 113.443 -18.968 1.00 12.21 385 SER B C 1
ATOM 9693 O O . SER B 1 276 ? 30.910 112.388 -18.630 1.00 14.53 385 SER B O 1
ATOM 9701 N N . THR B 1 277 ? 30.028 114.373 -18.095 1.00 12.80 386 THR B N 1
ATOM 9702 C CA . THR B 1 277 ? 30.154 114.213 -16.646 1.00 12.37 386 THR B CA 1
ATOM 9703 C C . THR B 1 277 ? 28.967 114.891 -15.978 1.00 11.44 386 THR B C 1
ATOM 9704 O O . THR B 1 277 ? 28.227 115.626 -16.617 1.00 11.72 386 THR B O 1
ATOM 9715 N N . VAL B 1 278 ? 28.781 114.619 -14.694 1.00 11.83 387 VAL B N 1
ATOM 9716 C CA . VAL B 1 278 ? 27.703 115.237 -13.941 1.00 12.70 387 VAL B CA 1
ATOM 9717 C C . VAL B 1 278 ? 28.290 115.902 -12.706 1.00 12.42 387 VAL B C 1
ATOM 9718 O O . VAL B 1 278 ? 29.240 115.410 -12.120 1.00 15.77 387 VAL B O 1
ATOM 9729 N N . MET B 1 279 ? 27.717 117.034 -12.335 1.00 11.58 388 MET B N 1
ATOM 9730 C CA . MET B 1 279 ? 28.156 117.776 -11.171 1.00 11.52 388 MET B CA 1
ATOM 9731 C C . MET B 1 279 ? 27.057 117.723 -10.124 1.00 11.47 388 MET B C 1
ATOM 9732 O O . MET B 1 279 ? 25.881 117.883 -10.429 1.00 13.99 388 MET B O 1
ATOM 9746 N N . MET B 1 280 ? 27.468 117.470 -8.891 1.00 11.93 389 MET B N 1
ATOM 9747 C CA . MET B 1 280 ? 26.554 117.364 -7.775 1.00 12.83 389 MET B CA 1
ATOM 9748 C C . MET B 1 280 ? 26.911 118.270 -6.622 1.00 12.65 389 MET B C 1
ATOM 9749 O O . MET B 1 280 ? 28.063 118.359 -6.213 1.00 12.80 389 MET B O 1
ATOM 9763 N N . GLY B 1 281 ? 25.885 118.926 -6.103 1.00 13.19 390 GLY B N 1
ATOM 9764 C CA . GLY B 1 281 ? 26.010 119.759 -4.935 1.00 13.07 390 GLY B CA 1
ATOM 9765 C C . GLY B 1 281 ? 25.219 119.119 -3.800 1.00 13.82 390 GLY B C 1
ATOM 9766 O O . GLY B 1 281 ? 25.793 118.612 -2.848 1.00 14.31 390 GLY B O 1
ATOM 9770 N N . GLY B 1 282 ? 23.896 119.105 -3.917 1.00 13.30 391 GLY B N 1
ATOM 9771 C CA . GLY B 1 282 ? 23.044 118.560 -2.875 1.00 13.79 391 GLY B CA 1
ATOM 9772 C C . GLY B 1 282 ? 23.326 117.117 -2.494 1.00 16.02 391 GLY B C 1
ATOM 9773 O O . GLY B 1 282 ? 23.284 116.764 -1.321 1.00 17.43 391 GLY B O 1
ATOM 9777 N N . MET B 1 283 ? 23.625 116.272 -3.481 1.00 15.10 392 MET B N 1
ATOM 9778 C CA . MET B 1 283 ? 23.886 114.864 -3.185 1.00 14.98 392 MET B CA 1
ATOM 9779 C C . MET B 1 283 ? 25.140 114.686 -2.351 1.00 16.57 392 MET B C 1
ATOM 9780 O O . MET B 1 283 ? 25.266 113.671 -1.664 1.00 20.02 392 MET B O 1
ATOM 9794 N N . LEU B 1 284 ? 26.072 115.636 -2.428 1.00 14.99 393 LEU B N 1
ATOM 9795 C CA . LEU B 1 284 ? 27.316 115.516 -1.691 1.00 15.34 393 LEU B CA 1
ATOM 9796 C C . LEU B 1 284 ? 27.376 116.377 -0.431 1.00 15.97 393 LEU B C 1
ATOM 9797 O O . LEU B 1 284 ? 28.275 116.212 0.418 1.00 17.36 393 LEU B O 1
ATOM 9813 N N . ALA B 1 285 ? 26.443 117.308 -0.304 1.00 16.92 394 ALA B N 1
ATOM 9814 C CA . ALA B 1 285 ? 26.371 118.102 0.901 1.00 19.05 394 ALA B CA 1
ATOM 9815 C C . ALA B 1 285 ? 25.958 117.143 2.025 1.00 23.01 394 ALA B C 1
ATOM 9816 O O . ALA B 1 285 ? 25.302 116.135 1.783 1.00 26.76 394 ALA B O 1
ATOM 9823 N N . GLY B 1 286 ? 26.363 117.398 3.239 1.00 26.02 395 GLY B N 1
ATOM 9824 C CA . GLY B 1 286 ? 25.948 116.469 4.292 1.00 24.20 395 GLY B CA 1
ATOM 9825 C C . GLY B 1 286 ? 26.740 115.170 4.342 1.00 22.08 395 GLY B C 1
ATOM 9826 O O . GLY B 1 286 ? 26.462 114.344 5.207 1.00 21.62 395 GLY B O 1
ATOM 9830 N N . THR B 1 287 ? 27.721 114.996 3.449 1.00 20.62 396 THR B N 1
ATOM 9831 C CA . THR B 1 287 ? 28.690 113.922 3.604 1.00 19.97 396 THR B CA 1
ATOM 9832 C C . THR B 1 287 ? 29.809 114.337 4.539 1.00 19.27 396 THR B C 1
ATOM 9833 O O . THR B 1 287 ? 30.030 115.520 4.787 1.00 20.06 396 THR B O 1
ATOM 9844 N N . THR B 1 288 ? 30.530 113.351 5.049 1.00 18.52 397 THR B N 1
ATOM 9845 C CA . THR B 1 288 ? 31.545 113.601 6.035 1.00 19.42 397 THR B CA 1
ATOM 9846 C C . THR B 1 288 ? 32.612 114.545 5.496 1.00 18.72 397 THR B C 1
ATOM 9847 O O . THR B 1 288 ? 33.136 115.375 6.234 1.00 21.07 397 THR B O 1
ATOM 9858 N N . GLU B 1 289 ? 32.911 114.424 4.209 1.00 18.24 398 GLU B N 1
ATOM 9859 C CA . GLU B 1 289 ? 34.018 115.153 3.600 1.00 19.55 398 GLU B CA 1
ATOM 9860 C C . GLU B 1 289 ? 33.640 116.559 3.138 1.00 17.89 398 GLU B C 1
ATOM 9861 O O . GLU B 1 289 ? 34.511 117.337 2.732 1.00 18.94 398 GLU B O 1
ATOM 9873 N N . SER B 1 290 ? 32.354 116.917 3.202 1.00 17.35 399 SER B N 1
ATOM 9874 C CA . SER B 1 290 ? 31.955 118.286 2.890 1.00 18.24 399 SER B CA 1
ATOM 9875 C C . SER B 1 290 ? 32.367 119.215 4.042 1.00 17.18 399 SER B C 1
ATOM 9876 O O . SER B 1 290 ? 32.555 118.783 5.186 1.00 19.06 399 SER B O 1
ATOM 9884 N N . PRO B 1 291 ? 32.505 120.508 3.753 1.00 18.56 400 PRO B N 1
ATOM 9885 C CA . PRO B 1 291 ? 32.831 121.439 4.833 1.00 23.03 400 PRO B CA 1
ATOM 9886 C C . PRO B 1 291 ? 31.628 121.629 5.745 1.00 29.36 400 PRO B C 1
ATOM 9887 O O . PRO B 1 291 ? 30.501 121.225 5.426 1.00 36.53 400 PRO B O 1
ATOM 9898 N N . GLY B 1 292 ? 31.851 122.256 6.878 1.00 31.38 401 GLY B N 1
ATOM 9899 C CA . GLY B 1 292 ? 30.752 122.567 7.759 1.00 29.98 401 GLY B CA 1
ATOM 9900 C C . GLY B 1 292 ? 30.504 121.433 8.720 1.00 29.69 401 GLY B C 1
ATOM 9901 O O . GLY B 1 292 ? 30.795 120.277 8.429 1.00 31.73 401 GLY B O 1
ATOM 9905 N N . GLU B 1 293 ? 29.947 121.768 9.874 1.00 29.86 402 GLU B N 1
ATOM 9906 C CA . GLU B 1 293 ? 29.772 120.800 10.935 1.00 32.30 402 GLU B CA 1
ATOM 9907 C C . GLU B 1 293 ? 28.361 120.263 10.945 1.00 28.92 402 GLU B C 1
ATOM 9908 O O . GLU B 1 293 ? 27.416 120.905 10.452 1.00 28.84 402 GLU B O 1
ATOM 9920 N N . TYR B 1 294 ? 28.223 119.065 11.497 1.00 27.28 403 TYR B N 1
ATOM 9921 C CA . TYR B 1 294 ? 26.903 118.502 11.731 1.00 25.38 403 TYR B CA 1
ATOM 9922 C C . TYR B 1 294 ? 26.237 119.171 12.928 1.00 26.19 403 TYR B C 1
ATOM 9923 O O . TYR B 1 294 ? 26.909 119.594 13.862 1.00 28.62 403 TYR B O 1
ATOM 9941 N N . PHE B 1 295 ? 24.912 119.212 12.904 1.00 25.41 404 PHE B N 1
ATOM 9942 C CA . PHE B 1 295 ? 24.111 119.729 14.009 1.00 25.61 404 PHE B CA 1
ATOM 9943 C C . PHE B 1 295 ? 22.819 118.920 14.042 1.00 27.16 404 PHE B C 1
ATOM 9944 O O . PHE B 1 295 ? 22.516 118.204 13.094 1.00 28.08 404 PHE B O 1
ATOM 9961 N N . PHE B 1 296 ? 22.072 119.014 15.137 1.00 29.14 405 PHE B N 1
ATOM 9962 C CA . PHE B 1 296 ? 20.838 118.254 15.273 1.00 31.56 405 PHE B CA 1
ATOM 9963 C C . PHE B 1 296 ? 19.586 119.110 15.363 1.00 33.78 405 PHE B C 1
ATOM 9964 O O . PHE B 1 296 ? 19.593 120.188 15.946 1.00 35.58 405 PHE B O 1
ATOM 9981 N N . ARG B 1 297 ? 18.511 118.593 14.781 1.00 33.65 406 ARG B N 1
ATOM 9982 C CA . ARG B 1 297 ? 17.204 119.236 14.795 1.00 38.32 406 ARG B CA 1
ATOM 9983 C C . ARG B 1 297 ? 16.139 118.161 14.741 1.00 39.18 406 ARG B C 1
ATOM 9984 O O . ARG B 1 297 ? 16.090 117.401 13.781 1.00 39.59 406 ARG B O 1
ATOM 10005 N N . GLY B 1 299 ? 14.921 115.514 15.199 1.00 48.77 408 GLY B N 1
ATOM 10006 C CA . GLY B 1 299 ? 15.600 114.294 15.603 1.00 47.83 408 GLY B CA 1
ATOM 10007 C C . GLY B 1 299 ? 16.532 113.745 14.533 1.00 45.75 408 GLY B C 1
ATOM 10008 O O . GLY B 1 299 ? 16.754 112.536 14.450 1.00 47.38 408 GLY B O 1
ATOM 10012 N N . LYS B 1 300 ? 17.089 114.638 13.722 1.00 41.78 409 LYS B N 1
ATOM 10013 C CA . LYS B 1 300 ? 17.980 114.256 12.629 1.00 36.76 409 LYS B CA 1
ATOM 10014 C C . LYS B 1 300 ? 19.333 114.963 12.734 1.00 31.25 409 LYS B C 1
ATOM 10015 O O . LYS B 1 300 ? 19.421 116.098 13.205 1.00 29.99 409 LYS B O 1
ATOM 10022 N N . ARG B 1 301 ? 20.378 114.290 12.262 1.00 29.11 410 ARG B N 1
ATOM 10023 C CA . ARG B 1 301 ? 21.698 114.892 12.090 1.00 24.98 410 ARG B CA 1
ATOM 10024 C C . ARG B 1 301 ? 21.747 115.552 10.721 1.00 23.20 410 ARG B C 1
ATOM 10025 O O . ARG B 1 301 ? 21.461 114.901 9.717 1.00 24.71 410 ARG B O 1
ATOM 10046 N N . LEU B 1 302 ? 22.080 116.845 10.700 1.00 20.18 411 LEU B N 1
ATOM 10047 C CA . LEU B 1 302 ? 21.982 117.695 9.522 1.00 19.77 411 LEU B CA 1
ATOM 10048 C C . LEU B 1 302 ? 23.289 118.454 9.246 1.00 20.16 411 LEU B C 1
ATOM 10049 O O . LEU B 1 302 ? 24.116 118.629 10.151 1.00 20.87 411 LEU B O 1
ATOM 10065 N N . LYS B 1 303 ? 23.453 118.913 8.001 1.00 19.72 412 LYS B N 1
ATOM 10066 C CA . LYS B 1 303 ? 24.400 119.963 7.658 1.00 18.60 412 LYS B CA 1
ATOM 10067 C C . LYS B 1 303 ? 23.676 121.056 6.904 1.00 16.48 412 LYS B C 1
ATOM 10068 O O . LYS B 1 303 ? 22.653 120.832 6.225 1.00 18.33 412 LYS B O 1
ATOM 10087 N N . THR B 1 304 ? 24.223 122.257 6.992 1.00 17.57 413 THR B N 1
ATOM 10088 C CA . THR B 1 304 ? 23.783 123.342 6.143 1.00 16.71 413 THR B CA 1
ATOM 10089 C C . THR B 1 304 ? 24.183 123.077 4.703 1.00 16.65 413 THR B C 1
ATOM 10090 O O . THR B 1 304 ? 25.289 122.617 4.428 1.00 16.96 413 THR B O 1
ATOM 10101 N N . TYR B 1 305 ? 23.276 123.385 3.792 1.00 15.90 414 TYR B N 1
ATOM 10102 C CA . TYR B 1 305 ? 23.552 123.372 2.372 1.00 14.35 414 TYR B CA 1
ATOM 10103 C C . TYR B 1 305 ? 22.896 124.647 1.856 1.00 15.36 414 TYR B C 1
ATOM 10104 O O . TYR B 1 305 ? 21.728 124.883 2.109 1.00 18.25 414 TYR B O 1
ATOM 10122 N N . ARG B 1 306 ? 23.661 125.485 1.161 1.00 15.81 415 ARG B N 1
ATOM 10123 C CA . ARG B 1 306 ? 23.153 126.798 0.748 1.00 15.02 415 ARG B CA 1
ATOM 10124 C C . ARG B 1 306 ? 23.589 127.165 -0.656 1.00 13.00 415 ARG B C 1
ATOM 10125 O O . ARG B 1 306 ? 24.689 126.844 -1.083 1.00 15.00 415 ARG B O 1
ATOM 10146 N N . GLY B 1 307 ? 22.730 127.878 -1.365 1.00 14.49 416 GLY B N 1
ATOM 10147 C CA . GLY B 1 307 ? 23.079 128.437 -2.652 1.00 13.96 416 GLY B CA 1
ATOM 10148 C C . GLY B 1 307 ? 24.182 129.473 -2.526 1.00 13.93 416 GLY B C 1
ATOM 10149 O O . GLY B 1 307 ? 24.271 130.202 -1.528 1.00 15.62 416 GLY B O 1
ATOM 10153 N N . MET B 1 308 ? 25.038 129.556 -3.533 1.00 14.16 417 MET B N 1
ATOM 10154 C CA . MET B 1 308 ? 26.082 130.575 -3.537 1.00 15.00 417 MET B CA 1
ATOM 10155 C C . MET B 1 308 ? 25.517 131.969 -3.774 1.00 14.91 417 MET B C 1
ATOM 10156 O O . MET B 1 308 ? 26.196 132.963 -3.506 1.00 19.07 417 MET B O 1
ATOM 10170 N N . GLY B 1 309 ? 24.266 132.035 -4.241 1.00 15.44 418 GLY B N 1
ATOM 10171 C CA . GLY B 1 309 ? 23.539 133.281 -4.373 1.00 17.43 418 GLY B CA 1
ATOM 10172 C C . GLY B 1 309 ? 22.533 133.502 -3.250 1.00 16.11 418 GLY B C 1
ATOM 10173 O O . GLY B 1 309 ? 21.664 134.373 -3.347 1.00 17.30 418 GLY B O 1
ATOM 10177 N N . SER B 1 310 ? 22.660 132.755 -2.157 1.00 15.90 419 SER B N 1
ATOM 10178 C CA . SER B 1 310 ? 21.870 133.033 -0.962 1.00 16.56 419 SER B CA 1
ATOM 10179 C C . SER B 1 310 ? 22.427 134.260 -0.285 1.00 17.98 419 SER B C 1
ATOM 10180 O O . SER B 1 310 ? 23.598 134.615 -0.443 1.00 18.36 419 SER B O 1
ATOM 10188 N N . ILE B 1 311 ? 21.586 134.928 0.482 1.00 18.52 420 ILE B N 1
ATOM 10189 C CA . ILE B 1 311 ? 22.063 136.071 1.235 1.00 19.92 420 ILE B CA 1
ATOM 10190 C C . ILE B 1 311 ? 23.198 135.652 2.173 1.00 19.87 420 ILE B C 1
ATOM 10191 O O . ILE B 1 311 ? 24.216 136.358 2.265 1.00 21.20 420 ILE B O 1
ATOM 10207 N N . ASP B 1 312 ? 23.064 134.501 2.842 1.00 20.09 421 ASP B N 1
ATOM 10208 C CA . ASP B 1 312 ? 24.111 134.048 3.755 1.00 21.73 421 ASP B CA 1
ATOM 10209 C C . ASP B 1 312 ? 25.459 133.864 3.040 1.00 20.71 421 ASP B C 1
ATOM 10210 O O . ASP B 1 312 ? 26.505 134.285 3.548 1.00 22.28 421 ASP B O 1
ATOM 10219 N N . ALA B 1 313 ? 25.459 133.214 1.879 1.00 19.63 422 ALA B N 1
ATOM 10220 C CA . ALA B 1 313 ? 26.707 132.995 1.166 1.00 19.32 422 ALA B CA 1
ATOM 10221 C C . ALA B 1 313 ? 27.284 13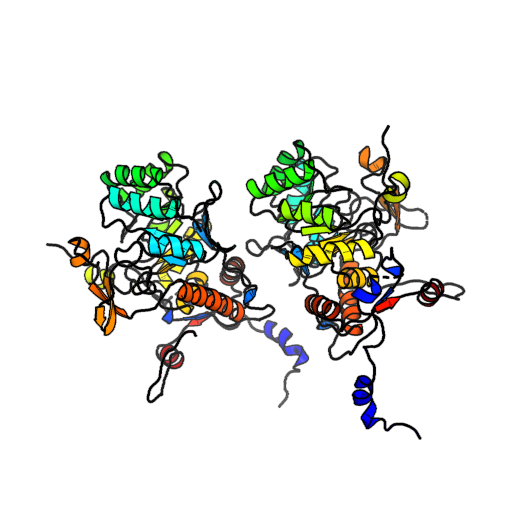4.311 0.676 1.00 20.68 422 ALA B C 1
ATOM 10222 O O . ALA B 1 313 ? 28.493 134.520 0.721 1.00 21.99 422 ALA B O 1
ATOM 10229 N N . MET B 1 314 ? 26.437 135.194 0.180 1.00 21.62 423 MET B N 1
ATOM 10230 C CA . MET B 1 314 ? 26.900 136.477 -0.329 1.00 22.90 423 MET B CA 1
ATOM 10231 C C . MET B 1 314 ? 27.514 137.325 0.782 1.00 25.67 423 MET B C 1
ATOM 10232 O O . MET B 1 314 ? 28.428 138.101 0.536 1.00 30.15 423 MET B O 1
ATOM 10246 N N . GLN B 1 315 ? 26.997 137.175 1.995 1.00 26.28 424 GLN B N 1
ATOM 10247 C CA . GLN B 1 315 ? 27.502 137.910 3.151 1.00 32.10 424 GLN B CA 1
ATOM 10248 C C . GLN B 1 315 ? 28.657 137.164 3.831 1.00 35.55 424 GLN B C 1
ATOM 10249 O O . GLN B 1 315 ? 29.204 137.634 4.821 1.00 37.59 424 GLN B O 1
ATOM 10263 N N . LYS B 1 316 ? 29.015 136.004 3.288 1.00 38.15 425 LYS B N 1
ATOM 10264 C CA . LYS B 1 316 ? 30.114 135.172 3.796 1.00 44.01 425 LYS B CA 1
ATOM 10265 C C . LYS B 1 316 ? 29.976 134.668 5.234 1.00 47.17 425 LYS B C 1
ATOM 10266 O O . LYS B 1 316 ? 30.963 134.590 5.959 1.00 47.14 425 LYS B O 1
ATOM 10270 N N . THR B 1 317 ? 28.763 134.313 5.642 1.00 48.15 426 THR B N 1
ATOM 10271 C CA . THR B 1 317 ? 28.538 133.810 6.992 1.00 47.88 426 THR B CA 1
ATOM 10272 C C . THR B 1 317 ? 29.145 132.422 7.204 1.00 48.39 426 THR B C 1
ATOM 10273 O O . THR B 1 317 ? 29.300 131.640 6.270 1.00 43.82 426 THR B O 1
ATOM 10284 N N . ASP B 1 318 ? 29.501 132.145 8.454 1.00 51.25 427 ASP B N 1
ATOM 10285 C CA . ASP B 1 318 ? 30.123 130.882 8.853 1.00 52.85 427 ASP B CA 1
ATOM 10286 C C . ASP B 1 318 ? 29.221 129.649 8.763 1.00 52.16 427 ASP B C 1
ATOM 10287 O O . ASP B 1 318 ? 28.027 129.707 9.039 1.00 51.63 427 ASP B O 1
ATOM 10296 N N . VAL B 1 319 ? 29.838 128.529 8.394 1.00 51.22 428 VAL B N 1
ATOM 10297 C CA . VAL B 1 319 ? 29.163 127.235 8.327 1.00 49.87 428 VAL B CA 1
ATOM 10298 C C . VAL B 1 319 ? 29.937 126.193 9.159 1.00 49.71 428 VAL B C 1
ATOM 10299 O O . VAL B 1 319 ? 29.436 125.095 9.437 1.00 49.65 428 VAL B O 1
ATOM 10312 N N . LYS B 1 320 ? 31.147 126.556 9.583 1.00 48.20 429 LYS B N 1
ATOM 10313 C CA . LYS B 1 320 ? 32.031 125.627 10.278 1.00 48.61 429 LYS B CA 1
ATOM 10314 C C . LYS B 1 320 ? 31.971 125.800 11.799 1.00 49.59 429 LYS B C 1
ATOM 10315 O O . LYS B 1 320 ? 31.140 126.545 12.326 1.00 50.34 429 LYS B O 1
ATOM 10334 N N . VAL B 1 335 ? 20.324 147.021 -2.481 1.00 38.63 444 VAL B N 1
ATOM 10335 C CA . VAL B 1 335 ? 19.684 145.811 -1.971 1.00 37.08 444 VAL B CA 1
ATOM 10336 C C . VAL B 1 335 ? 20.105 144.579 -2.763 1.00 35.17 444 VAL B C 1
ATOM 10337 O O . VAL B 1 335 ? 20.082 144.572 -3.994 1.00 37.40 444 VAL B O 1
ATOM 10350 N N . LEU B 1 336 ? 20.482 143.539 -2.027 1.00 29.77 445 LEU B N 1
ATOM 10351 C CA . LEU B 1 336 ? 20.915 142.273 -2.601 1.00 28.71 445 LEU B CA 1
ATOM 10352 C C . LEU B 1 336 ? 19.713 141.451 -3.029 1.00 25.75 445 LEU B C 1
ATOM 10353 O O . LEU B 1 336 ? 18.800 141.281 -2.246 1.00 29.41 445 LEU B O 1
ATOM 10369 N N . VAL B 1 337 ? 19.744 140.914 -4.246 1.00 21.30 446 VAL B N 1
ATOM 10370 C CA . VAL B 1 337 ? 18.689 140.047 -4.758 1.00 19.34 446 VAL B CA 1
ATOM 10371 C C . VAL B 1 337 ? 19.178 138.594 -4.676 1.00 18.95 446 VAL B C 1
ATOM 10372 O O . VAL B 1 337 ? 20.083 138.178 -5.414 1.00 21.98 446 VAL B O 1
ATOM 10385 N N . ALA B 1 338 ? 18.618 137.824 -3.753 1.00 16.95 447 ALA B N 1
ATOM 10386 C CA . ALA B 1 338 ? 19.010 136.424 -3.619 1.00 16.14 447 ALA B CA 1
ATOM 10387 C C . ALA B 1 338 ? 18.611 135.615 -4.847 1.00 15.40 447 ALA B C 1
ATOM 10388 O O . ALA B 1 338 ? 17.529 135.796 -5.392 1.00 16.88 447 ALA B O 1
ATOM 10395 N N . GLN B 1 339 ? 19.486 134.693 -5.237 1.00 15.02 448 GLN B N 1
ATOM 10396 C CA . GLN B 1 339 ? 19.182 133.700 -6.265 1.00 14.65 448 GLN B CA 1
ATOM 10397 C C . GLN B 1 339 ? 19.305 132.268 -5.772 1.00 12.44 448 GLN B C 1
ATOM 10398 O O . GLN B 1 339 ? 19.159 131.332 -6.547 1.00 13.83 448 GLN B O 1
ATOM 10412 N N . GLY B 1 340 ? 19.466 132.115 -4.464 1.00 14.06 449 GLY B N 1
ATOM 10413 C CA . GLY B 1 340 ? 19.474 130.812 -3.836 1.00 14.32 449 GLY B CA 1
ATOM 10414 C C . GLY B 1 340 ? 19.031 130.931 -2.402 1.00 14.73 449 GLY B C 1
ATOM 10415 O O . GLY B 1 340 ? 18.884 132.043 -1.886 1.00 15.94 449 GLY B O 1
ATOM 10419 N N . VAL B 1 341 ? 18.838 129.782 -1.755 1.00 15.29 450 VAL B N 1
ATOM 10420 C CA . VAL B 1 341 ? 18.381 129.739 -0.379 1.00 15.44 450 VAL B CA 1
ATOM 10421 C C . VAL B 1 341 ? 19.399 129.037 0.514 1.00 16.01 450 VAL B C 1
ATOM 10422 O O . VAL B 1 341 ? 20.294 128.334 0.031 1.00 17.11 450 VAL B O 1
ATOM 10435 N N . THR B 1 342 ? 19.263 129.259 1.815 1.00 17.61 451 THR B N 1
ATOM 10436 C CA . THR B 1 342 ? 19.954 128.479 2.833 1.00 17.69 451 THR B CA 1
ATOM 10437 C C . THR B 1 342 ? 19.017 127.406 3.359 1.00 17.64 451 THR B C 1
ATOM 10438 O O . THR B 1 342 ? 17.885 127.676 3.740 1.00 19.91 451 THR B O 1
ATOM 10449 N N . GLY B 1 343 ? 19.513 126.182 3.384 1.00 19.92 452 GLY B N 1
ATOM 10450 C CA . GLY B 1 343 ? 18.741 125.070 3.889 1.00 21.39 452 GLY B CA 1
ATOM 10451 C C . GLY B 1 343 ? 19.596 124.082 4.636 1.00 18.04 452 GLY B C 1
ATOM 10452 O O . GLY B 1 343 ? 20.733 124.373 5.020 1.00 19.08 452 GLY B O 1
ATOM 10456 N N . SER B 1 344 ? 19.029 122.909 4.835 1.00 18.17 453 SER B N 1
ATOM 10457 C CA . SER B 1 344 ? 19.733 121.824 5.482 1.00 19.13 453 SER B CA 1
ATOM 10458 C C . SER B 1 344 ? 19.450 120.536 4.743 1.00 17.96 453 SER B C 1
ATOM 10459 O O . SER B 1 344 ? 18.421 120.393 4.058 1.00 19.29 453 SER B O 1
ATOM 10467 N N . VAL B 1 345 ? 20.383 119.608 4.886 1.00 19.06 454 VAL B N 1
ATOM 10468 C CA . VAL B 1 345 ? 20.242 118.253 4.372 1.00 16.83 454 VAL B CA 1
ATOM 10469 C C . VAL B 1 345 ? 20.663 117.261 5.446 1.00 18.83 454 VAL B C 1
ATOM 10470 O O . VAL B 1 345 ? 21.456 117.581 6.327 1.00 18.50 454 VAL B O 1
ATOM 10483 N N . ILE B 1 346 ? 20.118 116.056 5.370 1.00 20.31 455 ILE B N 1
ATOM 10484 C CA . ILE B 1 346 ? 20.445 115.027 6.350 1.00 20.98 455 ILE B CA 1
ATOM 10485 C C . ILE B 1 346 ? 21.830 114.422 6.080 1.00 21.60 455 ILE B C 1
ATOM 10486 O O . ILE B 1 346 ? 22.314 114.375 4.943 1.00 22.41 455 ILE B O 1
ATOM 10502 N N . ASP B 1 347 ? 22.432 113.922 7.150 1.00 21.16 456 ASP B N 1
ATOM 10503 C CA . ASP B 1 347 ? 23.751 113.290 7.098 1.00 21.24 456 ASP B CA 1
ATOM 10504 C C . ASP B 1 347 ? 23.683 112.118 6.126 1.00 20.28 456 ASP B C 1
ATOM 10505 O O . ASP B 1 347 ? 22.783 111.296 6.210 1.00 23.82 456 ASP B O 1
ATOM 10514 N N . LYS B 1 348 ? 24.639 112.057 5.204 1.00 21.42 457 LYS B N 1
ATOM 10515 C CA . LYS B 1 348 ? 24.694 110.998 4.202 1.00 23.35 457 LYS B CA 1
ATOM 10516 C C . LYS B 1 348 ? 25.869 110.051 4.387 1.00 21.15 457 LYS B C 1
ATOM 10517 O O . LYS B 1 348 ? 26.058 109.140 3.599 1.00 23.21 457 LYS B O 1
ATOM 10536 N N . GLY B 1 349 ? 26.660 110.266 5.423 1.00 20.49 458 GLY B N 1
ATOM 10537 C CA . GLY B 1 349 ? 27.816 109.427 5.636 1.00 19.40 458 GLY B CA 1
ATOM 10538 C C . GLY B 1 349 ? 28.986 109.868 4.775 1.00 19.77 458 GLY B C 1
ATOM 10539 O O . GLY B 1 349 ? 29.006 110.974 4.257 1.00 20.56 458 GLY B O 1
ATOM 10543 N N . SER B 1 350 ? 29.964 108.989 4.636 1.00 19.36 459 SER B N 1
ATOM 10544 C CA . SER B 1 350 ? 31.182 109.279 3.880 1.00 18.38 459 SER B CA 1
ATOM 10545 C C . SER B 1 350 ? 31.051 109.050 2.384 1.00 16.75 459 SER B C 1
ATOM 10546 O O . SER B 1 350 ? 30.403 108.076 1.958 1.00 17.48 459 SER B O 1
ATOM 10554 N N . ILE B 1 351 ? 31.715 109.889 1.577 1.00 17.87 460 ILE B N 1
ATOM 10555 C CA . ILE B 1 351 ? 31.746 109.627 0.139 1.00 19.04 460 ILE B CA 1
ATOM 10556 C C . ILE B 1 351 ? 32.535 108.370 -0.175 1.00 16.83 460 ILE B C 1
ATOM 10557 O O . ILE B 1 351 ? 32.423 107.857 -1.280 1.00 17.54 460 ILE B O 1
ATOM 10573 N N . LYS B 1 352 ? 33.314 107.867 0.782 1.00 18.79 461 LYS B N 1
ATOM 10574 C CA . LYS B 1 352 ? 34.036 106.613 0.572 1.00 18.66 461 LYS B CA 1
ATOM 10575 C C . LYS B 1 352 ? 33.067 105.445 0.374 1.00 19.30 461 LYS B C 1
ATOM 10576 O O . LYS B 1 352 ? 33.447 104.429 -0.187 1.00 20.30 461 LYS B O 1
ATOM 10595 N N . LYS B 1 353 ? 31.836 105.592 0.853 1.00 18.93 462 LYS B N 1
ATOM 10596 C CA . LYS B 1 353 ? 30.776 104.628 0.567 1.00 17.41 462 LYS B CA 1
ATOM 10597 C C . LYS B 1 353 ? 29.823 105.125 -0.523 1.00 16.90 462 LYS B C 1
ATOM 10598 O O . LYS B 1 353 ? 29.353 104.352 -1.367 1.00 18.55 462 LYS B O 1
ATOM 10605 N N . TYR B 1 354 ? 29.525 106.417 -0.514 1.00 16.78 463 TYR B N 1
ATOM 10606 C CA . TYR B 1 354 ? 28.527 106.952 -1.429 1.00 16.72 463 TYR B CA 1
ATOM 10607 C C . TYR B 1 354 ? 28.972 106.957 -2.893 1.00 15.02 463 TYR B C 1
ATOM 10608 O O . TYR B 1 354 ? 28.207 106.604 -3.796 1.00 15.97 463 TYR B O 1
ATOM 10626 N N . ILE B 1 355 ? 30.215 107.337 -3.160 1.00 15.20 464 ILE B N 1
ATOM 10627 C CA . ILE B 1 355 ? 30.665 107.346 -4.548 1.00 15.27 464 ILE B CA 1
ATOM 10628 C C . ILE B 1 355 ? 30.733 105.916 -5.130 1.00 15.51 464 ILE B C 1
ATOM 10629 O O . ILE B 1 355 ? 30.293 105.702 -6.256 1.00 15.49 464 ILE B O 1
ATOM 10645 N N . PRO B 1 356 ? 31.233 104.927 -4.363 1.00 15.37 465 PRO B N 1
ATOM 10646 C CA . PRO B 1 356 ? 31.167 103.560 -4.911 1.00 15.94 465 PRO B CA 1
ATOM 10647 C C . PRO B 1 356 ? 29.737 103.077 -5.157 1.00 16.04 465 PRO B C 1
ATOM 10648 O O . PRO B 1 356 ? 29.525 102.334 -6.114 1.00 17.04 465 PRO B O 1
ATOM 10659 N N . TYR B 1 357 ? 28.782 103.519 -4.346 1.00 15.36 466 TYR B N 1
ATOM 10660 C CA . TYR B 1 357 ? 27.368 103.249 -4.617 1.00 15.28 466 TYR B CA 1
ATOM 10661 C C . TYR B 1 357 ? 26.961 103.818 -5.971 1.00 13.83 466 TYR B C 1
ATOM 10662 O O . TYR B 1 357 ? 26.344 103.112 -6.779 1.00 14.20 466 TYR B O 1
ATOM 10680 N N . LEU B 1 358 ? 27.280 105.084 -6.221 1.00 13.50 467 LEU B N 1
ATOM 10681 C CA . LEU B 1 358 ? 26.924 105.686 -7.495 1.00 12.97 467 LEU B CA 1
ATOM 10682 C C . LEU B 1 358 ? 27.602 104.989 -8.669 1.00 13.21 467 LEU B C 1
ATOM 10683 O O . LEU B 1 358 ? 27.020 104.798 -9.726 1.00 13.39 467 LEU B O 1
ATOM 10699 N N . TYR B 1 359 ? 28.868 104.623 -8.487 1.00 13.35 468 TYR B N 1
ATOM 10700 C CA . TYR B 1 359 ? 29.632 103.968 -9.538 1.00 12.88 468 TYR B CA 1
ATOM 10701 C C . TYR B 1 359 ? 29.047 102.591 -9.881 1.00 12.92 468 TYR B C 1
ATOM 10702 O O . TYR B 1 359 ? 28.786 102.288 -11.049 1.00 13.64 468 TYR B O 1
ATOM 10720 N N . ASN B 1 360 ? 28.833 101.773 -8.864 1.00 13.47 469 ASN B N 1
ATOM 10721 C CA . ASN B 1 360 ? 28.263 100.451 -9.073 1.00 14.58 469 ASN B CA 1
ATOM 10722 C C . ASN B 1 360 ? 26.856 100.565 -9.654 1.00 13.36 469 ASN B C 1
ATOM 10723 O O . ASN B 1 360 ? 26.483 99.801 -10.527 1.00 14.21 469 ASN B O 1
ATOM 10734 N N . GLY B 1 361 ? 26.084 101.529 -9.167 1.00 12.74 470 GLY B N 1
ATOM 10735 C CA . GLY B 1 361 ? 24.734 101.726 -9.661 1.00 13.79 470 GLY B CA 1
ATOM 10736 C C . GLY B 1 361 ? 24.722 102.090 -11.131 1.00 12.38 470 GLY B C 1
ATOM 10737 O O . GLY B 1 361 ? 23.921 101.582 -11.889 1.00 13.51 470 GLY B O 1
ATOM 10741 N N . LEU B 1 362 ? 25.630 102.972 -11.529 1.00 12.37 471 LEU B N 1
ATOM 10742 C CA . LEU B 1 362 ? 25.735 103.389 -12.920 1.00 12.03 471 LEU B CA 1
ATOM 10743 C C . LEU B 1 362 ? 26.130 102.198 -13.801 1.00 11.92 471 LEU B C 1
ATOM 10744 O O . LEU B 1 362 ? 25.662 102.063 -14.915 1.00 12.74 471 LEU B O 1
ATOM 10760 N N . GLN B 1 363 ? 27.008 101.340 -13.295 1.00 12.96 472 GLN B N 1
ATOM 10761 C CA . GLN B 1 363 ? 27.410 100.157 -14.046 1.00 13.40 472 GLN B CA 1
ATOM 10762 C C . GLN B 1 363 ? 26.194 99.263 -14.260 1.00 11.83 472 GLN B C 1
ATOM 10763 O O . GLN B 1 363 ? 25.995 98.740 -15.341 1.00 13.60 472 GLN B O 1
ATOM 10777 N N . HIS B 1 364 ? 25.384 99.098 -13.221 1.00 12.69 473 HIS B N 1
ATOM 10778 C CA . HIS B 1 364 ? 24.163 98.291 -13.352 1.00 12.44 473 HIS B CA 1
ATOM 10779 C C . HIS B 1 364 ? 23.138 98.916 -14.299 1.00 12.38 473 HIS B C 1
ATOM 10780 O O . HIS B 1 364 ? 22.475 98.220 -15.057 1.00 13.35 473 HIS B O 1
ATOM 10794 N N . SER B 1 365 ? 23.032 100.235 -14.260 1.00 12.59 474 SER B N 1
ATOM 10795 C CA . SER B 1 365 ? 22.150 100.944 -15.164 1.00 12.06 474 SER B CA 1
ATOM 10796 C C . SER B 1 365 ? 22.568 100.731 -16.627 1.00 12.27 474 SER B C 1
ATOM 10797 O O . SER B 1 365 ? 21.753 100.378 -17.495 1.00 12.84 474 SER B O 1
ATOM 10805 N N . CYS B 1 366 ? 23.855 100.911 -16.897 1.00 12.30 475 CYS B N 1
ATOM 10806 C CA . CYS B 1 366 ? 24.372 100.657 -18.220 1.00 11.95 475 CYS B CA 1
ATOM 10807 C C . CYS B 1 366 ? 24.115 99.212 -18.658 1.00 11.84 475 CYS B C 1
ATOM 10808 O O . CYS B 1 366 ? 23.755 98.954 -19.823 1.00 12.98 475 CYS B O 1
ATOM 10816 N N . GLN B 1 367 ? 24.327 98.263 -17.742 1.00 12.27 476 GLN B N 1
ATOM 10817 C CA . GLN B 1 367 ? 24.084 96.866 -18.067 1.00 13.24 476 GLN B CA 1
ATOM 10818 C C . GLN B 1 367 ? 22.613 96.649 -18.489 1.00 13.31 476 GLN B C 1
ATOM 10819 O O . GLN B 1 367 ? 22.352 96.011 -19.512 1.00 13.33 476 GLN B O 1
ATOM 10833 N N . ASP B 1 368 ? 21.667 97.205 -17.736 1.00 13.21 477 ASP B N 1
ATOM 10834 C CA . ASP B 1 368 ? 20.261 97.059 -18.078 1.00 13.11 477 ASP B CA 1
ATOM 10835 C C . ASP B 1 368 ? 19.956 97.612 -19.482 1.00 12.71 477 ASP B C 1
ATOM 10836 O O . ASP B 1 368 ? 19.123 97.065 -20.203 1.00 12.79 477 ASP B O 1
ATOM 10845 N N . ILE B 1 369 ? 20.585 98.741 -19.837 1.00 12.22 478 ILE B N 1
ATOM 10846 C CA . ILE B 1 369 ? 20.388 99.387 -21.117 1.00 12.99 478 ILE B CA 1
ATOM 10847 C C . ILE B 1 369 ? 21.125 98.624 -22.238 1.00 14.64 478 ILE B C 1
ATOM 10848 O O . ILE B 1 369 ? 20.789 98.741 -23.409 1.00 15.91 478 ILE B O 1
ATOM 10864 N N . GLY B 1 370 ? 22.098 97.808 -21.864 1.00 13.70 479 GLY B N 1
ATOM 10865 C CA . GLY B 1 370 ? 22.849 97.018 -22.810 1.00 14.88 479 GLY B CA 1
ATOM 10866 C C . GLY B 1 370 ? 24.089 97.645 -23.375 1.00 14.66 479 GLY B C 1
ATOM 10867 O O . GLY B 1 370 ? 24.504 97.268 -24.482 1.00 16.93 479 GLY B O 1
ATOM 10871 N N . VAL B 1 371 ? 24.697 98.565 -22.624 1.00 13.42 480 VAL B N 1
ATOM 10872 C CA . VAL B 1 371 ? 25.905 99.253 -23.101 1.00 14.74 480 VAL B CA 1
ATOM 10873 C C . VAL B 1 371 ? 27.059 99.022 -22.134 1.00 13.57 480 VAL B C 1
ATOM 10874 O O . VAL B 1 371 ? 26.881 99.016 -20.921 1.00 14.90 480 VAL B O 1
ATOM 10887 N N . ARG B 1 372 ? 28.232 98.760 -22.705 1.00 15.15 481 ARG B N 1
ATOM 10888 C CA . ARG B 1 372 ? 29.428 98.320 -21.990 1.00 16.72 481 ARG B CA 1
ATOM 10889 C C . ARG B 1 372 ? 30.357 99.455 -21.537 1.00 13.74 481 ARG B C 1
ATOM 10890 O O . ARG B 1 372 ? 31.334 99.220 -20.819 1.00 15.60 481 ARG B O 1
ATOM 10911 N N . SER B 1 373 ? 30.064 100.675 -21.976 1.00 13.40 482 SER B N 1
ATOM 10912 C CA . SER B 1 373 ? 30.868 101.836 -21.624 1.00 13.95 482 SER B CA 1
ATOM 10913 C C . SER B 1 373 ? 30.052 103.076 -21.892 1.00 13.57 482 SER B C 1
ATOM 10914 O O . SER B 1 373 ? 29.047 103.033 -22.599 1.00 14.19 482 SER B O 1
ATOM 10922 N N . LEU B 1 374 ? 30.518 104.195 -21.357 1.00 13.60 483 LEU B N 1
ATOM 10923 C CA . LEU B 1 374 ? 29.859 105.474 -21.634 1.00 12.85 483 LEU B CA 1
ATOM 10924 C C . LEU B 1 374 ? 30.102 105.929 -23.065 1.00 13.56 483 LEU B C 1
ATOM 10925 O O . LEU B 1 374 ? 29.240 106.557 -23.670 1.00 14.79 483 LEU B O 1
ATOM 10941 N N . VAL B 1 375 ? 31.269 105.603 -23.615 1.00 13.61 484 VAL B N 1
ATOM 10942 C CA . VAL B 1 375 ? 31.517 105.834 -25.027 1.00 13.59 484 VAL B CA 1
ATOM 10943 C C . VAL B 1 375 ? 30.487 105.113 -25.909 1.00 13.55 484 VAL B C 1
ATOM 10944 O O . VAL B 1 375 ? 29.910 105.686 -26.813 1.00 14.81 484 VAL B O 1
ATOM 10957 N N . GLU B 1 376 ? 30.272 103.829 -25.644 1.00 14.37 485 GLU B N 1
ATOM 10958 C CA . GLU B 1 376 ? 29.273 103.076 -26.375 1.00 13.51 485 GLU B CA 1
ATOM 10959 C C . GLU B 1 376 ? 27.873 103.648 -26.158 1.00 13.92 485 GLU B C 1
ATOM 10960 O O . GLU B 1 376 ? 27.092 103.726 -27.097 1.00 14.88 485 GLU B O 1
ATOM 10972 N N . PHE B 1 377 ? 27.570 104.037 -24.924 1.00 12.90 486 PHE B N 1
ATOM 10973 C CA . PHE B 1 377 ? 26.261 104.608 -24.588 1.00 13.53 486 PHE B CA 1
ATOM 10974 C C . PHE B 1 377 ? 25.992 105.824 -25.489 1.00 13.88 486 PHE B C 1
ATOM 10975 O O . PHE B 1 377 ? 24.931 105.953 -26.103 1.00 14.32 486 PHE B O 1
ATOM 10992 N N . ARG B 1 378 ? 26.970 106.725 -25.560 1.00 13.56 487 ARG B N 1
ATOM 10993 C CA . ARG B 1 378 ? 26.860 107.933 -26.398 1.00 14.54 487 ARG B CA 1
ATOM 10994 C C . ARG B 1 378 ? 26.560 107.573 -27.853 1.00 14.32 487 ARG B C 1
ATOM 10995 O O . ARG B 1 378 ? 25.655 108.127 -28.478 1.00 15.03 487 ARG B O 1
ATOM 11016 N N . GLU B 1 379 ? 27.349 106.657 -28.407 1.00 14.42 488 GLU B N 1
ATOM 11017 C CA . GLU B 1 379 ? 27.187 106.285 -29.794 1.00 15.36 488 GLU B CA 1
ATOM 11018 C C . GLU B 1 379 ? 25.831 105.631 -30.046 1.00 14.51 488 GLU B C 1
ATOM 11019 O O . GLU B 1 379 ? 25.198 105.905 -31.074 1.00 15.65 488 GLU B O 1
ATOM 11031 N N . LYS B 1 380 ? 25.394 104.762 -29.138 1.00 14.71 489 LYS B N 1
ATOM 11032 C CA . LYS B 1 380 ? 24.148 104.021 -29.340 1.00 13.65 489 LYS B CA 1
ATOM 11033 C C . LYS B 1 380 ? 22.918 104.926 -29.162 1.00 13.17 489 LYS B C 1
ATOM 11034 O O . LYS B 1 380 ? 21.881 104.692 -29.780 1.00 14.53 489 LYS B O 1
ATOM 11053 N N . VAL B 1 381 ? 23.021 105.953 -28.323 1.00 12.98 490 VAL B N 1
ATOM 11054 C CA . VAL B 1 381 ? 21.943 106.922 -28.251 1.00 12.64 490 VAL B CA 1
ATOM 11055 C C . VAL B 1 381 ? 21.897 107.714 -29.555 1.00 14.63 490 VAL B C 1
ATOM 11056 O O . VAL B 1 381 ? 20.842 107.904 -30.157 1.00 15.36 490 VAL B O 1
ATOM 11069 N N . ASP B 1 382 ? 23.050 108.206 -29.980 1.00 14.82 491 ASP B N 1
ATOM 11070 C CA . ASP B 1 382 ? 23.081 109.094 -31.131 1.00 18.53 491 ASP B CA 1
ATOM 11071 C C . ASP B 1 382 ? 22.675 108.387 -32.426 1.00 21.18 491 ASP B C 1
ATOM 11072 O O . ASP B 1 382 ? 22.163 109.020 -33.341 1.00 23.85 491 ASP B O 1
ATOM 11081 N N . SER B 1 383 ? 22.869 107.070 -32.491 1.00 19.43 492 SER B N 1
ATOM 11082 C CA . SER B 1 383 ? 22.489 106.305 -33.667 1.00 20.26 492 SER B CA 1
ATOM 11083 C C . SER B 1 383 ? 21.046 105.796 -33.620 1.00 19.08 492 SER B C 1
ATOM 11084 O O . SER B 1 383 ? 20.585 105.206 -34.594 1.00 21.93 492 SER B O 1
ATOM 11092 N N . GLY B 1 384 ? 20.367 105.981 -32.496 1.00 17.76 493 GLY B N 1
ATOM 11093 C CA . GLY B 1 384 ? 18.970 105.571 -32.380 1.00 17.65 493 GLY B CA 1
ATOM 11094 C C . GLY B 1 384 ? 18.780 104.144 -31.914 1.00 17.05 493 GLY B C 1
ATOM 11095 O O . GLY B 1 384 ? 17.672 103.624 -31.900 1.00 18.25 493 GLY B O 1
ATOM 11099 N N . SER B 1 385 ? 19.863 103.503 -31.504 1.00 16.10 494 SER B N 1
ATOM 11100 C CA . SER B 1 385 ? 19.763 102.147 -30.969 1.00 17.12 494 SER B CA 1
ATOM 11101 C C . SER B 1 385 ? 19.169 102.116 -29.542 1.00 15.31 494 SER B C 1
ATOM 11102 O O . SER B 1 385 ? 18.315 101.286 -29.213 1.00 16.52 494 SER B O 1
ATOM 11110 N N . VAL B 1 386 ? 19.638 102.984 -28.658 1.00 13.89 495 VAL B N 1
ATOM 11111 C CA . VAL B 1 386 ? 19.032 103.157 -27.359 1.00 12.29 495 VAL B CA 1
ATOM 11112 C C . VAL B 1 386 ? 17.712 103.914 -27.537 1.00 13.03 495 VAL B C 1
ATOM 11113 O O . VAL B 1 386 ? 17.635 104.892 -28.281 1.00 14.80 495 VAL B O 1
ATOM 11126 N N . ARG B 1 387 ? 16.682 103.414 -26.871 1.00 12.67 496 ARG B N 1
ATOM 11127 C CA . ARG B 1 387 ? 15.334 103.949 -27.012 1.00 13.58 496 ARG B CA 1
ATOM 11128 C C . ARG B 1 387 ? 14.832 104.473 -25.686 1.00 12.82 496 ARG B C 1
ATOM 11129 O O . ARG B 1 387 ? 15.309 104.090 -24.618 1.00 12.28 496 ARG B O 1
ATOM 11150 N N . PHE B 1 388 ? 13.838 105.351 -25.769 1.00 12.86 497 PHE B N 1
ATOM 11151 C CA . PHE B 1 388 ? 13.338 106.100 -24.626 1.00 11.85 497 PHE B CA 1
ATOM 11152 C C . PHE B 1 388 ? 11.801 106.055 -24.593 1.00 13.03 497 PHE B C 1
ATOM 11153 O O . PHE B 1 388 ? 11.163 105.719 -25.595 1.00 13.57 497 PHE B O 1
ATOM 11170 N N . GLU B 1 389 ? 11.223 106.436 -23.459 1.00 13.41 498 GLU B N 1
ATOM 11171 C CA . GLU B 1 389 ? 9.770 106.585 -23.350 1.00 14.09 498 GLU B CA 1
ATOM 11172 C C . GLU B 1 389 ? 9.472 107.764 -22.460 1.00 13.72 498 GLU B C 1
ATOM 11173 O O . GLU B 1 389 ? 10.140 107.977 -21.463 1.00 14.87 498 GLU B O 1
ATOM 11185 N N . PHE B 1 390 ? 8.418 108.496 -22.779 1.00 13.56 499 PHE B N 1
ATOM 11186 C CA . PHE B 1 390 ? 7.950 109.584 -21.934 1.00 14.25 499 PHE B CA 1
ATOM 11187 C C . PHE B 1 390 ? 7.251 108.946 -20.732 1.00 14.11 499 PHE B C 1
ATOM 11188 O O . PHE B 1 390 ? 6.891 107.774 -20.767 1.00 15.49 499 PHE B O 1
ATOM 11205 N N . ARG B 1 391 ? 7.060 109.721 -19.673 1.00 14.35 500 ARG B N 1
ATOM 11206 C CA . ARG B 1 391 ? 6.318 109.272 -18.506 1.00 14.34 500 ARG B CA 1
ATOM 11207 C C . ARG B 1 391 ? 5.283 110.323 -18.179 1.00 15.54 500 ARG B C 1
ATOM 11208 O O . ARG B 1 391 ? 5.627 111.467 -17.959 1.00 18.05 500 ARG B O 1
ATOM 11229 N N . THR B 1 392 ? 4.025 109.932 -18.107 1.00 15.52 501 THR B N 1
ATOM 11230 C CA . THR B 1 392 ? 2.969 110.847 -17.718 1.00 15.31 501 THR B CA 1
ATOM 11231 C C . THR B 1 392 ? 3.093 110.999 -16.214 1.00 15.61 501 THR B C 1
ATOM 11232 O O . THR B 1 392 ? 3.774 110.205 -15.576 1.00 14.49 501 THR B O 1
ATOM 11243 N N . PRO B 1 393 ? 2.453 112.003 -15.629 1.00 16.92 502 PRO B N 1
ATOM 11244 C CA . PRO B 1 393 ? 2.499 112.086 -14.167 1.00 18.17 502 PRO B CA 1
ATOM 11245 C C . PRO B 1 393 ? 2.060 110.794 -13.469 1.00 17.07 502 PRO B C 1
ATOM 11246 O O . PRO B 1 393 ? 2.670 110.417 -12.471 1.00 16.45 502 PRO B O 1
ATOM 11257 N N . SER B 1 394 ? 1.025 110.129 -13.971 1.00 16.48 503 SER B N 1
ATOM 11258 C CA . SER B 1 394 ? 0.613 108.849 -13.384 1.00 16.11 503 SER B CA 1
ATOM 11259 C C . SER B 1 394 ? 1.715 107.804 -13.506 1.00 14.29 503 SER B C 1
ATOM 11260 O O . SER B 1 394 ? 1.905 106.992 -12.606 1.00 14.99 503 SER B O 1
ATOM 11268 N N . ALA B 1 395 ? 2.410 107.798 -14.639 1.00 13.84 504 ALA B N 1
ATOM 11269 C CA . ALA B 1 395 ? 3.536 106.873 -14.815 1.00 13.44 504 ALA B CA 1
ATOM 11270 C C . ALA B 1 395 ? 4.669 107.193 -13.842 1.00 12.60 504 ALA B C 1
ATOM 11271 O O . ALA B 1 395 ? 5.341 106.283 -13.360 1.00 13.66 504 ALA B O 1
ATOM 11278 N N . GLN B 1 396 ? 4.881 108.476 -13.544 1.00 13.81 505 GLN B N 1
ATOM 11279 C CA . GLN B 1 396 ? 5.886 108.822 -12.545 1.00 15.12 505 GLN B CA 1
ATOM 11280 C C . GLN B 1 396 ? 5.479 108.331 -11.154 1.00 14.68 505 GLN B C 1
ATOM 11281 O O . GLN B 1 396 ? 6.306 107.810 -10.406 1.00 15.37 505 GLN B O 1
ATOM 11295 N N . LEU B 1 397 ? 4.197 108.442 -10.815 1.00 14.37 506 LEU B N 1
ATOM 11296 C CA . LEU B 1 397 ? 3.741 107.953 -9.521 1.00 14.11 506 LEU B CA 1
ATOM 11297 C C . LEU B 1 397 ? 3.875 106.425 -9.437 1.00 15.01 506 LEU B C 1
ATOM 11298 O O . LEU B 1 397 ? 4.307 105.891 -8.422 1.00 16.20 506 LEU B O 1
ATOM 11314 N N . GLU B 1 398 ? 3.514 105.742 -10.516 1.00 13.16 507 GLU B N 1
ATOM 11315 C CA . GLU B 1 398 ? 3.654 104.288 -10.610 1.00 12.98 507 GLU B CA 1
ATOM 11316 C C . GLU B 1 398 ? 5.110 103.860 -10.497 1.00 13.44 507 GLU B C 1
ATOM 11317 O O . GLU B 1 398 ? 5.430 102.843 -9.907 1.00 13.01 507 GLU B O 1
ATOM 11329 N N . GLY B 1 399 ? 5.995 104.652 -11.082 1.00 13.24 508 GLY B N 1
ATOM 11330 C CA . GLY B 1 399 ? 7.421 104.378 -11.063 1.00 14.75 508 GLY B CA 1
ATOM 11331 C C . GLY B 1 399 ? 8.060 104.567 -9.700 1.00 13.67 508 GLY B C 1
ATOM 11332 O O . GLY B 1 399 ? 9.005 103.883 -9.365 1.00 16.13 508 GLY B O 1
ATOM 11336 N N . GLY B 1 400 ? 7.533 105.492 -8.911 1.00 14.39 509 GLY B N 1
ATOM 11337 C CA . GLY B 1 400 ? 7.986 105.676 -7.555 1.00 15.35 509 GLY B CA 1
ATOM 11338 C C . GLY B 1 400 ? 7.417 104.625 -6.616 1.00 15.07 509 GLY B C 1
ATOM 11339 O O . GLY B 1 400 ? 6.671 103.729 -7.035 1.00 15.55 509 GLY B O 1
ATOM 11343 N N . VAL B 1 401 ? 7.761 104.726 -5.339 1.00 14.86 510 VAL B N 1
ATOM 11344 C CA . VAL B 1 401 ? 7.139 103.904 -4.317 1.00 14.74 510 VAL B CA 1
ATOM 11345 C C . VAL B 1 401 ? 5.687 104.361 -4.197 1.00 15.41 510 VAL B C 1
ATOM 11346 O O . VAL B 1 401 ? 5.419 105.562 -4.196 1.00 16.33 510 VAL B O 1
ATOM 11359 N N . HIS B 1 402 ? 4.741 103.418 -4.120 1.00 14.64 511 HIS B N 1
ATOM 11360 C CA . HIS B 1 402 ? 3.341 103.804 -4.042 1.00 14.59 511 HIS B CA 1
ATOM 11361 C C . HIS B 1 402 ? 2.527 102.809 -3.262 1.00 13.94 511 HIS B C 1
ATOM 11362 O O . HIS B 1 402 ? 2.850 101.620 -3.224 1.00 16.15 511 HIS B O 1
ATOM 11376 N N . ASN B 1 403 ? 1.465 103.296 -2.621 1.00 15.89 512 ASN B N 1
ATOM 11377 C CA . ASN B 1 403 ? 0.454 102.440 -2.003 1.00 17.29 512 ASN B CA 1
ATOM 11378 C C . ASN B 1 403 ? 1.011 101.532 -0.915 1.00 17.51 512 ASN B C 1
ATOM 11379 O O . ASN B 1 403 ? 0.675 100.345 -0.836 1.00 19.15 512 ASN B O 1
ATOM 11390 N N . LEU B 1 404 ? 1.845 102.107 -0.059 1.00 17.60 513 LEU B N 1
ATOM 11391 C CA . LEU B 1 404 ? 2.298 101.449 1.147 1.00 17.04 513 LEU B CA 1
ATOM 11392 C C . LEU B 1 404 ? 1.842 102.237 2.380 1.00 19.37 513 LEU B C 1
ATOM 11393 O O . LEU B 1 404 ? 1.670 103.465 2.331 1.00 20.22 513 LEU B O 1
ATOM 11409 N N . HIS B 1 405 ? 1.653 101.554 3.497 1.00 18.93 514 HIS B N 1
ATOM 11410 C CA . HIS B 1 405 ? 1.332 102.238 4.739 1.00 18.94 514 HIS B CA 1
ATOM 11411 C C . HIS B 1 405 ? 2.528 103.050 5.228 1.00 20.66 514 HIS B C 1
ATOM 11412 O O . HIS B 1 405 ? 2.385 104.189 5.719 1.00 22.48 514 HIS B O 1
ATOM 11426 N N . SER B 1 406 ? 3.709 102.468 5.085 1.00 20.40 515 SER B N 1
ATOM 11427 C CA . SER B 1 406 ? 4.941 103.141 5.435 1.00 20.90 515 SER B CA 1
ATOM 11428 C C . SER B 1 406 ? 6.060 102.417 4.716 1.00 20.59 515 SER B C 1
ATOM 11429 O O . SER B 1 406 ? 5.882 101.287 4.242 1.00 21.10 515 SER B O 1
ATOM 11437 N N . TYR B 1 407 ? 7.207 103.065 4.612 1.00 19.90 516 TYR B N 1
ATOM 11438 C CA . TYR B 1 407 ? 8.408 102.416 4.085 1.00 20.14 516 TYR B CA 1
ATOM 11439 C C . TYR B 1 407 ? 9.674 103.137 4.513 1.00 22.52 516 TYR B C 1
ATOM 11440 O O . TYR B 1 407 ? 9.646 104.298 4.915 1.00 24.49 516 TYR B O 1
ATOM 11458 N N . GLU B 1 408 ? 10.775 102.411 4.374 1.00 23.62 517 GLU B N 1
ATOM 11459 C CA . GLU B 1 408 ? 12.123 102.918 4.585 1.00 26.40 517 GLU B CA 1
ATOM 11460 C C . GLU B 1 408 ? 12.847 102.863 3.240 1.00 28.89 517 GLU B C 1
ATOM 11461 O O . GLU B 1 408 ? 12.810 101.835 2.566 1.00 32.84 517 GLU B O 1
ATOM 11465 N N . LYS B 1 409 ? 13.463 103.961 2.821 1.00 30.83 518 LYS B N 1
ATOM 11466 C CA . LYS B 1 409 ? 14.160 103.989 1.525 1.00 31.67 518 LYS B CA 1
ATOM 11467 C C . LYS B 1 409 ? 15.679 103.849 1.675 1.00 30.69 518 LYS B C 1
ATOM 11468 O O . LYS B 1 409 ? 16.429 104.799 1.490 1.00 32.85 518 LYS B O 1
ATOM 11487 N N . ARG B 1 410 ? 16.113 102.641 2.003 1.00 26.64 519 ARG B N 1
ATOM 11488 C CA . ARG B 1 410 ? 17.520 102.356 2.229 1.00 26.00 519 ARG B CA 1
ATOM 11489 C C . ARG B 1 410 ? 18.167 102.026 0.895 1.00 23.19 519 ARG B C 1
ATOM 11490 O O . ARG B 1 410 ? 17.839 101.011 0.285 1.00 23.93 519 ARG B O 1
ATOM 11511 N N . LEU B 1 411 ? 19.078 102.885 0.436 1.00 21.46 520 LEU B N 1
ATOM 11512 C CA . LEU B 1 411 ? 19.599 102.802 -0.929 1.00 19.33 520 LEU B CA 1
ATOM 11513 C C . LEU B 1 411 ? 20.736 101.809 -1.097 1.00 19.09 520 LEU B C 1
ATOM 11514 O O . LEU B 1 411 ? 20.913 101.240 -2.174 1.00 20.47 520 LEU B O 1
ATOM 11530 N N . PHE B 1 412 ? 21.531 101.626 -0.057 1.00 21.46 521 PHE B N 1
ATOM 11531 C CA . PHE B 1 412 ? 22.664 100.712 -0.138 1.00 23.71 521 PHE B CA 1
ATOM 11532 C C . PHE B 1 412 ? 22.996 100.187 1.235 1.00 28.89 521 PHE B C 1
ATOM 11533 O O . PHE B 1 412 ? 22.476 100.677 2.229 1.00 28.87 521 PHE B O 1
ATOM 11550 N N . ASP B 1 413 ? 23.835 99.162 1.288 1.00 33.60 522 ASP B N 1
ATOM 11551 C CA . ASP B 1 413 ? 24.104 98.499 2.563 1.00 41.27 522 ASP B CA 1
ATOM 11552 C C . ASP B 1 413 ? 25.178 99.230 3.357 1.00 46.55 522 ASP B C 1
ATOM 11553 O O . ASP B 1 413 ? 25.787 98.654 4.265 1.00 49.31 522 ASP B O 1
#

CATH classification: 3.20.20.70

Sequence (774 aa):
TYRDAATALEHLATYAEKDGLSVEQLMDRGGLTYNDFLVLPGKIDFPSSEVVLSSSRLTKKITLNAPFVSSPMDTVTEADMAIHMALLGGIGIIHHNCTAEEQAEMVRRVKKYENDGPLASKSADTKQLLCGAAIGTIDADRQRLAMLVEAGLDVVVLDSSQGNSVFQINMIKWIKETFPDLQVIAGNVVTREQAASLIHAGADGLRIGMGSGSICITQEVMACGRPQGTAVYNVTQFANQFGVPCIADGGVQNIGHITKAIALGASTVMMGGMLAGTTESPGEYFFRGKRLKTYRGMGSIDAMQKVLVAQGVTGSVIDKGSIKKYIPYLYNGLQHSCQDIGVRSLVEFREKVDSGSVRFEFRTPSAQLEGGVHNLHSYEKRLFDMTYRDAATALEHLATYAEKDGLSVEQLMDTRGGLTYNDFLVLPGKIDFPSSEVVLSSSRLTKKITLNAPFVSSPMDTVTEADMAIHMALLGGIGIIHHNCTAEEQAEMVRRVKKYENDGPLASKSADTKQLLCGAAIGTIDADRQRLAMLVEAGLDVVVLDSSQGNSVFQINMIKWIKETFPDLQVIAGNVVTREQAASSLIHAGADGLRIGMGSGSICITQEVMACGRPQGTAVYNVTQFANQFGVPCIADGGVQNIGHITKAIALGASTVMMGGMLAGTTESPGEYFFRGKRLKTYRGMGSIDAMQKTDVKVLVAQGVTGSVIDKGSIKKYIPYLYNGLQHSCQDIGVRSLVEFREKVDSGSVRFEFRTPSAQLEGGVHNLHSYEKRLFD

InterPro domains:
  IPR000644 CBS domain [PF00571] (124-169)
  IPR000644 CBS domain [PF00571] (179-232)
  IPR000644 CBS domain [PS51371] (120-181)
  IPR000644 CBS domain [PS51371] (183-239)
  IPR000644 CBS domain [SM00116] (123-174)
  IPR000644 CBS domain [SM00116] (186-234)
  IPR001093 IMP dehydrogenase/GMP reductase [PF00478] (35-511)
  IPR001093 IMP dehydrogenase/GMP reductase [cd00381] (35-490)
  IPR005990 Inosine-5'-monophosphate dehydrogenase [MF_01964] (35-519)
  IPR005990 Inosine-5'-monophosphate dehydrogenase [PIRSF000130] (33-519)
  IPR005990 Inosine-5'-monophosphate dehydrogenase [PTHR11911] (10-521)
  IPR005990 Inosine-5'-monophosphate dehydrogenase [TIGR01302] (35-488)
  IPR013785 Aldolase-type TIM barrel [G3DSA:3.20.20.70] (21-521)
  IPR015875 IMP dehydrogenase / GMP reductase, conserved site [PS00487] (324-336)
  IPR046342 CBS domain superfamily [SSF54631] (123-231)